Protein AF-A0A7M7P9P8-F1 (afdb_monomer)

pLDDT: mean 84.78, std 19.12, range [21.47, 98.75]

Sequence (869 aa):
MNICSLIFILSVMCHDVTGCGITTHIEIAHRATQYFRDTRGSIDYKQLILDNQDAFQAGNPYPDAYYDTICQGGKFHSVSEDTHWAPFLTTTIQYIRDHYPQPWSQDAKKLVVFLLGFASHQVADVSWHSLGIDQGFLTTMGDINFFGSFPDAHSVGDEGGDVLSEAELDLQYIDTLSNWYVPVKDLYEIYKIYYNNTVILQEDVIVECTAILFLARLGEKLALSKLYMDYSSKSPFMVEEFESYFLGGVDDMASWSQRLWHDTIDMLENGTDVCDVPNNPIYINCSRITASTKPLPPGRRKTPLQGLRSKINLHGLDKQDVKVTPSTRGVYLSPADSVKEQLQTISERVREKERKIKSLSGKDERPTSTFHVGDPYARLGQSMTKSEHYGTKTEDLILGAPGYGKEGQAQTGRVYVIYGTNQVLQNGSHDLDKEADVILQGFNEGDKFGTDVAALDINLDGIMDIAVSAPSVGSRNLTYHGEVYIFYGSKTGGSSPSPDITITCTLKYCNFGWSLSTGDFNYDGHPDLLIGSPYAPASGLPQAGMVSILYAGLNYQNYIGVHLTEKDMNYTYKGDQEYGWFGHKMLMHITPRHKPLFLVSQPTYRLCVNPNCSYTVHDIQSVGALSIFSAGTSPVLLAVLKGQDTFQKLGAGFAVGDPFGNGSLVLAVGSNTKDVDGEILDVPVKLTDAGQVTLYNLDISSPSTLLHDPSGSSTASRLIRLHLDHWEGVSLDPIALYEGDRQYGRYGGELMFQDVTGDGIDDLVVSAPLRTQDISEELFKVEEGSIFVYKGGPSFGTGNVTRSCDFLSLVKPCPTEKAYSVLSSNEGGSRFGSKLTTWRFSEKPHLVVSAPRSNGAERLAGEVYIYTL

Mean predicted aligned error: 8.83 Å

Foldseek 3Di:
DDPVVQVVVVVVVVLQFPAFQLLLLLLLQVLLLQQFFDDDDPDTVSVLLVVQVQLLSLLQSLLRLQCGCQLVNSPCVVVSVLLLWLLLLQLLLVLLVVPADPPGDPLSSSSLSSSLNNLLNSLLCCQCLVPVHPDRNLQLQCVFQVLSDSVVSVSLRGLLLLLCCLFQADSVVLPLFDKHWDLLQSVQVSVCVSVVNDRPDDSVSSVQSSLVSNLVSNVSNQPSPLCNVVSCLRTVCCVVPQQPPLTSRSQLSSLLSSVLSVLSVCCSVPNPVQWDGDGRSSPIGGPDPDDDDDDDDDDDDDDDDDDFDDRDDDDDDDSQQWDWADDPRTIITGGDPVVVVVVVVRRVVRVVVVVVVVVPDDDFFAFQAKEFEQAAQQLKQLEKDWADAFPDPFIKIKIWRQQDAHHVAGRLIKMFIAGLQPPVRRGDYDHRVPDTQDMATGDGHQQSKQNYKDWFQQQPPRGIKIKIKRQSVCSSVQFSFIKIFIWDDDPVDDIDSHGLEIETEPHGQQSKQNDWDWDDQAPPPGIKIKIWRQQGDDPNAGSLIKIFIAHRYNVSVPRGYYYHYSVVTLDMDTGDHHLQRWRNDWDWAPAPPAAIKIKIKRQFDKAAPDPVSNGDPPIATRQIKMWIWRGHSDIGTQWMFTGDHRQQSKQLAWEWFFLALPSWIKIKIKSQQDWDFKAFQNHIDIQGSQIKIWIWTWFFADFDDDDDDDDDDDDDDPDDDGPIPHDGGTDTDTWEMGTGFHRNQSWRNYWYFDPQQLPNHTKIKIKRLQDDPDNVCSSVGFRWIKIFIAHGHNPGDTYYQQQPDDPPDRMPSHSVVRGPHMHTGPHTSQSKQNDWDWTDSDSHIKIKIKRQCDPPNHGSRIMIGIGRD

Organism: Strongylocentrotus purpuratus (NCBI:txid7668)

Solvent-accessible surface area (backbone atoms only — not comparable to full-atom values): 44071 Å² total; per-residue (Å²): 136,66,77,75,66,66,55,59,62,57,57,66,62,58,74,53,55,54,57,60,31,49,63,37,33,36,48,26,46,54,60,17,55,69,26,42,63,52,70,56,97,93,45,47,53,49,57,52,39,69,77,30,48,33,13,21,57,43,14,10,42,42,41,42,32,26,37,21,40,82,32,80,69,30,74,42,30,68,57,18,61,51,49,46,28,31,68,45,53,52,46,46,41,52,50,44,53,77,74,51,61,82,82,63,52,73,68,52,49,33,47,54,26,19,48,53,18,27,52,23,32,34,36,27,50,30,29,28,64,25,61,95,52,82,72,9,37,30,48,44,42,1,56,46,58,41,56,59,30,43,71,65,21,44,76,44,42,36,64,33,45,30,16,47,41,60,46,58,48,88,58,71,90,69,46,83,76,55,47,31,36,45,52,39,60,55,53,40,52,40,50,18,54,71,52,76,69,39,81,84,66,51,58,68,55,53,53,53,18,46,49,50,48,54,49,47,52,53,49,44,80,59,51,31,47,72,46,33,70,65,47,47,72,65,29,60,62,52,73,72,31,48,50,70,32,84,46,31,6,44,59,37,26,10,52,50,24,40,54,48,46,54,42,52,46,50,30,55,76,72,37,63,89,65,34,51,74,47,61,56,49,80,64,46,47,49,76,78,77,84,75,85,89,75,92,81,83,90,83,88,84,88,81,91,78,86,75,70,70,61,95,66,87,78,84,75,88,53,78,81,49,50,40,77,44,82,56,97,51,26,36,36,42,29,60,16,71,72,54,48,54,50,54,52,57,41,35,55,56,20,54,53,49,53,56,53,55,71,70,63,70,71,93,68,82,72,60,47,17,36,42,35,36,89,41,55,45,10,19,26,28,64,14,66,41,57,36,72,39,81,97,56,92,29,28,25,45,37,34,11,14,18,37,23,56,43,73,65,33,38,22,16,10,24,33,38,33,39,54,31,82,48,70,72,77,63,54,50,78,44,50,48,86,78,67,44,76,40,78,51,71,41,90,48,64,47,16,23,18,16,47,14,45,38,58,41,38,45,32,65,82,78,45,55,17,41,39,34,9,15,22,32,29,46,47,95,73,77,30,20,15,8,27,34,36,30,32,61,52,49,97,84,60,73,63,68,94,60,46,25,34,38,36,37,35,90,47,65,42,16,24,23,23,57,21,52,35,57,34,43,43,66,68,80,84,53,44,17,46,35,34,10,10,20,49,12,61,19,98,91,27,58,19,3,2,24,34,37,31,39,72,47,36,68,82,45,66,79,49,69,64,38,78,48,40,69,82,72,37,76,41,74,49,65,29,90,42,60,51,12,22,19,19,58,43,65,47,58,47,83,44,100,89,56,66,27,38,38,36,36,13,14,36,37,26,58,53,57,78,42,97,85,56,61,73,45,94,80,39,35,38,14,8,6,22,29,38,35,26,39,40,34,92,77,57,42,83,47,42,46,52,51,40,89,43,65,45,15,18,19,30,60,7,53,31,64,34,29,39,54,62,76,81,59,41,33,38,40,36,7,19,17,40,24,66,37,83,28,28,51,74,84,40,80,42,77,26,49,28,5,7,25,30,41,30,23,45,58,49,75,52,74,79,73,90,75,80,90,82,94,80,84,90,84,91,88,81,96,66,89,81,66,75,64,66,84,41,91,38,64,54,76,54,76,51,26,38,40,42,36,65,35,59,49,7,21,16,18,43,31,43,43,45,44,45,42,73,59,81,82,29,20,17,44,38,36,12,14,22,41,21,48,91,47,78,78,37,69,79,71,52,48,26,13,8,28,35,35,33,36,63,40,29,91,79,42,76,58,45,65,48,16,66,74,58,62,92,84,55,54,47,37,26,27,41,76,81,63,30,74,45,71,49,67,50,95,45,63,42,10,31,21,27,68,32,77,52,66,47,32,57,56,98,54,38,25,43,34,37,10,12,28,38,18,51,88,78,21,58,32,6,10,29,33,38,30,34,74,101

Nearest PDB structures (foldseek):
  6om1-assembly1_A  TM=7.120E-01  e=3.132E-13  Homo sapiens
  4um8-assembly2_C  TM=7.071E-01  e=6.125E-13  Homo sapiens
  3v4p-assembly2_C  TM=6.532E-01  e=2.029E-12  Homo sapiens
  7cec-assembly1_A  TM=6.703E-01  e=2.838E-12  Homo sapiens
  3v4v-assembly2_C  TM=6.346E-01  e=1.934E-12  Homo sapiens

Secondary structure (DSSP, 8-state):
--THHHHHHHHHHHSS-----HHHHHHHHHHHHHH---EETTEEHHHHHHHTHHHHHHHTTGGGTTTSTTTGGGTTHHHHHHHTSHHHHHHHHHHHHHH-PSSPPHHHHHHHHHHHHHHHHHHHHHHHHTTTSSS-HHHHHHHHHSTT-HHHHHHHHHHHHHHHHHHHS--TTS-TTPPEEE-HHHHHHHHHHHTTT---S-HHHHHHHHHHHHHHHHHHHHHGGGGHHHHHHH-HHHHHHTTT-TTTSHHHHHHHHHHHHHHHHHHHHH-GGGEE--SSGGG-EE----PPP---PPPP-PPP-PPP----------GGGEEEEE-SSSEEEEE-HHHHHHHHHHHHHHHHHHHHHHTT---PPPPSEEEE-SSTT--TTSEEEEEEPTTSSPEEEEEEETT--BTTBTT-BEEEEE-TT-GGGGSEEEEHHHH-SEEEE-SSTT--BTSSEEEE-SS-SSS-EEEEEETTTTGGGT----EEEEE---TTS---SS-SEEEE--STT--TTSEEEEE-SSSSSSPEEEEEETTS-BTTBTT-BEEEEE---GGGGG-SSEEEETTSSSEEEE-SSTT--BTSSEEEE--SSSPPEEEEEETT--B-SSTT----TTSBTT--EEEEEE-SSS-EEEEEEE--STT--EEEEEEEE-TTSSS--EEEEEETT--EEEEETTEEEEETT--EEEEEE-EE------------------S--------TTEE--EEEEEE-SSTT--TTSSEEEE--SSSSSPEEEEEETT--SSGGGGGT-----EEEEE--STT---EEGGG---TT-SEES-HHHH-SEEEE-SSTT--TTSSEEEE-SSSS-EEEEEETT--SSSTT--EEEEE--

InterPro domains:
  IPR001028 Glycoprotein phospholipase D [PR00718] (21-36)
  IPR001028 Glycoprotein phospholipase D [PR00718] (76-97)
  IPR001028 Glycoprotein phospholipase D [PR00718] (147-160)
  IPR001028 Glycoprotein phospholipase D [PR00718] (160-173)
  IPR001028 Glycoprotein phospholipase D [PR00718] (384-407)
  IPR001028 Glycoprotein phospholipase D [PR00718] (802-821)
  IPR001028 Glycoprotein phospholipase D [PR00718] (822-842)
  IPR013517 FG-GAP repeat [PF01839] (449-487)
  IPR013517 FG-GAP repeat [PF01839] (512-550)
  IPR013519 Integrin alpha beta-propellor [PS51470] (366-427)
  IPR013519 Integrin alpha beta-propellor [PS51470] (435-496)
  IPR013519 Integrin alpha beta-propellor [PS51470] (498-559)
  IPR013519 Integrin alpha beta-propellor [SM00191] (376-434)
  IPR013519 Integrin alpha beta-propellor [SM00191] (445-502)
  IPR013519 Integrin alpha beta-propellor [SM00191] (508-566)
  IPR013519 Integrin alpha beta-propellor [SM00191] (743-802)
  IPR028994 Integrin alpha, N-terminal [G3DSA:2.130.10.130] (340-504)
  IPR028994 Integrin alpha, N-terminal [G3DSA:2.130.10.130] (505-588)
  IPR028994 Integrin alpha, N-terminal [G3DSA:2.130.10.130] (710-869)
  IPR028994 Integrin alpha, N-terminal [SSF69318] (395-836)

Structure (mmCIF, N/CA/C/O backbone):
data_AF-A0A7M7P9P8-F1
#
_entry.id   AF-A0A7M7P9P8-F1
#
loop_
_atom_site.group_PDB
_atom_site.id
_atom_site.type_symbol
_atom_site.label_atom_id
_atom_site.label_alt_id
_atom_site.label_comp_id
_atom_site.label_asym_id
_atom_site.label_entity_id
_atom_site.label_seq_id
_atom_site.pdbx_PDB_ins_code
_atom_site.Cartn_x
_atom_site.Cartn_y
_atom_site.Cartn_z
_atom_site.occupancy
_atom_site.B_iso_or_equiv
_atom_site.auth_seq_id
_atom_site.auth_comp_id
_atom_site.auth_asym_id
_atom_site.auth_atom_id
_atom_site.pdbx_PDB_model_num
ATOM 1 N N . MET A 1 1 ? 41.150 -13.073 15.084 1.00 26.97 1 MET A N 1
ATOM 2 C CA . MET A 1 1 ? 40.897 -11.985 14.111 1.00 26.97 1 MET A CA 1
ATOM 3 C C . MET A 1 1 ? 39.435 -11.603 14.247 1.00 26.97 1 MET A C 1
ATOM 5 O O . MET A 1 1 ? 38.603 -12.497 14.207 1.00 26.97 1 MET A O 1
ATOM 9 N N . ASN A 1 2 ? 39.158 -10.341 14.584 1.00 21.47 2 ASN A N 1
ATOM 10 C CA . ASN A 1 2 ? 37.902 -9.896 15.199 1.00 21.47 2 ASN A CA 1
ATOM 11 C C . ASN A 1 2 ? 36.728 -9.760 14.216 1.00 21.47 2 ASN A C 1
ATOM 13 O O . ASN A 1 2 ? 36.890 -9.272 13.102 1.00 21.47 2 ASN A O 1
ATOM 17 N N . ILE A 1 3 ? 35.539 -10.117 14.711 1.00 23.00 3 ILE A N 1
ATOM 18 C CA . ILE A 1 3 ? 34.228 -10.091 14.038 1.00 23.00 3 ILE A CA 1
ATOM 19 C C . ILE A 1 3 ? 33.832 -8.677 13.557 1.00 23.00 3 ILE A C 1
ATOM 21 O O . ILE A 1 3 ? 33.162 -8.551 12.538 1.00 23.00 3 ILE A O 1
ATOM 25 N N . CYS A 1 4 ? 34.341 -7.609 14.186 1.00 22.16 4 CYS A N 1
ATOM 26 C CA . CYS A 1 4 ? 34.110 -6.228 13.732 1.00 22.16 4 CYS A CA 1
ATOM 27 C C . CYS A 1 4 ? 34.821 -5.861 12.415 1.00 22.16 4 CYS A C 1
ATOM 29 O O . CYS A 1 4 ? 34.419 -4.906 11.762 1.00 22.16 4 CYS A O 1
ATOM 31 N N . SER A 1 5 ? 35.854 -6.600 11.995 1.00 21.94 5 SER A N 1
ATOM 32 C CA . SER A 1 5 ? 36.581 -6.305 10.747 1.00 21.94 5 SER A CA 1
ATOM 33 C C . SER A 1 5 ? 35.965 -6.970 9.509 1.00 21.94 5 SER A C 1
ATOM 35 O O . SER A 1 5 ? 36.374 -6.655 8.398 1.00 21.94 5 SER A O 1
ATOM 37 N N . LEU A 1 6 ? 34.987 -7.870 9.684 1.00 26.16 6 LEU A N 1
ATOM 38 C CA . LEU A 1 6 ? 34.331 -8.596 8.586 1.00 26.16 6 LEU A CA 1
ATOM 39 C C . LEU A 1 6 ? 33.102 -7.853 8.025 1.00 26.16 6 LEU A C 1
ATOM 41 O O . LEU A 1 6 ? 32.748 -8.041 6.870 1.00 26.16 6 LEU A O 1
ATOM 45 N N . ILE A 1 7 ? 32.479 -6.985 8.831 1.00 26.84 7 ILE A N 1
ATOM 46 C CA . ILE A 1 7 ? 31.309 -6.174 8.444 1.00 26.84 7 ILE A CA 1
ATOM 47 C C . ILE A 1 7 ? 31.754 -4.886 7.729 1.00 26.84 7 ILE A C 1
ATOM 49 O O . ILE A 1 7 ? 31.121 -4.447 6.777 1.00 26.84 7 ILE A O 1
ATOM 53 N N . PHE A 1 8 ? 32.912 -4.341 8.114 1.00 25.08 8 PHE A N 1
ATOM 54 C CA . PHE A 1 8 ? 33.431 -3.072 7.592 1.00 25.08 8 PHE A CA 1
ATOM 55 C C . PHE A 1 8 ? 33.933 -3.142 6.137 1.00 25.08 8 PHE A C 1
ATOM 57 O O . PHE A 1 8 ? 34.051 -2.120 5.477 1.00 25.08 8 PHE A O 1
ATOM 64 N N . ILE A 1 9 ? 34.246 -4.336 5.619 1.00 28.06 9 ILE A N 1
ATOM 65 C CA . ILE A 1 9 ? 34.708 -4.505 4.226 1.00 28.06 9 ILE A CA 1
ATOM 66 C C . ILE A 1 9 ? 33.521 -4.704 3.265 1.00 28.06 9 ILE A C 1
ATOM 68 O O . ILE A 1 9 ? 33.634 -4.381 2.088 1.00 28.06 9 ILE A O 1
ATOM 72 N N . LEU A 1 10 ? 32.366 -5.156 3.768 1.00 30.41 10 LEU A N 1
ATOM 73 C CA . LEU A 1 10 ? 31.122 -5.248 2.994 1.00 30.41 10 LEU A CA 1
ATOM 74 C C . LEU A 1 10 ? 30.397 -3.898 2.899 1.00 30.41 10 LEU A C 1
ATOM 76 O O . LEU A 1 10 ? 29.806 -3.616 1.866 1.00 30.41 10 LEU A O 1
ATOM 80 N N . SER A 1 11 ? 30.497 -3.033 3.916 1.00 31.75 11 SER A N 1
ATOM 81 C CA . SER A 1 11 ? 29.891 -1.693 3.869 1.00 31.75 11 SER A CA 1
ATOM 82 C C . SER A 1 11 ? 30.633 -0.726 2.941 1.00 31.75 11 SER A C 1
ATOM 84 O O . SER A 1 11 ? 30.013 0.140 2.346 1.00 31.75 11 SER A O 1
ATOM 86 N N . VAL A 1 12 ? 31.952 -0.869 2.777 1.00 28.72 12 VAL A N 1
ATOM 87 C CA . VAL A 1 12 ? 32.750 0.090 1.988 1.00 28.72 12 VAL A CA 1
ATOM 88 C C . VAL A 1 12 ? 32.662 -0.158 0.478 1.00 28.72 12 VAL A C 1
ATOM 90 O O . VAL A 1 12 ? 32.861 0.778 -0.276 1.00 28.72 12 VAL A O 1
ATOM 93 N N . MET A 1 13 ? 32.314 -1.367 0.017 1.00 30.58 13 MET A N 1
ATOM 94 C CA . MET A 1 13 ? 32.118 -1.625 -1.424 1.00 30.58 13 MET A CA 1
ATOM 95 C C . MET A 1 13 ? 30.649 -1.581 -1.864 1.00 30.58 13 MET A C 1
ATOM 97 O O . MET A 1 13 ? 30.383 -1.562 -3.057 1.00 30.58 13 MET A O 1
ATOM 101 N N . CYS A 1 14 ? 29.704 -1.548 -0.917 1.00 34.84 14 CYS A N 1
ATOM 102 C CA . CYS A 1 14 ? 28.276 -1.400 -1.213 1.00 34.84 14 CYS A CA 1
ATOM 103 C C . CYS A 1 14 ? 27.834 0.073 -1.292 1.00 34.84 14 CYS A C 1
ATOM 105 O O . CYS A 1 14 ? 26.746 0.340 -1.773 1.00 34.84 14 CYS A O 1
ATOM 107 N N . HIS A 1 15 ? 28.671 1.021 -0.846 1.00 31.70 15 HIS A N 1
ATOM 108 C CA . HIS A 1 15 ? 28.422 2.461 -1.001 1.00 31.70 15 HIS A CA 1
ATOM 109 C C . HIS A 1 15 ? 28.827 3.020 -2.378 1.00 31.70 15 HIS A C 1
ATOM 111 O O . HIS A 1 15 ? 28.457 4.145 -2.693 1.00 31.70 15 HIS A O 1
ATOM 117 N N . ASP A 1 16 ? 29.576 2.259 -3.187 1.00 31.72 16 ASP A N 1
ATOM 118 C CA . ASP A 1 16 ? 30.099 2.715 -4.488 1.00 31.72 16 ASP A CA 1
ATOM 119 C C . ASP A 1 16 ? 29.315 2.152 -5.698 1.00 31.72 16 ASP A C 1
ATOM 121 O O . ASP A 1 16 ? 29.626 2.489 -6.847 1.00 31.72 16 ASP A O 1
ATOM 125 N N . VAL A 1 17 ? 28.295 1.317 -5.447 1.00 36.25 17 VAL A N 1
ATOM 126 C CA . VAL A 1 17 ? 27.342 0.823 -6.456 1.00 36.25 17 VAL A CA 1
ATOM 127 C C . VAL A 1 17 ? 26.152 1.776 -6.470 1.00 36.25 17 VAL A C 1
ATOM 129 O O . VAL A 1 17 ? 25.172 1.592 -5.762 1.00 36.25 17 VAL A O 1
ATOM 132 N N . THR A 1 18 ? 26.272 2.847 -7.244 1.00 40.78 18 THR A N 1
ATOM 133 C CA . THR A 1 18 ? 25.198 3.813 -7.494 1.00 40.78 18 THR A CA 1
ATOM 134 C C . THR A 1 18 ? 24.316 3.312 -8.637 1.00 40.78 18 THR A C 1
ATOM 136 O O . THR A 1 18 ? 24.388 3.856 -9.731 1.00 40.78 18 THR A O 1
ATOM 139 N N . GLY A 1 19 ? 23.566 2.230 -8.439 1.00 44.16 19 GLY A N 1
ATOM 140 C CA . GLY A 1 19 ? 22.575 1.725 -9.399 1.00 44.16 19 GLY A CA 1
ATOM 141 C C . GLY A 1 19 ? 21.400 1.132 -8.629 1.00 44.16 19 GLY A C 1
ATOM 142 O O . GLY A 1 19 ? 21.622 0.291 -7.761 1.00 44.16 19 GLY A O 1
ATOM 143 N N . CYS A 1 20 ? 20.192 1.625 -8.885 1.00 59.12 20 CYS A N 1
ATOM 144 C CA . CYS A 1 20 ? 19.030 1.500 -8.013 1.00 59.12 20 CYS A CA 1
ATOM 145 C C . CYS A 1 20 ? 18.121 0.333 -8.423 1.00 59.12 20 CYS A C 1
ATOM 147 O O . CYS A 1 20 ? 18.046 -0.051 -9.589 1.00 59.12 20 CYS A O 1
ATOM 149 N N . GLY A 1 21 ? 17.391 -0.213 -7.447 1.00 73.25 21 GLY A N 1
ATOM 150 C CA . GLY A 1 21 ? 16.119 -0.907 -7.648 1.00 73.25 21 GLY A CA 1
ATOM 151 C C . GLY A 1 21 ? 16.083 -2.113 -8.596 1.00 73.25 21 GLY A C 1
ATOM 152 O O . GLY A 1 21 ? 15.018 -2.354 -9.167 1.00 73.25 21 GLY A O 1
ATOM 153 N N . ILE A 1 22 ? 17.162 -2.871 -8.841 1.00 86.56 22 ILE A N 1
ATOM 154 C CA . ILE A 1 22 ? 17.186 -3.862 -9.938 1.00 86.56 22 ILE A CA 1
ATOM 155 C C . ILE A 1 22 ? 16.080 -4.903 -9.765 1.00 86.56 22 ILE A C 1
ATOM 157 O O . ILE A 1 22 ? 15.284 -5.168 -10.676 1.00 86.56 22 ILE A O 1
ATOM 161 N N . THR A 1 23 ? 16.026 -5.511 -8.587 1.00 86.00 23 THR A N 1
ATOM 162 C CA . THR A 1 23 ? 15.008 -6.502 -8.248 1.00 86.00 23 THR A CA 1
ATOM 163 C C . THR A 1 23 ? 13.615 -5.878 -8.203 1.00 86.00 23 THR A C 1
ATOM 165 O O . THR A 1 23 ? 12.650 -6.485 -8.681 1.00 86.00 23 THR A O 1
ATOM 168 N N . THR A 1 24 ? 13.511 -4.660 -7.684 1.00 90.94 24 THR A N 1
ATOM 169 C CA . THR A 1 24 ? 12.263 -3.906 -7.553 1.00 90.94 24 THR A CA 1
ATOM 170 C C . THR A 1 24 ? 11.661 -3.578 -8.920 1.00 90.94 24 THR A C 1
ATOM 172 O O . THR A 1 24 ? 10.483 -3.855 -9.142 1.00 90.94 24 THR A O 1
ATOM 175 N N . HIS A 1 25 ? 12.451 -3.105 -9.887 1.00 93.75 25 HIS A N 1
ATOM 176 C CA . HIS A 1 25 ? 12.003 -2.841 -11.259 1.00 93.75 25 HIS A CA 1
ATOM 177 C C . HIS A 1 25 ? 11.540 -4.110 -11.972 1.00 93.75 25 HIS A C 1
ATOM 179 O O . HIS A 1 25 ? 10.534 -4.088 -12.688 1.00 93.75 25 HIS A O 1
ATOM 185 N N . ILE A 1 26 ? 12.219 -5.237 -11.744 1.00 93.00 26 ILE A N 1
ATOM 186 C CA . ILE A 1 26 ? 11.778 -6.529 -12.280 1.00 93.00 26 ILE A CA 1
ATOM 187 C C . ILE A 1 26 ? 10.445 -6.960 -11.636 1.00 93.00 26 ILE A C 1
ATOM 189 O O . ILE A 1 26 ? 9.578 -7.471 -12.348 1.00 93.00 26 ILE A O 1
ATOM 193 N N . GLU A 1 27 ? 10.225 -6.733 -10.334 1.00 92.44 27 GLU A N 1
ATOM 194 C CA . GLU A 1 27 ? 8.931 -7.015 -9.682 1.00 92.44 27 GLU A CA 1
ATOM 195 C C . GLU A 1 27 ? 7.812 -6.100 -10.159 1.00 92.44 27 GLU A C 1
ATOM 197 O O . GLU A 1 27 ? 6.723 -6.601 -10.442 1.00 92.44 27 GLU A O 1
ATOM 202 N N . ILE A 1 28 ? 8.061 -4.799 -10.308 1.00 95.00 28 ILE A N 1
ATOM 203 C CA . ILE A 1 28 ? 7.087 -3.841 -10.848 1.00 95.00 28 ILE A CA 1
ATOM 204 C C . ILE A 1 28 ? 6.621 -4.304 -12.229 1.00 95.00 28 ILE A C 1
ATOM 206 O O . ILE A 1 28 ? 5.418 -4.440 -12.480 1.00 95.00 28 ILE A O 1
ATOM 210 N N . ALA A 1 29 ? 7.570 -4.620 -13.110 1.00 95.38 29 ALA A N 1
ATOM 211 C CA . ALA A 1 29 ? 7.277 -5.078 -14.457 1.00 95.38 29 ALA A CA 1
ATOM 212 C C . ALA A 1 29 ? 6.594 -6.452 -14.461 1.00 95.38 29 ALA A C 1
ATOM 214 O O . ALA A 1 29 ? 5.634 -6.668 -15.200 1.00 95.38 29 ALA A O 1
ATOM 215 N N . HIS A 1 30 ? 7.022 -7.389 -13.611 1.00 93.06 30 HIS A N 1
ATOM 216 C CA . HIS A 1 30 ? 6.361 -8.685 -13.474 1.00 93.06 30 HIS A CA 1
ATOM 217 C C . HIS A 1 30 ? 4.909 -8.535 -13.013 1.00 93.06 30 HIS A C 1
ATOM 219 O O . HIS A 1 30 ? 4.008 -9.098 -13.640 1.00 93.06 30 HIS A O 1
ATOM 225 N N . ARG A 1 31 ? 4.662 -7.743 -11.967 1.00 92.12 31 ARG A N 1
ATOM 226 C CA . ARG A 1 31 ? 3.318 -7.440 -11.458 1.00 92.12 31 ARG A CA 1
ATOM 227 C C . ARG A 1 31 ? 2.466 -6.781 -12.542 1.00 92.12 31 ARG A C 1
ATOM 229 O O . ARG A 1 31 ? 1.308 -7.156 -12.716 1.00 92.12 31 ARG A O 1
ATOM 236 N N . ALA A 1 32 ? 3.053 -5.900 -13.354 1.00 94.06 32 ALA A N 1
ATOM 237 C CA . ALA A 1 32 ? 2.391 -5.303 -14.510 1.00 94.06 32 ALA A CA 1
ATOM 238 C C . ALA A 1 32 ? 1.921 -6.349 -15.544 1.00 94.06 32 ALA A C 1
ATOM 240 O O . ALA A 1 32 ? 0.809 -6.249 -16.064 1.00 94.06 32 ALA A O 1
ATOM 241 N N . THR A 1 33 ? 2.701 -7.405 -15.811 1.00 93.25 33 THR A N 1
ATOM 242 C CA . THR A 1 33 ? 2.310 -8.441 -16.796 1.00 93.25 33 THR A CA 1
ATOM 243 C C . THR A 1 33 ? 1.045 -9.222 -16.430 1.00 93.25 33 THR A C 1
ATOM 245 O O . THR A 1 33 ? 0.414 -9.811 -17.311 1.00 93.25 33 THR A O 1
ATOM 248 N N . GLN A 1 34 ? 0.653 -9.230 -15.156 1.00 90.50 34 GLN A N 1
ATOM 249 C CA . GLN A 1 34 ? -0.454 -10.048 -14.656 1.00 90.50 34 GLN A CA 1
ATOM 250 C C . GLN A 1 34 ? -1.783 -9.608 -15.259 1.00 90.50 34 GLN A C 1
ATOM 252 O O . GLN A 1 34 ? -2.507 -10.419 -15.846 1.00 90.50 34 GLN A O 1
ATOM 257 N N . TYR A 1 35 ? -2.040 -8.302 -15.214 1.00 89.06 35 TYR A N 1
ATOM 258 C CA . TYR A 1 35 ? -3.250 -7.691 -15.753 1.00 89.06 35 TYR A CA 1
ATOM 259 C C . TYR A 1 35 ? -3.059 -7.105 -17.151 1.00 89.06 35 TYR A C 1
ATOM 261 O O . TYR A 1 35 ? -4.048 -6.775 -17.803 1.00 89.06 35 TYR A O 1
ATOM 269 N N . PHE A 1 36 ? -1.826 -7.023 -17.654 1.00 92.56 36 PHE A N 1
ATOM 270 C CA . PHE A 1 36 ? -1.569 -6.522 -18.997 1.00 92.56 36 PHE A CA 1
ATOM 271 C C . PHE A 1 36 ? -2.221 -7.392 -20.077 1.00 92.56 36 PHE A C 1
ATOM 273 O O . PHE A 1 36 ? -2.166 -8.625 -20.033 1.00 92.56 36 PHE A O 1
ATOM 280 N N . ARG A 1 37 ? -2.815 -6.739 -21.082 1.00 90.94 37 ARG A N 1
ATOM 281 C CA . ARG A 1 37 ? -3.386 -7.398 -22.257 1.00 90.94 37 ARG A CA 1
ATOM 282 C C . ARG A 1 37 ? -3.433 -6.456 -23.455 1.00 90.94 37 ARG A C 1
ATOM 284 O O . ARG A 1 37 ? -4.290 -5.580 -23.511 1.00 90.94 37 ARG A O 1
ATOM 291 N N . ASP A 1 38 ? -2.607 -6.712 -24.463 1.00 92.50 38 ASP A N 1
ATOM 292 C CA . ASP A 1 38 ? -2.671 -6.011 -25.747 1.00 92.50 38 ASP A CA 1
ATOM 293 C C . ASP A 1 38 ? -2.437 -6.990 -26.909 1.00 92.50 38 ASP A C 1
ATOM 295 O O . ASP A 1 38 ? -1.476 -7.763 -26.916 1.00 92.50 38 ASP A O 1
ATOM 299 N N . THR A 1 39 ? -3.346 -6.990 -27.885 1.00 93.00 39 THR A N 1
ATOM 300 C CA . THR A 1 39 ? -3.254 -7.823 -29.089 1.00 93.00 39 THR A CA 1
ATOM 301 C C . THR A 1 39 ? -3.477 -6.948 -30.315 1.00 93.00 39 THR A C 1
ATOM 303 O O . THR A 1 39 ? -4.565 -6.394 -30.495 1.00 93.00 39 THR A O 1
ATOM 306 N N . ARG A 1 40 ? -2.474 -6.862 -31.194 1.00 90.12 40 ARG A N 1
ATOM 307 C CA . ARG A 1 40 ? -2.523 -6.085 -32.443 1.00 90.12 40 ARG A CA 1
ATOM 308 C C . ARG A 1 40 ? -2.166 -6.988 -33.615 1.00 90.12 40 ARG A C 1
ATOM 310 O O . ARG A 1 40 ? -1.142 -7.667 -33.611 1.00 90.12 40 ARG A O 1
ATOM 317 N N . GLY A 1 41 ? -3.047 -7.045 -34.613 1.00 87.75 41 GLY A N 1
ATOM 318 C CA . GLY A 1 41 ? -2.878 -7.956 -35.745 1.00 87.75 41 GLY A CA 1
ATOM 319 C C . GLY A 1 41 ? -2.727 -9.413 -35.287 1.00 87.75 41 GLY A C 1
ATOM 320 O O . GLY A 1 41 ? -3.657 -9.987 -34.724 1.00 87.75 41 GLY A O 1
ATOM 321 N N . SER A 1 42 ? -1.561 -10.009 -35.545 1.00 87.38 42 SER A N 1
ATOM 322 C CA . SER A 1 42 ? -1.218 -11.382 -35.141 1.00 87.38 42 SER A CA 1
ATOM 323 C C . SER A 1 42 ? -0.338 -11.473 -33.889 1.00 87.38 42 SER A C 1
ATOM 325 O O . SER A 1 42 ? 0.105 -12.572 -33.555 1.00 87.38 42 SER A O 1
ATOM 327 N N . ILE A 1 43 ? -0.020 -10.350 -33.243 1.00 93.75 43 ILE A N 1
ATOM 328 C CA . ILE A 1 43 ? 0.886 -10.296 -32.092 1.00 93.75 43 ILE A CA 1
ATOM 329 C C . ILE A 1 43 ? 0.066 -10.171 -30.812 1.00 93.75 43 ILE A C 1
ATOM 331 O O . ILE A 1 43 ? -0.698 -9.224 -30.640 1.00 93.75 43 ILE A O 1
ATOM 335 N N . ASP A 1 44 ? 0.256 -11.131 -29.912 1.00 95.12 44 ASP A N 1
ATOM 336 C CA . ASP A 1 44 ? -0.133 -11.029 -28.509 1.00 95.12 44 ASP A CA 1
ATOM 337 C C . ASP A 1 44 ? 1.090 -10.547 -27.721 1.00 95.12 44 ASP A C 1
ATOM 339 O O . ASP A 1 44 ? 2.068 -11.284 -27.573 1.00 95.12 44 ASP A O 1
ATOM 343 N N . TYR A 1 45 ? 1.063 -9.295 -27.262 1.00 96.00 45 TYR A N 1
ATOM 344 C CA . TYR A 1 45 ? 2.207 -8.688 -26.583 1.00 96.00 45 TYR A CA 1
ATOM 345 C C . TYR A 1 45 ? 2.440 -9.261 -25.187 1.00 96.00 45 TYR A C 1
ATOM 347 O O . TYR A 1 45 ? 3.587 -9.322 -24.748 1.00 96.00 45 TYR A O 1
ATOM 355 N N . LYS A 1 46 ? 1.391 -9.746 -24.509 1.00 95.06 46 LYS A N 1
ATOM 356 C CA . LYS A 1 46 ? 1.554 -10.444 -23.229 1.00 95.06 46 LYS A CA 1
ATOM 357 C C . LYS A 1 46 ? 2.324 -11.739 -23.453 1.00 95.06 46 LYS A C 1
ATOM 359 O O . LYS A 1 46 ? 3.336 -11.974 -22.796 1.00 95.06 46 LYS A O 1
ATOM 364 N N . GLN A 1 47 ? 1.896 -12.550 -24.421 1.00 95.69 47 GLN A N 1
ATOM 365 C CA . GLN A 1 47 ? 2.596 -13.796 -24.738 1.00 95.69 47 GLN A CA 1
ATOM 366 C C . GLN A 1 47 ? 4.017 -13.533 -25.251 1.00 95.69 47 GLN A C 1
ATOM 368 O O . GLN A 1 47 ? 4.939 -14.260 -24.897 1.00 95.69 47 GLN A O 1
ATOM 373 N N . LEU A 1 48 ? 4.218 -12.461 -26.024 1.00 96.88 48 LEU A N 1
ATOM 374 C CA . LEU A 1 48 ? 5.539 -12.051 -26.494 1.00 96.88 48 LEU A CA 1
ATOM 375 C C . LEU A 1 48 ? 6.506 -11.775 -25.329 1.00 96.88 48 LEU A C 1
ATOM 377 O O . LEU A 1 48 ? 7.645 -12.240 -25.378 1.00 96.88 48 LEU A O 1
ATOM 381 N N . ILE A 1 49 ? 6.053 -11.072 -24.285 1.00 96.06 49 ILE A N 1
ATOM 382 C CA . ILE A 1 49 ? 6.830 -10.837 -23.058 1.00 96.06 49 ILE A CA 1
ATOM 383 C C . ILE A 1 49 ? 7.122 -12.163 -22.342 1.00 96.06 49 ILE A C 1
ATOM 385 O O . ILE A 1 49 ? 8.271 -12.435 -21.988 1.00 96.06 49 ILE A O 1
ATOM 389 N N . LEU A 1 50 ? 6.107 -13.012 -22.146 1.00 93.88 50 LEU A N 1
ATOM 390 C CA . LEU A 1 50 ? 6.255 -14.298 -21.447 1.00 93.88 50 LEU A CA 1
ATOM 391 C C . LEU A 1 50 ? 7.220 -15.255 -22.166 1.00 93.88 50 LEU A C 1
ATOM 393 O O . LEU A 1 50 ? 7.980 -15.966 -21.511 1.00 93.88 50 LEU A O 1
ATOM 397 N N . ASP A 1 51 ? 7.247 -15.231 -23.497 1.00 95.31 51 ASP A N 1
ATOM 398 C CA . ASP A 1 51 ? 8.139 -16.063 -24.312 1.00 95.31 51 ASP A CA 1
ATOM 399 C C . ASP A 1 51 ? 9.596 -15.553 -24.335 1.00 95.31 51 ASP A C 1
ATOM 401 O O . ASP A 1 51 ? 10.492 -16.288 -24.753 1.00 95.31 51 ASP A O 1
ATOM 405 N N . ASN A 1 52 ? 9.856 -14.309 -23.907 1.00 96.31 52 ASN A N 1
ATOM 406 C CA . ASN A 1 52 ? 11.165 -13.641 -24.005 1.00 96.31 52 ASN A CA 1
ATOM 407 C C . ASN A 1 52 ? 11.595 -12.992 -22.675 1.00 96.31 52 ASN A C 1
ATOM 409 O O . ASN A 1 52 ? 12.094 -11.866 -22.642 1.00 96.31 52 ASN A O 1
ATOM 413 N N . GLN A 1 53 ? 11.407 -13.710 -21.563 1.00 94.62 53 GLN A N 1
ATOM 414 C CA . GLN A 1 53 ? 11.737 -13.222 -20.215 1.00 94.62 53 GLN A CA 1
ATOM 415 C C . GLN A 1 53 ? 13.213 -12.852 -20.019 1.00 94.62 53 GLN A C 1
ATOM 417 O O . GLN A 1 53 ? 13.519 -11.982 -19.211 1.00 94.62 53 GLN A O 1
ATOM 422 N N . ASP A 1 54 ? 14.125 -13.470 -20.767 1.00 95.25 54 ASP A N 1
ATOM 423 C CA . ASP A 1 54 ? 15.552 -13.154 -20.705 1.00 95.25 54 ASP A CA 1
ATOM 424 C C . ASP A 1 54 ? 15.872 -11.734 -21.188 1.00 95.25 54 ASP A C 1
ATOM 426 O O . ASP A 1 54 ? 16.726 -11.068 -20.610 1.00 95.25 54 ASP A O 1
ATOM 430 N N . ALA A 1 55 ? 15.182 -11.259 -22.224 1.00 97.38 55 ALA A N 1
ATOM 431 C CA . ALA A 1 55 ? 15.281 -9.884 -22.699 1.00 97.38 55 ALA A CA 1
ATOM 432 C C . ALA A 1 55 ? 14.450 -8.926 -21.837 1.00 97.38 55 ALA A C 1
ATOM 434 O O . ALA A 1 55 ? 14.882 -7.808 -21.581 1.00 97.38 55 ALA A O 1
ATOM 435 N N . PHE A 1 56 ? 13.279 -9.366 -21.367 1.00 96.75 56 PHE A N 1
ATOM 436 C CA . PHE A 1 56 ? 12.390 -8.548 -20.540 1.00 96.75 56 PHE A CA 1
ATOM 437 C C . PHE A 1 56 ? 13.057 -8.133 -19.225 1.00 96.75 56 PHE A C 1
ATOM 439 O O . PHE A 1 56 ? 13.194 -6.942 -18.959 1.00 96.75 56 PHE A O 1
ATOM 446 N N . GLN A 1 57 ? 13.554 -9.115 -18.461 1.00 94.56 57 GLN A N 1
ATOM 447 C CA . GLN A 1 57 ? 14.204 -8.877 -17.169 1.00 94.56 57 GLN A CA 1
ATOM 448 C C . GLN A 1 57 ? 15.514 -8.101 -17.309 1.00 94.56 57 GLN A C 1
ATOM 450 O O . GLN A 1 57 ? 15.856 -7.343 -16.414 1.00 94.56 57 GLN A O 1
ATOM 455 N N . ALA A 1 58 ? 16.237 -8.273 -18.421 1.00 95.75 58 ALA A N 1
ATOM 456 C CA . ALA A 1 58 ? 17.439 -7.493 -18.711 1.00 95.75 58 ALA A CA 1
ATOM 457 C C . ALA A 1 58 ? 17.115 -6.039 -19.075 1.00 95.75 58 ALA A C 1
ATOM 459 O O . ALA A 1 58 ? 17.892 -5.142 -18.767 1.00 95.75 58 ALA A O 1
ATOM 460 N N . GLY A 1 59 ? 15.982 -5.823 -19.750 1.00 96.94 59 GLY A N 1
ATOM 461 C CA . GLY A 1 59 ? 15.495 -4.501 -20.116 1.00 96.94 59 GLY A CA 1
ATOM 462 C C . GLY A 1 59 ? 15.012 -3.706 -18.911 1.00 96.94 59 GLY A C 1
ATOM 463 O O . GLY A 1 59 ? 15.196 -2.499 -18.905 1.00 96.94 59 GLY A O 1
ATOM 464 N N . ASN A 1 60 ? 14.440 -4.357 -17.890 1.00 95.69 60 ASN A N 1
ATOM 465 C CA . ASN A 1 60 ? 13.892 -3.671 -16.716 1.00 95.69 60 ASN A CA 1
ATOM 466 C C . ASN A 1 60 ? 14.894 -2.710 -16.058 1.00 95.69 60 ASN A C 1
ATOM 468 O O . ASN A 1 60 ? 14.668 -1.520 -16.178 1.00 95.69 60 ASN A O 1
ATOM 472 N N . PRO A 1 61 ? 16.023 -3.148 -15.484 1.00 94.19 61 PRO A N 1
ATOM 473 C CA . PRO A 1 61 ? 16.975 -2.241 -14.841 1.00 94.19 61 PRO A CA 1
ATOM 474 C C . PRO A 1 61 ? 17.899 -1.513 -15.835 1.00 94.19 61 PRO A C 1
ATOM 476 O O . PRO A 1 61 ? 18.843 -0.842 -15.431 1.00 94.19 61 PRO A O 1
ATOM 479 N N . TYR A 1 62 ? 17.724 -1.701 -17.150 1.00 96.19 62 TYR A N 1
ATOM 480 C CA . TYR A 1 62 ? 18.692 -1.234 -18.145 1.00 96.19 62 TYR A CA 1
ATOM 481 C C . TYR A 1 62 ? 18.986 0.275 -18.119 1.00 96.19 62 TYR A C 1
ATOM 483 O O . TYR A 1 62 ? 20.147 0.624 -18.356 1.00 96.19 62 TYR A O 1
ATOM 491 N N . PRO A 1 63 ? 18.015 1.173 -17.851 1.00 94.88 63 PRO A N 1
ATOM 492 C CA . PRO A 1 63 ? 18.303 2.600 -17.737 1.00 94.88 63 PRO A CA 1
ATOM 493 C C . PRO A 1 63 ? 19.427 2.923 -16.743 1.00 94.88 63 PRO A C 1
ATOM 495 O O . PRO A 1 63 ? 20.194 3.853 -16.992 1.00 94.88 63 PRO A O 1
ATOM 498 N N . ASP A 1 64 ? 19.639 2.086 -15.727 1.00 92.06 64 ASP A N 1
ATOM 499 C CA . ASP A 1 64 ? 20.666 2.261 -14.692 1.00 92.06 64 ASP A CA 1
ATOM 500 C C . ASP A 1 64 ? 22.037 1.683 -15.056 1.00 92.06 64 ASP A C 1
ATOM 502 O O . ASP A 1 64 ? 23.003 1.823 -14.302 1.00 92.06 64 ASP A O 1
ATOM 506 N N . ALA A 1 65 ? 22.172 1.052 -16.227 1.00 91.38 65 ALA A N 1
ATOM 507 C CA . ALA A 1 65 ? 23.360 0.277 -16.582 1.00 91.38 65 ALA A CA 1
ATOM 508 C C . ALA A 1 65 ? 24.681 1.067 -16.520 1.00 91.38 65 ALA A C 1
ATOM 510 O O . ALA A 1 65 ? 25.735 0.449 -16.381 1.00 91.38 65 ALA A O 1
ATOM 511 N N . TYR A 1 66 ? 24.660 2.398 -16.641 1.00 90.62 66 TYR A N 1
ATOM 512 C CA . TYR A 1 66 ? 25.851 3.245 -16.752 1.00 90.62 66 TYR A CA 1
ATOM 513 C C . TYR A 1 66 ? 26.095 4.169 -15.553 1.00 90.62 66 TYR A C 1
ATOM 515 O O . TYR A 1 66 ? 27.024 4.983 -15.611 1.00 90.62 66 TYR A O 1
ATOM 523 N N . TYR A 1 67 ? 25.303 4.061 -14.482 1.00 81.69 67 TYR A N 1
ATOM 524 C CA . TYR A 1 67 ? 25.511 4.862 -13.275 1.00 81.69 67 TYR A CA 1
ATOM 525 C C . TYR A 1 67 ? 26.665 4.358 -12.404 1.00 81.69 67 TYR A C 1
ATOM 527 O O . TYR A 1 67 ? 27.394 5.173 -11.838 1.00 81.69 67 TYR A O 1
ATOM 535 N N . ASP A 1 68 ? 26.851 3.038 -12.318 1.00 75.06 68 ASP A N 1
ATOM 536 C CA . ASP A 1 68 ? 27.827 2.405 -11.428 1.00 75.06 68 ASP A CA 1
ATOM 537 C C . ASP A 1 68 ? 29.266 2.887 -11.709 1.00 75.06 68 ASP A C 1
ATOM 539 O O . ASP A 1 68 ? 29.751 2.888 -12.845 1.00 75.06 68 ASP A O 1
ATOM 543 N N . THR A 1 69 ? 29.994 3.264 -10.658 1.00 73.69 69 THR A N 1
ATOM 544 C CA . THR A 1 69 ? 31.382 3.732 -10.769 1.00 73.69 69 THR A CA 1
ATOM 545 C C . THR A 1 69 ? 32.356 2.645 -11.253 1.00 73.69 69 THR A C 1
ATOM 547 O O . THR A 1 69 ? 33.386 2.957 -11.860 1.00 73.69 69 THR A O 1
ATOM 550 N N . ILE A 1 70 ? 32.023 1.364 -11.080 1.00 76.50 70 ILE A N 1
ATOM 551 C CA . ILE A 1 70 ? 32.730 0.196 -11.625 1.00 76.50 70 ILE A CA 1
ATOM 552 C C . ILE A 1 70 ? 32.587 0.146 -13.155 1.00 76.50 70 ILE A C 1
ATOM 554 O O . ILE A 1 70 ? 33.530 -0.262 -13.845 1.00 76.50 70 ILE A O 1
ATOM 558 N N . CYS A 1 71 ? 31.457 0.600 -13.711 1.00 79.31 71 CYS A N 1
ATOM 559 C CA . CYS A 1 71 ? 31.265 0.749 -15.155 1.00 79.31 71 CYS A CA 1
ATOM 560 C C . CYS A 1 71 ? 32.120 1.920 -15.663 1.00 79.31 71 CYS A C 1
ATOM 562 O O . CYS A 1 71 ? 31.753 3.092 -15.588 1.00 79.31 71 CYS A O 1
ATOM 564 N N . GLN A 1 72 ? 33.304 1.602 -16.201 1.00 84.31 72 GLN A N 1
ATOM 565 C CA . GLN A 1 72 ? 34.187 2.565 -16.877 1.00 84.31 72 GLN A CA 1
ATOM 566 C C . GLN A 1 72 ? 34.527 3.819 -16.036 1.00 84.31 72 GLN A C 1
ATOM 568 O O . GLN A 1 72 ? 34.795 4.889 -16.589 1.00 84.31 72 GLN A O 1
ATOM 573 N N . GLY A 1 73 ? 34.528 3.708 -14.702 1.00 78.38 73 GLY A N 1
ATOM 574 C CA . GLY A 1 73 ? 34.805 4.830 -13.802 1.00 78.38 73 GLY A CA 1
ATOM 575 C C . GLY A 1 73 ? 33.658 5.839 -13.679 1.00 78.38 73 GLY A C 1
ATOM 576 O O . GLY A 1 73 ? 33.938 7.011 -13.437 1.00 78.38 73 GLY A O 1
ATOM 577 N N . GLY A 1 74 ? 32.404 5.443 -13.938 1.00 79.69 74 GLY A N 1
ATOM 578 C CA . GLY A 1 74 ? 31.230 6.331 -13.908 1.00 79.69 74 GLY A CA 1
ATOM 579 C C . GLY A 1 74 ? 31.165 7.327 -15.074 1.00 79.69 74 GLY A C 1
ATOM 580 O O . GLY A 1 74 ? 30.365 8.261 -15.076 1.00 79.69 74 GLY A O 1
ATOM 581 N N . LYS A 1 75 ? 32.013 7.155 -16.098 1.00 89.38 75 LYS A N 1
ATOM 582 C CA . LYS A 1 75 ? 32.142 8.084 -17.236 1.00 89.38 75 LYS A CA 1
ATOM 583 C C . LYS A 1 75 ? 30.837 8.283 -18.018 1.00 89.38 75 LYS A C 1
ATOM 585 O O . LYS A 1 75 ? 30.672 9.316 -18.664 1.00 89.38 75 LYS A O 1
ATOM 590 N N . PHE A 1 76 ? 29.954 7.289 -18.003 1.00 91.81 76 PHE A N 1
ATOM 591 C CA . PHE A 1 76 ? 28.749 7.244 -18.828 1.00 91.81 76 PHE A CA 1
ATOM 592 C C . PHE A 1 76 ? 27.458 7.491 -18.038 1.00 91.81 76 PHE A C 1
ATOM 594 O O . PHE A 1 76 ? 26.383 7.256 -18.576 1.00 91.81 76 PHE A O 1
ATOM 601 N N . HIS A 1 77 ? 27.554 8.049 -16.827 1.00 88.94 77 HIS A N 1
ATOM 602 C CA . HIS A 1 77 ? 26.406 8.414 -15.991 1.00 88.94 77 HIS A CA 1
ATOM 603 C C . HIS A 1 77 ? 25.333 9.209 -16.762 1.00 88.94 77 HIS A C 1
ATOM 605 O O . HIS A 1 77 ? 24.160 8.860 -16.731 1.00 88.94 77 HIS A O 1
ATOM 611 N N . SER A 1 78 ? 25.730 10.210 -17.561 1.00 90.56 78 SER A N 1
ATOM 612 C CA . SER A 1 78 ? 24.781 11.000 -18.364 1.00 90.56 78 SER A CA 1
ATOM 613 C C . SER A 1 78 ? 24.034 10.187 -19.427 1.00 90.56 78 SER A C 1
ATOM 615 O O . SER A 1 78 ? 22.974 10.600 -19.877 1.00 90.56 78 SER A O 1
ATOM 617 N N . VAL A 1 79 ? 24.590 9.054 -19.868 1.00 94.75 79 VAL A N 1
ATOM 618 C CA . VAL A 1 79 ? 23.907 8.170 -20.819 1.00 94.75 79 VAL A CA 1
ATOM 619 C C . VAL A 1 79 ? 22.774 7.418 -20.131 1.00 94.75 79 VAL A C 1
ATOM 621 O O . VAL A 1 79 ? 21.715 7.250 -20.732 1.00 94.75 79 VAL A O 1
ATOM 624 N N . SER A 1 80 ? 22.964 7.014 -18.872 1.00 93.12 80 SER A N 1
ATOM 625 C CA . SER A 1 80 ? 21.873 6.495 -18.045 1.00 93.12 80 SER A CA 1
ATOM 626 C C . SER A 1 80 ? 20.795 7.555 -17.843 1.00 93.12 80 SER A C 1
ATOM 628 O O . SER A 1 80 ? 19.651 7.290 -18.194 1.00 93.12 80 SER A O 1
ATOM 630 N N . GLU A 1 81 ? 21.150 8.782 -17.448 1.00 90.62 81 GLU A N 1
ATOM 631 C CA . GLU A 1 81 ? 20.191 9.899 -17.330 1.00 90.62 81 GLU A CA 1
ATOM 632 C C . GLU A 1 81 ? 19.346 10.085 -18.601 1.00 90.62 81 GLU A C 1
ATOM 634 O O . GLU A 1 81 ? 18.122 10.133 -18.544 1.00 90.62 81 GLU A O 1
ATOM 639 N N . ASP A 1 82 ? 19.981 10.117 -19.776 1.00 94.94 82 ASP A N 1
ATOM 640 C CA . ASP A 1 82 ? 19.279 10.241 -21.059 1.00 94.94 82 ASP A CA 1
ATOM 641 C C . ASP A 1 82 ? 18.349 9.046 -21.350 1.00 94.94 82 ASP A C 1
ATOM 643 O O . ASP A 1 82 ? 17.281 9.209 -21.948 1.00 94.94 82 ASP A O 1
ATOM 647 N N . THR A 1 83 ? 18.734 7.843 -20.913 1.00 95.88 83 THR A N 1
ATOM 648 C CA . THR A 1 83 ? 17.978 6.596 -21.118 1.00 95.88 83 THR A CA 1
ATOM 649 C C . THR A 1 83 ? 16.674 6.570 -20.313 1.00 95.88 83 THR A C 1
ATOM 651 O O . THR A 1 83 ? 15.755 5.845 -20.690 1.00 95.88 83 THR A O 1
ATOM 654 N N . HIS A 1 84 ? 16.523 7.399 -19.274 1.00 94.88 84 HIS A N 1
ATOM 655 C CA . HIS A 1 84 ? 15.301 7.481 -18.461 1.00 94.88 84 HIS A CA 1
ATOM 656 C C . HIS A 1 84 ? 14.145 8.241 -19.135 1.00 94.88 84 HIS A C 1
ATOM 658 O O . HIS A 1 84 ? 13.002 8.159 -18.684 1.00 94.88 84 HIS A O 1
ATOM 664 N N . TRP A 1 85 ? 14.404 8.960 -20.232 1.00 96.44 85 TRP A N 1
ATOM 665 C CA . TRP A 1 85 ? 13.438 9.907 -20.794 1.00 96.44 85 TRP A CA 1
ATOM 666 C C . TRP A 1 85 ? 12.821 9.470 -22.128 1.00 96.44 85 TRP A C 1
ATOM 668 O O . TRP A 1 85 ? 13.372 8.681 -22.905 1.00 96.44 85 TRP A O 1
ATOM 678 N N . ALA A 1 86 ? 11.653 10.044 -22.429 1.00 96.88 86 ALA A N 1
ATOM 679 C CA . ALA A 1 86 ? 10.877 9.745 -23.631 1.00 96.88 86 ALA A CA 1
ATOM 680 C C . ALA A 1 86 ? 11.624 9.945 -24.971 1.00 96.88 86 ALA A C 1
ATOM 682 O O . ALA A 1 86 ? 11.334 9.207 -25.919 1.00 96.88 86 ALA A O 1
ATOM 683 N N . PRO A 1 87 ? 12.595 10.874 -25.117 1.00 97.38 87 PRO A N 1
ATOM 684 C CA . PRO A 1 87 ? 13.380 10.986 -26.347 1.00 97.38 87 PRO A CA 1
ATOM 685 C C . PRO A 1 87 ? 14.151 9.705 -26.708 1.00 97.38 87 PRO A C 1
ATOM 687 O O . PRO A 1 87 ? 14.196 9.322 -27.884 1.00 97.38 87 PRO A O 1
ATOM 690 N N . PHE A 1 88 ? 14.713 9.001 -25.720 1.00 98.00 88 PHE A N 1
ATOM 691 C CA . PHE A 1 88 ? 15.399 7.728 -25.954 1.00 98.00 88 PHE A CA 1
ATOM 692 C C . PHE A 1 88 ? 14.408 6.614 -26.326 1.00 98.00 88 PHE A C 1
ATOM 694 O O . PHE A 1 88 ? 14.640 5.859 -27.277 1.00 98.00 88 PHE A O 1
ATOM 701 N N . LEU A 1 89 ? 13.254 6.572 -25.648 1.00 98.06 89 LEU A N 1
ATOM 702 C CA . LEU A 1 89 ? 12.145 5.665 -25.967 1.00 98.06 89 LEU A CA 1
ATOM 703 C C . LEU A 1 89 ? 11.684 5.839 -27.426 1.00 98.06 89 LEU A C 1
ATOM 705 O O . LEU A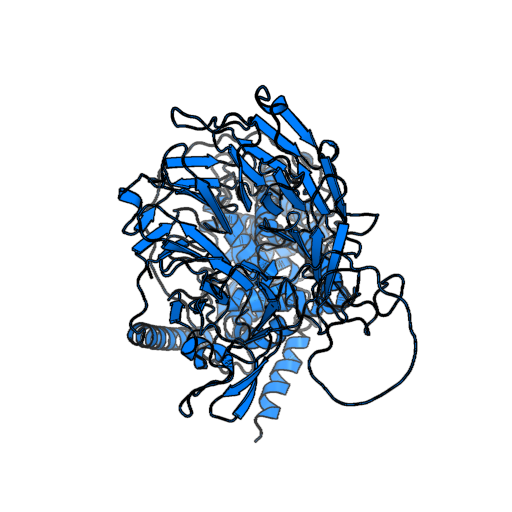 1 89 ? 11.627 4.880 -28.195 1.00 98.06 89 LEU A O 1
ATOM 709 N N . THR A 1 90 ? 11.443 7.087 -27.831 1.00 97.81 90 THR A N 1
ATOM 710 C CA . THR A 1 90 ? 11.025 7.479 -29.187 1.00 97.81 90 THR A CA 1
ATOM 711 C C . THR A 1 90 ? 12.050 7.048 -30.233 1.00 97.81 90 THR A C 1
ATOM 713 O O . THR A 1 90 ? 11.693 6.441 -31.244 1.00 97.81 90 THR A O 1
ATOM 716 N N . THR A 1 91 ? 13.335 7.302 -29.969 1.00 98.31 91 THR A N 1
ATOM 717 C CA . THR A 1 91 ? 14.437 6.919 -30.865 1.00 98.31 91 THR A CA 1
ATOM 718 C C . THR A 1 91 ? 14.511 5.401 -31.038 1.00 98.31 91 THR A C 1
ATOM 720 O O . THR A 1 91 ? 14.667 4.906 -32.155 1.00 98.31 91 THR A O 1
ATOM 723 N N . THR A 1 92 ? 14.336 4.649 -29.950 1.00 98.44 92 THR A N 1
ATOM 724 C CA . THR A 1 92 ? 14.317 3.181 -29.973 1.00 98.44 92 THR A CA 1
ATOM 725 C C . THR A 1 92 ? 13.150 2.643 -30.801 1.00 98.44 92 THR A C 1
ATOM 727 O O . THR A 1 92 ? 13.329 1.750 -31.632 1.00 98.44 92 THR A O 1
ATOM 730 N N . ILE A 1 93 ? 11.954 3.208 -30.627 1.00 98.25 93 ILE A N 1
ATOM 731 C CA . ILE A 1 93 ? 10.754 2.820 -31.381 1.00 98.25 93 ILE A CA 1
ATOM 732 C C . ILE A 1 93 ? 10.938 3.083 -32.877 1.00 98.25 93 ILE A C 1
ATOM 734 O O . ILE A 1 93 ? 10.655 2.206 -33.696 1.00 98.25 93 ILE A O 1
ATOM 738 N N . GLN A 1 94 ? 11.441 4.264 -33.243 1.00 97.56 94 GLN A N 1
ATOM 739 C CA . GLN A 1 94 ? 11.723 4.615 -34.637 1.00 97.56 94 GLN A CA 1
ATOM 740 C C . GLN A 1 94 ? 12.761 3.668 -35.247 1.00 97.56 94 GLN A C 1
ATOM 742 O O . GLN A 1 94 ? 12.530 3.121 -36.325 1.00 97.56 94 GLN A O 1
ATOM 747 N N . TYR A 1 95 ? 13.840 3.370 -34.516 1.00 98.25 95 TYR A N 1
ATOM 748 C CA . TYR A 1 95 ? 14.845 2.399 -34.945 1.00 98.25 95 TYR A CA 1
ATOM 749 C C . TYR A 1 95 ? 14.233 1.029 -35.261 1.00 98.25 95 TYR A C 1
ATOM 751 O O . TYR A 1 95 ? 14.490 0.477 -36.335 1.00 98.25 95 TYR A O 1
ATOM 759 N N . ILE A 1 96 ? 13.399 0.493 -34.361 1.00 98.31 96 ILE A N 1
ATOM 760 C CA . ILE A 1 96 ? 12.730 -0.801 -34.555 1.00 98.31 96 ILE A CA 1
ATOM 761 C C . ILE A 1 96 ? 11.847 -0.768 -35.802 1.00 98.31 96 ILE A C 1
ATOM 763 O O . ILE A 1 96 ? 11.906 -1.691 -36.614 1.00 98.31 96 ILE A O 1
ATOM 767 N N . ARG A 1 97 ? 11.051 0.292 -35.977 1.00 96.75 97 ARG A N 1
ATOM 768 C CA . ARG A 1 97 ? 10.144 0.437 -37.124 1.00 96.75 97 ARG A CA 1
ATOM 769 C C . ARG A 1 97 ? 10.891 0.495 -38.454 1.00 96.75 97 ARG A C 1
ATOM 771 O O . ARG A 1 97 ? 10.458 -0.145 -39.412 1.00 96.75 97 ARG A O 1
ATOM 778 N N . ASP A 1 98 ? 12.013 1.203 -38.500 1.00 96.69 98 ASP A N 1
ATOM 779 C CA . ASP A 1 98 ? 12.793 1.385 -39.725 1.00 96.69 98 ASP A CA 1
ATOM 780 C C . ASP A 1 98 ? 13.581 0.126 -40.122 1.00 96.69 98 ASP A C 1
ATOM 782 O O . ASP A 1 98 ? 13.776 -0.138 -41.310 1.00 96.69 98 ASP A O 1
ATOM 786 N N . HIS A 1 99 ? 14.022 -0.673 -39.144 1.00 97.06 99 HIS A N 1
ATOM 787 C CA . HIS A 1 99 ? 14.932 -1.803 -39.381 1.00 97.06 99 HIS A CA 1
ATOM 788 C C . HIS A 1 99 ? 14.259 -3.179 -39.316 1.00 97.06 99 HIS A C 1
ATOM 790 O O . HIS A 1 99 ? 14.763 -4.133 -39.916 1.00 97.06 99 HIS A O 1
ATOM 796 N N . TYR A 1 100 ? 13.125 -3.302 -38.624 1.00 96.19 100 TYR A N 1
ATOM 797 C CA . TYR A 1 100 ? 12.446 -4.575 -38.378 1.00 96.19 100 TYR A CA 1
ATOM 798 C C . TYR A 1 100 ? 10.948 -4.502 -38.717 1.00 96.19 100 TYR A C 1
ATOM 800 O O . TYR A 1 100 ? 10.101 -4.509 -37.818 1.00 96.19 100 TYR A O 1
ATOM 808 N N . PRO A 1 101 ? 10.579 -4.497 -40.012 1.00 89.69 101 PRO A N 1
ATOM 809 C CA . PRO A 1 101 ? 9.182 -4.633 -40.406 1.00 89.69 101 PRO A CA 1
ATOM 810 C C . PRO A 1 101 ? 8.626 -5.999 -39.978 1.00 89.69 101 PRO A C 1
ATOM 812 O O . PRO A 1 101 ? 9.332 -7.010 -39.982 1.00 89.69 101 PRO A O 1
ATOM 815 N N . GLN A 1 102 ? 7.341 -6.044 -39.624 1.00 89.31 102 GLN A N 1
ATOM 816 C CA . GLN A 1 102 ? 6.678 -7.299 -39.272 1.00 89.31 102 GLN A CA 1
ATOM 817 C C . GLN A 1 102 ? 6.532 -8.236 -40.493 1.00 89.31 102 GLN A C 1
ATOM 819 O O . GLN A 1 102 ? 6.324 -7.755 -41.611 1.00 89.31 102 GLN A O 1
ATOM 824 N N . PRO A 1 103 ? 6.577 -9.574 -40.301 1.00 92.69 103 PRO A N 1
ATOM 825 C CA . PRO A 1 103 ? 6.713 -10.284 -39.025 1.00 92.69 103 PRO A CA 1
ATOM 826 C C . PRO A 1 103 ? 8.148 -10.272 -38.473 1.00 92.69 103 PRO A C 1
ATOM 828 O O . PRO A 1 103 ? 9.113 -10.495 -39.199 1.00 92.69 103 PRO A O 1
ATOM 831 N N . TRP A 1 104 ? 8.279 -10.069 -37.160 1.00 95.00 104 TRP A N 1
ATOM 832 C CA . TRP A 1 104 ? 9.577 -9.959 -36.493 1.00 95.00 104 TRP A CA 1
ATOM 833 C C . TRP A 1 104 ? 10.344 -11.284 -36.403 1.00 95.00 104 TRP A C 1
ATOM 835 O O . TRP A 1 104 ? 9.785 -12.339 -36.075 1.00 95.00 104 TRP A O 1
ATOM 845 N N . SER A 1 105 ? 11.660 -11.199 -36.621 1.00 95.44 105 SER A N 1
ATOM 846 C CA . SER A 1 105 ? 12.620 -12.247 -36.261 1.00 95.44 105 SER A CA 1
ATOM 847 C C . SER A 1 105 ? 12.687 -12.430 -34.737 1.00 95.44 105 SER A C 1
ATOM 849 O O . SER A 1 105 ? 12.188 -11.599 -33.982 1.00 95.44 105 SER A O 1
ATOM 851 N N . GLN A 1 106 ? 13.317 -13.509 -34.259 1.00 95.56 106 GLN A N 1
ATOM 852 C CA . GLN A 1 106 ? 13.484 -13.716 -32.812 1.00 95.56 106 GLN A CA 1
ATOM 853 C C . GLN A 1 106 ? 14.318 -12.606 -32.154 1.00 95.56 106 GLN A C 1
ATOM 855 O O . GLN A 1 106 ? 13.948 -12.128 -31.089 1.00 95.56 106 GLN A O 1
ATOM 860 N N . ASP A 1 107 ? 15.377 -12.126 -32.812 1.00 95.19 107 ASP A N 1
ATOM 861 C CA . ASP A 1 107 ? 16.186 -11.020 -32.285 1.00 95.19 107 ASP A CA 1
ATOM 862 C C . ASP A 1 107 ? 15.373 -9.714 -32.193 1.00 95.19 107 ASP A C 1
ATOM 864 O O . ASP A 1 107 ? 15.442 -9.014 -31.186 1.00 95.19 107 ASP A O 1
ATOM 868 N N . ALA A 1 108 ? 14.534 -9.425 -33.198 1.00 96.88 108 ALA A N 1
ATOM 869 C CA . ALA A 1 108 ? 13.652 -8.257 -33.186 1.00 96.88 108 ALA A CA 1
ATOM 870 C C . ALA A 1 108 ? 12.575 -8.354 -32.091 1.00 96.88 108 ALA A C 1
ATOM 872 O O . ALA A 1 108 ? 12.308 -7.375 -31.401 1.00 96.88 108 ALA A O 1
ATOM 873 N N . LYS A 1 109 ? 12.001 -9.546 -31.873 1.00 98.06 109 LYS A N 1
ATOM 874 C CA . LYS A 1 109 ? 11.075 -9.805 -30.756 1.00 98.06 109 LYS A CA 1
ATOM 875 C C . LYS A 1 109 ? 11.726 -9.520 -29.406 1.00 98.06 109 LYS A C 1
ATOM 877 O O . LYS A 1 109 ? 11.116 -8.863 -28.570 1.00 98.06 109 LYS A O 1
ATOM 882 N N . LYS A 1 110 ? 12.970 -9.965 -29.211 1.00 97.88 110 LYS A N 1
ATOM 883 C CA . LYS A 1 110 ? 13.726 -9.686 -27.985 1.00 97.88 110 LYS A CA 1
ATOM 884 C C . LYS A 1 110 ? 14.022 -8.204 -27.803 1.00 97.88 110 LYS A C 1
ATOM 886 O O . LYS A 1 110 ? 13.878 -7.722 -26.691 1.00 97.88 110 LYS A O 1
ATOM 891 N N . LEU A 1 111 ? 14.367 -7.474 -28.865 1.00 98.56 111 LEU A N 1
ATOM 892 C CA . LEU A 1 111 ? 14.547 -6.020 -28.796 1.00 98.56 111 LEU A CA 1
ATOM 893 C C . LEU A 1 111 ? 13.248 -5.298 -28.396 1.00 98.56 111 LEU A C 1
ATOM 895 O O . LEU A 1 111 ? 13.283 -4.423 -27.538 1.00 98.56 111 LEU A O 1
ATOM 899 N N . VAL A 1 112 ? 12.102 -5.695 -28.959 1.00 98.44 112 VAL A N 1
ATOM 900 C CA . VAL A 1 112 ? 10.787 -5.144 -28.578 1.00 98.44 112 VAL A CA 1
ATOM 901 C C . VAL A 1 112 ? 10.467 -5.431 -27.110 1.00 98.44 112 VAL A C 1
ATOM 903 O O . VAL A 1 112 ? 9.995 -4.553 -26.398 1.00 98.44 112 VAL A O 1
ATOM 906 N N . VAL A 1 113 ? 10.739 -6.643 -26.630 1.00 98.38 113 VAL A N 1
ATOM 907 C CA . VAL A 1 113 ? 10.477 -7.011 -25.230 1.00 98.38 113 VAL A CA 1
ATOM 908 C C . VAL A 1 113 ? 11.451 -6.330 -24.265 1.00 98.38 113 VAL A C 1
ATOM 910 O O . VAL A 1 113 ? 11.033 -5.898 -23.196 1.00 98.38 113 VAL A O 1
ATOM 913 N N . PHE A 1 114 ? 12.716 -6.164 -24.652 1.00 98.62 114 PHE A N 1
ATOM 914 C CA . PHE A 1 114 ? 13.702 -5.372 -23.913 1.00 98.62 114 PHE A CA 1
ATOM 915 C C . PHE A 1 114 ? 13.260 -3.905 -23.789 1.00 98.62 114 PHE A C 1
ATOM 917 O O . PHE A 1 114 ? 13.342 -3.326 -22.709 1.00 98.62 114 PHE A O 1
ATOM 924 N N . LEU A 1 115 ? 12.717 -3.335 -24.874 1.00 98.56 115 LEU A N 1
ATOM 925 C CA . LEU A 1 115 ? 12.110 -2.003 -24.904 1.00 98.56 115 LEU A CA 1
ATOM 926 C C . LEU A 1 115 ? 10.954 -1.861 -23.906 1.00 98.56 115 LEU A C 1
ATOM 928 O O . LEU A 1 115 ? 10.922 -0.906 -23.136 1.00 98.56 115 LEU A O 1
ATOM 932 N N . LEU A 1 116 ? 10.024 -2.819 -23.882 1.00 98.56 116 LEU A N 1
ATOM 933 C CA . LEU A 1 116 ? 8.939 -2.816 -22.895 1.00 98.56 116 LEU A CA 1
ATOM 934 C C . LEU A 1 116 ? 9.487 -2.947 -21.465 1.00 98.56 116 LEU A C 1
ATOM 936 O O . LEU A 1 116 ? 8.969 -2.310 -20.550 1.00 98.56 116 LEU A O 1
ATOM 940 N N . GLY A 1 117 ? 10.563 -3.714 -21.278 1.00 97.56 117 GLY A N 1
ATOM 941 C CA . GLY A 1 117 ? 11.264 -3.817 -20.003 1.00 97.56 117 GLY A CA 1
ATOM 942 C C . GLY A 1 117 ? 11.721 -2.454 -19.478 1.00 97.56 117 GLY A C 1
ATOM 943 O O . GLY A 1 117 ? 11.301 -2.056 -18.391 1.00 97.56 117 GLY A O 1
ATOM 944 N N . PHE A 1 118 ? 12.506 -1.708 -20.262 1.00 96.19 118 PHE A N 1
ATOM 945 C CA . PHE A 1 118 ? 13.015 -0.411 -19.801 1.00 96.19 118 PHE A CA 1
ATOM 946 C C . PHE A 1 118 ? 11.934 0.675 -19.764 1.00 96.19 118 PHE A C 1
ATOM 948 O O . PHE A 1 118 ? 12.000 1.564 -18.924 1.00 96.19 118 PHE A O 1
ATOM 955 N N . ALA A 1 119 ? 10.897 0.606 -20.608 1.00 98.19 119 ALA A N 1
ATOM 956 C CA . ALA A 1 119 ? 9.759 1.526 -20.514 1.00 98.19 119 ALA A CA 1
ATOM 957 C C . ALA A 1 119 ? 9.056 1.422 -19.144 1.00 98.19 119 ALA A C 1
ATOM 959 O O . ALA A 1 119 ? 8.638 2.431 -18.585 1.00 98.19 119 ALA A O 1
ATOM 960 N N . SER A 1 120 ? 8.970 0.217 -18.564 1.00 97.94 120 SER A N 1
ATOM 961 C CA . SER A 1 120 ? 8.435 0.028 -17.205 1.00 97.94 120 SER A CA 1
ATOM 962 C C . SER A 1 120 ? 9.284 0.740 -16.144 1.00 97.94 120 SER A C 1
ATOM 964 O O . SER A 1 120 ? 8.727 1.391 -15.265 1.00 97.94 120 SER A O 1
ATOM 966 N N . HIS A 1 121 ? 10.614 0.682 -16.259 1.00 97.06 121 HIS A N 1
ATOM 967 C CA . HIS A 1 121 ? 11.542 1.406 -15.379 1.00 97.06 121 HIS A CA 1
ATOM 968 C C . HIS A 1 121 ? 11.363 2.914 -15.485 1.00 97.06 121 HIS A C 1
ATOM 970 O O . HIS A 1 121 ? 11.130 3.574 -14.479 1.00 97.06 121 HIS A O 1
ATOM 976 N N . GLN A 1 122 ? 11.367 3.442 -16.712 1.00 96.38 122 GLN A N 1
ATOM 977 C CA . GLN A 1 122 ? 11.220 4.874 -16.979 1.00 96.38 122 GLN A CA 1
ATOM 978 C C . GLN A 1 122 ? 10.017 5.499 -16.253 1.00 96.38 122 GLN A C 1
ATOM 980 O O . GLN A 1 122 ? 10.128 6.581 -15.683 1.00 96.38 122 GLN A O 1
ATOM 985 N N . VAL A 1 123 ? 8.854 4.836 -16.264 1.00 96.31 123 VAL A N 1
ATOM 986 C CA . VAL A 1 123 ? 7.656 5.370 -15.595 1.00 96.31 123 VAL A CA 1
ATOM 987 C C . VAL A 1 123 ? 7.628 5.096 -14.091 1.00 96.31 123 VAL A C 1
ATOM 989 O O . VAL A 1 123 ? 7.103 5.922 -13.344 1.00 96.31 123 VAL A O 1
ATOM 992 N N . ALA A 1 124 ? 8.204 3.980 -13.635 1.00 96.56 124 ALA A N 1
ATOM 993 C CA . ALA A 1 124 ? 8.333 3.679 -12.212 1.00 96.56 124 ALA A CA 1
ATOM 994 C C . ALA A 1 124 ? 9.142 4.774 -11.496 1.00 96.56 124 ALA A C 1
ATOM 996 O O . ALA A 1 124 ? 8.641 5.380 -10.544 1.00 96.56 124 ALA A O 1
ATOM 997 N N . ASP A 1 125 ? 10.311 5.120 -12.039 1.00 94.19 125 ASP A N 1
ATOM 998 C CA . ASP A 1 125 ? 11.216 6.126 -11.474 1.00 94.19 125 ASP A CA 1
ATOM 999 C C . ASP A 1 125 ? 10.586 7.498 -11.323 1.00 94.19 125 ASP A C 1
ATOM 1001 O O . ASP A 1 125 ? 10.824 8.184 -10.328 1.00 94.19 125 ASP A O 1
ATOM 1005 N N . VAL A 1 126 ? 9.747 7.895 -12.279 1.00 95.19 126 VAL A N 1
ATOM 1006 C CA . VAL A 1 126 ? 9.035 9.172 -12.213 1.00 95.19 126 VAL A CA 1
ATOM 1007 C C . VAL A 1 126 ? 8.194 9.259 -10.943 1.00 95.19 126 VAL A C 1
ATOM 1009 O O . VAL A 1 126 ? 8.240 10.274 -10.246 1.00 95.19 126 VAL A O 1
ATOM 1012 N N . SER A 1 127 ? 7.443 8.204 -10.629 1.00 94.94 127 SER A N 1
ATOM 1013 C CA . SER A 1 127 ? 6.588 8.169 -9.439 1.00 94.94 127 SER A CA 1
ATOM 1014 C C . SER A 1 127 ? 7.343 7.876 -8.141 1.00 94.94 127 SER A C 1
ATOM 1016 O O . SER A 1 127 ? 6.969 8.397 -7.091 1.00 94.94 127 SER A O 1
ATOM 1018 N N . TRP A 1 128 ? 8.435 7.116 -8.208 1.00 95.56 128 TRP A N 1
ATOM 1019 C CA . TRP A 1 128 ? 9.309 6.850 -7.068 1.00 95.56 128 TRP A CA 1
ATOM 1020 C C . TRP A 1 128 ? 10.032 8.124 -6.601 1.00 95.56 128 TRP A C 1
ATOM 1022 O O . TRP A 1 128 ? 9.941 8.499 -5.431 1.00 95.56 128 TRP A O 1
ATOM 1032 N N . HIS A 1 129 ? 10.650 8.861 -7.530 1.00 93.31 129 HIS A N 1
ATOM 1033 C CA . HIS A 1 129 ? 11.478 10.043 -7.251 1.00 93.31 129 HIS A CA 1
ATOM 1034 C C . HIS A 1 129 ? 10.729 11.388 -7.327 1.00 93.31 129 HIS A C 1
ATOM 1036 O O . HIS A 1 129 ? 11.325 12.433 -7.067 1.00 93.31 129 HIS A O 1
ATOM 1042 N N . SER A 1 130 ? 9.441 11.398 -7.688 1.00 94.56 130 SER A N 1
ATOM 1043 C CA . SER A 1 130 ? 8.654 12.619 -7.958 1.00 94.56 130 SER A CA 1
ATOM 1044 C C . SER A 1 130 ? 9.193 13.472 -9.120 1.00 94.56 130 SER A C 1
ATOM 1046 O O . SER A 1 130 ? 9.249 14.702 -9.052 1.00 94.56 130 SER A O 1
ATOM 1048 N N . LEU A 1 131 ? 9.610 12.852 -10.225 1.00 91.31 131 LEU A N 1
ATOM 1049 C CA . LEU A 1 131 ? 10.202 13.593 -11.343 1.00 91.31 131 LEU A CA 1
ATOM 1050 C C . LEU A 1 131 ? 9.119 14.315 -12.152 1.00 91.31 131 LEU A C 1
ATOM 105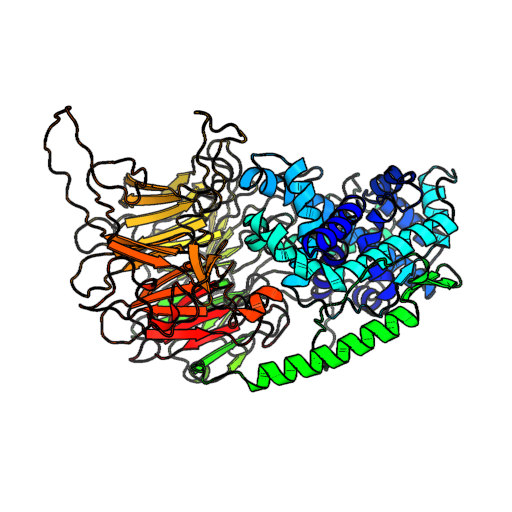2 O O . LEU A 1 131 ? 8.449 13.718 -12.984 1.00 91.31 131 LEU A O 1
ATOM 1056 N N . GLY A 1 132 ? 8.929 15.617 -11.936 1.00 89.19 132 GLY A N 1
ATOM 1057 C CA . GLY A 1 132 ? 7.899 16.395 -12.645 1.00 89.19 132 GLY A CA 1
ATOM 1058 C C . GLY A 1 132 ? 6.460 16.071 -12.217 1.00 89.19 132 GLY A C 1
ATOM 1059 O O . GLY A 1 132 ? 5.513 16.393 -12.942 1.00 89.19 132 GLY A O 1
ATOM 1060 N N . ILE A 1 133 ? 6.311 15.446 -11.049 1.00 93.00 133 ILE A N 1
ATOM 1061 C CA . ILE A 1 133 ? 5.064 15.256 -10.304 1.00 93.00 133 ILE A CA 1
ATOM 1062 C C . ILE A 1 133 ? 5.331 15.590 -8.828 1.00 93.00 133 ILE A C 1
ATOM 1064 O O . ILE A 1 133 ? 6.482 15.640 -8.414 1.00 93.00 133 ILE A O 1
ATOM 1068 N N . ASP A 1 134 ? 4.284 15.779 -8.027 1.00 91.06 134 ASP A N 1
ATOM 1069 C CA . ASP A 1 134 ? 4.423 15.998 -6.581 1.00 91.06 134 ASP A CA 1
ATOM 1070 C C . ASP A 1 134 ? 3.974 14.757 -5.803 1.00 91.06 134 ASP A C 1
ATOM 1072 O O . ASP A 1 134 ? 3.064 14.058 -6.256 1.00 91.06 134 ASP A O 1
ATOM 1076 N N . GLN A 1 135 ? 4.515 14.574 -4.593 1.00 92.50 135 GLN A N 1
ATOM 1077 C CA . GLN A 1 135 ? 4.113 13.548 -3.615 1.00 92.50 135 GLN A CA 1
ATOM 1078 C C . GLN A 1 135 ? 4.377 12.091 -4.026 1.00 92.50 135 GLN A C 1
ATOM 1080 O O . GLN A 1 135 ? 3.706 11.184 -3.531 1.00 92.50 135 GLN A O 1
ATOM 1085 N N . GLY A 1 136 ? 5.368 11.860 -4.887 1.00 95.62 136 GLY A N 1
ATOM 1086 C CA . GLY A 1 136 ? 5.925 10.529 -5.109 1.00 95.62 136 GLY A CA 1
ATOM 1087 C C . GLY A 1 136 ? 6.584 9.953 -3.851 1.00 95.62 136 GLY A C 1
ATOM 1088 O O . GLY A 1 136 ? 6.685 10.615 -2.806 1.00 95.62 136 GLY A O 1
ATOM 1089 N N . PHE A 1 137 ? 7.014 8.698 -3.947 1.00 97.38 137 PHE A N 1
ATOM 1090 C CA . PHE A 1 137 ? 7.390 7.881 -2.793 1.00 97.38 137 PHE A CA 1
ATOM 1091 C C . PHE A 1 137 ? 8.536 8.489 -1.967 1.00 97.38 137 PHE A C 1
ATOM 1093 O O . PHE A 1 137 ? 8.369 8.749 -0.774 1.00 97.38 137 PHE A O 1
ATOM 1100 N N . LEU A 1 138 ? 9.679 8.784 -2.593 1.00 96.00 138 LEU A N 1
ATOM 1101 C CA . LEU A 1 138 ? 10.884 9.257 -1.902 1.00 96.00 138 LEU A CA 1
ATOM 1102 C C . LEU A 1 138 ? 10.746 10.666 -1.334 1.00 96.00 138 LEU A C 1
ATOM 1104 O O . LEU A 1 138 ? 11.254 10.946 -0.250 1.00 96.00 138 LEU A O 1
ATOM 1108 N N . THR A 1 139 ? 10.047 11.561 -2.035 1.00 96.06 139 THR A N 1
ATOM 1109 C CA . THR A 1 139 ? 9.777 12.912 -1.520 1.00 96.06 139 THR A CA 1
ATOM 1110 C C . THR A 1 139 ? 8.935 12.838 -0.255 1.00 96.06 139 THR A C 1
ATOM 1112 O O . THR A 1 139 ? 9.298 13.425 0.761 1.00 96.06 139 THR A O 1
ATOM 1115 N N . THR A 1 140 ? 7.872 12.034 -0.287 1.00 97.75 140 THR A N 1
ATOM 1116 C CA . THR A 1 140 ? 6.993 11.825 0.870 1.00 97.75 140 THR A CA 1
ATOM 1117 C C . THR A 1 140 ? 7.746 11.156 2.020 1.00 97.75 140 THR A C 1
ATOM 1119 O O . THR A 1 140 ? 7.640 11.580 3.170 1.00 97.75 140 THR A O 1
ATOM 1122 N N . MET A 1 141 ? 8.580 10.160 1.718 1.00 97.75 141 MET A N 1
ATOM 1123 C CA . MET A 1 141 ? 9.453 9.533 2.706 1.00 97.75 141 MET A CA 1
ATOM 1124 C C . MET A 1 141 ? 10.417 10.548 3.341 1.00 97.75 141 MET A C 1
ATOM 1126 O O . MET A 1 141 ? 10.611 10.532 4.560 1.00 97.75 141 MET A O 1
ATOM 1130 N N . GLY A 1 142 ? 10.976 11.462 2.543 1.00 97.31 142 GLY A N 1
ATOM 1131 C CA . GLY A 1 142 ? 11.810 12.570 3.007 1.00 97.31 142 GLY A CA 1
ATOM 1132 C C . GLY A 1 142 ? 11.096 13.455 4.018 1.00 97.31 142 GLY A C 1
ATOM 1133 O O . GLY A 1 142 ? 11.614 13.707 5.109 1.00 97.31 142 GLY A O 1
ATOM 1134 N N . ASP A 1 143 ? 9.871 13.848 3.693 1.00 97.00 143 ASP A N 1
ATOM 1135 C CA . ASP A 1 143 ? 9.028 14.694 4.534 1.00 97.00 143 ASP A CA 1
ATOM 1136 C C . ASP A 1 143 ? 8.554 14.007 5.831 1.00 97.00 143 ASP A C 1
ATOM 1138 O O . ASP A 1 143 ? 8.352 14.692 6.839 1.00 97.00 143 ASP A O 1
ATOM 1142 N N . ILE A 1 144 ? 8.405 12.678 5.841 1.00 96.94 144 ILE A N 1
ATOM 1143 C CA . ILE A 1 144 ? 7.861 11.911 6.979 1.00 96.94 144 ILE A CA 1
ATOM 1144 C C . ILE A 1 144 ? 8.950 11.335 7.900 1.00 96.94 144 ILE A C 1
ATOM 1146 O O . ILE A 1 144 ? 8.750 11.232 9.117 1.00 96.94 144 ILE A O 1
ATOM 1150 N N . ASN A 1 145 ? 10.092 10.902 7.356 1.00 96.12 145 ASN A N 1
ATOM 1151 C CA . ASN A 1 145 ? 11.135 10.197 8.116 1.00 96.12 145 ASN A CA 1
ATOM 1152 C C . ASN A 1 145 ? 12.498 10.894 8.120 1.00 96.12 145 ASN A C 1
ATOM 1154 O O . ASN A 1 145 ? 13.261 10.681 9.062 1.00 96.12 145 ASN A O 1
ATOM 1158 N N . PHE A 1 146 ? 12.786 11.760 7.146 1.00 97.06 146 PHE A N 1
ATOM 1159 C CA . PHE A 1 146 ? 14.113 12.362 6.971 1.00 97.06 146 PHE A CA 1
ATOM 1160 C C . PHE A 1 146 ? 14.102 13.887 7.062 1.00 97.06 146 PHE A C 1
ATOM 1162 O O . PHE A 1 146 ? 14.914 14.555 6.433 1.00 97.06 146 PHE A O 1
ATOM 1169 N N . PHE A 1 147 ? 13.222 14.465 7.882 1.00 96.69 147 PHE A N 1
ATOM 1170 C CA . PHE A 1 147 ? 13.240 15.905 8.168 1.00 96.69 147 PHE A CA 1
ATOM 1171 C C . PHE A 1 147 ? 13.118 16.783 6.901 1.00 96.69 147 PHE A C 1
ATOM 1173 O O . PHE A 1 147 ? 13.751 17.836 6.819 1.00 96.69 147 PHE A O 1
ATOM 1180 N N . GLY A 1 148 ? 12.350 16.338 5.902 1.00 95.00 148 GLY A N 1
ATOM 1181 C CA . GLY A 1 148 ? 12.203 17.021 4.609 1.00 95.00 148 GLY A CA 1
ATOM 1182 C C . GLY A 1 148 ? 13.405 16.850 3.670 1.00 95.00 148 GLY A C 1
ATOM 1183 O O . GLY A 1 148 ? 13.491 17.518 2.639 1.00 95.00 148 GLY A O 1
ATOM 1184 N N . SER A 1 149 ? 14.365 15.984 4.011 1.00 96.50 149 SER A N 1
ATOM 1185 C CA . SER A 1 149 ? 15.575 15.742 3.222 1.00 96.50 149 SER A CA 1
ATOM 1186 C C . SER A 1 149 ? 15.337 14.666 2.167 1.00 96.50 149 SER A C 1
ATOM 1188 O O . SER A 1 149 ? 15.428 13.467 2.435 1.00 96.50 149 SER A O 1
ATOM 1190 N N . PHE A 1 150 ? 15.063 15.103 0.937 1.00 94.00 150 PHE A N 1
ATOM 1191 C CA . PHE A 1 150 ? 15.011 14.204 -0.216 1.00 94.00 150 PHE A CA 1
ATOM 1192 C C . PHE A 1 150 ? 16.328 13.437 -0.445 1.00 94.00 150 PHE A C 1
ATOM 1194 O O . PHE A 1 150 ? 16.240 12.236 -0.660 1.00 94.00 150 PHE A O 1
ATOM 1201 N N . PRO A 1 151 ? 17.537 14.040 -0.366 1.00 93.06 151 PRO A N 1
ATOM 1202 C CA . PRO A 1 151 ? 18.778 13.291 -0.589 1.00 93.06 151 PRO A CA 1
ATOM 1203 C C . PRO A 1 151 ? 18.997 12.149 0.410 1.00 93.06 151 PRO A C 1
ATOM 1205 O O . PRO A 1 151 ? 19.422 11.067 0.015 1.00 93.06 151 PRO A O 1
ATOM 1208 N N . ASP A 1 152 ? 18.674 12.367 1.690 1.00 93.88 152 ASP A N 1
ATOM 1209 C CA . ASP A 1 152 ? 18.804 11.316 2.704 1.00 93.88 152 ASP A CA 1
ATOM 1210 C C . ASP A 1 152 ? 17.778 10.205 2.456 1.00 93.88 152 ASP A C 1
ATOM 1212 O O . ASP A 1 152 ? 18.123 9.026 2.501 1.00 93.88 152 ASP A O 1
ATOM 1216 N N . ALA A 1 153 ? 16.538 10.577 2.118 1.00 94.44 153 ALA A N 1
ATOM 1217 C CA . ALA A 1 153 ? 15.504 9.621 1.747 1.00 94.44 153 ALA A CA 1
ATOM 1218 C C . ALA A 1 153 ? 15.888 8.813 0.502 1.00 94.44 153 ALA A C 1
ATOM 1220 O O . ALA A 1 153 ? 15.788 7.596 0.525 1.00 94.44 153 ALA A O 1
ATOM 1221 N N . HIS A 1 154 ? 16.383 9.461 -0.548 1.00 90.81 154 HIS A N 1
ATOM 1222 C CA . HIS A 1 154 ? 16.851 8.823 -1.777 1.00 90.81 154 HIS A CA 1
ATOM 1223 C C . HIS A 1 154 ? 17.945 7.787 -1.494 1.00 90.81 154 HIS A C 1
ATOM 1225 O O . HIS A 1 154 ? 17.820 6.649 -1.923 1.00 90.81 154 HIS A O 1
ATOM 1231 N N . SER A 1 155 ? 18.944 8.133 -0.670 1.00 86.81 155 SER A N 1
ATOM 1232 C CA . SER A 1 155 ? 20.046 7.225 -0.290 1.00 86.81 155 SER A CA 1
ATOM 1233 C C . SER A 1 155 ? 19.646 6.016 0.566 1.00 86.81 155 SER A C 1
ATOM 1235 O O . SER A 1 155 ? 20.466 5.149 0.854 1.00 86.81 155 SER A O 1
ATOM 1237 N N . VAL A 1 156 ? 18.423 6.016 1.097 1.00 89.88 156 VAL A N 1
ATOM 1238 C CA . VAL A 1 156 ? 17.861 4.882 1.839 1.00 89.88 156 VAL A CA 1
ATOM 1239 C C . VAL A 1 156 ? 16.831 4.157 0.985 1.00 89.88 156 VAL A C 1
ATOM 1241 O O . VAL A 1 156 ? 16.688 2.946 1.099 1.00 89.88 156 VAL A O 1
ATOM 1244 N N . GLY A 1 157 ? 16.094 4.906 0.174 1.00 89.25 157 GLY A N 1
ATOM 1245 C CA . GLY A 1 157 ? 14.990 4.476 -0.659 1.00 89.25 157 GLY A CA 1
ATOM 1246 C C . GLY A 1 157 ? 15.385 3.459 -1.694 1.00 89.25 157 GLY A C 1
ATOM 1247 O O . GLY A 1 157 ? 14.807 2.378 -1.733 1.00 89.25 157 GLY A O 1
ATOM 1248 N N . ASP A 1 158 ? 16.370 3.803 -2.506 1.00 85.94 158 ASP A N 1
ATOM 1249 C CA . ASP A 1 158 ? 16.653 3.049 -3.718 1.00 85.94 158 ASP A CA 1
ATOM 1250 C C . ASP A 1 158 ? 17.228 1.671 -3.425 1.00 85.94 158 ASP A C 1
ATOM 1252 O O . ASP A 1 158 ? 16.752 0.665 -3.952 1.00 85.94 158 ASP A O 1
ATOM 1256 N N . GLU A 1 159 ? 18.183 1.594 -2.502 1.00 83.19 159 GLU A N 1
ATOM 1257 C CA . GLU A 1 159 ? 18.691 0.319 -2.008 1.00 83.19 159 GLU A CA 1
ATOM 1258 C C . GLU A 1 159 ? 17.666 -0.366 -1.091 1.00 83.19 159 GLU A C 1
ATOM 1260 O O . GLU A 1 159 ? 17.544 -1.594 -1.073 1.00 83.19 159 GLU A O 1
ATOM 1265 N N . GLY A 1 160 ? 16.904 0.420 -0.326 1.00 86.25 160 GLY A N 1
ATOM 1266 C CA . GLY A 1 160 ? 15.871 -0.068 0.583 1.00 86.25 160 GLY A CA 1
ATOM 1267 C C . GLY A 1 160 ? 14.745 -0.810 -0.132 1.00 86.25 160 GLY A C 1
ATOM 1268 O O . GLY A 1 160 ? 14.273 -1.824 0.383 1.00 86.25 160 GLY A O 1
ATOM 1269 N N . GLY A 1 161 ? 14.363 -0.371 -1.333 1.00 88.88 161 GLY A N 1
ATOM 1270 C CA . GLY A 1 161 ? 13.352 -1.022 -2.167 1.00 88.88 161 GLY A CA 1
ATOM 1271 C C . GLY A 1 161 ? 13.721 -2.464 -2.512 1.00 88.88 161 GLY A C 1
ATOM 1272 O O . GLY A 1 161 ? 12.910 -3.375 -2.321 1.00 88.88 161 GLY A O 1
ATOM 1273 N N . ASP A 1 162 ? 14.967 -2.714 -2.923 1.00 86.69 162 ASP A N 1
ATOM 1274 C CA . ASP A 1 162 ? 15.443 -4.074 -3.216 1.00 86.69 162 ASP A CA 1
ATOM 1275 C C . ASP A 1 162 ? 15.600 -4.911 -1.953 1.00 86.69 162 ASP A C 1
ATOM 1277 O O . ASP A 1 162 ? 15.261 -6.099 -1.933 1.00 86.69 162 ASP A O 1
ATOM 1281 N N . VAL A 1 163 ? 16.055 -4.288 -0.865 1.00 83.06 163 VAL A N 1
ATOM 1282 C CA . VAL A 1 163 ? 16.137 -4.938 0.444 1.00 83.06 163 VAL A CA 1
ATOM 1283 C C . VAL A 1 163 ? 14.759 -5.415 0.911 1.00 83.06 163 VAL A C 1
ATOM 1285 O O . VAL A 1 163 ? 14.638 -6.561 1.358 1.00 83.06 163 VAL A O 1
ATOM 1288 N N . LEU A 1 164 ? 13.721 -4.582 0.797 1.00 84.25 164 LEU A N 1
ATOM 1289 C CA . LEU A 1 164 ? 12.346 -4.952 1.141 1.00 84.25 164 LEU A CA 1
ATOM 1290 C C . LEU A 1 164 ? 11.780 -5.981 0.164 1.00 84.25 164 LEU A C 1
ATOM 1292 O O . LEU A 1 164 ? 11.184 -6.962 0.607 1.00 84.25 164 LEU A O 1
ATOM 1296 N N . SER A 1 165 ? 12.006 -5.816 -1.140 1.00 85.38 165 SER A N 1
ATOM 1297 C CA . SER A 1 165 ? 11.571 -6.781 -2.153 1.00 85.38 165 SER A CA 1
ATOM 1298 C C . SER A 1 165 ? 12.121 -8.180 -1.865 1.00 85.38 165 SER A C 1
ATOM 1300 O O . SER A 1 165 ? 11.360 -9.146 -1.827 1.00 85.38 165 SER A O 1
ATOM 1302 N N . GLU A 1 166 ? 13.422 -8.310 -1.593 1.00 78.38 166 GLU A N 1
ATOM 1303 C CA . GLU A 1 166 ? 14.056 -9.598 -1.272 1.00 78.38 166 GLU A CA 1
ATOM 1304 C C . GLU A 1 166 ? 13.641 -10.172 0.085 1.00 78.38 166 GLU A C 1
ATOM 1306 O O . GLU A 1 166 ? 13.657 -11.393 0.282 1.00 78.38 166 GLU A O 1
ATOM 1311 N N . ALA A 1 167 ? 13.313 -9.314 1.049 1.00 75.62 167 ALA A N 1
ATOM 1312 C CA . ALA A 1 167 ? 12.908 -9.759 2.374 1.00 75.62 167 ALA A CA 1
ATOM 1313 C C . ALA A 1 167 ? 11.445 -10.215 2.415 1.00 75.62 167 ALA A C 1
ATOM 1315 O O . ALA A 1 167 ? 11.148 -11.250 3.021 1.00 75.62 167 ALA A O 1
ATOM 1316 N N . GLU A 1 168 ? 10.549 -9.463 1.774 1.00 76.75 168 GLU A N 1
ATOM 1317 C CA . GLU A 1 168 ? 9.109 -9.596 1.977 1.00 76.75 168 GLU A CA 1
ATOM 1318 C C . GLU A 1 168 ? 8.356 -10.238 0.801 1.00 76.75 168 GLU A C 1
ATOM 1320 O O . GLU A 1 168 ? 7.265 -10.777 1.009 1.00 76.75 168 GLU A O 1
ATOM 1325 N N . LEU A 1 169 ? 8.886 -10.189 -0.428 1.00 76.88 169 LEU A N 1
ATOM 1326 C CA . LEU A 1 169 ? 8.180 -10.669 -1.621 1.00 76.88 169 LEU A CA 1
ATOM 1327 C C . LEU A 1 169 ? 8.662 -12.052 -2.069 1.00 76.88 169 LEU A C 1
ATOM 1329 O O . LEU A 1 169 ? 9.822 -12.439 -1.930 1.00 76.88 169 LEU A O 1
ATOM 1333 N N . ASP A 1 170 ? 7.752 -12.812 -2.678 1.00 74.12 170 ASP A N 1
ATOM 1334 C CA . ASP A 1 170 ? 8.100 -14.082 -3.310 1.00 74.12 170 ASP A CA 1
ATOM 1335 C C . ASP A 1 170 ? 8.690 -13.842 -4.706 1.00 74.12 170 ASP A C 1
ATOM 1337 O O . ASP A 1 170 ? 7.972 -13.714 -5.685 1.00 74.12 170 ASP A O 1
ATOM 1341 N N . LEU A 1 171 ? 10.002 -13.780 -4.865 1.00 74.88 171 LEU A N 1
ATOM 1342 C CA . LEU A 1 171 ? 10.608 -13.390 -6.145 1.00 74.88 171 LEU A CA 1
ATOM 1343 C C . LEU A 1 171 ? 11.076 -14.580 -7.002 1.00 74.88 171 LEU A C 1
ATOM 1345 O O . LEU A 1 171 ? 12.070 -14.488 -7.718 1.00 74.88 171 LEU A O 1
ATOM 1349 N N . GLN A 1 172 ? 10.382 -15.720 -6.937 1.00 70.06 172 GLN A N 1
ATOM 1350 C CA . GLN A 1 172 ? 10.777 -16.966 -7.621 1.00 70.06 172 GLN A CA 1
ATOM 1351 C C . GLN A 1 172 ? 10.931 -16.866 -9.147 1.00 70.06 172 GLN A C 1
ATOM 1353 O O . GLN A 1 172 ? 11.708 -17.618 -9.731 1.00 70.06 172 GLN A O 1
ATOM 1358 N N . TYR A 1 173 ? 10.201 -15.967 -9.808 1.00 73.56 173 TYR A N 1
ATOM 1359 C CA . TYR A 1 173 ? 10.312 -15.751 -11.258 1.00 73.56 173 TYR A CA 1
ATOM 1360 C C . TYR A 1 173 ? 11.598 -14.989 -11.642 1.00 73.56 173 TYR A C 1
ATOM 1362 O O . TYR A 1 173 ? 12.006 -14.994 -12.806 1.00 73.56 173 TYR A O 1
ATOM 1370 N N . ILE A 1 174 ? 12.271 -14.386 -10.659 1.00 74.94 174 ILE A N 1
ATOM 1371 C CA . ILE A 1 174 ? 13.618 -13.824 -10.761 1.00 74.94 174 ILE A CA 1
ATOM 1372 C C . ILE A 1 174 ? 14.606 -14.957 -10.435 1.00 74.94 174 ILE A C 1
ATOM 1374 O O . ILE A 1 174 ? 15.262 -14.964 -9.394 1.00 74.94 174 ILE A O 1
ATOM 1378 N N . ASP A 1 175 ? 14.695 -15.952 -11.324 1.00 69.56 175 ASP A N 1
ATOM 1379 C CA . ASP A 1 175 ? 15.588 -17.108 -11.153 1.00 69.56 175 ASP A CA 1
ATOM 1380 C C . ASP A 1 175 ? 17.057 -16.667 -11.232 1.00 69.56 175 ASP A C 1
ATOM 1382 O O . ASP A 1 175 ? 17.516 -16.185 -12.268 1.00 69.56 175 ASP A O 1
ATOM 1386 N N . THR A 1 176 ? 17.825 -16.838 -10.156 1.00 65.00 176 THR A N 1
ATOM 1387 C CA . THR A 1 176 ? 19.254 -16.476 -10.111 1.00 65.00 176 THR A CA 1
ATOM 1388 C C . THR A 1 176 ? 20.091 -17.195 -11.168 1.00 65.00 176 THR A C 1
ATOM 1390 O O . THR A 1 176 ? 21.180 -16.734 -11.502 1.00 65.00 176 THR A O 1
ATOM 1393 N N . LEU A 1 177 ? 19.593 -18.298 -11.732 1.00 66.56 177 LEU A N 1
ATOM 1394 C CA . LEU A 1 177 ? 20.246 -19.049 -12.801 1.00 66.56 177 LEU A CA 1
ATOM 1395 C C . LEU A 1 177 ? 19.800 -18.636 -14.211 1.00 66.56 177 LEU A C 1
ATOM 1397 O O . LEU A 1 177 ? 20.433 -19.084 -15.174 1.00 66.56 177 LEU A O 1
ATOM 1401 N N . SER A 1 178 ? 18.748 -17.819 -14.351 1.00 77.50 178 SER A N 1
ATOM 1402 C CA . SER A 1 178 ? 18.265 -17.378 -15.660 1.00 77.50 178 SER A CA 1
ATOM 1403 C C . SER A 1 178 ? 19.286 -16.486 -16.358 1.00 77.50 178 SER A C 1
ATOM 1405 O O . SER A 1 178 ? 20.029 -15.721 -15.738 1.00 77.50 178 SER A O 1
ATOM 1407 N N . ASN A 1 179 ? 19.331 -16.616 -17.682 1.00 89.69 179 ASN A N 1
ATOM 1408 C CA . ASN A 1 179 ? 20.179 -15.777 -18.509 1.00 89.69 179 ASN A CA 1
ATOM 1409 C C . ASN A 1 179 ? 19.468 -14.451 -18.792 1.00 89.69 179 ASN A C 1
ATOM 1411 O O . ASN A 1 179 ? 18.253 -14.431 -18.983 1.00 89.69 179 ASN A O 1
ATOM 1415 N N . TRP A 1 180 ? 20.239 -13.380 -18.926 1.00 95.00 180 TRP A N 1
ATOM 1416 C CA . TRP A 1 180 ? 19.785 -12.132 -19.532 1.00 95.00 180 TRP A CA 1
ATOM 1417 C C . TRP A 1 180 ? 20.192 -12.077 -20.995 1.00 95.00 180 TRP A C 1
ATOM 1419 O O . TRP A 1 180 ? 21.290 -12.507 -21.348 1.00 95.00 180 TRP A O 1
ATOM 1429 N N . TYR A 1 181 ? 19.325 -11.539 -21.845 1.00 97.69 181 TYR A N 1
ATOM 1430 C CA . TYR A 1 181 ? 19.658 -11.219 -23.228 1.00 97.69 181 TYR A CA 1
ATOM 1431 C C . TYR A 1 181 ? 19.698 -9.703 -23.414 1.00 97.69 181 TYR A C 1
ATOM 1433 O O . TYR A 1 181 ? 18.695 -9.026 -23.207 1.00 97.69 181 TYR A O 1
ATOM 1441 N N . VAL A 1 182 ? 20.840 -9.184 -23.865 1.00 98.31 182 VAL A N 1
ATOM 1442 C CA . VAL A 1 182 ? 21.039 -7.753 -24.132 1.00 98.31 182 VAL A CA 1
ATOM 1443 C C . VAL A 1 182 ? 21.245 -7.546 -25.639 1.00 98.31 182 VAL A C 1
ATOM 1445 O O . VAL A 1 182 ? 22.197 -8.114 -26.189 1.00 98.31 182 VAL A O 1
ATOM 1448 N N . PRO A 1 183 ? 20.411 -6.748 -26.339 1.00 98.25 183 PRO A N 1
ATOM 1449 C CA . PRO A 1 183 ? 20.507 -6.515 -27.785 1.00 98.25 183 PRO A CA 1
ATOM 1450 C C . PRO A 1 183 ? 21.607 -5.493 -28.142 1.00 98.25 183 PRO A C 1
ATOM 1452 O O . PRO A 1 183 ? 21.350 -4.427 -28.694 1.00 98.25 183 PRO A O 1
ATOM 1455 N N . VAL A 1 184 ? 22.859 -5.820 -27.813 1.00 98.31 184 VAL A N 1
ATOM 1456 C CA . VAL A 1 184 ? 24.030 -4.918 -27.867 1.00 98.31 184 VAL A CA 1
ATOM 1457 C C . VAL A 1 184 ? 24.192 -4.181 -29.200 1.00 98.31 184 VAL A C 1
ATOM 1459 O O . VAL A 1 184 ? 24.430 -2.975 -29.191 1.00 98.31 184 VAL A O 1
ATOM 1462 N N . LYS A 1 185 ? 24.055 -4.866 -30.345 1.00 97.94 185 LYS A N 1
ATOM 1463 C CA . LYS A 1 185 ? 24.257 -4.228 -31.661 1.00 97.94 185 LYS A CA 1
ATOM 1464 C C . LYS A 1 185 ? 23.154 -3.236 -31.996 1.00 97.94 185 LYS A C 1
ATOM 1466 O O . LYS A 1 185 ? 23.404 -2.251 -32.682 1.00 97.94 185 LYS A O 1
ATOM 1471 N N . ASP A 1 186 ? 21.936 -3.523 -31.550 1.00 98.38 186 ASP A N 1
ATOM 1472 C CA . ASP A 1 186 ? 20.798 -2.631 -31.731 1.00 98.38 186 ASP A CA 1
ATOM 1473 C C . ASP A 1 186 ? 20.947 -1.406 -30.820 1.00 98.38 186 ASP A C 1
ATOM 1475 O O . ASP A 1 186 ? 20.869 -0.283 -31.304 1.00 98.38 186 ASP A O 1
ATOM 1479 N N . LEU A 1 187 ? 21.282 -1.611 -29.539 1.00 98.25 187 LEU A N 1
ATOM 1480 C CA . LEU A 1 187 ? 21.529 -0.532 -28.571 1.00 98.25 187 LEU A CA 1
ATOM 1481 C C . LEU A 1 187 ? 22.654 0.408 -29.019 1.00 98.25 187 LEU A C 1
ATOM 1483 O O . LEU A 1 187 ? 22.511 1.625 -28.937 1.00 98.25 187 LEU A O 1
ATOM 1487 N N . TYR A 1 188 ? 23.749 -0.141 -29.549 1.00 98.12 188 TYR A N 1
ATOM 1488 C CA . TYR A 1 188 ? 24.846 0.646 -30.111 1.00 98.12 188 TYR A CA 1
ATOM 1489 C C . TYR A 1 188 ? 24.372 1.604 -31.216 1.00 98.12 188 TYR A C 1
ATOM 1491 O O . TYR A 1 188 ? 24.684 2.797 -31.180 1.00 98.12 188 TYR A O 1
ATOM 1499 N N . GLU A 1 189 ? 23.594 1.109 -32.184 1.00 98.12 189 GLU A N 1
ATOM 1500 C CA . GLU A 1 189 ? 23.072 1.956 -33.261 1.00 98.12 189 GLU A CA 1
ATOM 1501 C C . GLU A 1 189 ? 21.999 2.933 -32.757 1.00 98.12 189 GLU A C 1
ATOM 1503 O O . GLU A 1 189 ? 21.979 4.078 -33.204 1.00 98.12 189 GLU A O 1
ATOM 1508 N N . ILE A 1 190 ? 21.164 2.543 -31.788 1.00 98.31 190 ILE A N 1
ATOM 1509 C CA . ILE A 1 190 ? 20.166 3.429 -31.166 1.00 98.31 190 ILE A CA 1
ATOM 1510 C C . ILE A 1 190 ? 20.846 4.619 -30.484 1.00 98.31 190 ILE A C 1
ATOM 1512 O O . ILE A 1 190 ? 20.492 5.758 -30.782 1.00 98.31 190 ILE A O 1
ATOM 1516 N N . TYR A 1 191 ? 21.854 4.401 -29.629 1.00 98.25 191 TYR A N 1
ATOM 1517 C CA . TYR A 1 191 ? 22.582 5.511 -28.996 1.00 98.25 191 TYR A CA 1
ATOM 1518 C C . TYR A 1 191 ? 23.287 6.388 -30.016 1.00 98.25 191 TYR A C 1
ATOM 1520 O O . TYR A 1 191 ? 23.302 7.611 -29.890 1.00 98.25 191 TYR A O 1
ATOM 1528 N N . LYS A 1 192 ? 23.863 5.781 -31.052 1.00 97.44 192 LYS A N 1
ATOM 1529 C CA . LYS A 1 192 ? 24.481 6.536 -32.134 1.00 97.44 192 LYS A CA 1
ATOM 1530 C C . LYS A 1 192 ? 23.455 7.432 -32.823 1.00 97.44 192 LYS A C 1
ATOM 1532 O O . LYS A 1 192 ? 23.758 8.600 -33.030 1.00 97.44 192 LYS A O 1
ATOM 1537 N N . ILE A 1 193 ? 22.248 6.948 -33.120 1.00 97.25 193 ILE A N 1
ATOM 1538 C CA . ILE A 1 193 ? 21.162 7.772 -33.677 1.00 97.25 193 ILE A CA 1
ATOM 1539 C C . ILE A 1 193 ? 20.757 8.874 -32.690 1.00 97.25 193 ILE A C 1
ATOM 1541 O O . ILE A 1 193 ? 20.722 10.040 -33.083 1.00 97.25 193 ILE A O 1
ATOM 1545 N N . TYR A 1 194 ? 20.534 8.522 -31.421 1.00 97.38 194 TYR A N 1
ATOM 1546 C CA . TYR A 1 194 ? 20.140 9.444 -30.352 1.00 97.38 194 TYR A CA 1
ATOM 1547 C C . TYR A 1 194 ? 21.110 10.628 -30.221 1.00 97.38 194 TYR A C 1
ATOM 1549 O O . TYR A 1 194 ? 20.702 11.787 -30.193 1.00 97.38 194 TYR A O 1
ATOM 1557 N N . TYR A 1 195 ? 22.417 10.358 -30.264 1.00 96.94 195 TYR A N 1
ATOM 1558 C CA . TYR A 1 195 ? 23.471 11.373 -30.212 1.00 96.94 195 TYR A CA 1
ATOM 1559 C C . TYR A 1 195 ? 23.874 11.911 -31.598 1.00 96.94 195 TYR A C 1
ATOM 1561 O O . TYR A 1 195 ? 25.034 12.272 -31.828 1.00 96.94 195 TYR A O 1
ATOM 1569 N N . ASN A 1 196 ? 22.935 11.997 -32.546 1.00 95.44 196 ASN A N 1
ATOM 1570 C CA . ASN A 1 196 ? 23.134 12.586 -33.879 1.00 95.44 196 ASN A CA 1
ATOM 1571 C C . ASN A 1 196 ? 24.281 11.946 -34.687 1.00 95.44 196 ASN A C 1
ATOM 1573 O O . ASN A 1 196 ? 25.110 12.632 -35.285 1.00 95.44 196 ASN A O 1
ATOM 1577 N N . ASN A 1 197 ? 24.330 10.617 -34.713 1.00 92.06 197 ASN A N 1
ATOM 1578 C CA . ASN A 1 197 ? 25.384 9.783 -35.304 1.00 92.06 197 ASN A CA 1
ATOM 1579 C C . ASN A 1 197 ? 26.774 9.935 -34.663 1.00 92.06 197 ASN A C 1
ATOM 1581 O O . ASN A 1 197 ? 27.778 9.516 -35.249 1.00 92.06 197 ASN A O 1
ATOM 1585 N N . THR A 1 198 ? 26.842 10.486 -33.451 1.00 91.50 198 THR A N 1
ATOM 1586 C CA . THR A 1 198 ? 28.068 10.529 -32.647 1.00 91.50 198 THR A CA 1
ATOM 1587 C C . THR A 1 198 ? 28.213 9.231 -31.865 1.00 91.50 198 THR A C 1
ATOM 1589 O O . THR A 1 198 ? 27.301 8.810 -31.158 1.00 91.50 198 THR A O 1
ATOM 1592 N N . VAL A 1 199 ? 29.380 8.594 -31.957 1.00 88.62 199 VAL A N 1
ATOM 1593 C CA . VAL A 1 199 ? 29.659 7.378 -31.187 1.00 88.62 199 VAL A CA 1
ATOM 1594 C C . VAL A 1 199 ? 30.064 7.763 -29.765 1.00 88.62 199 VAL A C 1
ATOM 1596 O O . VAL A 1 199 ? 31.212 8.136 -29.526 1.00 88.62 199 VAL A O 1
ATOM 1599 N N . ILE A 1 200 ? 29.109 7.687 -28.839 1.00 89.62 200 ILE A N 1
ATOM 1600 C CA . ILE A 1 200 ? 29.330 7.923 -27.403 1.00 89.62 200 ILE A CA 1
ATOM 1601 C C . ILE A 1 200 ? 29.643 6.613 -26.669 1.00 89.62 200 ILE A C 1
ATOM 1603 O O . ILE A 1 200 ? 30.574 6.574 -25.866 1.00 89.62 200 ILE A O 1
ATOM 1607 N N . LEU A 1 201 ? 28.929 5.532 -26.998 1.00 91.88 201 LEU A N 1
ATOM 1608 C CA . LEU A 1 201 ? 29.120 4.195 -26.433 1.00 91.88 201 LEU A CA 1
ATOM 1609 C C . LEU A 1 201 ? 29.663 3.219 -27.483 1.00 91.88 201 LEU A C 1
ATOM 1611 O O . LEU A 1 201 ? 29.277 3.271 -28.649 1.00 91.88 201 LEU A O 1
ATOM 1615 N N . GLN A 1 202 ? 30.555 2.324 -27.061 1.00 95.06 202 GLN A N 1
ATOM 1616 C CA . GLN A 1 202 ? 31.044 1.194 -27.859 1.00 95.06 202 GLN A CA 1
ATOM 1617 C C . GLN A 1 202 ? 30.337 -0.098 -27.417 1.00 95.06 202 GLN A C 1
ATOM 1619 O O . GLN A 1 202 ? 29.878 -0.187 -26.279 1.00 95.06 202 GLN A O 1
ATOM 1624 N N . GLU A 1 203 ? 30.250 -1.104 -28.295 1.00 96.50 203 GLU A N 1
ATOM 1625 C CA . GLU A 1 203 ? 29.575 -2.379 -27.985 1.00 96.50 203 GLU A CA 1
ATOM 1626 C C . GLU A 1 203 ? 30.156 -3.078 -26.740 1.00 96.50 203 GLU A C 1
ATOM 1628 O O . GLU A 1 203 ? 29.406 -3.628 -25.936 1.00 96.50 203 GLU A O 1
ATOM 1633 N N . ASP A 1 204 ? 31.477 -3.034 -26.551 1.00 94.44 204 ASP A N 1
ATOM 1634 C CA . ASP A 1 204 ? 32.162 -3.628 -25.397 1.00 94.44 204 ASP A CA 1
ATOM 1635 C C . ASP A 1 204 ? 31.792 -2.942 -24.077 1.00 94.44 204 ASP A C 1
ATOM 1637 O O . ASP A 1 204 ? 31.601 -3.630 -23.076 1.00 94.44 204 ASP A O 1
ATOM 1641 N N . VAL A 1 205 ? 31.596 -1.620 -24.089 1.00 94.75 205 VAL A N 1
ATOM 1642 C CA . VAL A 1 205 ? 31.106 -0.865 -22.924 1.00 94.75 205 VAL A CA 1
ATOM 1643 C C . VAL A 1 205 ? 29.679 -1.279 -22.566 1.00 94.75 205 VAL A C 1
ATOM 1645 O O . VAL A 1 205 ? 29.384 -1.495 -21.394 1.00 94.75 205 VAL A O 1
ATOM 1648 N N . ILE A 1 206 ? 28.794 -1.443 -23.557 1.00 96.56 206 ILE A N 1
ATOM 1649 C CA . ILE A 1 206 ? 27.417 -1.910 -23.317 1.00 96.56 206 ILE A CA 1
ATOM 1650 C C . ILE A 1 206 ? 27.441 -3.299 -22.668 1.00 96.56 206 ILE A C 1
ATOM 1652 O O . ILE A 1 206 ? 26.753 -3.523 -21.673 1.00 96.56 206 ILE A O 1
ATOM 1656 N N . VAL A 1 207 ? 28.254 -4.221 -23.194 1.00 95.94 207 VAL A N 1
ATOM 1657 C CA . VAL A 1 207 ? 28.411 -5.574 -22.633 1.00 95.94 207 VAL A CA 1
ATOM 1658 C C . VAL A 1 207 ? 28.949 -5.527 -21.207 1.00 95.94 207 VAL A C 1
ATOM 1660 O O . VAL A 1 207 ? 28.412 -6.200 -20.334 1.00 95.94 207 VAL A O 1
ATOM 1663 N N . GLU A 1 208 ? 30.004 -4.753 -20.962 1.00 91.38 208 GLU A N 1
ATOM 1664 C CA . GLU A 1 208 ? 30.640 -4.666 -19.649 1.00 91.38 208 GLU A CA 1
ATOM 1665 C C . GLU A 1 208 ? 29.682 -4.125 -18.588 1.00 91.38 208 GLU A C 1
ATOM 1667 O O . GLU A 1 208 ? 29.535 -4.729 -17.528 1.00 91.38 208 GLU A O 1
ATOM 1672 N N . CYS A 1 209 ? 29.014 -3.011 -18.877 1.00 91.31 209 CYS A N 1
ATOM 1673 C CA . CYS A 1 209 ? 28.171 -2.326 -17.906 1.00 91.31 209 CYS A CA 1
ATOM 1674 C C . CYS A 1 209 ? 26.867 -3.095 -17.635 1.00 91.31 209 CYS A C 1
ATOM 1676 O O . CYS A 1 209 ? 26.467 -3.252 -16.484 1.00 91.31 209 CYS A O 1
ATOM 1678 N N . THR A 1 210 ? 26.276 -3.731 -18.653 1.00 93.62 210 THR A N 1
ATOM 1679 C CA . THR A 1 210 ? 25.138 -4.646 -18.431 1.00 93.62 210 THR A CA 1
ATOM 1680 C C . THR A 1 210 ? 25.533 -5.949 -17.730 1.00 93.62 210 THR A C 1
ATOM 1682 O O . THR A 1 210 ? 24.726 -6.511 -16.992 1.00 93.62 210 THR A O 1
ATOM 1685 N N . ALA A 1 211 ? 26.773 -6.427 -17.890 1.00 91.00 211 ALA A N 1
ATOM 1686 C CA . ALA A 1 211 ? 27.292 -7.548 -17.106 1.00 91.00 211 ALA A CA 1
ATOM 1687 C C . ALA A 1 211 ? 27.474 -7.188 -15.623 1.00 91.00 211 ALA A C 1
ATOM 1689 O O . ALA A 1 211 ? 27.208 -8.035 -14.773 1.00 91.00 211 ALA A O 1
ATOM 1690 N N . ILE A 1 212 ? 27.878 -5.951 -15.309 1.00 87.12 212 ILE A N 1
ATOM 1691 C CA . ILE A 1 212 ? 27.931 -5.444 -13.927 1.00 87.12 212 ILE A CA 1
ATOM 1692 C C . ILE A 1 212 ? 26.523 -5.393 -13.331 1.00 87.12 212 ILE A C 1
ATOM 1694 O O . ILE A 1 212 ? 26.315 -5.926 -12.247 1.00 87.12 212 ILE A O 1
ATOM 1698 N N . LEU A 1 213 ? 25.543 -4.871 -14.070 1.00 87.19 213 LEU A N 1
ATOM 1699 C CA . LEU A 1 213 ? 24.144 -4.838 -13.638 1.00 87.19 213 LEU A CA 1
ATOM 1700 C C . LEU A 1 213 ? 23.578 -6.248 -13.373 1.00 87.19 213 LEU A C 1
ATOM 1702 O O . LEU A 1 213 ? 22.938 -6.503 -12.355 1.00 87.19 213 LEU A O 1
ATOM 1706 N N . PHE A 1 214 ? 23.883 -7.210 -14.250 1.00 88.12 214 PHE A N 1
ATOM 1707 C CA . PHE A 1 214 ? 23.531 -8.616 -14.038 1.00 88.12 214 PHE A CA 1
ATOM 1708 C C . PHE A 1 214 ? 24.187 -9.195 -12.774 1.00 88.12 214 PHE A C 1
ATOM 1710 O O . PHE A 1 214 ? 23.560 -9.959 -12.038 1.00 88.12 214 PHE A O 1
ATOM 1717 N N . LEU A 1 215 ? 25.447 -8.838 -12.514 1.00 82.19 215 LEU A N 1
ATOM 1718 C CA . LEU A 1 215 ? 26.180 -9.268 -11.326 1.00 82.19 215 LEU A CA 1
ATOM 1719 C C . LEU A 1 215 ? 25.606 -8.654 -10.045 1.00 82.19 215 LEU A C 1
ATOM 1721 O O . LEU A 1 215 ? 25.479 -9.366 -9.049 1.00 82.19 215 LEU A O 1
ATOM 1725 N N . ALA A 1 216 ? 25.226 -7.375 -10.082 1.00 80.81 216 ALA A N 1
ATOM 1726 C CA . ALA A 1 216 ? 24.568 -6.683 -8.980 1.00 80.81 216 ALA A CA 1
ATOM 1727 C C . ALA A 1 216 ? 23.285 -7.424 -8.587 1.00 80.81 216 ALA A C 1
ATOM 1729 O O . ALA A 1 216 ? 23.191 -7.895 -7.456 1.00 80.81 216 ALA A O 1
ATOM 1730 N N . ARG A 1 217 ? 22.410 -7.732 -9.554 1.00 83.00 217 ARG A N 1
ATOM 1731 C CA . ARG A 1 217 ? 21.210 -8.568 -9.353 1.00 83.00 217 ARG A CA 1
ATOM 1732 C C . ARG A 1 217 ? 21.502 -9.931 -8.712 1.00 83.00 217 ARG A C 1
ATOM 1734 O O . ARG A 1 217 ? 20.711 -10.432 -7.912 1.00 83.00 217 ARG A O 1
ATOM 1741 N N . LEU A 1 218 ? 22.618 -10.580 -9.063 1.00 74.44 218 LEU A N 1
ATOM 1742 C CA . LEU A 1 218 ? 23.034 -11.820 -8.392 1.00 74.44 218 LEU A CA 1
ATOM 1743 C C . LEU A 1 218 ? 23.436 -11.563 -6.937 1.00 74.44 218 LEU A C 1
ATOM 1745 O O . LEU A 1 218 ? 23.098 -12.364 -6.070 1.00 74.44 218 LEU A O 1
ATOM 1749 N N . GLY A 1 219 ? 24.137 -10.465 -6.659 1.00 72.25 219 GLY A N 1
ATOM 1750 C CA . GLY A 1 219 ? 24.464 -10.031 -5.302 1.00 72.25 219 GLY A CA 1
ATOM 1751 C C . GLY A 1 219 ? 23.217 -9.789 -4.448 1.00 72.25 219 GLY A C 1
ATOM 1752 O O . GLY A 1 219 ? 23.156 -10.279 -3.314 1.00 72.25 219 GLY A O 1
ATOM 1753 N N . GLU A 1 220 ? 22.204 -9.126 -5.013 1.00 76.00 220 GLU A N 1
ATOM 1754 C CA . GLU A 1 220 ? 20.946 -8.779 -4.339 1.00 76.00 220 GLU A CA 1
ATOM 1755 C C . GLU A 1 220 ? 20.256 -9.996 -3.730 1.00 76.00 220 GLU A C 1
ATOM 1757 O O . GLU A 1 220 ? 20.137 -10.124 -2.504 1.00 76.00 220 GLU A O 1
ATOM 1762 N N . LYS A 1 221 ? 19.946 -10.969 -4.589 1.00 67.12 221 LYS A N 1
ATOM 1763 C CA . LYS A 1 221 ? 19.297 -12.245 -4.255 1.00 67.12 221 LYS A CA 1
ATOM 1764 C C . LYS A 1 221 ? 19.988 -13.047 -3.154 1.00 67.12 221 LYS A C 1
ATOM 1766 O O . LYS A 1 221 ? 19.378 -13.910 -2.522 1.00 67.12 221 LYS A O 1
ATOM 1771 N N . LEU A 1 222 ? 21.285 -12.834 -2.952 1.00 64.31 222 LEU A N 1
ATOM 1772 C CA . LEU A 1 222 ? 22.111 -13.661 -2.076 1.00 64.31 222 LEU A CA 1
ATOM 1773 C C . LEU A 1 222 ? 22.436 -12.997 -0.735 1.00 64.31 222 LEU A C 1
ATOM 1775 O O . LEU A 1 222 ? 22.796 -13.690 0.233 1.00 64.31 222 LEU A O 1
ATOM 1779 N N . ALA A 1 223 ? 22.352 -11.668 -0.667 1.00 62.72 223 ALA A N 1
ATOM 1780 C CA . ALA A 1 223 ? 22.862 -10.905 0.463 1.00 62.72 223 ALA A CA 1
ATOM 1781 C C . ALA A 1 223 ? 21.915 -9.824 0.997 1.00 62.72 223 ALA A C 1
ATOM 1783 O O . ALA A 1 223 ? 21.968 -9.592 2.208 1.00 62.72 223 ALA A O 1
ATOM 1784 N N . LEU A 1 224 ? 21.055 -9.209 0.176 1.00 66.25 224 LEU A N 1
ATOM 1785 C CA . LEU A 1 224 ? 20.343 -7.987 0.577 1.00 66.25 224 LEU A CA 1
ATOM 1786 C C . LEU A 1 224 ? 19.292 -8.195 1.663 1.00 66.25 224 LEU A C 1
ATOM 1788 O O . LEU A 1 224 ? 19.189 -7.358 2.553 1.00 66.25 224 LEU A O 1
ATOM 1792 N N . SER A 1 225 ? 18.595 -9.334 1.700 1.00 60.06 225 SER A N 1
ATOM 1793 C CA . SER A 1 225 ? 17.623 -9.613 2.774 1.00 60.06 225 SER A CA 1
ATOM 1794 C C . SER A 1 225 ? 18.240 -9.582 4.184 1.00 60.06 225 SER A C 1
ATOM 1796 O O . SER A 1 225 ? 17.536 -9.392 5.174 1.00 60.06 225 SER A O 1
ATOM 1798 N N . LYS A 1 226 ? 19.573 -9.698 4.307 1.00 66.81 226 LYS A N 1
ATOM 1799 C CA . LYS A 1 226 ? 20.299 -9.549 5.583 1.00 66.81 226 LYS A CA 1
ATOM 1800 C C . LYS A 1 226 ? 20.432 -8.091 6.034 1.00 66.81 226 LYS A C 1
ATOM 1802 O O . LYS A 1 226 ? 20.683 -7.862 7.214 1.00 66.81 226 LYS A O 1
ATOM 1807 N N . LEU A 1 227 ? 20.301 -7.133 5.116 1.00 75.56 227 LEU A N 1
ATOM 1808 C CA . LEU A 1 227 ? 20.358 -5.695 5.387 1.00 75.56 227 LEU A CA 1
ATOM 1809 C C . LEU A 1 227 ? 19.002 -5.120 5.794 1.00 75.56 227 LEU A C 1
ATOM 1811 O O . LEU A 1 227 ? 18.958 -3.980 6.244 1.00 75.56 227 LEU A O 1
ATOM 1815 N N . TYR A 1 228 ? 17.923 -5.905 5.711 1.00 77.44 228 TYR A N 1
ATOM 1816 C CA . TYR A 1 228 ? 16.576 -5.454 6.059 1.00 77.44 228 TYR A CA 1
ATOM 1817 C C . TYR A 1 228 ? 16.534 -4.725 7.397 1.00 77.44 228 TYR A C 1
ATOM 1819 O O . TYR A 1 228 ? 15.974 -3.646 7.465 1.00 77.44 228 TYR A O 1
ATOM 1827 N N . MET A 1 229 ? 17.171 -5.268 8.441 1.00 76.62 229 MET A N 1
ATOM 1828 C CA . MET A 1 229 ? 17.203 -4.644 9.773 1.00 76.62 229 MET A CA 1
ATOM 1829 C C . MET A 1 229 ? 17.731 -3.203 9.756 1.00 76.62 229 MET A C 1
ATOM 1831 O O . MET A 1 229 ? 17.207 -2.338 10.458 1.00 76.62 229 MET A O 1
ATOM 1835 N N . ASP A 1 230 ? 18.776 -2.956 8.964 1.00 78.38 230 ASP A N 1
ATOM 1836 C CA . ASP A 1 230 ? 19.416 -1.647 8.864 1.00 78.38 230 ASP A CA 1
ATOM 1837 C C . ASP A 1 230 ? 18.498 -0.655 8.142 1.00 78.38 230 ASP A C 1
ATOM 1839 O O . ASP A 1 230 ? 18.261 0.438 8.647 1.00 78.38 230 ASP A O 1
ATOM 1843 N N . TYR A 1 231 ? 17.905 -1.058 7.017 1.00 84.12 231 TYR A N 1
ATOM 1844 C CA . TYR A 1 231 ? 17.029 -0.193 6.221 1.00 84.12 231 TYR A CA 1
ATOM 1845 C C . TYR A 1 231 ? 15.653 0.025 6.860 1.00 84.12 231 TYR A C 1
ATOM 1847 O O . TYR A 1 231 ? 15.195 1.163 6.956 1.00 84.12 231 TYR A O 1
ATOM 1855 N N . SER A 1 232 ? 15.025 -1.026 7.390 1.00 82.19 232 SER A N 1
ATOM 1856 C CA . SER A 1 232 ? 13.694 -0.952 8.001 1.00 82.19 232 SER A CA 1
ATOM 1857 C C . SER A 1 232 ? 13.667 -0.050 9.235 1.00 82.19 232 SER A C 1
ATOM 1859 O O . SER A 1 232 ? 12.657 0.590 9.506 1.00 82.19 232 SER A O 1
ATOM 1861 N N . SER A 1 233 ? 14.783 0.042 9.969 1.00 84.75 233 SER A N 1
ATOM 1862 C CA . SER A 1 233 ? 14.906 0.941 11.126 1.00 84.75 233 SER A CA 1
ATOM 1863 C C . SER A 1 233 ? 15.056 2.421 10.753 1.00 84.75 233 SER A C 1
ATOM 1865 O O . SER A 1 233 ? 14.752 3.291 11.568 1.00 84.75 233 SER A O 1
ATOM 1867 N N . LYS A 1 234 ? 15.517 2.723 9.531 1.00 91.19 234 LYS A N 1
ATOM 1868 C CA . LYS A 1 234 ? 15.677 4.101 9.039 1.00 91.19 234 LYS A CA 1
ATOM 1869 C C . LYS A 1 234 ? 14.349 4.696 8.582 1.00 91.19 234 LYS A C 1
ATOM 1871 O O . LYS A 1 234 ? 14.166 5.905 8.693 1.00 91.19 234 LYS A O 1
ATOM 1876 N N . SER A 1 235 ? 13.437 3.865 8.072 1.00 93.25 235 SER A N 1
ATOM 1877 C CA . SER A 1 235 ? 12.136 4.316 7.581 1.00 93.25 235 SER A CA 1
ATOM 1878 C C . SER A 1 235 ? 11.022 3.292 7.833 1.00 93.25 235 SER A C 1
ATOM 1880 O O . SER A 1 235 ? 10.844 2.357 7.049 1.00 93.25 235 SER A O 1
ATOM 1882 N N . PRO A 1 236 ? 10.198 3.495 8.877 1.00 91.75 236 PRO A N 1
ATOM 1883 C CA . PRO A 1 236 ? 8.948 2.757 9.035 1.00 91.75 236 PRO A CA 1
ATOM 1884 C C . PRO A 1 236 ? 7.972 2.991 7.877 1.00 91.75 236 PRO A C 1
ATOM 1886 O O . PRO A 1 236 ? 7.282 2.051 7.489 1.00 91.75 236 PRO A O 1
ATOM 1889 N N . PHE A 1 237 ? 7.963 4.205 7.297 1.00 94.75 237 PHE A N 1
ATOM 1890 C CA . PHE A 1 237 ? 7.159 4.527 6.110 1.00 94.75 237 PHE A CA 1
ATOM 1891 C C . PHE A 1 237 ? 7.439 3.531 4.988 1.00 94.75 237 PHE A C 1
ATOM 1893 O O . PHE A 1 237 ? 6.506 2.979 4.418 1.00 94.75 237 PHE A O 1
ATOM 1900 N N . MET A 1 238 ? 8.711 3.231 4.722 1.00 91.75 238 MET A N 1
ATOM 1901 C CA . MET A 1 238 ? 9.077 2.265 3.696 1.00 91.75 238 MET A CA 1
ATOM 1902 C C . MET A 1 238 ? 8.484 0.878 3.979 1.00 91.75 238 MET A C 1
ATOM 1904 O O . MET A 1 238 ? 7.826 0.313 3.117 1.00 91.75 238 MET A O 1
ATOM 1908 N N . VAL A 1 239 ? 8.626 0.351 5.198 1.00 90.06 239 VAL A N 1
ATOM 1909 C CA . VAL A 1 239 ? 8.092 -0.978 5.576 1.00 90.06 239 VAL A CA 1
ATOM 1910 C C . VAL A 1 239 ? 6.570 -1.064 5.411 1.00 90.06 239 VAL A C 1
ATOM 1912 O O . VAL A 1 239 ? 6.021 -2.086 4.988 1.00 90.06 239 VAL A O 1
ATOM 1915 N N . GLU A 1 240 ? 5.860 -0.000 5.769 1.00 90.44 240 GLU A N 1
ATOM 1916 C CA . GLU A 1 240 ? 4.398 0.007 5.782 1.00 90.44 240 GLU A CA 1
ATOM 1917 C C . GLU A 1 240 ? 3.807 0.311 4.400 1.00 90.44 240 GLU A C 1
ATOM 1919 O O . GLU A 1 240 ? 2.829 -0.328 4.010 1.00 90.44 240 GLU A O 1
ATOM 1924 N N . GLU A 1 241 ? 4.432 1.216 3.643 1.00 94.06 241 GLU A N 1
ATOM 1925 C CA . GLU A 1 241 ? 3.850 1.836 2.450 1.00 94.06 241 GLU A CA 1
ATOM 1926 C C . GLU A 1 241 ? 4.478 1.377 1.125 1.00 94.06 241 GLU A C 1
ATOM 1928 O O . GLU A 1 241 ? 3.905 1.662 0.074 1.00 94.06 241 GLU A O 1
ATOM 1933 N N . PHE A 1 242 ? 5.599 0.638 1.135 1.00 93.56 242 PHE A N 1
ATOM 1934 C CA . PHE A 1 242 ? 6.342 0.235 -0.076 1.00 93.56 242 PHE A CA 1
ATOM 1935 C C . PHE A 1 242 ? 5.457 -0.310 -1.202 1.00 93.56 242 PHE A C 1
ATOM 1937 O O . PHE A 1 242 ? 5.593 0.086 -2.359 1.00 93.56 242 PHE A O 1
ATOM 1944 N N . GLU A 1 243 ? 4.504 -1.188 -0.884 1.00 92.19 243 GLU A N 1
ATOM 1945 C CA . GLU A 1 243 ? 3.627 -1.734 -1.918 1.00 92.19 243 GLU A CA 1
ATOM 1946 C C . GLU A 1 243 ? 2.401 -0.865 -2.226 1.00 92.19 243 GLU A C 1
ATOM 1948 O O . GLU A 1 243 ? 1.992 -0.789 -3.386 1.00 92.19 243 GLU A O 1
ATOM 1953 N N . SER A 1 244 ? 1.780 -0.261 -1.207 1.00 92.00 244 SER A N 1
ATOM 1954 C CA . SER A 1 244 ? 0.431 0.318 -1.297 1.00 92.00 244 SER A CA 1
ATOM 1955 C C . SER A 1 244 ? 0.365 1.835 -1.365 1.00 92.00 244 SER A C 1
ATOM 1957 O O . SER A 1 244 ? -0.734 2.341 -1.619 1.00 92.00 244 SER A O 1
ATOM 1959 N N . TYR A 1 245 ? 1.480 2.546 -1.164 1.00 96.81 245 TYR A N 1
ATOM 1960 C CA . TYR A 1 245 ? 1.494 4.002 -1.256 1.00 96.81 245 TYR A CA 1
ATOM 1961 C C . TYR A 1 245 ? 0.874 4.445 -2.581 1.00 96.81 245 TYR A C 1
ATOM 1963 O O . TYR A 1 245 ? 1.151 3.876 -3.641 1.00 96.81 245 TYR A O 1
ATOM 1971 N N . PHE A 1 246 ? -0.022 5.428 -2.513 1.00 95.19 246 PHE A N 1
ATOM 1972 C CA . PHE A 1 246 ? -0.944 5.682 -3.615 1.00 95.19 246 PHE A CA 1
ATOM 1973 C C . PHE A 1 246 ? -0.252 6.182 -4.890 1.00 95.19 246 PHE A C 1
ATOM 1975 O O . PHE A 1 246 ? -0.795 5.951 -5.966 1.00 95.19 246 PHE A O 1
ATOM 1982 N N . LEU A 1 247 ? 0.900 6.853 -4.767 1.00 95.38 247 LEU A N 1
ATOM 1983 C CA . LEU A 1 247 ? 1.678 7.401 -5.877 1.00 95.38 247 LEU A CA 1
ATOM 1984 C C . LEU A 1 247 ? 3.151 7.014 -5.724 1.00 95.38 247 LEU A C 1
ATOM 1986 O O . LEU A 1 247 ? 3.878 7.606 -4.930 1.00 95.38 247 LEU A O 1
ATOM 1990 N N . GLY A 1 248 ? 3.588 6.009 -6.477 1.00 94.81 248 GLY A N 1
ATOM 1991 C CA . GLY A 1 248 ? 4.950 5.471 -6.386 1.00 94.81 248 GLY A CA 1
ATOM 1992 C C . GLY A 1 248 ? 5.126 4.272 -5.450 1.00 94.81 248 GLY A C 1
ATOM 1993 O O . GLY A 1 248 ? 6.250 3.832 -5.262 1.00 94.81 248 GLY A O 1
ATOM 1994 N N . GLY A 1 249 ? 4.057 3.702 -4.880 1.00 95.62 249 GLY A N 1
ATOM 1995 C CA . GLY A 1 249 ? 4.119 2.337 -4.339 1.00 95.62 249 GLY A CA 1
ATOM 1996 C C . GLY A 1 249 ? 4.196 1.295 -5.466 1.00 95.62 249 GLY A C 1
ATOM 1997 O O . GLY A 1 249 ? 3.770 1.567 -6.592 1.00 95.62 249 GLY A O 1
ATOM 1998 N N . VAL A 1 250 ? 4.692 0.083 -5.188 1.00 94.81 250 VAL A N 1
ATOM 1999 C CA . VAL A 1 250 ? 4.870 -0.986 -6.204 1.00 94.81 250 VAL A CA 1
ATOM 2000 C C . VAL A 1 250 ? 3.590 -1.261 -7.007 1.00 94.81 250 VAL A C 1
ATOM 2002 O O . VAL A 1 250 ? 3.649 -1.457 -8.222 1.00 94.81 250 VAL A O 1
ATOM 2005 N N . ASP A 1 251 ? 2.419 -1.230 -6.364 1.00 93.19 251 ASP A N 1
ATOM 2006 C CA . ASP A 1 251 ? 1.129 -1.431 -7.037 1.00 93.19 251 ASP A CA 1
ATOM 2007 C C . ASP A 1 251 ? 0.769 -0.312 -8.024 1.00 93.19 251 ASP A C 1
ATOM 2009 O O . ASP A 1 251 ? 0.159 -0.582 -9.065 1.00 93.19 251 ASP A O 1
ATOM 2013 N N . ASP A 1 252 ? 1.113 0.932 -7.693 1.00 95.06 252 ASP A N 1
ATOM 2014 C CA . ASP A 1 252 ? 0.873 2.105 -8.539 1.00 95.06 252 ASP A CA 1
ATOM 2015 C C . ASP A 1 252 ? 1.860 2.124 -9.715 1.00 95.06 252 ASP A C 1
ATOM 2017 O O . ASP A 1 252 ? 1.442 2.213 -10.871 1.00 95.06 252 ASP A O 1
ATOM 2021 N N . MET A 1 253 ? 3.149 1.885 -9.450 1.00 96.00 253 MET A N 1
ATOM 2022 C CA . MET A 1 253 ? 4.193 1.773 -10.479 1.00 96.00 253 MET A CA 1
ATOM 2023 C C . MET A 1 253 ? 3.904 0.657 -11.491 1.00 96.00 253 MET A C 1
ATOM 2025 O O . MET A 1 253 ? 4.085 0.834 -12.701 1.00 96.00 253 MET A O 1
ATOM 2029 N N . ALA A 1 254 ? 3.402 -0.491 -11.024 1.00 95.06 254 ALA A N 1
ATOM 2030 C CA . ALA A 1 254 ? 3.003 -1.592 -11.897 1.00 95.06 254 ALA A CA 1
ATOM 2031 C C . ALA A 1 254 ? 1.807 -1.207 -12.781 1.00 95.06 254 ALA A C 1
ATOM 2033 O O . ALA A 1 254 ? 1.764 -1.564 -13.959 1.00 95.06 254 ALA A O 1
ATOM 2034 N N . SER A 1 255 ? 0.852 -0.446 -12.244 1.00 93.19 255 SER A N 1
ATOM 2035 C CA . SER A 1 255 ? -0.292 0.059 -13.011 1.00 93.19 255 SER A CA 1
ATOM 2036 C C . SER A 1 255 ? 0.143 1.075 -14.072 1.00 93.19 255 SER A C 1
ATOM 2038 O O . SER A 1 255 ? -0.282 0.984 -15.226 1.00 93.19 255 SER A O 1
ATOM 2040 N N . TRP A 1 256 ? 1.048 1.996 -13.734 1.00 94.50 256 TRP A N 1
ATOM 2041 C CA . TRP A 1 256 ? 1.634 2.945 -14.687 1.00 94.50 256 TRP A CA 1
ATOM 2042 C C . TRP A 1 256 ? 2.436 2.264 -15.796 1.00 94.50 256 TRP A C 1
ATOM 2044 O O . TRP A 1 256 ? 2.299 2.634 -16.963 1.00 94.50 256 TRP A O 1
ATOM 2054 N N . SER A 1 257 ? 3.191 1.217 -15.463 1.00 96.12 257 SER A N 1
ATOM 2055 C CA . SER A 1 257 ? 3.941 0.414 -16.437 1.00 96.12 257 SER A CA 1
ATOM 2056 C C . SER A 1 257 ? 3.031 -0.191 -17.509 1.00 96.12 257 SER A C 1
ATOM 2058 O O . SER A 1 257 ? 3.329 -0.099 -18.699 1.00 96.12 257 SER A O 1
ATOM 2060 N N . GLN A 1 258 ? 1.874 -0.738 -17.118 1.00 93.31 258 GLN A N 1
ATOM 2061 C CA . GLN A 1 258 ? 0.891 -1.268 -18.074 1.00 93.31 258 GLN A CA 1
ATOM 2062 C C . GLN A 1 258 ? 0.342 -0.179 -18.997 1.00 93.31 258 GLN A C 1
ATOM 2064 O O . GLN A 1 258 ? 0.216 -0.397 -20.204 1.00 93.31 258 GLN A O 1
ATOM 2069 N N . ARG A 1 259 ? 0.021 1.000 -18.442 1.00 91.81 259 ARG A N 1
ATOM 2070 C CA . ARG A 1 259 ? -0.479 2.139 -19.227 1.00 91.81 259 ARG A CA 1
ATOM 2071 C C . ARG A 1 259 ? 0.544 2.544 -20.286 1.00 91.81 259 ARG A C 1
ATOM 2073 O O . ARG A 1 259 ? 0.195 2.567 -21.464 1.00 91.81 259 ARG A O 1
ATOM 2080 N N . LEU A 1 260 ? 1.798 2.745 -19.881 1.00 95.38 260 LEU A N 1
ATOM 2081 C CA . LEU A 1 260 ? 2.865 3.141 -20.795 1.00 95.38 260 LEU A CA 1
ATOM 2082 C C . LEU A 1 260 ? 3.171 2.066 -21.847 1.00 95.38 260 LEU A C 1
ATOM 2084 O O . LEU A 1 260 ? 3.505 2.409 -22.980 1.00 95.38 260 LEU A O 1
ATOM 2088 N N . TRP A 1 261 ? 3.027 0.774 -21.538 1.00 96.94 261 TRP A N 1
ATOM 2089 C CA . TRP A 1 261 ? 3.168 -0.273 -22.556 1.00 96.94 261 TRP A CA 1
ATOM 2090 C C . TRP A 1 261 ? 2.143 -0.147 -23.675 1.00 96.94 261 TRP A C 1
ATOM 2092 O O . TRP A 1 261 ? 2.516 -0.309 -24.834 1.00 96.94 261 TRP A O 1
ATOM 2102 N N . HIS A 1 262 ? 0.884 0.176 -23.367 1.00 94.69 262 HIS A N 1
ATOM 2103 C CA . HIS A 1 262 ? -0.123 0.406 -24.406 1.00 94.69 262 HIS A CA 1
ATOM 2104 C C . HIS A 1 262 ? 0.268 1.562 -25.330 1.00 94.69 262 HIS A C 1
ATOM 2106 O O . HIS A 1 262 ? 0.212 1.408 -26.550 1.00 94.69 262 HIS A O 1
ATOM 2112 N N . ASP A 1 263 ? 0.719 2.683 -24.766 1.00 95.38 263 ASP A N 1
ATOM 2113 C CA . ASP A 1 263 ? 1.147 3.847 -25.547 1.00 95.38 263 ASP A CA 1
ATOM 2114 C C . ASP A 1 263 ? 2.433 3.550 -26.348 1.00 95.38 263 ASP A C 1
ATOM 2116 O O . ASP A 1 263 ? 2.542 3.879 -27.531 1.00 95.38 263 ASP A O 1
ATOM 2120 N N . THR A 1 264 ? 3.380 2.818 -25.754 1.00 97.06 264 THR A N 1
ATOM 2121 C CA . THR A 1 264 ? 4.600 2.330 -26.424 1.00 97.06 264 THR A CA 1
ATOM 2122 C C . THR A 1 264 ? 4.265 1.424 -27.609 1.00 97.06 264 THR A C 1
ATOM 2124 O O . THR A 1 264 ? 4.870 1.542 -28.675 1.00 97.06 264 THR A O 1
ATOM 2127 N N . ILE A 1 265 ? 3.278 0.539 -27.457 1.00 96.56 265 ILE A N 1
ATOM 2128 C CA . ILE A 1 265 ? 2.799 -0.348 -28.523 1.00 96.56 265 ILE A CA 1
ATOM 2129 C C . ILE A 1 265 ? 2.073 0.442 -29.614 1.00 96.56 265 ILE A C 1
ATOM 2131 O O . ILE A 1 265 ? 2.310 0.189 -30.795 1.00 96.56 265 ILE A O 1
ATOM 2135 N N . ASP A 1 266 ? 1.246 1.429 -29.260 1.00 95.12 266 ASP A N 1
ATOM 2136 C CA . ASP A 1 266 ? 0.588 2.295 -30.244 1.00 95.12 266 ASP A CA 1
ATOM 2137 C C . ASP A 1 266 ? 1.622 3.058 -31.094 1.00 95.12 266 ASP A C 1
ATOM 2139 O O . ASP A 1 266 ? 1.478 3.112 -32.322 1.00 95.12 266 ASP A O 1
ATOM 2143 N N . MET A 1 267 ? 2.707 3.551 -30.483 1.00 95.44 267 MET A N 1
ATOM 2144 C CA . MET A 1 267 ? 3.838 4.153 -31.200 1.00 95.44 267 MET A CA 1
ATOM 2145 C C . MET A 1 267 ? 4.610 3.133 -32.056 1.00 95.44 267 MET A C 1
ATOM 2147 O O . MET A 1 267 ? 4.979 3.438 -33.194 1.00 95.44 267 MET A O 1
ATOM 2151 N N . LEU A 1 268 ? 4.837 1.912 -31.555 1.00 95.06 268 LEU A N 1
ATOM 2152 C CA . LEU A 1 268 ? 5.493 0.829 -32.304 1.00 95.06 268 LEU A CA 1
ATOM 2153 C C . LEU A 1 268 ? 4.704 0.399 -33.538 1.00 95.06 268 LEU A C 1
ATOM 2155 O O . LEU A 1 268 ? 5.323 0.078 -34.551 1.00 95.06 268 LEU A O 1
ATOM 2159 N N . GLU A 1 269 ? 3.374 0.400 -33.477 1.00 92.81 269 GLU A N 1
ATOM 2160 C CA . GLU A 1 269 ? 2.484 -0.042 -34.558 1.00 92.81 269 GLU A CA 1
ATOM 2161 C C . GLU A 1 269 ? 2.188 1.075 -35.563 1.00 92.81 269 GLU A C 1
ATOM 2163 O O . GLU A 1 269 ? 2.273 0.869 -36.779 1.00 92.81 269 GLU A O 1
ATOM 2168 N N . ASN A 1 270 ? 1.953 2.299 -35.090 1.00 92.31 270 ASN A N 1
ATOM 2169 C CA . ASN A 1 270 ? 1.436 3.381 -35.934 1.00 92.31 270 ASN A CA 1
ATOM 2170 C C . ASN A 1 270 ? 2.419 4.543 -36.145 1.00 92.31 270 ASN A C 1
ATOM 2172 O O . ASN A 1 270 ? 2.181 5.385 -37.009 1.00 92.31 270 ASN A O 1
ATOM 2176 N N . GLY A 1 271 ? 3.554 4.546 -35.445 1.00 92.44 271 GLY A N 1
ATOM 2177 C CA . GLY A 1 271 ? 4.533 5.634 -35.455 1.00 92.44 271 GLY A CA 1
ATOM 2178 C C . GLY A 1 271 ? 4.332 6.590 -34.283 1.00 92.44 271 GLY A C 1
ATOM 2179 O O . GLY A 1 271 ? 3.267 6.640 -33.683 1.00 92.44 271 GLY A O 1
ATOM 2180 N N . THR A 1 272 ? 5.367 7.358 -33.953 1.00 92.00 272 THR A N 1
ATOM 2181 C CA . THR A 1 272 ? 5.398 8.215 -32.755 1.00 92.00 272 THR A CA 1
ATOM 2182 C C . THR A 1 272 ? 4.484 9.438 -32.866 1.00 92.00 272 THR A C 1
ATOM 2184 O O . THR A 1 272 ? 4.005 9.936 -31.857 1.00 92.00 272 THR A O 1
ATOM 2187 N N . ASP A 1 273 ? 4.169 9.874 -34.090 1.00 90.56 273 ASP A N 1
ATOM 2188 C CA . ASP A 1 273 ? 3.353 11.069 -34.364 1.00 90.56 273 ASP A CA 1
ATOM 2189 C C . ASP A 1 273 ? 1.865 10.910 -33.993 1.00 90.56 273 ASP A C 1
ATOM 2191 O O . ASP A 1 273 ? 1.099 11.871 -34.061 1.00 90.56 273 ASP A O 1
ATOM 2195 N N . VAL A 1 274 ? 1.427 9.698 -33.631 1.00 90.25 274 VAL A N 1
ATOM 2196 C CA . VAL A 1 274 ? 0.042 9.426 -33.201 1.00 90.25 274 VAL A CA 1
ATOM 2197 C C . VAL A 1 274 ? -0.201 9.737 -31.719 1.00 90.25 274 VAL A C 1
ATOM 2199 O O . VAL A 1 274 ? -1.339 9.629 -31.250 1.00 90.25 274 VAL A O 1
ATOM 2202 N N . CYS A 1 275 ? 0.852 10.107 -30.990 1.00 93.06 275 CYS A N 1
ATOM 2203 C CA . CYS A 1 275 ? 0.831 10.364 -29.556 1.00 93.06 275 CYS A CA 1
ATOM 2204 C C . CYS A 1 275 ? 1.384 11.756 -29.246 1.00 93.06 275 CYS A C 1
ATOM 2206 O O . CYS A 1 275 ? 2.225 12.282 -29.976 1.00 93.06 275 CYS A O 1
ATOM 2208 N N . ASP A 1 276 ? 0.933 12.335 -28.136 1.00 94.50 276 ASP A N 1
ATOM 2209 C CA . ASP A 1 276 ? 1.679 13.410 -27.486 1.00 94.50 276 ASP A CA 1
ATOM 2210 C C . ASP A 1 276 ? 2.790 12.769 -26.647 1.00 94.50 276 ASP A C 1
ATOM 2212 O O . ASP A 1 276 ? 2.515 11.877 -25.838 1.00 94.50 276 ASP A O 1
ATOM 2216 N N . VAL A 1 277 ? 4.040 13.183 -26.869 1.00 95.38 277 VAL A N 1
ATOM 2217 C CA . VAL A 1 277 ? 5.229 12.578 -26.245 1.00 95.38 277 VAL A CA 1
ATOM 2218 C C . VAL A 1 277 ? 6.057 13.655 -25.531 1.00 95.38 277 VAL A C 1
ATOM 2220 O O . VAL A 1 277 ? 7.087 14.103 -26.046 1.00 95.38 277 VAL A O 1
ATOM 2223 N N . PRO A 1 278 ? 5.616 14.116 -24.344 1.00 95.12 278 PRO A N 1
ATOM 2224 C CA . PRO A 1 278 ? 6.425 14.979 -23.489 1.00 95.12 278 PRO A CA 1
ATOM 2225 C C . PRO A 1 278 ? 7.718 14.280 -23.052 1.00 95.12 278 PRO A C 1
ATOM 2227 O O . PRO A 1 278 ? 7.812 13.058 -23.086 1.00 95.12 278 PRO A O 1
ATOM 2230 N N . ASN A 1 279 ? 8.709 15.045 -22.575 1.00 94.81 279 ASN A N 1
ATOM 2231 C CA . ASN A 1 279 ? 9.982 14.467 -22.117 1.00 94.81 279 ASN A CA 1
ATOM 2232 C C . ASN A 1 279 ? 9.794 13.419 -21.008 1.00 94.81 279 ASN A C 1
ATOM 2234 O O . ASN A 1 279 ? 10.502 12.416 -20.970 1.00 94.81 279 ASN A O 1
ATOM 2238 N N . ASN A 1 280 ? 8.847 13.677 -20.105 1.00 95.31 280 ASN A N 1
ATOM 2239 C CA . ASN A 1 280 ? 8.534 12.780 -19.010 1.00 95.31 280 ASN A CA 1
ATOM 2240 C C . ASN A 1 280 ? 7.553 11.684 -19.484 1.00 95.31 280 ASN A C 1
ATOM 2242 O O . ASN A 1 280 ? 6.439 12.016 -19.906 1.00 95.31 280 ASN A O 1
ATOM 2246 N N . PRO A 1 281 ? 7.944 10.399 -19.384 1.00 95.19 281 PRO A N 1
ATOM 2247 C CA . PRO A 1 281 ? 7.196 9.269 -19.925 1.00 95.19 281 PRO A CA 1
ATOM 2248 C C . PRO A 1 281 ? 5.805 9.080 -19.305 1.00 95.19 281 PRO A C 1
ATOM 2250 O O . PRO A 1 281 ? 4.916 8.568 -19.981 1.00 95.19 281 PRO A O 1
ATOM 2253 N N . ILE A 1 282 ? 5.566 9.532 -18.066 1.00 93.69 282 ILE A N 1
ATOM 2254 C CA . ILE A 1 282 ? 4.256 9.377 -17.406 1.00 93.69 282 ILE A CA 1
ATOM 2255 C C . ILE A 1 282 ? 3.141 10.192 -18.082 1.00 93.69 282 ILE A C 1
ATOM 2257 O O . ILE A 1 282 ? 1.962 9.887 -17.920 1.00 93.69 282 ILE A O 1
ATOM 2261 N N . TYR A 1 283 ? 3.509 11.228 -18.844 1.00 94.69 283 TYR A N 1
ATOM 2262 C CA . TYR A 1 283 ? 2.573 12.100 -19.557 1.00 94.69 283 TYR A CA 1
ATOM 2263 C C . TYR A 1 283 ? 2.393 11.724 -21.032 1.00 94.69 283 TYR A C 1
ATOM 2265 O O . TYR A 1 283 ? 1.669 12.421 -21.744 1.00 94.69 283 TYR A O 1
ATOM 2273 N N . ILE A 1 284 ? 3.040 10.654 -21.508 1.00 94.62 284 ILE A N 1
ATOM 2274 C CA . ILE A 1 284 ? 2.808 10.145 -22.862 1.00 94.62 284 ILE A CA 1
ATOM 2275 C C . ILE A 1 284 ? 1.346 9.720 -22.975 1.00 94.62 284 ILE A C 1
ATOM 2277 O O . ILE A 1 284 ? 0.809 9.049 -22.096 1.00 94.62 284 ILE A O 1
ATOM 2281 N N . ASN A 1 285 ? 0.691 10.127 -24.059 1.00 91.88 285 ASN A N 1
ATOM 2282 C CA . ASN A 1 285 ? -0.716 9.818 -24.269 1.00 91.88 285 ASN A CA 1
ATOM 2283 C C . ASN A 1 285 ? -1.021 9.631 -25.754 1.00 91.88 285 ASN A C 1
ATOM 2285 O O . ASN A 1 285 ? -0.923 10.568 -26.555 1.00 91.88 285 ASN A O 1
ATOM 2289 N N . CYS A 1 286 ? -1.441 8.424 -26.119 1.00 90.00 286 CYS A N 1
ATOM 2290 C CA . CYS A 1 286 ? -1.879 8.093 -27.466 1.00 90.00 286 CYS A CA 1
ATOM 2291 C C . CYS A 1 286 ? -3.412 8.139 -27.563 1.00 90.00 286 CYS A C 1
ATOM 2293 O O . CYS A 1 286 ? -4.142 7.663 -26.688 1.00 90.00 286 CYS A O 1
ATOM 2295 N N . SER A 1 287 ? -3.947 8.693 -28.657 1.00 67.56 287 SER A N 1
ATOM 2296 C CA . SER A 1 287 ? -5.397 8.685 -28.903 1.00 67.56 287 SER A CA 1
ATOM 2297 C C . SER A 1 287 ? -5.872 7.250 -29.167 1.00 67.56 287 SER A C 1
ATOM 2299 O O . SER A 1 287 ? -5.794 6.767 -30.295 1.00 67.56 287 SER A O 1
ATOM 2301 N N . ARG A 1 288 ? -6.343 6.553 -28.123 1.00 60.09 288 ARG A N 1
ATOM 2302 C CA . ARG A 1 288 ? -6.700 5.123 -28.165 1.00 60.09 288 ARG A CA 1
ATOM 2303 C C . ARG A 1 288 ? -7.687 4.799 -29.295 1.00 60.09 288 ARG A C 1
ATOM 2305 O O . ARG A 1 288 ? -8.884 5.067 -29.183 1.00 60.09 288 ARG A O 1
ATOM 2312 N N . ILE A 1 289 ? -7.215 4.124 -30.344 1.00 44.91 289 ILE A N 1
ATOM 2313 C CA . ILE A 1 289 ? -8.079 3.369 -31.261 1.00 44.91 289 ILE A CA 1
ATOM 2314 C C . ILE A 1 289 ? -8.447 2.077 -30.525 1.00 44.91 289 ILE A C 1
ATOM 2316 O O . ILE A 1 289 ? -7.616 1.193 -30.347 1.00 44.91 289 ILE A O 1
ATOM 2320 N N . THR A 1 290 ? -9.685 1.990 -30.039 1.00 37.88 290 THR A N 1
ATOM 2321 C CA . THR A 1 290 ? -10.210 0.881 -29.225 1.00 37.88 290 THR A CA 1
ATOM 2322 C C . THR A 1 290 ? -9.905 -0.497 -29.832 1.00 37.88 290 THR A C 1
ATOM 2324 O O . THR A 1 290 ? -10.536 -0.895 -30.815 1.00 37.88 290 THR A O 1
ATOM 2327 N N . ALA A 1 291 ? -8.976 -1.247 -29.234 1.00 36.53 291 ALA A N 1
ATOM 2328 C CA . ALA A 1 291 ? -8.729 -2.646 -29.569 1.00 36.53 291 ALA A CA 1
ATOM 2329 C C . ALA A 1 291 ? -9.794 -3.549 -28.914 1.00 36.53 291 ALA A C 1
ATOM 2331 O O . ALA A 1 291 ? -10.084 -3.457 -27.723 1.00 36.53 291 ALA A O 1
ATOM 2332 N N . SER A 1 292 ? -10.410 -4.416 -29.720 1.00 32.56 292 SER A N 1
ATOM 2333 C CA . SER A 1 292 ? -11.451 -5.365 -29.313 1.00 32.56 292 SER A CA 1
ATOM 2334 C C . SER A 1 292 ? -10.867 -6.512 -28.478 1.00 32.56 292 SER A C 1
ATOM 2336 O O . SER A 1 292 ? -10.020 -7.268 -28.950 1.00 32.56 292 SER A O 1
ATOM 2338 N N . THR A 1 293 ? -11.375 -6.699 -27.259 1.00 34.03 293 THR A N 1
ATOM 2339 C CA . THR A 1 293 ? -11.074 -7.851 -26.401 1.00 34.03 293 THR A CA 1
ATOM 2340 C C . THR A 1 293 ? -11.956 -9.052 -26.783 1.00 34.03 293 THR A C 1
ATOM 2342 O O . THR A 1 293 ? -13.179 -9.010 -26.671 1.00 34.03 293 THR A O 1
ATOM 2345 N N . LYS A 1 294 ? -11.355 -10.163 -27.238 1.00 30.14 294 LYS A N 1
ATOM 2346 C CA . LYS A 1 294 ? -12.037 -11.471 -27.382 1.00 30.14 294 LYS A CA 1
ATOM 2347 C C . LYS A 1 294 ? -11.487 -12.481 -26.370 1.00 30.14 294 LYS A C 1
ATOM 2349 O O . LYS A 1 294 ? -10.279 -12.687 -26.361 1.00 30.14 294 LYS A O 1
ATOM 2354 N N . PRO A 1 295 ? -12.300 -13.129 -25.526 1.00 28.56 295 PRO A N 1
ATOM 2355 C CA . PRO A 1 295 ? -11.796 -14.061 -24.516 1.00 28.56 295 PRO A CA 1
ATOM 2356 C C . PRO A 1 295 ? -11.270 -15.369 -25.139 1.00 28.56 295 PRO A C 1
ATOM 2358 O O . PRO A 1 295 ? -11.859 -15.887 -26.089 1.00 28.56 295 PRO A O 1
ATOM 2361 N N . LEU A 1 296 ? -10.180 -15.906 -24.580 1.00 31.09 296 LEU A N 1
ATOM 2362 C CA . LEU A 1 296 ? -9.645 -17.248 -24.854 1.00 31.09 296 LEU A CA 1
ATOM 2363 C C . LEU A 1 296 ? -9.726 -18.117 -23.577 1.00 31.09 296 LEU A C 1
ATOM 2365 O O . LEU A 1 296 ? -9.779 -17.569 -22.477 1.00 31.09 296 LEU A O 1
ATOM 2369 N N . PRO A 1 297 ? -9.802 -19.456 -23.704 1.00 31.19 297 PRO A N 1
ATOM 2370 C CA . PRO A 1 297 ? -10.095 -20.361 -22.590 1.00 31.19 297 PRO A CA 1
ATOM 2371 C C . PRO A 1 297 ? -8.883 -20.627 -21.671 1.00 31.19 297 PRO A C 1
ATOM 2373 O O . PRO A 1 297 ? -7.739 -20.502 -22.107 1.00 31.19 297 PRO A O 1
ATOM 2376 N N . PRO A 1 298 ? -9.121 -21.058 -20.415 1.00 30.67 298 PRO A N 1
ATOM 2377 C CA . PRO A 1 298 ? -8.090 -21.144 -19.381 1.00 30.67 298 PRO A CA 1
ATOM 2378 C C . PRO A 1 298 ? -7.124 -22.320 -19.592 1.00 30.67 298 PRO A C 1
ATOM 2380 O O . PRO A 1 298 ? -7.534 -23.480 -19.693 1.00 30.67 298 PRO A O 1
ATOM 2383 N N . GLY A 1 299 ? -5.822 -22.025 -19.589 1.00 30.16 299 GLY A N 1
ATOM 2384 C CA . GLY A 1 299 ? -4.742 -23.012 -19.537 1.00 30.16 299 GLY A CA 1
ATOM 2385 C C . GLY A 1 299 ? -4.359 -23.360 -18.094 1.00 30.16 299 GLY A C 1
ATOM 2386 O O . GLY A 1 299 ? -4.010 -22.489 -17.307 1.00 30.16 299 GLY A O 1
ATOM 2387 N N . ARG A 1 300 ? -4.410 -24.651 -17.735 1.00 29.88 300 ARG A N 1
ATOM 2388 C CA . ARG A 1 300 ? -3.983 -25.190 -16.429 1.00 29.88 300 ARG A CA 1
ATOM 2389 C C . ARG A 1 300 ? -2.521 -25.656 -16.450 1.00 29.88 300 ARG A C 1
ATOM 2391 O O . ARG A 1 300 ? -2.213 -26.568 -17.212 1.00 29.88 300 ARG A O 1
ATOM 2398 N N . ARG A 1 301 ? -1.712 -25.199 -15.486 1.00 30.98 301 ARG A N 1
ATOM 2399 C CA . ARG A 1 301 ? -1.115 -25.978 -14.365 1.00 30.98 301 ARG A CA 1
ATOM 2400 C C . ARG A 1 301 ? 0.067 -25.209 -13.759 1.00 30.98 301 ARG A C 1
ATOM 2402 O O . ARG A 1 301 ? 1.053 -24.963 -14.438 1.00 30.98 301 ARG A O 1
ATOM 2409 N N . LYS A 1 302 ? -0.016 -24.940 -12.454 1.00 32.22 302 LYS A N 1
ATOM 2410 C CA . LYS A 1 302 ? 1.091 -24.474 -11.614 1.00 32.22 302 LYS A CA 1
ATOM 2411 C C . LYS A 1 302 ? 1.941 -25.655 -11.149 1.00 32.22 302 LYS A C 1
ATOM 2413 O O . LYS A 1 302 ? 1.401 -26.665 -10.694 1.00 32.22 302 LYS A O 1
ATOM 2418 N N . THR A 1 303 ? 3.257 -25.521 -11.232 1.00 25.97 303 THR A N 1
ATOM 2419 C CA . THR A 1 303 ? 4.216 -26.351 -10.490 1.00 25.97 303 THR A CA 1
ATOM 2420 C C . THR A 1 303 ? 4.626 -25.612 -9.217 1.00 25.97 303 THR A C 1
ATOM 2422 O O . THR A 1 303 ? 5.040 -24.462 -9.327 1.00 25.97 303 THR A O 1
ATOM 2425 N N . PRO A 1 304 ? 4.542 -26.228 -8.026 1.00 28.36 304 PRO A N 1
ATOM 2426 C CA . PRO A 1 304 ? 4.973 -25.589 -6.789 1.00 28.36 304 PRO A CA 1
ATOM 2427 C C . PRO A 1 304 ? 6.471 -25.826 -6.579 1.00 28.36 304 PRO A C 1
ATOM 2429 O O . PRO A 1 304 ? 6.889 -26.982 -6.477 1.00 28.36 304 PRO A O 1
ATOM 2432 N N . LEU A 1 305 ? 7.284 -24.773 -6.485 1.00 29.44 305 LEU A N 1
ATOM 2433 C CA . LEU A 1 305 ? 8.706 -24.906 -6.152 1.00 29.44 305 LEU A CA 1
ATOM 2434 C C . LEU A 1 305 ? 9.179 -23.758 -5.251 1.00 29.44 305 LEU A C 1
ATOM 2436 O O . LEU A 1 305 ? 9.364 -22.642 -5.699 1.00 29.44 305 LEU A O 1
ATOM 2440 N N . GLN A 1 306 ? 9.396 -24.096 -3.979 1.00 32.41 306 GLN A N 1
ATOM 2441 C CA . GLN A 1 306 ? 9.849 -23.218 -2.895 1.00 32.41 306 GLN A CA 1
ATOM 2442 C C . GLN A 1 306 ? 11.245 -22.615 -3.125 1.00 32.41 306 GLN A C 1
ATOM 2444 O O . GLN A 1 306 ? 12.145 -23.280 -3.660 1.00 32.41 306 GLN A O 1
ATOM 2449 N N . GLY A 1 307 ? 11.377 -21.355 -2.693 1.00 32.62 307 GLY A N 1
ATOM 2450 C CA . GLY A 1 307 ? 12.556 -20.501 -2.803 1.00 32.62 307 GLY A CA 1
ATOM 2451 C C . GLY A 1 307 ? 13.750 -20.932 -1.946 1.00 32.62 307 GLY A C 1
ATOM 2452 O O . GLY A 1 307 ? 13.668 -21.776 -1.062 1.00 32.62 307 GLY A O 1
ATOM 2453 N N . LEU A 1 308 ? 14.913 -20.364 -2.257 1.00 32.12 308 LEU A N 1
ATOM 2454 C CA . LEU A 1 308 ? 16.183 -20.647 -1.596 1.00 32.12 308 LEU A CA 1
ATOM 2455 C C . LEU A 1 308 ? 16.549 -19.550 -0.585 1.00 32.12 308 LEU A C 1
ATOM 2457 O O . LEU A 1 308 ? 16.617 -18.388 -0.958 1.00 32.12 308 LEU A O 1
ATOM 2461 N N . ARG A 1 309 ? 16.927 -19.910 0.647 1.00 42.16 309 ARG A N 1
ATOM 2462 C CA . ARG A 1 309 ? 17.539 -19.035 1.662 1.00 42.16 309 ARG A CA 1
ATOM 2463 C C . ARG A 1 309 ? 18.691 -19.714 2.411 1.00 42.16 309 ARG A C 1
ATOM 2465 O O . ARG A 1 309 ? 18.470 -20.411 3.402 1.00 42.16 309 ARG A O 1
ATOM 2472 N N . SER A 1 310 ? 19.945 -19.503 2.000 1.00 30.97 310 SER A N 1
ATOM 2473 C CA . SER A 1 310 ? 21.102 -19.892 2.828 1.00 30.97 310 SER A CA 1
ATOM 2474 C C . SER A 1 310 ? 22.117 -18.759 2.985 1.00 30.97 310 SER A C 1
ATOM 2476 O O . SER A 1 310 ? 22.266 -17.913 2.108 1.00 30.97 310 SER A O 1
ATOM 2478 N N . LYS A 1 311 ? 22.827 -18.736 4.122 1.00 33.28 311 LYS A N 1
ATOM 2479 C CA . LYS A 1 311 ? 23.923 -17.795 4.391 1.00 33.28 311 LYS A CA 1
ATOM 2480 C C . LYS A 1 311 ? 25.127 -18.140 3.513 1.00 33.28 311 LYS A C 1
ATOM 2482 O O . LYS A 1 311 ? 25.878 -19.061 3.820 1.00 33.28 311 LYS A O 1
ATOM 2487 N N . ILE A 1 312 ? 25.309 -17.361 2.453 1.00 36.19 312 ILE A N 1
ATOM 2488 C CA . ILE A 1 312 ? 26.491 -17.397 1.589 1.00 36.19 312 ILE A CA 1
ATOM 2489 C C . ILE A 1 312 ? 27.523 -16.403 2.110 1.00 36.19 312 ILE A C 1
ATOM 2491 O O . ILE A 1 312 ? 27.172 -15.305 2.553 1.00 36.19 312 ILE A O 1
ATOM 2495 N N . ASN A 1 313 ? 28.785 -16.815 2.069 1.00 35.97 313 ASN A N 1
ATOM 2496 C CA . ASN A 1 313 ? 29.933 -15.947 2.260 1.00 35.97 313 ASN A CA 1
ATOM 2497 C C . ASN A 1 313 ? 30.375 -15.448 0.874 1.00 35.97 313 ASN A C 1
ATOM 2499 O O . ASN A 1 313 ? 31.019 -16.195 0.143 1.00 35.97 313 ASN A O 1
ATOM 2503 N N . LEU A 1 314 ? 29.958 -14.235 0.501 1.00 42.06 314 LEU A N 1
ATOM 2504 C CA . LEU A 1 314 ? 30.234 -13.608 -0.797 1.00 42.06 314 LEU A CA 1
ATOM 2505 C C . LEU A 1 314 ? 31.311 -12.533 -0.662 1.00 42.06 314 LEU A C 1
ATOM 2507 O O . LEU A 1 314 ? 31.064 -11.344 -0.844 1.00 42.06 314 LEU A O 1
ATOM 2511 N N . HIS A 1 315 ? 32.527 -12.948 -0.328 1.00 38.56 315 HIS A N 1
ATOM 2512 C CA . HIS A 1 315 ? 33.667 -12.088 -0.615 1.00 38.56 315 HIS A CA 1
ATOM 2513 C C . HIS A 1 315 ? 33.911 -12.089 -2.132 1.00 38.56 315 HIS A C 1
ATOM 2515 O O . HIS A 1 315 ? 34.396 -13.087 -2.653 1.00 38.56 315 HIS A O 1
ATOM 2521 N N . GLY A 1 316 ? 33.606 -10.968 -2.797 1.00 54.16 316 GLY A N 1
ATOM 2522 C CA . GLY A 1 316 ? 34.148 -10.610 -4.113 1.00 54.16 316 GLY A CA 1
ATOM 2523 C C . GLY A 1 316 ? 33.568 -11.368 -5.304 1.00 54.16 316 GLY A C 1
ATOM 2524 O O . GLY A 1 316 ? 34.284 -12.160 -5.906 1.00 54.16 316 GLY A O 1
ATOM 2525 N N . LEU A 1 317 ? 32.311 -11.083 -5.662 1.00 55.91 317 LEU A N 1
ATOM 2526 C CA . LEU A 1 317 ? 31.861 -11.329 -7.033 1.00 55.91 317 LEU A CA 1
ATOM 2527 C C . LEU A 1 317 ? 32.612 -10.370 -7.970 1.00 55.91 317 LEU A C 1
ATOM 2529 O O . LEU A 1 317 ? 32.686 -9.172 -7.688 1.00 55.91 317 LEU A O 1
ATOM 2533 N N . ASP A 1 318 ? 33.184 -10.882 -9.055 1.00 67.19 318 ASP A N 1
ATOM 2534 C CA . ASP A 1 318 ? 33.902 -10.087 -10.053 1.00 67.19 318 ASP A CA 1
ATOM 2535 C C . ASP A 1 318 ? 33.445 -10.401 -11.488 1.00 67.19 318 ASP A C 1
ATOM 2537 O O . ASP A 1 318 ? 32.584 -11.244 -11.734 1.00 67.19 318 ASP A O 1
ATOM 2541 N N . LYS A 1 319 ? 33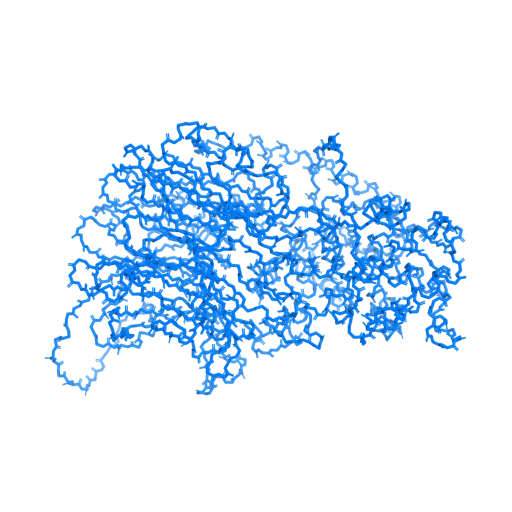.994 -9.695 -12.481 1.00 68.94 319 LYS A N 1
ATOM 2542 C CA . LYS A 1 319 ? 33.596 -9.850 -13.893 1.00 68.94 319 LYS A CA 1
ATOM 2543 C C . LYS A 1 319 ? 33.726 -11.288 -14.428 1.00 68.94 319 LYS A C 1
ATOM 2545 O O . LYS A 1 319 ? 33.052 -11.629 -15.395 1.00 68.94 319 LYS A O 1
ATOM 2550 N N . GLN A 1 320 ? 34.577 -12.127 -13.839 1.00 76.62 320 GLN A N 1
ATOM 2551 C CA . GLN A 1 320 ? 34.765 -13.536 -14.209 1.00 76.62 320 GLN A CA 1
ATOM 2552 C C . GLN A 1 320 ? 33.585 -14.418 -13.784 1.00 76.62 320 GLN A C 1
ATOM 2554 O O . GLN A 1 320 ? 33.425 -15.516 -14.320 1.00 76.62 320 GLN A O 1
ATOM 2559 N N . ASP A 1 321 ? 32.737 -13.931 -12.877 1.00 78.12 321 ASP A N 1
ATOM 2560 C CA . ASP A 1 321 ? 31.527 -14.613 -12.421 1.00 78.12 321 ASP A CA 1
ATOM 2561 C C . ASP A 1 321 ? 30.350 -14.469 -13.398 1.00 78.12 321 ASP A C 1
ATOM 2563 O O . ASP A 1 321 ? 29.314 -15.119 -13.227 1.00 78.12 321 ASP A O 1
ATOM 2567 N N . VAL A 1 322 ? 30.521 -13.684 -14.469 1.00 85.81 322 VAL A N 1
ATOM 2568 C CA . VAL A 1 322 ? 29.559 -13.556 -15.568 1.00 85.81 322 VAL A CA 1
ATOM 2569 C C . VAL A 1 322 ? 30.119 -14.186 -16.838 1.00 85.81 322 VAL A C 1
ATOM 2571 O O . VAL A 1 322 ? 31.127 -13.766 -17.406 1.00 85.81 322 VAL A O 1
ATOM 2574 N N . LYS A 1 323 ? 29.411 -15.189 -17.349 1.00 92.44 323 LYS A N 1
ATOM 2575 C CA . LYS A 1 323 ? 29.679 -15.798 -18.649 1.00 92.44 323 LYS A CA 1
ATOM 2576 C C . LYS A 1 323 ? 28.905 -15.059 -19.734 1.00 92.44 323 LYS A C 1
ATOM 2578 O O . LYS A 1 323 ? 27.686 -15.209 -19.843 1.00 92.44 323 LYS A O 1
ATOM 2583 N N . VAL A 1 324 ? 29.639 -14.331 -20.572 1.00 94.56 324 VAL A N 1
ATOM 2584 C CA . VAL A 1 324 ? 29.114 -13.637 -21.756 1.00 94.56 324 VAL A CA 1
ATOM 2585 C C . VAL A 1 324 ? 29.170 -14.565 -22.969 1.00 94.56 324 VAL A C 1
ATOM 2587 O O . VAL A 1 324 ? 30.242 -15.004 -23.383 1.00 94.56 324 VAL A O 1
ATOM 2590 N N . THR A 1 325 ? 28.015 -14.864 -23.562 1.00 96.25 325 THR A N 1
ATOM 2591 C CA . THR A 1 325 ? 27.906 -15.693 -24.771 1.00 96.25 325 THR A CA 1
ATOM 2592 C C . THR A 1 325 ? 27.372 -14.854 -25.934 1.00 96.25 325 THR A C 1
ATOM 2594 O O . THR A 1 325 ? 26.216 -14.430 -25.885 1.00 96.25 325 THR A O 1
ATOM 2597 N N . PRO A 1 326 ? 28.166 -14.606 -26.991 1.00 95.56 326 PRO A N 1
ATOM 2598 C CA . PRO A 1 326 ? 27.709 -13.840 -28.147 1.00 95.56 326 PRO A CA 1
ATOM 2599 C C . PRO A 1 326 ? 26.531 -14.496 -28.874 1.00 95.56 326 PRO A C 1
ATOM 2601 O O . PRO A 1 326 ? 26.431 -15.720 -28.959 1.00 95.56 326 PRO A O 1
ATOM 2604 N N . SER A 1 327 ? 25.676 -13.668 -29.466 1.00 94.75 327 SER A N 1
ATOM 2605 C CA . SER A 1 327 ? 24.603 -14.071 -30.378 1.00 94.75 327 SER A CA 1
ATOM 2606 C C . SER A 1 327 ? 24.653 -13.237 -31.667 1.00 94.75 327 SER A C 1
ATOM 2608 O O . SER A 1 327 ? 25.574 -12.446 -31.880 1.00 94.75 327 SER A O 1
ATOM 2610 N N . THR A 1 328 ? 23.669 -13.402 -32.554 1.00 93.81 328 THR A N 1
ATOM 2611 C CA . THR A 1 328 ? 23.621 -12.688 -33.838 1.00 93.81 328 THR A CA 1
ATOM 2612 C C . THR A 1 328 ? 23.560 -11.166 -33.660 1.00 93.81 328 THR A C 1
ATOM 2614 O O . THR A 1 328 ? 24.307 -10.443 -34.334 1.00 93.81 328 THR A O 1
ATOM 2617 N N . ARG A 1 329 ? 22.698 -10.679 -32.756 1.00 96.06 329 ARG A N 1
ATOM 2618 C CA . ARG A 1 329 ? 22.425 -9.246 -32.526 1.00 96.06 329 ARG A CA 1
ATOM 2619 C C . ARG A 1 329 ? 22.752 -8.748 -31.114 1.00 96.06 329 ARG A C 1
ATOM 2621 O O . ARG A 1 329 ? 22.840 -7.545 -30.904 1.00 96.06 329 ARG A O 1
ATOM 2628 N N . GLY A 1 330 ? 23.011 -9.647 -30.172 1.00 96.50 330 GLY A N 1
ATOM 2629 C CA . GLY A 1 330 ? 23.272 -9.290 -28.779 1.00 96.50 330 GLY A CA 1
ATOM 2630 C C . GLY A 1 330 ? 24.189 -10.265 -28.054 1.00 96.50 330 GLY A C 1
ATOM 2631 O O . GLY A 1 330 ? 24.917 -11.041 -28.683 1.00 96.50 330 GLY A O 1
ATOM 2632 N N . VAL A 1 331 ? 24.105 -10.284 -26.729 1.00 97.62 331 VAL A N 1
ATOM 2633 C CA . VAL A 1 331 ? 24.815 -11.239 -25.869 1.00 97.62 331 VAL A CA 1
ATOM 2634 C C . VAL A 1 331 ? 23.864 -11.867 -24.858 1.00 97.62 331 VAL A C 1
ATOM 2636 O O . VAL A 1 331 ? 22.908 -11.233 -24.419 1.00 97.62 331 VAL A O 1
ATOM 2639 N N . TYR A 1 332 ? 24.152 -13.109 -24.478 1.00 96.81 332 TYR A N 1
ATOM 2640 C CA . TYR A 1 332 ? 23.580 -13.731 -23.293 1.00 96.81 332 TYR A CA 1
ATOM 2641 C C . TYR A 1 332 ? 24.538 -13.571 -22.120 1.00 96.81 332 TYR A C 1
ATOM 2643 O O . TYR A 1 332 ? 25.701 -13.973 -22.215 1.00 96.81 332 TYR A O 1
ATOM 2651 N N . LEU A 1 333 ? 24.039 -13.026 -21.021 1.00 94.88 333 LEU A N 1
ATOM 2652 C CA . LEU A 1 333 ? 24.721 -12.966 -19.737 1.00 94.88 333 LEU A CA 1
ATOM 2653 C C . LEU A 1 333 ? 24.176 -14.097 -18.872 1.00 94.88 333 LEU A C 1
ATOM 2655 O O . LEU A 1 333 ? 22.967 -14.305 -18.798 1.00 94.88 333 LEU A O 1
ATOM 2659 N N . SER A 1 334 ? 25.061 -14.872 -18.262 1.00 92.06 334 SER A N 1
ATOM 2660 C CA . SER A 1 334 ? 24.673 -15.980 -17.390 1.00 92.06 334 SER A CA 1
ATOM 2661 C C . SER A 1 334 ? 25.682 -16.133 -16.261 1.00 92.06 334 SER A C 1
ATOM 2663 O O . SER A 1 334 ? 26.839 -15.752 -16.456 1.00 92.06 334 SER A O 1
ATOM 2665 N N . PRO A 1 335 ? 25.310 -16.712 -15.107 1.00 85.00 335 PRO A N 1
ATOM 2666 C CA . PRO A 1 335 ? 26.289 -16.944 -14.055 1.00 85.00 335 PRO A CA 1
ATOM 2667 C C . PRO A 1 335 ? 27.365 -17.918 -14.556 1.00 85.00 335 PRO A C 1
ATOM 2669 O O . PRO A 1 335 ? 27.059 -18.862 -15.302 1.00 85.00 335 PRO A O 1
ATOM 2672 N N . ALA A 1 336 ? 28.616 -17.695 -14.159 1.00 85.12 336 ALA A N 1
ATOM 2673 C CA . ALA A 1 336 ? 29.712 -18.616 -14.430 1.00 85.12 336 ALA A CA 1
ATOM 2674 C C . ALA A 1 336 ? 29.422 -20.003 -13.839 1.00 85.12 336 ALA A C 1
ATOM 2676 O O . ALA A 1 336 ? 28.676 -20.146 -12.868 1.00 85.12 336 ALA A O 1
ATOM 2677 N N . ASP A 1 337 ? 30.016 -21.045 -14.423 1.00 82.94 337 ASP A N 1
ATOM 2678 C CA . ASP A 1 337 ? 29.711 -22.432 -14.051 1.00 82.94 337 ASP A CA 1
ATOM 2679 C C . ASP A 1 337 ? 30.028 -22.705 -12.559 1.00 82.94 337 ASP A C 1
ATOM 2681 O O . ASP A 1 337 ? 29.247 -23.363 -11.873 1.00 82.94 337 ASP A O 1
ATOM 2685 N N . SER A 1 338 ? 31.086 -22.085 -12.018 1.00 75.81 338 SER A N 1
ATOM 2686 C CA . SER A 1 338 ? 31.433 -22.107 -10.585 1.00 75.81 338 SER A CA 1
ATOM 2687 C C . SER A 1 338 ? 30.340 -21.517 -9.687 1.00 75.81 338 SER A C 1
ATOM 2689 O O . SER A 1 338 ? 30.023 -22.080 -8.639 1.00 75.81 338 SER A O 1
ATOM 2691 N N . VAL A 1 339 ? 29.744 -20.394 -10.094 1.00 73.88 339 VAL A N 1
ATOM 2692 C CA . VAL A 1 339 ? 28.663 -19.724 -9.359 1.00 73.88 339 VAL A CA 1
ATOM 2693 C C . VAL A 1 339 ? 27.382 -20.552 -9.436 1.00 73.88 339 VAL A C 1
ATOM 2695 O O . VAL A 1 339 ? 26.709 -20.738 -8.423 1.00 73.88 339 VAL A O 1
ATOM 2698 N N . LYS A 1 340 ? 27.071 -21.135 -10.603 1.00 74.31 340 LYS A N 1
ATOM 2699 C CA . LYS A 1 340 ? 25.910 -22.026 -10.773 1.00 74.31 340 LYS A CA 1
ATOM 2700 C C . LYS A 1 340 ? 25.965 -23.227 -9.831 1.00 74.31 340 LYS A C 1
ATOM 2702 O O . LYS A 1 340 ? 24.966 -23.525 -9.179 1.00 74.31 340 LYS A O 1
ATOM 2707 N N . GLU A 1 341 ? 27.117 -23.887 -9.720 1.00 72.56 341 GLU A N 1
ATOM 2708 C CA . GLU A 1 341 ? 27.304 -25.028 -8.811 1.00 72.56 341 GLU A CA 1
ATOM 2709 C C . GLU A 1 341 ? 27.106 -24.636 -7.337 1.00 72.56 341 GLU A C 1
ATOM 2711 O O . GLU A 1 341 ? 26.453 -25.358 -6.570 1.00 72.56 341 GLU A O 1
ATOM 2716 N N . GLN A 1 342 ? 27.615 -23.466 -6.934 1.00 68.12 342 GLN A N 1
ATOM 2717 C CA . GLN A 1 342 ? 27.407 -22.941 -5.583 1.00 68.12 342 GLN A CA 1
ATOM 2718 C C . GLN A 1 342 ? 25.920 -22.686 -5.313 1.00 68.12 342 GLN A C 1
ATOM 2720 O O . GLN A 1 342 ? 25.385 -23.191 -4.322 1.00 68.12 342 GLN A O 1
ATOM 2725 N N . LEU A 1 343 ? 25.240 -21.966 -6.211 1.00 66.00 343 LEU A N 1
ATOM 2726 C CA . LEU A 1 343 ? 23.815 -21.635 -6.100 1.00 66.00 343 LEU A CA 1
ATOM 2727 C C . LEU A 1 343 ? 22.924 -22.883 -6.026 1.00 66.00 343 LEU A C 1
ATOM 2729 O O . LEU A 1 343 ? 22.004 -22.942 -5.208 1.00 66.00 343 LEU A O 1
ATOM 2733 N N . GLN A 1 344 ? 23.226 -23.917 -6.814 1.00 67.69 344 GLN A N 1
ATOM 2734 C CA . GLN A 1 344 ? 22.508 -25.195 -6.767 1.00 67.69 344 GLN A CA 1
ATOM 2735 C C . GLN A 1 344 ? 22.697 -25.915 -5.426 1.00 67.69 344 GLN A C 1
ATOM 2737 O O . GLN A 1 344 ? 21.721 -26.355 -4.820 1.00 67.69 344 GLN A O 1
ATOM 2742 N N . THR A 1 345 ? 23.926 -25.957 -4.906 1.00 65.31 345 THR A N 1
ATOM 2743 C CA . THR A 1 345 ? 24.224 -26.566 -3.595 1.00 65.31 345 THR A CA 1
ATOM 2744 C C . THR A 1 345 ? 23.492 -25.850 -2.461 1.00 65.31 345 THR A C 1
ATOM 2746 O O . THR A 1 345 ? 22.981 -26.469 -1.523 1.00 65.31 345 THR A O 1
ATOM 2749 N N . ILE A 1 346 ? 23.434 -24.521 -2.539 1.00 60.69 346 ILE A N 1
ATOM 2750 C CA . ILE A 1 346 ? 22.662 -23.691 -1.619 1.00 60.69 346 ILE A CA 1
ATOM 2751 C C . ILE A 1 346 ? 21.188 -24.075 -1.711 1.00 60.69 346 ILE A C 1
ATOM 2753 O O . ILE A 1 346 ? 20.564 -24.262 -0.671 1.00 60.69 346 ILE A O 1
ATOM 2757 N N . SER A 1 347 ? 20.660 -24.311 -2.914 1.00 56.81 347 SER A N 1
ATOM 2758 C CA . SER A 1 347 ? 19.259 -24.693 -3.106 1.00 56.81 347 SER A CA 1
ATOM 2759 C C . SER A 1 347 ? 18.824 -25.905 -2.330 1.00 56.81 347 SER A C 1
ATOM 2761 O O . SER A 1 347 ? 17.801 -25.906 -1.638 1.00 56.81 347 SER A O 1
ATOM 2763 N N . GLU A 1 348 ? 19.635 -26.941 -2.431 1.00 59.91 348 GLU A N 1
ATOM 2764 C CA . GLU A 1 348 ? 19.337 -28.234 -1.848 1.00 59.91 348 GLU A CA 1
ATOM 2765 C C . GLU A 1 348 ? 19.334 -28.157 -0.320 1.00 59.91 348 GLU A C 1
ATOM 2767 O O . GLU A 1 348 ? 18.421 -28.680 0.321 1.00 59.91 348 GLU A O 1
ATOM 2772 N N . ARG A 1 349 ? 20.281 -27.410 0.266 1.00 57.62 349 ARG A N 1
ATOM 2773 C CA . ARG A 1 349 ? 20.366 -27.195 1.721 1.00 57.62 349 ARG A CA 1
ATOM 2774 C C . ARG A 1 349 ? 19.165 -26.440 2.280 1.00 57.62 349 ARG A C 1
ATOM 2776 O O . ARG A 1 349 ? 18.728 -26.721 3.396 1.00 57.62 349 ARG A O 1
ATOM 2783 N N . VAL A 1 350 ? 18.633 -25.481 1.527 1.00 53.50 350 VAL A N 1
ATOM 2784 C CA . VAL A 1 350 ? 17.454 -24.706 1.945 1.00 53.50 350 VAL A CA 1
ATOM 2785 C C . VAL A 1 350 ? 16.234 -25.597 1.973 1.00 53.50 350 VAL A C 1
ATOM 2787 O O . VAL A 1 350 ? 15.567 -25.672 3.001 1.00 53.50 350 VAL A O 1
ATOM 2790 N N . ARG A 1 351 ? 15.991 -26.325 0.880 1.00 53.75 351 ARG A N 1
ATOM 2791 C CA . ARG A 1 351 ? 14.861 -27.255 0.771 1.00 53.75 351 ARG A CA 1
ATOM 2792 C C . ARG A 1 351 ? 14.871 -28.289 1.893 1.00 53.75 351 ARG A C 1
ATOM 2794 O O . ARG A 1 351 ? 13.818 -28.694 2.380 1.00 53.75 351 ARG A O 1
ATOM 2801 N N . GLU A 1 352 ? 16.053 -28.720 2.324 1.00 55.78 352 GLU A N 1
ATOM 2802 C CA . GLU A 1 352 ? 16.204 -29.614 3.471 1.00 55.78 352 GLU A CA 1
ATOM 2803 C C . GLU A 1 352 ? 15.831 -28.931 4.801 1.00 55.78 352 GLU A C 1
ATOM 2805 O O . GLU A 1 352 ? 15.114 -29.519 5.616 1.00 55.78 352 GLU A O 1
ATOM 2810 N N . LYS A 1 353 ? 16.246 -27.674 5.009 1.00 51.84 353 LYS A N 1
ATOM 2811 C CA . LYS A 1 353 ? 15.921 -26.889 6.213 1.00 51.84 353 LYS A CA 1
ATOM 2812 C C . LYS A 1 353 ? 14.430 -26.541 6.296 1.00 51.84 353 LYS A C 1
ATOM 2814 O O . LYS A 1 353 ? 13.835 -26.729 7.354 1.00 51.84 353 LYS A O 1
ATOM 2819 N N . GLU A 1 354 ? 13.812 -26.118 5.197 1.00 50.84 354 GLU A N 1
ATOM 2820 C CA . GLU A 1 354 ? 12.373 -25.817 5.118 1.00 50.84 354 GLU A CA 1
ATOM 2821 C C . GLU A 1 354 ? 11.509 -27.040 5.438 1.00 50.84 354 GLU A C 1
ATOM 2823 O O . GLU A 1 354 ? 10.550 -26.947 6.204 1.00 50.84 354 GLU A O 1
ATOM 2828 N N . ARG A 1 355 ? 11.880 -28.223 4.924 1.00 55.91 355 ARG A N 1
ATOM 2829 C CA . ARG A 1 355 ? 11.207 -29.488 5.273 1.00 55.91 355 ARG A CA 1
ATOM 2830 C C . ARG A 1 355 ? 11.279 -29.784 6.767 1.00 55.91 355 ARG A C 1
ATOM 2832 O O . ARG A 1 355 ? 10.327 -30.323 7.327 1.00 55.91 355 ARG A O 1
ATOM 2839 N N . LYS A 1 356 ? 12.393 -29.434 7.410 1.00 53.72 356 LYS A N 1
ATOM 2840 C CA . LYS A 1 356 ? 12.597 -29.638 8.845 1.00 53.72 356 LYS A CA 1
ATOM 2841 C C . LYS A 1 356 ? 11.778 -28.651 9.685 1.00 53.72 356 LYS A C 1
ATOM 2843 O O . LYS A 1 356 ? 11.175 -29.081 10.662 1.00 53.72 356 LYS A O 1
ATOM 2848 N N . ILE A 1 357 ? 11.681 -27.382 9.279 1.00 49.12 357 ILE A N 1
ATOM 2849 C CA . ILE A 1 357 ? 10.846 -26.363 9.948 1.00 49.12 357 ILE A CA 1
ATOM 2850 C C . ILE A 1 357 ? 9.358 -26.723 9.837 1.00 49.12 357 ILE A C 1
ATOM 2852 O O . ILE A 1 357 ? 8.670 -26.790 10.852 1.00 49.12 357 ILE A O 1
ATOM 2856 N N . LYS A 1 358 ? 8.883 -27.118 8.646 1.00 51.25 358 LYS A N 1
ATOM 2857 C CA . LYS A 1 358 ? 7.500 -27.603 8.456 1.00 51.25 358 LYS A CA 1
ATOM 2858 C C . LYS A 1 358 ? 7.145 -28.820 9.314 1.00 51.25 358 LYS A C 1
ATOM 2860 O O . LYS A 1 358 ? 5.973 -29.053 9.577 1.00 51.25 358 LYS A O 1
ATOM 2865 N N . SER A 1 359 ? 8.138 -29.597 9.754 1.00 47.69 359 SER A N 1
ATOM 2866 C CA . SER A 1 359 ? 7.927 -30.748 10.643 1.00 47.69 359 SER A CA 1
ATOM 2867 C C . SER A 1 359 ? 7.862 -30.399 12.138 1.00 47.69 359 SER A C 1
ATOM 2869 O O . SER A 1 359 ? 7.550 -31.279 12.938 1.00 47.69 359 SER A O 1
ATOM 2871 N N . LEU A 1 360 ? 8.156 -29.147 12.516 1.00 46.72 360 LEU A N 1
ATOM 2872 C CA . LEU A 1 360 ? 8.217 -28.663 13.904 1.00 46.72 360 LEU A CA 1
ATOM 2873 C C . LEU A 1 360 ? 7.025 -27.774 14.311 1.00 46.72 360 LEU A C 1
ATOM 2875 O O . LEU A 1 360 ? 6.910 -27.453 15.491 1.00 46.72 360 LEU A O 1
ATOM 2879 N N . SER A 1 361 ? 6.141 -27.410 13.374 1.00 47.41 361 SER A N 1
ATOM 2880 C CA . SER A 1 361 ? 4.905 -26.656 13.643 1.00 47.41 361 SER A CA 1
ATOM 2881 C C . SER A 1 361 ? 4.006 -27.430 14.625 1.00 47.41 361 SER A C 1
ATOM 2883 O O . SER A 1 361 ? 3.643 -28.590 14.398 1.00 47.41 361 SER A O 1
ATOM 2885 N N . GLY A 1 362 ? 3.755 -26.806 15.779 1.00 45.78 362 GLY A N 1
ATOM 2886 C CA . GLY A 1 362 ? 2.991 -27.342 16.903 1.00 45.78 362 GLY A CA 1
ATOM 2887 C C . GLY A 1 362 ? 1.476 -27.216 16.720 1.00 45.78 362 GLY A C 1
ATOM 2888 O O . GLY A 1 362 ? 0.974 -26.948 15.636 1.00 45.78 362 GLY A O 1
ATOM 2889 N N . LYS A 1 363 ? 0.723 -27.482 17.794 1.00 47.34 363 LYS A N 1
ATOM 2890 C CA . LYS A 1 363 ? -0.749 -27.467 17.814 1.00 47.34 363 LYS A CA 1
ATOM 2891 C C . LYS A 1 363 ? -1.301 -26.032 17.742 1.00 47.34 363 LYS A C 1
ATOM 2893 O O . LYS A 1 363 ? -1.732 -25.515 18.767 1.00 47.34 363 LYS A O 1
ATOM 2898 N N . ASP A 1 364 ? -1.313 -25.426 16.564 1.00 59.56 364 ASP A N 1
ATOM 2899 C CA . ASP A 1 364 ? -2.018 -24.156 16.361 1.00 59.56 364 ASP A CA 1
ATOM 2900 C C . ASP A 1 364 ? -3.537 -24.386 16.364 1.00 59.56 364 ASP A C 1
ATOM 2902 O O . ASP A 1 364 ? -4.031 -25.412 15.868 1.00 59.56 364 ASP A O 1
ATOM 2906 N N . GLU A 1 365 ? -4.284 -23.439 16.938 1.00 71.19 365 GLU A N 1
ATOM 2907 C CA . GLU A 1 365 ? -5.738 -23.393 16.792 1.00 71.19 365 GLU A CA 1
ATOM 2908 C C . GLU A 1 365 ? -6.074 -23.288 15.305 1.00 71.19 365 GLU A C 1
ATOM 2910 O O . GLU A 1 365 ? -5.555 -22.441 14.578 1.00 71.19 365 GLU A O 1
ATOM 2915 N N . ARG A 1 366 ? -6.905 -24.213 14.821 1.00 83.62 366 ARG A N 1
ATOM 2916 C CA . ARG A 1 366 ? -7.271 -24.249 13.407 1.00 83.62 366 ARG A CA 1
ATOM 2917 C C . ARG A 1 366 ? -8.471 -23.341 13.175 1.00 83.62 366 ARG A C 1
ATOM 2919 O O . ARG A 1 366 ? -9.415 -23.421 13.961 1.00 83.62 366 ARG A O 1
ATOM 2926 N N . PRO A 1 367 ? -8.471 -22.549 12.092 1.00 90.00 367 PRO A N 1
ATOM 2927 C CA . PRO A 1 367 ? -9.638 -21.766 11.729 1.00 90.00 367 PRO A CA 1
ATOM 2928 C C . PRO A 1 367 ? -10.828 -22.699 11.472 1.00 90.00 367 PRO A C 1
ATOM 2930 O O . PRO A 1 367 ? -10.685 -23.775 10.883 1.00 90.00 367 PRO A O 1
ATOM 2933 N N . THR A 1 368 ? -12.002 -22.270 11.920 1.00 91.12 368 THR A N 1
ATOM 2934 C CA . THR A 1 368 ? -13.293 -22.910 11.652 1.00 91.12 368 THR A CA 1
ATOM 2935 C C . THR A 1 368 ? -13.648 -22.777 10.169 1.00 91.12 368 THR A C 1
ATOM 2937 O O . THR A 1 368 ? -14.097 -23.740 9.544 1.00 91.12 368 THR A O 1
ATOM 2940 N N . SER A 1 369 ? -13.391 -21.600 9.589 1.00 93.44 369 SER A N 1
ATOM 2941 C CA . SER A 1 369 ? -13.593 -21.311 8.166 1.00 93.44 369 SER A CA 1
ATOM 2942 C C . SER A 1 369 ? -12.471 -20.422 7.614 1.00 93.44 369 SER A C 1
ATOM 2944 O O . SER A 1 369 ? -11.902 -19.622 8.363 1.00 93.44 369 SER A O 1
ATOM 2946 N N . THR A 1 370 ? -12.140 -20.560 6.326 1.00 95.06 370 THR A N 1
ATOM 2947 C CA . THR A 1 370 ? -11.247 -19.642 5.598 1.00 95.06 370 THR A CA 1
ATOM 2948 C C . THR A 1 370 ? -11.844 -19.197 4.269 1.00 95.06 370 THR A C 1
ATOM 2950 O O . THR A 1 370 ? -12.494 -19.976 3.568 1.00 95.06 370 THR A O 1
ATOM 2953 N N . PHE A 1 371 ? -11.603 -17.939 3.906 1.00 97.38 371 PHE A N 1
ATOM 2954 C CA . PHE A 1 371 ? -12.072 -17.331 2.665 1.00 97.38 371 PHE A CA 1
ATOM 2955 C C . PHE A 1 371 ? -10.899 -16.853 1.819 1.00 97.38 371 PHE A C 1
ATOM 2957 O O . PHE A 1 371 ? -10.039 -16.126 2.313 1.00 97.38 371 PHE A O 1
ATOM 2964 N N . HIS A 1 372 ? -10.900 -17.227 0.543 1.00 96.44 372 HIS A N 1
ATOM 2965 C CA . HIS A 1 372 ? -9.870 -16.870 -0.431 1.00 96.44 372 HIS A CA 1
ATOM 2966 C C . HIS A 1 372 ? -10.486 -16.515 -1.792 1.00 96.44 372 HIS A C 1
ATOM 2968 O O . HIS A 1 372 ? -11.685 -16.698 -2.015 1.00 96.44 372 HIS A O 1
ATOM 2974 N N . VAL A 1 373 ? -9.657 -15.998 -2.701 1.00 95.81 373 VAL A N 1
ATOM 2975 C CA . VAL A 1 373 ? -10.030 -15.625 -4.078 1.00 95.81 373 VAL A CA 1
ATOM 2976 C C . VAL A 1 373 ? -8.999 -16.131 -5.085 1.00 95.81 373 VAL A C 1
ATOM 2978 O O . VAL A 1 373 ? -7.854 -16.422 -4.730 1.00 95.81 373 VAL A O 1
ATOM 2981 N N . GLY A 1 374 ? -9.412 -16.250 -6.347 1.00 91.94 374 GLY A N 1
ATOM 2982 C CA . GLY A 1 374 ? -8.600 -16.788 -7.442 1.00 91.94 374 GLY A CA 1
ATOM 2983 C C . GLY A 1 374 ? -7.790 -15.752 -8.228 1.00 91.94 374 GLY A C 1
ATOM 2984 O O . GLY A 1 374 ? -7.233 -16.102 -9.269 1.00 91.94 374 GLY A O 1
ATOM 2985 N N . ASP A 1 375 ? -7.730 -14.503 -7.766 1.00 92.88 375 ASP A N 1
ATOM 2986 C CA . ASP A 1 375 ? -7.045 -13.402 -8.447 1.00 92.88 375 ASP A CA 1
ATOM 2987 C C . ASP A 1 375 ? -5.768 -12.989 -7.682 1.00 92.88 375 ASP A C 1
ATOM 2989 O O . ASP A 1 375 ? -5.851 -12.608 -6.509 1.00 92.88 375 ASP A O 1
ATOM 2993 N N . PRO A 1 376 ? -4.570 -13.096 -8.293 1.00 92.25 376 PRO A N 1
ATOM 2994 C CA . PRO A 1 376 ? -3.321 -12.646 -7.680 1.00 92.25 376 PRO A CA 1
ATOM 2995 C C . PRO A 1 376 ? -3.384 -11.166 -7.304 1.00 92.25 376 PRO A C 1
ATOM 2997 O O . PRO A 1 376 ? -3.966 -10.385 -8.030 1.00 92.25 376 PRO A O 1
ATOM 3000 N N . TYR A 1 377 ? -2.734 -10.742 -6.224 1.00 93.25 377 TYR A N 1
ATOM 3001 C CA . TYR A 1 377 ? -2.694 -9.343 -5.773 1.00 93.25 377 TYR A CA 1
ATOM 3002 C C . TYR A 1 377 ? -4.060 -8.739 -5.411 1.00 93.25 377 TYR A C 1
ATOM 3004 O O . TYR A 1 377 ? -4.143 -7.529 -5.215 1.00 93.25 377 TYR A O 1
ATOM 3012 N N . ALA A 1 378 ? -5.123 -9.543 -5.282 1.00 95.62 378 ALA A N 1
ATOM 3013 C CA . ALA A 1 378 ? -6.460 -9.048 -4.958 1.00 95.62 378 ALA A CA 1
ATOM 3014 C C . ALA A 1 378 ? -6.565 -8.389 -3.570 1.00 95.62 378 ALA A C 1
ATOM 3016 O O . ALA A 1 378 ? -7.397 -7.496 -3.375 1.00 95.62 378 ALA A O 1
ATOM 3017 N N . ARG A 1 379 ? -5.704 -8.793 -2.625 1.00 95.94 379 ARG A N 1
ATOM 3018 C CA . ARG A 1 379 ? -5.664 -8.319 -1.231 1.00 95.94 379 ARG A CA 1
ATOM 3019 C C . ARG A 1 379 ? -6.996 -8.466 -0.492 1.00 95.94 379 ARG A C 1
ATOM 3021 O O . ARG A 1 379 ? -7.469 -7.527 0.151 1.00 95.94 379 ARG A O 1
ATOM 3028 N N . LEU A 1 380 ? -7.620 -9.638 -0.586 1.00 98.06 380 LEU A N 1
ATOM 3029 C CA . LEU A 1 380 ? -8.824 -9.959 0.173 1.00 98.06 380 LEU A CA 1
ATOM 3030 C C . LEU A 1 380 ? -8.599 -9.725 1.673 1.00 98.06 380 LEU A C 1
ATOM 3032 O O . LEU A 1 380 ? -7.610 -10.177 2.250 1.00 98.06 380 LEU A O 1
ATOM 3036 N N . GLY A 1 381 ? -9.547 -9.035 2.306 1.00 97.06 381 GLY A N 1
ATOM 3037 C CA . GLY A 1 381 ? -9.487 -8.714 3.729 1.00 97.06 381 GLY A CA 1
ATOM 3038 C C . GLY A 1 381 ? -8.646 -7.476 4.047 1.00 97.06 381 GLY A C 1
ATOM 3039 O O . GLY A 1 381 ? -8.346 -7.239 5.220 1.00 97.06 381 GLY A O 1
ATOM 3040 N N . GLN A 1 382 ? -8.287 -6.670 3.036 1.00 97.25 382 GLN A N 1
ATOM 3041 C CA . GLN A 1 382 ? -7.727 -5.327 3.243 1.00 97.25 382 GLN A CA 1
ATOM 3042 C C . GLN A 1 382 ? -8.668 -4.458 4.093 1.00 97.25 382 GLN A C 1
ATOM 3044 O O . GLN A 1 382 ? -8.208 -3.703 4.949 1.00 97.25 382 GLN A O 1
ATOM 3049 N N . SER A 1 383 ? -9.976 -4.607 3.880 1.00 98.06 383 SER A N 1
ATOM 3050 C CA . SER A 1 383 ? -11.038 -4.028 4.698 1.00 98.06 383 SER A CA 1
ATOM 3051 C C . SER A 1 383 ? -12.086 -5.082 5.033 1.00 98.06 383 SER A C 1
ATOM 3053 O O . SER A 1 383 ? -12.320 -6.023 4.266 1.00 98.06 383 SER A O 1
ATOM 3055 N N . MET A 1 384 ? -12.684 -4.949 6.215 1.00 97.56 384 MET A N 1
ATOM 3056 C CA . MET A 1 384 ? -13.716 -5.851 6.712 1.00 97.56 384 MET A CA 1
ATOM 3057 C C . MET A 1 384 ? -14.711 -5.065 7.555 1.00 97.56 384 MET A C 1
ATOM 3059 O O . MET A 1 384 ? -14.310 -4.282 8.414 1.00 97.56 384 MET A O 1
ATOM 3063 N N . THR A 1 385 ? -15.997 -5.326 7.365 1.00 95.88 385 THR A N 1
ATOM 3064 C CA . THR A 1 385 ? -17.040 -4.831 8.263 1.00 95.88 385 THR A CA 1
ATOM 3065 C C . THR A 1 385 ? -18.158 -5.854 8.395 1.00 95.88 385 THR A C 1
ATOM 3067 O O . THR A 1 385 ? -18.183 -6.870 7.696 1.00 95.88 385 THR A O 1
ATOM 3070 N N . LYS A 1 386 ? -19.075 -5.597 9.319 1.00 93.00 386 LYS A N 1
ATOM 3071 C CA . LYS A 1 386 ? -20.249 -6.426 9.558 1.00 93.00 386 LYS A CA 1
ATOM 3072 C C . LYS A 1 386 ? -21.509 -5.584 9.489 1.00 93.00 386 LYS A C 1
ATOM 3074 O O . LYS A 1 386 ? -21.484 -4.397 9.803 1.00 93.00 386 LYS A O 1
ATOM 3079 N N . SER A 1 387 ? -22.601 -6.209 9.087 1.00 88.69 387 SER A N 1
ATOM 3080 C CA . SER A 1 387 ? -23.909 -5.571 8.998 1.00 88.69 387 SER A CA 1
ATOM 3081 C C . SER A 1 387 ? -24.948 -6.446 9.678 1.00 88.69 387 SER A C 1
ATOM 3083 O O . SER A 1 387 ? -24.953 -7.660 9.490 1.00 88.69 387 SER A O 1
ATOM 3085 N N . GLU A 1 388 ? -25.827 -5.864 10.487 1.00 79.44 388 GLU A N 1
ATOM 3086 C CA . GLU A 1 388 ? -26.936 -6.626 11.055 1.00 79.44 388 GLU A CA 1
ATOM 3087 C C . GLU A 1 388 ? -27.980 -6.907 9.973 1.00 79.44 388 GLU A C 1
ATOM 3089 O O . GLU A 1 388 ? -28.501 -5.995 9.326 1.00 79.44 388 GLU A O 1
ATOM 3094 N N . HIS A 1 389 ? -28.328 -8.181 9.792 1.00 71.19 389 HIS A N 1
ATOM 3095 C CA . HIS A 1 389 ? -29.363 -8.544 8.840 1.00 71.19 389 HIS A CA 1
ATOM 3096 C C . HIS A 1 389 ? -30.748 -8.282 9.443 1.00 71.19 389 HIS A C 1
ATOM 3098 O O . HIS A 1 389 ? -31.105 -8.855 10.483 1.00 71.19 389 HIS A O 1
ATOM 3104 N N . TYR A 1 390 ? -31.545 -7.442 8.774 1.00 62.81 390 TYR A N 1
ATOM 3105 C CA . TYR A 1 390 ? -32.829 -6.946 9.277 1.00 62.81 390 TYR A CA 1
ATOM 3106 C C . TYR A 1 390 ? -33.718 -8.057 9.861 1.00 62.81 390 TYR A C 1
ATOM 3108 O O . TYR A 1 390 ? -34.105 -9.007 9.178 1.00 62.81 390 TYR A O 1
ATOM 3116 N N . GLY A 1 391 ? -34.079 -7.916 11.141 1.00 57.09 391 GLY A N 1
ATOM 3117 C CA . GLY A 1 391 ? -35.005 -8.822 11.826 1.00 57.09 391 GLY A CA 1
ATOM 3118 C C . GLY A 1 391 ? -34.422 -10.182 12.233 1.00 57.09 391 GLY A C 1
ATOM 3119 O O . GLY A 1 391 ? -35.179 -11.049 12.676 1.00 57.09 391 GLY A O 1
ATOM 3120 N N . THR A 1 392 ? -33.106 -10.384 12.124 1.00 66.56 392 THR A N 1
ATOM 3121 C CA . THR A 1 392 ? -32.417 -11.605 12.572 1.00 66.56 392 THR A CA 1
ATOM 3122 C C . THR A 1 392 ? -31.385 -11.298 13.662 1.00 66.56 392 THR A C 1
ATOM 3124 O O . THR A 1 392 ? -31.050 -10.147 13.908 1.00 66.56 392 THR A O 1
ATOM 3127 N N . LYS A 1 393 ? -30.887 -12.334 14.351 1.00 73.44 393 LYS A N 1
ATOM 3128 C CA . LYS A 1 393 ? -29.751 -12.215 15.290 1.00 73.44 393 LYS A CA 1
ATOM 3129 C C . LYS A 1 393 ? -28.394 -12.478 14.620 1.00 73.44 393 LYS A C 1
ATOM 3131 O O . LYS A 1 393 ? -27.400 -12.633 15.327 1.00 73.44 393 LYS A O 1
ATOM 3136 N N . THR A 1 394 ? -28.375 -12.625 13.297 1.00 83.00 394 THR A N 1
ATOM 3137 C CA . THR A 1 394 ? -27.174 -12.948 12.525 1.00 83.00 394 THR A CA 1
ATOM 3138 C C . THR A 1 394 ? -26.630 -11.704 11.840 1.00 83.00 394 THR A C 1
ATOM 3140 O O . THR A 1 394 ? -27.397 -10.882 11.342 1.00 83.00 394 THR A O 1
ATOM 3143 N N . GLU A 1 395 ? -25.309 -11.595 11.801 1.00 90.00 395 GLU A N 1
ATOM 3144 C CA . GLU A 1 395 ? -24.584 -10.543 11.095 1.00 90.00 395 GLU A CA 1
ATOM 3145 C C . GLU A 1 395 ? -24.118 -11.057 9.727 1.00 90.00 395 GLU A C 1
ATOM 3147 O O . GLU A 1 395 ? -23.703 -12.210 9.594 1.00 90.00 395 GLU A O 1
ATOM 3152 N N . ASP A 1 396 ? -24.149 -10.193 8.723 1.00 91.31 396 ASP A N 1
ATOM 3153 C CA . ASP A 1 396 ? -23.529 -10.403 7.421 1.00 91.31 396 ASP A CA 1
ATOM 3154 C C . ASP A 1 396 ? -22.089 -9.873 7.469 1.00 91.31 396 ASP A C 1
ATOM 3156 O O . ASP A 1 396 ? -21.816 -8.855 8.109 1.00 91.31 396 ASP A O 1
ATOM 3160 N N . LEU A 1 397 ? -21.160 -10.563 6.809 1.00 95.00 397 LEU A N 1
ATOM 3161 C CA . LEU A 1 397 ? -19.750 -10.182 6.733 1.00 95.00 397 LEU A CA 1
ATOM 3162 C C . LEU A 1 397 ? -19.453 -9.575 5.360 1.00 95.00 397 LEU A C 1
ATOM 3164 O O . LEU A 1 397 ? -19.795 -10.156 4.331 1.00 95.00 397 LEU A O 1
ATOM 3168 N N . ILE A 1 398 ? -18.799 -8.415 5.341 1.00 96.75 398 ILE A N 1
ATOM 3169 C CA . ILE A 1 398 ? -18.460 -7.671 4.125 1.00 96.75 398 ILE A CA 1
ATOM 3170 C C . ILE A 1 398 ? -16.939 -7.544 4.045 1.00 96.75 398 ILE A C 1
ATOM 3172 O O . ILE A 1 398 ? -16.309 -7.078 4.994 1.00 96.75 398 ILE A O 1
ATOM 3176 N N . LEU A 1 399 ? -16.352 -7.953 2.920 1.00 98.38 399 LEU A N 1
ATOM 3177 C CA . LEU A 1 399 ? -14.904 -8.050 2.724 1.00 98.38 399 LEU A CA 1
ATOM 3178 C C . LEU A 1 399 ? -14.469 -7.294 1.467 1.00 98.38 399 LEU A C 1
ATOM 3180 O O . LEU A 1 399 ? -14.989 -7.551 0.380 1.00 98.38 399 LEU A O 1
ATOM 3184 N N . GLY A 1 400 ? -13.490 -6.402 1.600 1.00 98.38 400 GLY A N 1
ATOM 3185 C CA . GLY A 1 400 ? -12.872 -5.698 0.477 1.00 98.38 400 GLY A CA 1
ATOM 3186 C C . GLY A 1 400 ? -11.653 -6.426 -0.091 1.00 98.38 400 GLY A C 1
ATOM 3187 O O . GLY A 1 400 ? -10.872 -7.038 0.641 1.00 98.38 400 GLY A O 1
ATOM 3188 N N . ALA A 1 401 ? -11.492 -6.338 -1.410 1.00 98.12 401 ALA A N 1
ATOM 3189 C CA . ALA A 1 401 ? -10.348 -6.819 -2.181 1.00 98.12 401 ALA A CA 1
ATOM 3190 C C . ALA A 1 401 ? -9.961 -5.751 -3.229 1.00 98.12 401 ALA A C 1
ATOM 3192 O O . ALA A 1 401 ? -10.260 -5.897 -4.419 1.00 98.12 401 ALA A O 1
ATOM 3193 N N . PRO A 1 402 ? -9.357 -4.625 -2.806 1.00 97.75 402 PRO A N 1
ATOM 3194 C CA . PRO A 1 402 ? -9.125 -3.468 -3.674 1.00 97.75 402 PRO A CA 1
ATOM 3195 C C . PRO A 1 402 ? -8.111 -3.717 -4.787 1.00 97.75 402 PRO A C 1
ATOM 3197 O O . PRO A 1 402 ? -8.127 -3.018 -5.798 1.00 97.75 402 PRO A O 1
ATOM 3200 N N . GLY A 1 403 ? -7.235 -4.707 -4.623 1.00 95.81 403 GLY A N 1
ATOM 3201 C CA . GLY A 1 403 ? -6.274 -5.081 -5.651 1.00 95.81 403 GLY A CA 1
ATOM 3202 C C . GLY A 1 403 ? -6.871 -5.946 -6.760 1.00 95.81 403 GLY A C 1
ATOM 3203 O O . GLY A 1 403 ? -6.195 -6.154 -7.766 1.00 95.81 403 GLY A O 1
ATOM 3204 N N . TYR A 1 404 ? -8.120 -6.417 -6.601 1.00 96.25 404 TYR A N 1
ATOM 3205 C CA . TYR A 1 404 ? -8.777 -7.299 -7.563 1.00 96.25 404 TYR A CA 1
ATOM 3206 C C . TYR A 1 404 ? -8.771 -6.684 -8.964 1.00 96.25 404 TYR A C 1
ATOM 3208 O O . TYR A 1 404 ? -9.163 -5.524 -9.151 1.00 96.25 404 TYR A O 1
ATOM 3216 N N . GLY A 1 405 ? -8.383 -7.472 -9.958 1.00 92.06 405 GLY A N 1
ATOM 3217 C CA . GLY A 1 405 ? -8.367 -7.072 -11.353 1.00 92.06 405 GLY A CA 1
ATOM 3218 C C . GLY A 1 405 ? -8.837 -8.170 -12.296 1.00 92.06 405 GLY A C 1
ATOM 3219 O O . GLY A 1 405 ? -9.288 -9.249 -11.925 1.00 92.06 405 GLY A O 1
ATOM 3220 N N . LYS A 1 406 ? -8.766 -7.860 -13.584 1.00 87.56 406 LYS A N 1
ATOM 3221 C CA . LYS A 1 406 ? -8.865 -8.837 -14.670 1.00 87.56 406 LYS A CA 1
ATOM 3222 C C . LYS A 1 406 ? -7.959 -8.390 -15.802 1.00 87.56 406 LYS A C 1
ATOM 3224 O O . LYS A 1 406 ? -7.572 -7.228 -15.879 1.00 87.56 406 LYS A O 1
ATOM 3229 N N . GLU A 1 407 ? -7.638 -9.294 -16.716 1.00 84.69 407 GLU A N 1
ATOM 3230 C CA . GLU A 1 407 ? -6.811 -8.942 -17.871 1.00 84.69 407 GLU A CA 1
ATOM 3231 C C . GLU A 1 407 ? -7.404 -7.761 -18.666 1.00 84.69 407 GLU A C 1
ATOM 3233 O O . GLU A 1 407 ? -8.544 -7.815 -19.141 1.00 84.69 407 GLU A O 1
ATOM 3238 N N . GLY A 1 408 ? -6.612 -6.701 -18.822 1.00 80.62 408 GLY A N 1
ATOM 3239 C CA . GLY A 1 408 ? -6.973 -5.427 -19.444 1.00 80.62 408 GLY A CA 1
ATOM 3240 C C . GLY A 1 408 ? -7.687 -4.431 -18.521 1.00 80.62 408 GLY A C 1
ATOM 3241 O O . GLY A 1 408 ? -8.063 -3.359 -18.991 1.00 80.62 408 GLY A O 1
ATOM 3242 N N . GLN A 1 409 ? -7.928 -4.777 -17.252 1.00 84.25 409 GLN A N 1
ATOM 3243 C CA . GLN A 1 409 ? -8.506 -3.906 -16.220 1.00 84.25 409 GLN A CA 1
ATOM 3244 C C . GLN A 1 409 ? -7.876 -4.242 -14.856 1.00 84.25 409 GLN A C 1
ATOM 3246 O O . GLN A 1 409 ? -8.459 -4.966 -14.045 1.00 84.25 409 GLN A O 1
ATOM 3251 N N . ALA A 1 410 ? -6.660 -3.749 -14.628 1.00 87.69 410 ALA A N 1
ATOM 3252 C CA . ALA A 1 410 ? -5.938 -3.924 -13.371 1.00 87.69 410 ALA A CA 1
ATOM 3253 C C . ALA A 1 410 ? -6.606 -3.172 -12.210 1.00 87.69 410 ALA A C 1
ATOM 3255 O O . ALA A 1 410 ? -7.106 -2.061 -12.400 1.00 87.69 410 ALA A O 1
ATOM 3256 N N . GLN A 1 411 ? -6.560 -3.753 -11.004 1.00 91.75 411 GLN A N 1
ATOM 3257 C CA . GLN A 1 411 ? -6.877 -3.069 -9.740 1.00 91.75 411 GLN A CA 1
ATOM 3258 C C . GLN A 1 411 ? -8.195 -2.269 -9.771 1.00 91.75 411 GLN A C 1
ATOM 3260 O O . GLN A 1 411 ? -8.279 -1.147 -9.264 1.00 91.75 411 GLN A O 1
ATOM 3265 N N . THR A 1 412 ? -9.234 -2.819 -10.408 1.00 95.00 412 THR A N 1
ATOM 3266 C CA . THR A 1 412 ? -10.574 -2.216 -10.367 1.00 95.00 412 THR A CA 1
ATOM 3267 C C . THR A 1 412 ? -11.140 -2.280 -8.955 1.00 95.00 412 THR A C 1
ATOM 3269 O O . THR A 1 412 ? -11.861 -1.377 -8.540 1.00 95.00 412 THR A O 1
ATOM 3272 N N . GLY A 1 413 ? -10.789 -3.336 -8.218 1.00 97.00 413 GLY A N 1
ATOM 3273 C CA . GLY A 1 413 ? -11.268 -3.615 -6.877 1.00 97.00 413 GLY A CA 1
ATOM 3274 C C . GLY A 1 413 ? -12.625 -4.321 -6.848 1.00 97.00 413 GLY A C 1
ATOM 3275 O O . GLY A 1 413 ? -13.364 -4.365 -7.843 1.00 97.00 413 GLY A O 1
ATOM 3276 N N . ARG A 1 414 ? -12.931 -4.935 -5.704 1.00 96.94 414 ARG A N 1
ATOM 3277 C CA . ARG A 1 414 ? -14.131 -5.749 -5.482 1.00 96.94 414 ARG A CA 1
ATOM 3278 C C . ARG A 1 414 ? -14.509 -5.796 -4.001 1.00 96.94 414 ARG A C 1
ATOM 3280 O O . ARG A 1 414 ? -13.642 -5.708 -3.136 1.00 96.94 414 ARG A O 1
ATOM 3287 N N . VAL A 1 415 ? -15.797 -5.988 -3.725 1.00 97.81 415 VAL A N 1
ATOM 3288 C CA . VAL A 1 415 ? -16.337 -6.273 -2.387 1.00 97.81 415 VAL A CA 1
ATOM 3289 C C . VAL A 1 415 ? -17.194 -7.535 -2.430 1.00 97.81 415 VAL A C 1
ATOM 3291 O O . VAL A 1 415 ? -17.978 -7.725 -3.361 1.00 97.81 415 VAL A O 1
ATOM 3294 N N . TYR A 1 416 ? -17.050 -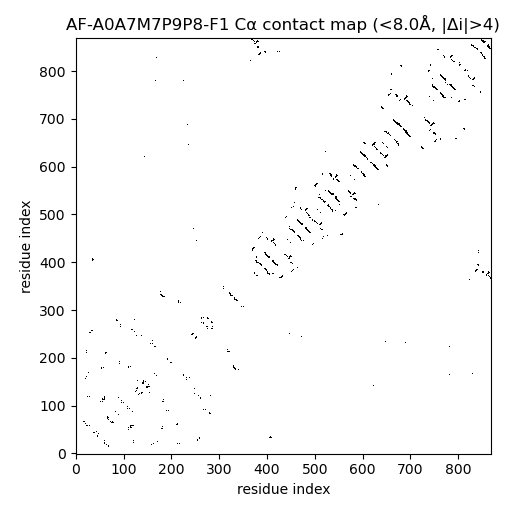8.380 -1.413 1.00 96.69 416 TYR A N 1
ATOM 3295 C CA . TYR A 1 416 ? -17.819 -9.605 -1.210 1.00 96.69 416 TYR A CA 1
ATOM 3296 C C . TYR A 1 416 ? -18.722 -9.453 0.012 1.00 96.69 416 TYR A C 1
ATOM 3298 O O . TYR A 1 416 ? -18.264 -8.980 1.051 1.00 96.69 416 TYR A O 1
ATOM 3306 N N . VAL A 1 417 ? -19.979 -9.880 -0.094 1.00 94.25 417 VAL A N 1
ATOM 3307 C CA . VAL A 1 417 ? -20.916 -9.966 1.036 1.00 94.25 417 VAL A CA 1
ATOM 3308 C C . VAL A 1 417 ? -21.269 -11.425 1.269 1.00 94.25 417 VAL A C 1
ATOM 3310 O O . VAL A 1 417 ? -21.619 -12.147 0.332 1.00 94.25 417 VAL A O 1
ATOM 3313 N N . ILE A 1 418 ? -21.175 -11.836 2.527 1.00 93.38 418 ILE A N 1
ATOM 3314 C CA . ILE A 1 418 ? -21.441 -13.186 3.006 1.00 93.38 418 ILE A CA 1
ATOM 3315 C C . ILE A 1 418 ? -22.561 -13.090 4.030 1.00 93.38 418 ILE A C 1
ATOM 3317 O O . ILE A 1 418 ? -22.397 -12.472 5.085 1.00 93.38 418 ILE A O 1
ATOM 3321 N N . TYR A 1 419 ? -23.701 -13.696 3.733 1.00 89.62 419 TYR A N 1
ATOM 3322 C CA . TYR A 1 419 ? -24.842 -13.655 4.628 1.00 89.62 419 TYR A CA 1
ATOM 3323 C C . TYR A 1 419 ? -24.616 -14.558 5.839 1.00 89.62 419 TYR A C 1
ATOM 3325 O O . TYR A 1 419 ? -24.265 -15.732 5.705 1.00 89.62 419 TYR A O 1
ATOM 3333 N N . GLY A 1 420 ? -24.902 -14.055 7.042 1.00 86.00 420 GLY A N 1
ATOM 3334 C CA . GLY A 1 420 ? -24.769 -14.828 8.286 1.00 86.00 420 GLY A CA 1
ATOM 3335 C C . GLY A 1 420 ? -25.646 -16.083 8.319 1.00 86.00 420 GLY A C 1
ATOM 3336 O O . GLY A 1 420 ? -25.360 -17.045 9.029 1.00 86.00 420 GLY A O 1
ATOM 3337 N N . THR A 1 421 ? -26.706 -16.111 7.511 1.00 83.12 421 THR A N 1
ATOM 3338 C CA . THR A 1 421 ? -27.610 -17.260 7.365 1.00 83.12 421 THR A CA 1
ATOM 3339 C C . THR A 1 421 ? -27.054 -18.376 6.471 1.00 83.12 421 THR A C 1
ATOM 3341 O O . THR A 1 421 ? -27.592 -19.488 6.478 1.00 83.12 421 THR A O 1
ATOM 3344 N N . ASN A 1 422 ? -25.975 -18.123 5.726 1.00 81.06 422 ASN A N 1
ATOM 3345 C CA . ASN A 1 422 ? -25.388 -19.079 4.797 1.00 81.06 422 ASN A CA 1
ATOM 3346 C C . ASN A 1 422 ? -24.528 -20.118 5.535 1.00 81.06 422 ASN A C 1
ATOM 3348 O O . ASN A 1 422 ? -23.330 -19.946 5.742 1.00 81.06 422 ASN A O 1
ATOM 3352 N N . GLN A 1 423 ? -25.149 -21.238 5.911 1.00 81.56 423 GLN A N 1
ATOM 3353 C CA . GLN A 1 423 ? -24.491 -22.317 6.660 1.00 81.56 423 GLN A CA 1
ATOM 3354 C C . GLN A 1 423 ? -23.328 -22.988 5.917 1.00 81.56 423 GLN A C 1
ATOM 3356 O O . GLN A 1 423 ? -22.487 -23.612 6.564 1.00 81.56 423 GLN A O 1
ATOM 3361 N N . VAL A 1 424 ? -23.267 -22.884 4.583 1.00 82.12 424 VAL A N 1
ATOM 3362 C CA . VAL A 1 424 ? -22.189 -23.497 3.792 1.00 82.12 424 VAL A CA 1
ATOM 3363 C C . VAL A 1 424 ? -20.857 -22.827 4.105 1.00 82.12 424 VAL A C 1
ATOM 3365 O O . VAL A 1 424 ? -19.876 -23.527 4.313 1.00 82.12 424 VAL A O 1
ATOM 3368 N N . LEU A 1 425 ? -20.849 -21.497 4.221 1.00 83.81 425 LEU A N 1
ATOM 3369 C CA . LEU A 1 425 ? -19.646 -20.678 4.409 1.00 83.81 425 LEU A CA 1
ATOM 3370 C C . LEU A 1 425 ? -19.137 -20.644 5.861 1.00 83.81 425 LEU A C 1
ATOM 3372 O O . LEU A 1 425 ? -18.122 -20.018 6.169 1.00 83.81 425 LEU A O 1
ATOM 3376 N N . GLN A 1 426 ? -19.840 -21.319 6.771 1.00 84.94 426 GLN A N 1
ATOM 3377 C CA . GLN A 1 426 ? -19.526 -21.317 8.199 1.00 84.94 426 GLN A CA 1
ATOM 3378 C C . GLN A 1 426 ? -18.438 -22.330 8.581 1.00 84.94 426 GLN A C 1
ATOM 3380 O O . GLN A 1 426 ? -17.924 -22.251 9.693 1.00 84.94 426 GLN A O 1
ATOM 3385 N N . ASN A 1 427 ? -18.096 -23.288 7.707 1.00 88.44 427 ASN A N 1
ATOM 3386 C CA . ASN A 1 427 ? -17.056 -24.285 7.969 1.00 88.44 427 ASN A CA 1
ATOM 3387 C C . ASN A 1 427 ? -16.337 -24.721 6.688 1.00 88.44 427 ASN A C 1
ATOM 3389 O O . ASN A 1 427 ? -16.980 -25.185 5.747 1.00 88.44 427 ASN A O 1
ATOM 3393 N N . GLY A 1 428 ? -15.005 -24.752 6.729 1.00 91.56 428 GLY A N 1
ATOM 3394 C CA . GLY A 1 428 ? -14.176 -25.230 5.620 1.00 91.56 428 GLY A CA 1
ATOM 3395 C C . GLY A 1 428 ? -13.360 -24.120 4.969 1.00 91.56 428 GLY A C 1
ATOM 3396 O O . GLY A 1 428 ? -12.959 -23.174 5.629 1.00 91.56 428 GLY A O 1
ATOM 3397 N N . SER A 1 429 ? -13.040 -24.276 3.689 1.00 93.94 429 SER A N 1
ATOM 3398 C CA . SER A 1 429 ? -12.294 -23.278 2.921 1.00 93.94 429 SER A CA 1
ATOM 3399 C C . SER A 1 429 ? -13.083 -22.957 1.663 1.00 93.94 429 SER A C 1
ATOM 3401 O O . SER A 1 429 ? -13.484 -23.888 0.959 1.00 93.94 429 SER A O 1
ATOM 3403 N N . HIS A 1 430 ? -13.316 -21.672 1.405 1.00 95.88 430 HIS A N 1
ATOM 3404 C CA . HIS A 1 430 ? -14.272 -21.213 0.399 1.00 95.88 430 HIS A CA 1
ATOM 3405 C C . HIS A 1 430 ? -13.659 -20.207 -0.562 1.00 95.88 430 HIS A C 1
ATOM 3407 O O . HIS A 1 430 ? -12.963 -19.274 -0.153 1.00 95.88 430 HIS A O 1
ATOM 3413 N N . ASP A 1 431 ? -13.984 -20.391 -1.838 1.00 95.94 431 ASP A N 1
ATOM 3414 C CA . ASP A 1 431 ? -13.611 -19.475 -2.908 1.00 95.94 431 ASP A CA 1
ATOM 3415 C C . ASP A 1 431 ? -14.734 -18.453 -3.111 1.00 95.94 431 ASP A C 1
ATOM 3417 O O . ASP A 1 431 ? -15.800 -18.766 -3.660 1.00 95.94 431 ASP A O 1
ATOM 3421 N N . LEU A 1 432 ? -14.502 -17.217 -2.669 1.00 96.44 432 LEU A N 1
ATOM 3422 C CA . LEU A 1 432 ? -15.521 -16.168 -2.698 1.00 96.44 432 LEU A CA 1
ATOM 3423 C C . LEU A 1 432 ? -15.897 -15.732 -4.116 1.00 96.44 432 LEU A C 1
ATOM 3425 O O . LEU A 1 432 ? -17.009 -15.244 -4.310 1.00 96.44 432 LEU A O 1
ATOM 3429 N N . ASP A 1 433 ? -15.051 -15.975 -5.124 1.00 94.38 433 ASP A N 1
ATOM 3430 C CA . ASP A 1 433 ? -15.414 -15.729 -6.527 1.00 94.38 433 ASP A CA 1
ATOM 3431 C C . ASP A 1 433 ? -16.576 -16.620 -6.995 1.00 94.38 433 ASP A C 1
ATOM 3433 O O . ASP A 1 433 ? -17.221 -16.333 -8.009 1.00 94.38 433 ASP A O 1
ATOM 3437 N N . LYS A 1 434 ? -16.835 -17.721 -6.280 1.00 94.00 434 LYS A N 1
ATOM 3438 C CA . LYS A 1 434 ? -17.872 -18.705 -6.609 1.00 94.00 434 LYS A CA 1
ATOM 3439 C C . LYS A 1 434 ? -18.997 -18.767 -5.588 1.00 94.00 434 LYS A C 1
ATOM 3441 O O . LYS A 1 434 ? -20.116 -19.109 -5.966 1.00 94.00 434 LYS A O 1
ATOM 3446 N N . GLU A 1 435 ? -18.681 -18.533 -4.319 1.00 94.88 435 GLU A N 1
ATOM 3447 C CA . GLU A 1 435 ? -19.567 -18.877 -3.205 1.00 94.88 435 GLU A CA 1
ATOM 3448 C C . GLU A 1 435 ? -20.141 -17.663 -2.461 1.00 94.88 435 GLU A C 1
ATOM 3450 O O . GLU A 1 435 ? -21.090 -17.847 -1.703 1.00 94.88 435 GLU A O 1
ATOM 3455 N N . ALA A 1 436 ? -19.620 -16.445 -2.669 1.00 93.88 436 ALA A N 1
ATOM 3456 C CA . ALA A 1 436 ? -20.155 -15.248 -2.013 1.00 93.88 436 ALA A CA 1
ATOM 3457 C C . ALA A 1 436 ? -21.606 -14.957 -2.433 1.00 93.88 436 ALA A C 1
ATOM 3459 O O . ALA A 1 436 ? -21.980 -15.140 -3.595 1.00 93.88 436 ALA A O 1
ATOM 3460 N N . ASP A 1 437 ? -22.413 -14.453 -1.497 1.00 91.44 437 ASP A N 1
ATOM 3461 C CA . ASP A 1 437 ? -23.831 -14.172 -1.733 1.00 91.44 437 ASP A CA 1
ATOM 3462 C C . ASP A 1 437 ? -24.032 -12.924 -2.610 1.00 91.44 437 ASP A C 1
ATOM 3464 O O . ASP A 1 437 ? -24.913 -12.897 -3.473 1.00 91.44 437 ASP A O 1
ATOM 3468 N N . VAL A 1 438 ? -23.190 -11.897 -2.427 1.00 91.69 438 VAL A N 1
ATOM 3469 C CA . VAL A 1 438 ? -23.148 -10.700 -3.285 1.00 91.69 438 VAL A CA 1
ATOM 3470 C C . VAL A 1 438 ? -21.706 -10.349 -3.630 1.00 91.69 438 VAL A C 1
ATOM 3472 O O . VAL A 1 438 ? -20.819 -10.402 -2.781 1.00 91.69 438 VAL A O 1
ATOM 3475 N N . ILE A 1 439 ? -21.488 -9.938 -4.881 1.00 94.00 439 ILE A N 1
ATOM 3476 C CA . ILE A 1 439 ? -20.209 -9.418 -5.367 1.00 94.00 439 ILE A CA 1
ATOM 3477 C C . ILE A 1 439 ? -20.447 -8.044 -5.997 1.00 94.00 439 ILE A C 1
ATOM 3479 O O . ILE A 1 439 ? -21.128 -7.941 -7.020 1.00 94.00 439 ILE A O 1
ATOM 3483 N N . LEU A 1 440 ? -19.853 -7.001 -5.418 1.00 94.81 440 LEU A N 1
ATOM 3484 C CA . LEU A 1 440 ? -19.819 -5.651 -5.985 1.00 94.81 440 LEU A CA 1
ATOM 3485 C C . LEU A 1 440 ? -18.478 -5.434 -6.688 1.00 94.81 440 LEU A C 1
ATOM 3487 O O . LEU A 1 440 ? -17.423 -5.708 -6.118 1.00 94.81 440 LEU A O 1
ATOM 3491 N N . GLN A 1 441 ? -18.508 -4.954 -7.930 1.00 93.56 441 GLN A N 1
ATOM 3492 C CA . GLN A 1 441 ? -17.309 -4.750 -8.750 1.00 93.56 441 GLN A CA 1
ATOM 3493 C C . GLN A 1 441 ? -17.026 -3.260 -8.929 1.00 93.56 441 GLN A C 1
ATOM 3495 O O . GLN A 1 441 ? -17.956 -2.485 -9.143 1.00 93.56 441 GLN A O 1
ATOM 3500 N N . GLY A 1 442 ? -15.747 -2.883 -8.890 1.00 94.06 442 GLY A N 1
ATOM 3501 C CA . GLY A 1 442 ? -15.312 -1.527 -9.214 1.00 94.06 442 GLY A CA 1
ATOM 3502 C C . GLY A 1 442 ? -15.494 -1.161 -10.689 1.00 94.06 442 GLY A C 1
ATOM 3503 O O . GLY A 1 442 ? -15.709 -2.021 -11.550 1.00 94.06 442 GLY A O 1
ATOM 3504 N N . PHE A 1 443 ? -15.400 0.139 -10.976 1.00 90.50 443 PHE A N 1
ATOM 3505 C CA . PHE A 1 443 ? -15.805 0.712 -12.261 1.00 90.50 443 PHE A CA 1
ATOM 3506 C C . PHE A 1 443 ? -14.645 0.892 -13.245 1.00 90.50 443 PHE A C 1
ATOM 3508 O O . PHE A 1 443 ? -14.771 0.466 -14.396 1.00 90.50 443 PHE A O 1
ATOM 3515 N N . ASN A 1 444 ? -13.522 1.487 -12.818 1.00 91.12 444 ASN A N 1
ATOM 3516 C CA . ASN A 1 444 ? -12.373 1.738 -13.692 1.00 91.12 444 ASN A CA 1
ATOM 3517 C C . ASN A 1 444 ? -11.072 1.122 -13.168 1.00 91.12 444 ASN A C 1
ATOM 3519 O O . ASN A 1 444 ? -10.915 0.778 -12.000 1.00 91.12 444 ASN A O 1
ATOM 3523 N N . GLU A 1 445 ? -10.129 0.967 -14.094 1.00 89.62 445 GLU A N 1
ATOM 3524 C CA . GLU A 1 445 ? -8.786 0.451 -13.839 1.00 89.62 445 GLU A CA 1
ATOM 3525 C C . GLU A 1 445 ? -7.996 1.373 -12.901 1.00 89.62 445 GLU A C 1
ATOM 3527 O O . GLU A 1 445 ? -7.779 2.550 -13.217 1.00 89.62 445 GLU A O 1
ATOM 3532 N N . GLY A 1 446 ? -7.479 0.798 -11.816 1.00 91.25 446 GLY A N 1
ATOM 3533 C CA . GLY A 1 446 ? -6.655 1.495 -10.832 1.00 91.25 446 GLY A CA 1
ATOM 3534 C C . GLY A 1 446 ? -7.439 2.340 -9.828 1.00 91.25 446 GLY A C 1
ATOM 3535 O O . GLY A 1 446 ? -6.817 3.129 -9.122 1.00 91.25 446 GLY A O 1
ATOM 3536 N N . ASP A 1 447 ? -8.768 2.208 -9.757 1.00 94.94 447 ASP A N 1
ATOM 3537 C CA . ASP A 1 447 ? -9.604 2.943 -8.793 1.00 94.94 447 ASP A CA 1
ATOM 3538 C C . ASP A 1 447 ? -9.517 2.353 -7.372 1.00 94.94 447 ASP A C 1
ATOM 3540 O O . ASP A 1 447 ? -9.719 3.074 -6.390 1.00 94.94 447 ASP A O 1
ATOM 3544 N N . LYS A 1 448 ? -9.174 1.058 -7.254 1.00 96.88 448 LYS A N 1
ATOM 3545 C CA . LYS A 1 448 ? -9.055 0.312 -5.987 1.00 96.88 448 LYS A CA 1
ATOM 3546 C C . LYS A 1 448 ? -10.352 0.287 -5.158 1.00 96.88 448 LYS A C 1
ATOM 3548 O O . LYS A 1 448 ? -10.345 0.534 -3.951 1.00 96.88 448 LYS A O 1
ATOM 3553 N N . PHE A 1 449 ? -11.480 -0.023 -5.800 1.00 98.44 449 PHE A N 1
ATOM 3554 C CA . PHE A 1 449 ? -12.786 -0.169 -5.142 1.00 98.44 449 PHE A CA 1
ATOM 3555 C C . PHE A 1 449 ? -12.773 -1.236 -4.034 1.00 98.44 449 PHE A C 1
ATOM 3557 O O . PHE A 1 449 ? -12.290 -2.348 -4.235 1.00 98.44 449 PHE A O 1
ATOM 3564 N N . GLY A 1 450 ? -13.340 -0.928 -2.869 1.00 98.19 450 GLY A N 1
ATOM 3565 C CA . GLY A 1 450 ? -13.277 -1.804 -1.696 1.00 98.19 450 GLY A CA 1
ATOM 3566 C C . GLY A 1 450 ? -12.026 -1.595 -0.847 1.00 98.19 450 GLY A C 1
ATOM 3567 O O . GLY A 1 450 ? -11.686 -2.475 -0.056 1.00 98.19 450 GLY A O 1
ATOM 3568 N N . THR A 1 451 ? -11.331 -0.458 -0.997 1.00 98.50 451 THR A N 1
ATOM 3569 C CA . THR A 1 451 ? -10.193 -0.127 -0.119 1.00 98.50 451 THR A CA 1
ATOM 3570 C C . THR A 1 451 ? -10.649 -0.035 1.328 1.00 98.50 451 THR A C 1
ATOM 3572 O O . THR A 1 451 ? -9.996 -0.617 2.190 1.00 98.50 451 THR A O 1
ATOM 3575 N N . ASP A 1 452 ? -11.806 0.581 1.569 1.00 98.56 452 ASP A N 1
ATOM 3576 C CA . ASP A 1 452 ? -12.532 0.454 2.824 1.00 98.56 452 ASP A CA 1
ATOM 3577 C C . ASP A 1 452 ? -14.042 0.281 2.604 1.00 98.56 452 ASP A C 1
ATOM 3579 O O . ASP A 1 452 ? -14.583 0.626 1.544 1.00 98.56 452 ASP A O 1
ATOM 3583 N N . VAL A 1 453 ? -14.711 -0.300 3.599 1.00 98.31 453 VAL A N 1
ATOM 3584 C CA . VAL A 1 453 ? -16.142 -0.625 3.569 1.00 98.31 453 VAL A CA 1
ATOM 3585 C C . VAL A 1 453 ? -16.817 -0.281 4.893 1.00 98.31 453 VAL A C 1
ATOM 3587 O O . VAL A 1 453 ? -16.292 -0.543 5.972 1.00 98.31 453 VAL A O 1
ATOM 3590 N N . ALA A 1 454 ? -18.027 0.262 4.813 1.00 97.44 454 ALA A N 1
ATOM 3591 C CA . ALA A 1 454 ? -18.865 0.578 5.964 1.00 97.44 454 ALA A CA 1
ATOM 3592 C C . ALA A 1 454 ? -20.317 0.159 5.706 1.00 97.44 454 ALA A C 1
ATOM 3594 O O . ALA A 1 454 ? -20.771 0.146 4.562 1.00 97.44 454 ALA A O 1
ATOM 3595 N N . ALA A 1 455 ? -21.042 -0.171 6.774 1.00 95.38 455 ALA A N 1
ATOM 3596 C CA . ALA A 1 455 ? -22.457 -0.514 6.717 1.00 95.38 455 ALA A CA 1
ATOM 3597 C C . ALA A 1 455 ? -23.254 0.411 7.641 1.00 95.38 455 ALA A C 1
ATOM 3599 O O . ALA A 1 455 ? -22.935 0.529 8.824 1.00 95.38 455 ALA A O 1
ATOM 3600 N N . LEU A 1 456 ? -24.283 1.060 7.103 1.00 95.31 456 LEU A N 1
ATOM 3601 C CA . LEU A 1 456 ? -25.205 1.939 7.829 1.00 95.31 456 LEU A CA 1
ATOM 3602 C C . LEU A 1 456 ? -26.502 2.104 7.036 1.00 95.31 456 LEU A C 1
ATOM 3604 O O . LEU A 1 456 ? -26.474 2.021 5.818 1.00 95.31 456 LEU A O 1
ATOM 3608 N N . ASP A 1 457 ? -27.616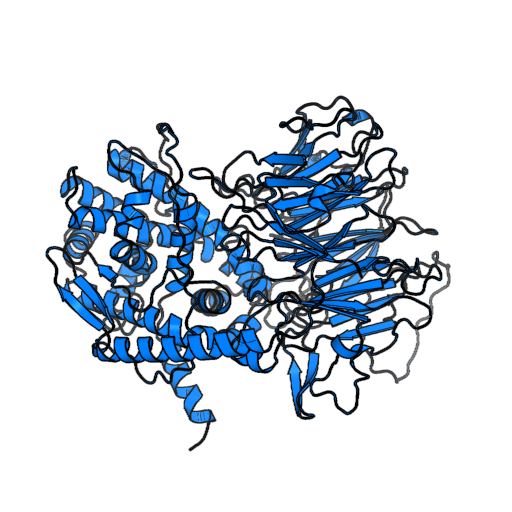 2.376 7.702 1.00 95.25 457 ASP A N 1
ATOM 3609 C CA . ASP A 1 457 ? -28.861 2.804 7.050 1.00 95.25 457 ASP A CA 1
ATOM 3610 C C . ASP A 1 457 ? -28.789 4.324 6.816 1.00 95.25 457 ASP A C 1
ATOM 3612 O O . ASP A 1 457 ? -29.171 5.107 7.686 1.00 95.25 457 ASP A O 1
ATOM 3616 N N . ILE A 1 458 ? -28.205 4.770 5.693 1.00 96.62 458 ILE A N 1
ATOM 3617 C CA . ILE A 1 458 ? -28.004 6.213 5.455 1.00 96.62 458 ILE A CA 1
ATOM 3618 C C . ILE A 1 458 ? -29.332 6.889 5.094 1.00 96.62 458 ILE A C 1
ATOM 3620 O O . ILE A 1 458 ? -29.514 8.078 5.357 1.00 96.62 458 ILE A O 1
ATOM 3624 N N . ASN A 1 459 ? -30.262 6.155 4.477 1.00 95.62 459 ASN A N 1
ATOM 3625 C CA . ASN A 1 459 ? -31.526 6.692 3.971 1.00 95.62 459 ASN A CA 1
ATOM 3626 C C . ASN A 1 459 ? -32.703 6.542 4.962 1.00 95.62 459 ASN A C 1
ATOM 3628 O O . ASN A 1 459 ? -33.789 7.082 4.722 1.00 95.62 459 ASN A O 1
ATOM 3632 N N . LEU A 1 460 ? -32.475 5.883 6.098 1.00 95.50 460 LEU A N 1
ATOM 3633 C CA . LEU A 1 460 ? -33.432 5.646 7.178 1.00 95.50 460 LEU A CA 1
ATOM 3634 C C . LEU A 1 460 ? -34.673 4.860 6.725 1.00 95.50 460 LEU A C 1
ATOM 3636 O O . LEU A 1 460 ? -35.797 5.157 7.151 1.00 95.50 460 LEU A O 1
ATOM 3640 N N . ASP A 1 461 ? -34.510 3.884 5.831 1.00 92.56 461 ASP A N 1
ATOM 3641 C CA . ASP A 1 461 ? -35.591 2.996 5.371 1.00 92.56 461 ASP A CA 1
ATOM 3642 C C . ASP A 1 461 ? -35.730 1.698 6.202 1.00 92.56 461 ASP A C 1
ATOM 3644 O O . ASP A 1 461 ? -36.657 0.883 6.004 1.00 92.56 461 ASP A O 1
ATOM 3648 N N . GLY A 1 462 ? -34.845 1.544 7.188 1.00 90.25 462 GLY A N 1
ATOM 3649 C CA . GLY A 1 462 ? -34.740 0.408 8.086 1.00 90.25 462 GLY A CA 1
ATOM 3650 C C . GLY A 1 462 ? -33.935 -0.758 7.518 1.00 90.25 462 GLY A C 1
ATOM 3651 O O . GLY A 1 462 ? -34.005 -1.841 8.095 1.00 90.25 462 GLY A O 1
ATOM 3652 N N . ILE A 1 463 ? -33.238 -0.600 6.395 1.00 89.56 463 ILE A N 1
ATOM 3653 C CA . ILE A 1 463 ? -32.349 -1.598 5.795 1.00 89.56 463 ILE A CA 1
ATOM 3654 C C . ILE A 1 463 ? -30.930 -1.030 5.803 1.00 89.56 463 ILE A C 1
ATOM 3656 O O . ILE A 1 463 ? -30.708 0.135 5.515 1.00 89.56 463 ILE A O 1
ATOM 3660 N N . MET A 1 464 ? -29.952 -1.867 6.141 1.00 91.75 464 MET A N 1
ATOM 3661 C CA . MET A 1 464 ? -28.553 -1.454 6.099 1.00 91.75 464 MET A CA 1
ATOM 3662 C C . MET A 1 464 ? -28.075 -1.300 4.652 1.00 91.75 464 MET A C 1
ATOM 3664 O O . MET A 1 464 ? -28.205 -2.229 3.847 1.00 91.75 464 MET A O 1
ATOM 3668 N N . ASP A 1 465 ? -27.460 -0.160 4.365 1.00 94.06 465 ASP A N 1
ATOM 3669 C CA . ASP A 1 465 ? -26.786 0.156 3.112 1.00 94.06 465 ASP A CA 1
ATOM 3670 C C . ASP A 1 465 ? -25.287 -0.139 3.225 1.00 94.06 465 ASP A C 1
ATOM 3672 O O . ASP A 1 465 ? -24.738 -0.304 4.321 1.00 94.06 465 ASP A O 1
ATOM 3676 N N . ILE A 1 466 ? -24.605 -0.198 2.082 1.00 95.81 466 ILE A N 1
ATOM 3677 C CA . ILE A 1 466 ? -23.160 -0.433 2.019 1.00 95.81 466 ILE A CA 1
ATOM 3678 C C . ILE A 1 466 ? -22.484 0.783 1.392 1.00 95.81 466 ILE A C 1
ATOM 3680 O O . ILE A 1 466 ? -22.745 1.120 0.237 1.00 95.81 466 ILE A O 1
ATOM 3684 N N . ALA A 1 467 ? -21.573 1.404 2.137 1.00 98.12 467 ALA A N 1
ATOM 3685 C CA . ALA A 1 467 ? -20.637 2.392 1.622 1.00 98.12 467 ALA A CA 1
ATOM 3686 C C . ALA A 1 467 ? -19.312 1.705 1.263 1.00 98.12 467 ALA A C 1
ATOM 3688 O O . ALA A 1 467 ? -18.735 0.980 2.076 1.00 98.12 467 ALA A O 1
ATOM 3689 N N . VAL A 1 468 ? -18.821 1.939 0.049 1.00 98.69 468 VAL A N 1
ATOM 3690 C CA . VAL A 1 468 ? -17.580 1.363 -0.474 1.00 98.69 468 VAL A CA 1
ATOM 3691 C C . VAL A 1 468 ? -16.702 2.464 -1.041 1.00 98.69 468 VAL A C 1
ATOM 3693 O O . VAL A 1 468 ? -17.154 3.242 -1.881 1.00 98.69 468 VAL A O 1
ATOM 3696 N N . SER A 1 469 ? -15.439 2.523 -0.627 1.00 98.56 469 SER A N 1
ATOM 3697 C CA . SER A 1 469 ? -14.504 3.530 -1.128 1.00 98.56 469 SER A CA 1
ATOM 3698 C C . SER A 1 469 ? -13.610 3.040 -2.266 1.00 98.56 469 SER A C 1
ATOM 3700 O O . SER A 1 469 ? -13.290 1.854 -2.388 1.00 98.56 469 SER A O 1
ATOM 3702 N N . ALA A 1 470 ? -13.181 3.991 -3.090 1.00 98.50 470 ALA A N 1
ATOM 3703 C CA . ALA A 1 470 ? -12.198 3.844 -4.155 1.00 98.50 470 ALA A CA 1
ATOM 3704 C C . ALA A 1 470 ? -11.263 5.073 -4.141 1.00 98.50 470 ALA A C 1
ATOM 3706 O O . ALA A 1 470 ? -11.432 6.005 -4.932 1.00 98.50 470 ALA A O 1
ATOM 3707 N N . PRO A 1 471 ? -10.297 5.142 -3.209 1.00 98.31 471 PRO A N 1
ATOM 3708 C CA . PRO A 1 471 ? -9.481 6.338 -2.994 1.00 98.31 471 PRO A CA 1
ATOM 3709 C C . PRO A 1 471 ? -8.522 6.644 -4.153 1.00 98.31 471 PRO A C 1
ATOM 3711 O O . PRO A 1 471 ? -8.020 7.761 -4.245 1.00 98.31 471 PRO A O 1
ATOM 3714 N N . SER A 1 472 ? -8.271 5.693 -5.057 1.00 97.38 472 SER A N 1
ATOM 3715 C CA . SER A 1 472 ? -7.379 5.887 -6.206 1.00 97.38 472 SER A CA 1
ATOM 3716 C C . SER A 1 472 ? -8.094 6.391 -7.466 1.00 97.38 472 SER A C 1
ATOM 3718 O O . SER A 1 472 ? -7.441 6.564 -8.498 1.00 97.38 472 SER A O 1
ATOM 3720 N N . VAL A 1 473 ? -9.400 6.697 -7.403 1.00 97.62 473 VAL A N 1
ATOM 3721 C CA . VAL A 1 473 ? -10.117 7.335 -8.522 1.00 97.62 473 VAL A CA 1
ATOM 3722 C C . VAL A 1 473 ? -9.393 8.610 -8.957 1.00 97.62 473 VAL A C 1
ATOM 3724 O O . VAL A 1 473 ? -9.099 9.497 -8.152 1.00 97.62 473 VAL A O 1
ATOM 3727 N N . GLY A 1 474 ? -9.107 8.705 -10.257 1.00 95.12 474 GLY A N 1
ATOM 3728 C CA . GLY A 1 474 ? -8.308 9.785 -10.845 1.00 95.12 474 GLY A CA 1
ATOM 3729 C C . GLY A 1 474 ? -6.814 9.469 -10.987 1.00 95.12 474 GLY A C 1
ATOM 3730 O O . GLY A 1 474 ? -6.070 10.321 -11.476 1.00 95.12 474 GLY A O 1
ATOM 3731 N N . SER A 1 475 ? -6.370 8.258 -10.626 1.00 93.38 475 SER A N 1
ATOM 3732 C CA . SER A 1 475 ? -4.980 7.796 -10.789 1.00 93.38 475 SER A CA 1
ATOM 3733 C C . SER A 1 475 ? -4.458 7.998 -12.211 1.00 93.38 475 SER A C 1
ATOM 3735 O O . SER A 1 475 ? -3.405 8.592 -12.394 1.00 93.38 475 SER A O 1
ATOM 3737 N N . ARG A 1 476 ? -5.242 7.642 -13.240 1.00 88.50 476 ARG A N 1
ATOM 3738 C CA . ARG A 1 476 ? -4.885 7.829 -14.665 1.00 88.50 476 ARG A CA 1
ATOM 3739 C C . ARG A 1 476 ? -4.487 9.266 -15.032 1.00 88.50 476 ARG A C 1
ATOM 3741 O O . ARG A 1 476 ? -3.721 9.459 -15.967 1.00 88.50 476 ARG A O 1
ATOM 3748 N N . ASN A 1 477 ? -5.026 10.257 -14.325 1.00 91.56 477 ASN A 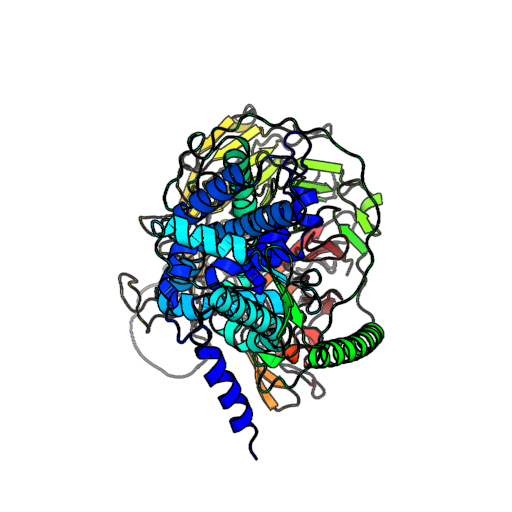N 1
ATOM 3749 C CA . ASN A 1 477 ? -4.764 11.675 -14.572 1.00 91.56 477 ASN A CA 1
ATOM 3750 C C . ASN A 1 477 ? -3.824 12.284 -13.518 1.00 91.56 477 ASN A C 1
ATOM 3752 O O . ASN A 1 477 ? -3.727 13.508 -13.435 1.00 91.56 477 ASN A O 1
ATOM 3756 N N . LEU A 1 478 ? -3.180 11.455 -12.685 1.00 93.25 478 LEU A N 1
ATOM 3757 C CA . LEU A 1 478 ? -2.344 11.870 -11.554 1.00 93.25 478 LEU A CA 1
ATOM 3758 C C . LEU A 1 478 ? -3.080 12.785 -10.561 1.00 93.25 478 LEU A C 1
ATOM 3760 O O . LEU A 1 478 ? -2.465 13.645 -9.925 1.00 93.25 478 LEU A O 1
ATOM 3764 N N . THR A 1 479 ? -4.407 12.641 -10.436 1.00 95.31 479 THR A N 1
ATOM 3765 C CA . THR A 1 479 ? -5.200 13.496 -9.545 1.00 95.31 479 THR A CA 1
ATOM 3766 C C . THR A 1 479 ? -5.592 12.846 -8.232 1.00 95.31 479 THR A C 1
ATOM 3768 O O . THR A 1 479 ? -5.656 13.574 -7.250 1.00 95.31 479 THR A O 1
ATOM 3771 N N . TYR A 1 480 ? -5.833 11.530 -8.191 1.00 96.69 480 TYR A N 1
ATOM 3772 C CA . TYR A 1 480 ? -6.184 10.769 -6.975 1.00 96.69 480 TYR A CA 1
ATOM 3773 C C . TYR A 1 480 ? -7.230 11.483 -6.095 1.00 96.69 480 TYR A C 1
ATOM 3775 O O . TYR A 1 480 ? -7.027 11.763 -4.913 1.00 96.69 480 TYR A O 1
ATOM 3783 N N . HIS A 1 481 ? -8.349 11.851 -6.711 1.00 97.25 481 HIS A N 1
ATOM 3784 C CA . HIS A 1 481 ? -9.479 12.481 -6.036 1.00 97.25 481 HIS A CA 1
ATOM 3785 C C . HIS A 1 481 ? -10.127 11.524 -5.026 1.00 97.25 481 HIS A C 1
ATOM 3787 O O . HIS A 1 481 ? -10.392 11.900 -3.886 1.00 97.25 481 HIS A O 1
ATOM 3793 N N . GLY A 1 482 ? -10.317 10.268 -5.425 1.00 98.12 482 GLY A N 1
ATOM 3794 C CA . GLY A 1 482 ? -11.040 9.275 -4.641 1.00 98.12 482 GLY A CA 1
ATOM 3795 C C . GLY A 1 482 ? -12.556 9.490 -4.627 1.00 98.12 482 GLY A C 1
ATOM 3796 O O . GLY A 1 482 ? -13.056 10.613 -4.770 1.00 98.12 482 GLY A O 1
ATOM 3797 N N . GLU A 1 483 ? -13.286 8.391 -4.453 1.00 98.56 483 GLU A N 1
ATOM 3798 C CA . GLU A 1 483 ? -14.748 8.375 -4.371 1.00 98.56 483 GLU A CA 1
ATOM 3799 C C . GLU A 1 483 ? -15.251 7.418 -3.286 1.00 98.56 483 GLU A C 1
ATOM 3801 O O . GLU A 1 483 ? -14.601 6.424 -2.955 1.00 98.56 483 GLU A O 1
ATOM 3806 N N . VAL A 1 484 ? -16.444 7.705 -2.764 1.00 98.75 484 VAL A N 1
ATOM 3807 C CA . VAL A 1 484 ? -17.234 6.783 -1.937 1.00 98.75 484 VAL A CA 1
ATOM 3808 C C . VAL A 1 484 ? -18.567 6.523 -2.628 1.00 98.75 484 VAL A C 1
ATOM 3810 O O . VAL A 1 484 ? -19.291 7.455 -2.975 1.00 98.75 484 VAL A O 1
ATOM 3813 N N . TYR A 1 485 ? -18.888 5.251 -2.820 1.00 98.44 485 TYR A N 1
ATOM 3814 C CA . TYR A 1 485 ? -20.118 4.771 -3.435 1.00 98.44 485 TYR A CA 1
ATOM 3815 C C . TYR A 1 485 ? -21.035 4.194 -2.366 1.00 98.44 485 TYR A C 1
ATOM 3817 O O . TYR A 1 485 ? -20.595 3.368 -1.571 1.00 98.44 485 TYR A O 1
ATOM 3825 N N . ILE A 1 486 ? -22.302 4.589 -2.362 1.00 97.69 486 ILE A N 1
ATOM 3826 C CA . ILE A 1 486 ? -23.317 4.047 -1.459 1.00 97.69 486 ILE A CA 1
ATOM 3827 C C . ILE A 1 486 ? -24.303 3.226 -2.280 1.00 97.69 486 ILE A C 1
ATOM 3829 O O . ILE A 1 486 ? -24.857 3.715 -3.266 1.00 97.69 486 ILE A O 1
ATOM 3833 N N . PHE A 1 487 ? -24.514 1.987 -1.852 1.00 95.56 487 PHE A N 1
ATOM 3834 C CA . PHE A 1 487 ? -25.465 1.048 -2.431 1.00 95.56 487 PHE A CA 1
ATOM 3835 C C . PHE A 1 487 ? -26.556 0.768 -1.411 1.00 95.56 487 PHE A C 1
ATOM 3837 O O . PHE A 1 487 ? -26.259 0.257 -0.326 1.00 95.56 487 PHE A O 1
ATOM 3844 N N . TYR A 1 488 ? -27.802 1.067 -1.764 1.00 93.25 488 TYR A N 1
ATOM 3845 C CA . TYR A 1 488 ? -28.920 0.807 -0.877 1.00 93.25 488 TYR A CA 1
ATOM 3846 C C . TYR A 1 488 ? -29.195 -0.682 -0.716 1.00 93.25 488 TYR A C 1
ATOM 3848 O O . TYR A 1 488 ? -29.084 -1.489 -1.653 1.00 93.25 488 TYR A O 1
ATOM 3856 N N . GLY A 1 489 ? -29.545 -1.046 0.513 1.00 88.94 489 GLY A N 1
ATOM 3857 C CA . GLY A 1 489 ? -29.969 -2.390 0.857 1.00 88.94 489 GLY A CA 1
ATOM 3858 C C . GLY A 1 489 ? -31.305 -2.759 0.205 1.00 88.94 489 GLY A C 1
ATOM 3859 O O . GLY A 1 489 ? -32.097 -1.919 -0.215 1.00 88.94 489 GLY A O 1
ATOM 3860 N N . SER A 1 490 ? -31.592 -4.061 0.120 1.00 80.44 490 SER A N 1
ATOM 3861 C CA . SER A 1 490 ? -32.852 -4.566 -0.439 1.00 80.44 490 SER A CA 1
ATOM 3862 C C . SER A 1 490 ? -33.451 -5.674 0.420 1.00 80.44 490 SER A C 1
ATOM 3864 O O . SER A 1 490 ? -32.822 -6.702 0.670 1.00 80.44 490 SER A O 1
ATOM 3866 N N . LYS A 1 491 ? -34.725 -5.508 0.802 1.00 71.25 491 LYS A N 1
ATOM 3867 C CA . LYS A 1 491 ? -35.514 -6.504 1.558 1.00 71.25 491 LYS A CA 1
ATOM 3868 C C . LYS A 1 491 ? -35.737 -7.814 0.800 1.00 71.25 491 LYS A C 1
ATOM 3870 O O . LYS A 1 491 ? -36.006 -8.833 1.427 1.00 71.25 491 LYS A O 1
ATOM 3875 N N . THR A 1 492 ? -35.687 -7.800 -0.532 1.00 65.31 492 THR A N 1
ATOM 3876 C CA . THR A 1 492 ? -35.926 -8.994 -1.364 1.00 65.31 492 THR A CA 1
ATOM 3877 C C . THR A 1 492 ? -34.641 -9.723 -1.759 1.00 65.31 492 THR A C 1
ATOM 3879 O O . THR A 1 492 ? -34.716 -10.704 -2.497 1.00 65.31 492 THR A O 1
ATOM 3882 N N . GLY A 1 493 ? -33.484 -9.263 -1.271 1.00 58.28 493 GLY A N 1
ATOM 3883 C CA . GLY A 1 493 ? -32.170 -9.731 -1.699 1.00 58.28 493 GLY A CA 1
ATOM 3884 C C . GLY A 1 493 ? -31.744 -9.124 -3.040 1.00 58.28 493 GLY A C 1
ATOM 3885 O O . GLY A 1 493 ? -32.579 -8.801 -3.889 1.00 58.28 493 GLY A O 1
ATOM 3886 N N . GLY A 1 494 ? -30.429 -8.971 -3.212 1.00 58.72 494 GLY A N 1
ATOM 3887 C CA . GLY A 1 494 ? -29.802 -8.367 -4.390 1.00 58.72 494 GLY A CA 1
ATOM 3888 C C . GLY A 1 494 ? -29.719 -6.840 -4.315 1.00 58.72 494 GLY A C 1
ATOM 3889 O O . GLY A 1 494 ? -30.738 -6.155 -4.254 1.00 58.72 494 GLY A O 1
ATOM 3890 N N . SER A 1 495 ? -28.495 -6.315 -4.351 1.00 62.38 495 SER A N 1
ATOM 3891 C CA . SER A 1 495 ? -28.222 -4.883 -4.511 1.00 62.38 495 SER A CA 1
ATOM 3892 C C . SER A 1 495 ? -28.173 -4.523 -5.998 1.00 62.38 495 SER A C 1
ATOM 3894 O O . SER A 1 495 ? -27.752 -5.333 -6.830 1.00 62.38 495 SER A O 1
ATOM 3896 N N . SER A 1 496 ? -28.597 -3.305 -6.345 1.00 73.31 496 SER A N 1
ATOM 3897 C CA . SER A 1 496 ? -28.323 -2.737 -7.670 1.00 73.31 496 SER A CA 1
ATOM 3898 C C . SER A 1 496 ? -26.808 -2.762 -7.927 1.00 73.31 496 SER A C 1
ATOM 3900 O O . SER A 1 496 ? -26.040 -2.423 -7.028 1.00 73.31 496 SER A O 1
ATOM 3902 N N . PRO A 1 497 ? -26.340 -3.129 -9.136 1.00 77.62 497 PRO A N 1
ATOM 3903 C CA . PRO A 1 497 ? -24.919 -3.041 -9.469 1.00 77.62 497 PRO A CA 1
ATOM 3904 C C . PRO A 1 497 ? -24.442 -1.587 -9.631 1.00 77.62 497 PRO A C 1
ATOM 3906 O O . PRO A 1 497 ? -23.248 -1.347 -9.787 1.00 77.62 497 PRO A O 1
ATOM 3909 N N . SER A 1 498 ? -25.362 -0.620 -9.652 1.00 89.38 498 SER A N 1
ATOM 3910 C CA . SER A 1 498 ? -25.067 0.811 -9.726 1.00 89.38 498 SER A CA 1
ATOM 3911 C C . SER A 1 498 ? -25.321 1.478 -8.375 1.00 89.38 498 SER A C 1
ATOM 3913 O O . SER A 1 498 ? -26.328 1.143 -7.748 1.00 89.38 498 SER A O 1
ATOM 3915 N N . PRO A 1 499 ? -24.455 2.418 -7.958 1.00 94.94 499 PRO A N 1
ATOM 3916 C CA . PRO A 1 499 ? -24.594 3.104 -6.684 1.00 94.94 499 PRO A CA 1
ATOM 3917 C C . PRO A 1 499 ? -25.753 4.102 -6.718 1.00 94.94 499 PRO A C 1
ATOM 3919 O O . PRO A 1 499 ? -26.022 4.743 -7.738 1.00 94.94 499 PRO A O 1
ATOM 3922 N N . ASP A 1 500 ? -26.414 4.253 -5.579 1.00 96.31 500 ASP A N 1
ATOM 3923 C CA . ASP A 1 500 ? -27.497 5.211 -5.377 1.00 96.31 500 ASP A CA 1
ATOM 3924 C C . ASP A 1 500 ? -26.944 6.615 -5.108 1.00 96.31 500 ASP A C 1
ATOM 3926 O O . ASP A 1 500 ? -27.504 7.610 -5.581 1.00 96.31 500 ASP A O 1
ATOM 3930 N N . ILE A 1 501 ? -25.796 6.688 -4.423 1.00 97.94 501 ILE A N 1
ATOM 3931 C CA . ILE A 1 501 ? -25.034 7.920 -4.196 1.00 97.94 501 ILE A CA 1
ATOM 3932 C C . ILE A 1 501 ? -23.560 7.691 -4.540 1.00 97.94 501 ILE A C 1
ATOM 3934 O O . ILE A 1 501 ? -22.952 6.721 -4.090 1.00 97.94 501 ILE A O 1
ATOM 3938 N N . THR A 1 502 ? -22.964 8.629 -5.270 1.00 98.31 502 THR A N 1
ATOM 3939 C CA . THR A 1 502 ? -21.509 8.738 -5.441 1.00 98.31 502 THR A CA 1
ATOM 3940 C C . THR A 1 502 ? -21.033 10.050 -4.835 1.00 98.31 502 THR A C 1
ATOM 3942 O O . THR A 1 502 ? -21.546 11.110 -5.189 1.00 98.31 502 THR A O 1
ATOM 3945 N N . ILE A 1 503 ? -20.042 9.994 -3.948 1.00 98.50 503 ILE A N 1
ATOM 3946 C CA . ILE A 1 503 ? -19.420 11.165 -3.325 1.00 98.50 503 ILE A CA 1
ATOM 3947 C C . ILE A 1 503 ? -17.990 11.285 -3.847 1.00 98.50 503 ILE A C 1
ATOM 3949 O O . ILE A 1 503 ? -17.154 10.431 -3.554 1.00 98.50 503 ILE A O 1
ATOM 3953 N N . THR A 1 504 ? -17.700 12.351 -4.591 1.00 98.00 504 THR A N 1
ATOM 3954 C CA . THR A 1 504 ? -16.378 12.591 -5.194 1.00 98.00 504 THR A CA 1
ATOM 3955 C C . THR A 1 504 ? -15.692 13.770 -4.521 1.00 98.00 504 THR A C 1
ATOM 3957 O O . THR A 1 504 ? -16.304 14.818 -4.326 1.00 98.00 504 THR A O 1
ATOM 3960 N N . CYS A 1 505 ? -14.401 13.663 -4.215 1.00 97.56 505 CYS A N 1
ATOM 3961 C CA . CYS A 1 505 ? -13.656 14.819 -3.725 1.00 97.56 505 CYS A CA 1
ATOM 3962 C C . CYS A 1 505 ? -13.076 15.648 -4.872 1.00 97.56 505 CYS A C 1
ATOM 3964 O O . CYS A 1 505 ? -12.389 15.131 -5.745 1.00 97.56 505 CYS A O 1
ATOM 3966 N N . THR A 1 506 ? -13.288 16.965 -4.863 1.00 96.12 506 THR A N 1
ATOM 3967 C CA . THR A 1 506 ? -12.774 17.833 -5.941 1.00 96.12 506 THR A CA 1
ATOM 3968 C C . THR A 1 506 ? -11.299 18.232 -5.791 1.00 96.12 506 THR A C 1
ATOM 3970 O O . THR A 1 506 ? -10.725 18.837 -6.698 1.00 96.12 506 THR A O 1
ATOM 3973 N N . LEU A 1 507 ? -10.658 17.898 -4.666 1.00 96.12 507 LEU A N 1
ATOM 3974 C CA . LEU A 1 507 ? -9.259 18.238 -4.384 1.00 96.12 507 LEU A CA 1
ATOM 3975 C C . LEU A 1 507 ? -8.298 17.205 -4.991 1.00 96.12 507 LEU A C 1
ATOM 3977 O O . LEU A 1 507 ? -8.548 16.004 -4.917 1.00 96.12 507 LEU A O 1
ATOM 3981 N N . LYS A 1 508 ? -7.183 17.662 -5.573 1.00 96.00 508 LYS A N 1
ATOM 3982 C CA . LYS A 1 508 ? -6.080 16.784 -6.001 1.00 96.00 508 LYS A CA 1
ATOM 3983 C C . LYS A 1 508 ? -5.440 16.124 -4.770 1.00 96.00 508 LYS A C 1
ATOM 3985 O O . LYS A 1 508 ? -5.267 16.801 -3.758 1.00 96.00 508 LYS A O 1
ATOM 3990 N N . TYR A 1 509 ? -5.083 14.846 -4.881 1.00 96.38 509 TYR A N 1
ATOM 3991 C CA . TYR A 1 509 ? -4.515 13.999 -3.824 1.00 96.38 509 TYR A CA 1
ATOM 3992 C C . TYR A 1 509 ? -5.406 13.897 -2.588 1.00 96.38 509 TYR A C 1
ATOM 3994 O O . TYR A 1 509 ? -4.941 13.817 -1.459 1.00 96.38 509 TYR A O 1
ATOM 4002 N N . CYS A 1 510 ? -6.718 13.970 -2.795 1.00 96.12 510 CYS A N 1
ATOM 4003 C CA . CYS A 1 510 ? -7.665 13.866 -1.701 1.00 96.12 510 CYS A CA 1
ATOM 4004 C C . CYS A 1 510 ? -7.748 12.437 -1.166 1.00 96.12 510 CYS A C 1
ATOM 4006 O O . CYS A 1 510 ? -7.878 12.252 0.044 1.00 96.12 510 CYS A O 1
ATOM 4008 N N . ASN A 1 511 ? -7.640 11.443 -2.056 1.00 97.44 511 ASN A N 1
ATOM 4009 C CA . ASN A 1 511 ? -7.749 10.023 -1.732 1.00 97.44 511 ASN A CA 1
ATOM 4010 C C . ASN A 1 511 ? -8.978 9.745 -0.855 1.00 97.44 511 ASN A C 1
ATOM 4012 O O . ASN A 1 511 ? -8.903 9.084 0.185 1.00 97.44 511 ASN A O 1
ATOM 4016 N N . PHE A 1 512 ? -10.103 10.337 -1.254 1.00 98.38 512 PHE A N 1
ATOM 4017 C CA . PHE A 1 512 ? -11.321 10.362 -0.464 1.00 98.38 512 PHE A CA 1
ATOM 4018 C C . PHE A 1 512 ? -11.828 8.949 -0.180 1.00 98.38 512 PHE A C 1
ATOM 4020 O O . PHE A 1 512 ? -11.911 8.118 -1.085 1.00 98.38 512 PHE A O 1
ATOM 4027 N N . GLY A 1 513 ? -12.146 8.677 1.086 1.00 98.12 513 GLY A N 1
ATOM 4028 C CA . GLY A 1 513 ? -12.563 7.349 1.529 1.00 98.12 513 GLY A CA 1
ATOM 4029 C C . GLY A 1 513 ? -11.421 6.373 1.793 1.00 98.12 513 GLY A C 1
ATOM 4030 O O . GLY A 1 513 ? -11.666 5.173 1.823 1.00 98.12 513 GLY A O 1
ATOM 4031 N N . TRP A 1 514 ? -10.189 6.840 2.018 1.00 98.31 514 TRP A N 1
ATOM 4032 C CA . TRP A 1 514 ? -9.101 5.964 2.476 1.00 98.31 514 TRP A CA 1
ATOM 4033 C C . TRP A 1 514 ? -9.482 5.141 3.711 1.00 98.31 514 TRP A C 1
ATOM 4035 O O . TRP A 1 514 ? -9.132 3.969 3.799 1.00 98.31 514 TRP A O 1
ATOM 4045 N N . SER A 1 515 ? -10.211 5.761 4.643 1.00 98.19 515 SER A N 1
ATOM 4046 C CA . SER A 1 515 ? -10.833 5.072 5.767 1.00 98.19 515 SER A CA 1
ATOM 4047 C C . SER A 1 515 ? -12.298 5.478 5.901 1.00 98.19 515 SER A C 1
ATOM 4049 O O . SER A 1 515 ? -12.665 6.632 5.655 1.00 98.19 515 SER A O 1
ATOM 4051 N N . LEU A 1 516 ? -13.142 4.532 6.290 1.00 98.50 516 LEU A N 1
ATOM 4052 C CA . LEU A 1 516 ? -14.559 4.711 6.562 1.00 98.50 516 LEU A CA 1
ATOM 4053 C C . LEU A 1 516 ? -14.855 4.284 8.000 1.00 98.50 516 LEU A C 1
ATOM 4055 O O . LEU A 1 516 ? -14.270 3.353 8.549 1.00 98.50 516 LEU A O 1
ATOM 4059 N N . SER A 1 517 ? -15.780 4.988 8.636 1.00 96.62 517 SER A N 1
ATOM 4060 C CA . SER A 1 517 ? -16.319 4.608 9.938 1.00 96.62 517 SER A CA 1
ATOM 4061 C C . SER A 1 517 ? -17.771 5.049 10.027 1.00 96.62 517 SER A C 1
ATOM 4063 O O . SER A 1 517 ? -18.231 5.874 9.236 1.00 96.62 517 SER A O 1
ATOM 4065 N N . THR A 1 518 ? -18.500 4.498 10.987 1.00 95.62 518 THR A N 1
ATOM 4066 C CA . THR A 1 518 ? -19.914 4.803 11.187 1.00 95.62 518 THR A CA 1
ATOM 4067 C C . THR A 1 518 ? -20.200 5.055 12.650 1.00 95.62 518 THR A C 1
ATOM 4069 O O . THR A 1 518 ? -19.613 4.419 13.527 1.00 95.62 518 THR A O 1
ATOM 4072 N N . GLY A 1 519 ? -21.158 5.926 12.919 1.00 92.31 519 GLY A N 1
ATOM 4073 C CA . GLY A 1 519 ? -21.721 6.094 14.250 1.00 92.31 519 GLY A CA 1
ATOM 4074 C C . GLY A 1 519 ? -22.507 7.385 14.359 1.00 92.31 519 GLY A C 1
ATOM 4075 O O . GLY A 1 519 ? -22.370 8.264 13.520 1.00 92.31 519 GLY A O 1
ATOM 4076 N N . ASP A 1 520 ? -23.351 7.475 15.379 1.00 91.62 520 ASP A N 1
ATOM 4077 C CA . ASP A 1 520 ? -24.266 8.600 15.574 1.00 91.62 520 ASP A CA 1
ATOM 4078 C C . ASP A 1 520 ? -23.485 9.858 15.988 1.00 91.62 520 ASP A C 1
ATOM 4080 O O . ASP A 1 520 ? -23.172 10.068 17.164 1.00 91.62 520 ASP A O 1
ATOM 4084 N N . PHE A 1 521 ? -23.068 10.655 15.003 1.00 91.88 521 PHE A N 1
ATOM 4085 C CA . PHE A 1 521 ? -22.226 11.826 15.216 1.00 91.88 521 PHE A CA 1
ATOM 4086 C C . PHE A 1 521 ? -23.071 13.003 15.686 1.00 91.88 521 PHE A C 1
ATOM 4088 O O . PHE A 1 521 ? -22.643 13.769 16.554 1.00 91.88 521 PHE A O 1
ATOM 4095 N N . ASN A 1 522 ? -24.256 13.184 15.109 1.00 90.31 522 ASN A N 1
ATOM 4096 C CA . ASN A 1 522 ? -25.129 14.314 15.414 1.00 90.31 522 ASN A CA 1
ATOM 4097 C C . ASN A 1 522 ? -26.027 14.083 16.654 1.00 90.31 522 ASN A C 1
ATOM 4099 O O . ASN A 1 522 ? -26.608 15.051 17.159 1.00 90.31 522 ASN A O 1
ATOM 4103 N N . TYR A 1 523 ? -26.031 12.863 17.202 1.00 87.75 523 TYR A N 1
ATOM 4104 C CA . TYR A 1 523 ? -26.820 12.404 18.346 1.00 87.75 523 TYR A CA 1
ATOM 4105 C C . TYR A 1 523 ? -28.334 12.380 18.086 1.00 87.75 523 TYR A C 1
ATOM 4107 O O . TYR A 1 523 ? -29.129 12.700 18.978 1.00 87.75 523 TYR A O 1
ATOM 4115 N N . ASP A 1 524 ? -28.738 12.048 16.859 1.00 90.31 524 ASP A N 1
ATOM 4116 C CA . ASP A 1 524 ? -30.140 11.912 16.448 1.00 90.31 524 ASP A CA 1
ATOM 4117 C C . ASP A 1 524 ? -30.689 10.480 16.575 1.00 90.31 524 ASP A C 1
ATOM 4119 O O . ASP A 1 524 ? -31.893 10.265 16.408 1.00 90.31 524 ASP A O 1
ATOM 4123 N N . GLY A 1 525 ? -29.842 9.525 16.968 1.00 89.75 525 GLY A N 1
ATOM 4124 C CA . GLY A 1 525 ? -30.181 8.115 17.129 1.00 89.75 525 GLY A CA 1
ATOM 4125 C C . GLY A 1 525 ? -29.891 7.254 15.900 1.00 89.75 525 GLY A C 1
ATOM 4126 O O . GLY A 1 525 ? -30.152 6.048 15.955 1.00 89.75 525 GLY A O 1
ATOM 4127 N N . HIS A 1 526 ? -29.348 7.825 14.824 1.00 92.25 526 HIS A N 1
ATOM 4128 C CA . HIS A 1 526 ? -28.999 7.115 13.599 1.00 92.25 526 HIS A CA 1
ATOM 4129 C C . HIS A 1 526 ? -27.488 7.184 13.322 1.00 92.25 526 HIS A C 1
ATOM 4131 O O . HIS A 1 526 ? -26.872 8.230 13.497 1.00 92.25 526 HIS A O 1
ATOM 4137 N N . PRO A 1 527 ? -26.840 6.077 12.911 1.00 93.38 527 PRO A N 1
ATOM 4138 C CA . PRO A 1 527 ? -25.432 6.119 12.535 1.00 93.38 527 PRO A CA 1
ATOM 4139 C C . PRO A 1 527 ? -25.190 6.995 11.302 1.00 93.38 527 PRO A C 1
ATOM 4141 O O . PRO A 1 527 ? -25.819 6.800 10.267 1.00 93.38 527 PRO A O 1
ATOM 4144 N N . ASP A 1 528 ? -24.211 7.888 11.396 1.00 95.94 528 ASP A N 1
ATOM 4145 C CA . ASP A 1 528 ? -23.732 8.731 10.304 1.00 95.94 528 ASP A CA 1
ATOM 4146 C C . ASP A 1 528 ? -22.501 8.109 9.629 1.00 95.94 528 ASP A C 1
ATOM 4148 O O . ASP A 1 528 ? -21.813 7.266 10.218 1.00 95.94 528 ASP A O 1
ATOM 4152 N N . LEU A 1 529 ? -22.183 8.549 8.407 1.00 98.00 529 LEU A N 1
ATOM 4153 C CA . LEU A 1 529 ? -20.984 8.124 7.681 1.00 98.00 529 LEU A CA 1
ATOM 4154 C C . LEU A 1 529 ? -19.825 9.091 7.934 1.00 98.00 529 LEU A C 1
ATOM 4156 O O . LEU A 1 529 ? -19.933 10.293 7.680 1.00 98.00 529 LEU A O 1
ATOM 4160 N N . LEU A 1 530 ? -18.688 8.554 8.367 1.00 97.75 530 LEU A N 1
ATOM 4161 C CA . LEU A 1 530 ? -17.435 9.281 8.531 1.00 97.75 530 LEU A CA 1
ATOM 4162 C C . LEU A 1 530 ? -16.437 8.825 7.468 1.00 97.75 530 LEU A C 1
ATOM 4164 O O . LEU A 1 530 ? -16.214 7.629 7.283 1.00 97.75 530 LEU A O 1
ATOM 4168 N N . ILE A 1 531 ? -15.814 9.789 6.794 1.00 98.69 531 ILE A N 1
ATOM 4169 C CA . ILE A 1 531 ? -14.939 9.570 5.643 1.00 98.69 531 ILE A CA 1
ATOM 4170 C C . ILE A 1 531 ? -13.582 10.222 5.908 1.00 98.69 531 ILE A C 1
ATOM 4172 O O . ILE A 1 531 ? -13.467 11.449 5.946 1.00 98.69 531 ILE A O 1
ATOM 4176 N N . GLY A 1 532 ? -12.551 9.401 6.081 1.00 98.44 532 GLY A N 1
ATOM 4177 C CA . GLY A 1 532 ? -11.168 9.817 6.267 1.00 98.44 532 GLY A CA 1
ATOM 4178 C C . GLY A 1 532 ? -10.453 10.018 4.934 1.00 98.44 532 GLY A C 1
ATOM 4179 O O . GLY A 1 532 ? -10.706 9.333 3.941 1.00 98.44 532 GLY A O 1
ATOM 4180 N N . SER A 1 533 ? -9.575 11.013 4.881 1.00 98.38 533 SER A N 1
ATOM 4181 C CA . SER A 1 533 ? -8.817 11.400 3.686 1.00 98.38 533 SER A CA 1
ATOM 4182 C C . SER A 1 533 ? -7.430 11.895 4.112 1.00 98.38 533 SER A C 1
ATOM 4184 O O . SER A 1 533 ? -7.181 13.099 4.075 1.00 98.38 533 SER A O 1
ATOM 4186 N N . PRO A 1 534 ? -6.540 11.004 4.592 1.00 97.81 534 PRO A N 1
ATOM 4187 C CA . PRO A 1 534 ? -5.273 11.378 5.225 1.00 97.81 534 PRO A CA 1
ATOM 4188 C C . PRO A 1 534 ? -4.300 12.092 4.281 1.00 97.81 534 PRO A C 1
ATOM 4190 O O . PRO A 1 534 ? -3.525 12.930 4.731 1.00 97.81 534 PRO A O 1
ATOM 4193 N N . TYR A 1 535 ? -4.368 11.816 2.979 1.00 97.56 535 TYR A N 1
ATOM 4194 C CA . TYR A 1 535 ? -3.495 12.442 1.982 1.00 97.56 535 TYR A CA 1
ATOM 4195 C C . TYR A 1 535 ? -4.020 13.794 1.482 1.00 97.56 535 TYR A C 1
ATOM 4197 O O . TYR A 1 535 ? -3.284 14.547 0.840 1.00 97.56 535 TYR A O 1
ATOM 4205 N N . ALA A 1 536 ? -5.261 14.154 1.832 1.00 97.75 536 ALA A N 1
ATOM 4206 C CA . ALA A 1 536 ? -5.867 15.384 1.359 1.00 97.75 536 ALA A CA 1
ATOM 4207 C C . ALA A 1 536 ? -5.064 16.619 1.793 1.00 97.75 536 ALA A C 1
ATOM 4209 O O . ALA A 1 536 ? -4.663 16.735 2.961 1.00 97.75 536 ALA A O 1
ATOM 4210 N N . PRO A 1 537 ? -4.871 17.592 0.884 1.00 97.06 537 PRO A N 1
ATOM 4211 C CA . PRO A 1 537 ? -4.344 18.880 1.277 1.00 97.06 537 PRO A CA 1
ATOM 4212 C C . PRO A 1 537 ? -5.362 19.591 2.171 1.00 97.06 537 PRO A C 1
ATOM 4214 O O . PRO A 1 537 ? -6.551 19.681 1.851 1.00 97.06 537 PRO A O 1
ATOM 4217 N N . ALA A 1 538 ? -4.894 20.154 3.280 1.00 95.44 538 ALA A N 1
ATOM 4218 C CA . ALA A 1 538 ? -5.748 20.867 4.217 1.00 95.44 538 ALA A CA 1
ATOM 4219 C C . ALA A 1 538 ? -5.079 22.158 4.682 1.00 95.44 538 ALA A C 1
ATOM 4221 O O . ALA A 1 538 ? -3.903 22.189 5.016 1.00 95.44 538 ALA A O 1
ATOM 4222 N N . SER A 1 539 ? -5.835 23.260 4.659 1.00 90.19 539 SER A N 1
ATOM 4223 C CA . SER A 1 539 ? -5.362 24.582 5.104 1.00 90.19 539 SER A CA 1
ATOM 4224 C C . SER A 1 539 ? -4.060 25.058 4.429 1.00 90.19 539 SER A C 1
ATOM 4226 O O . SER A 1 539 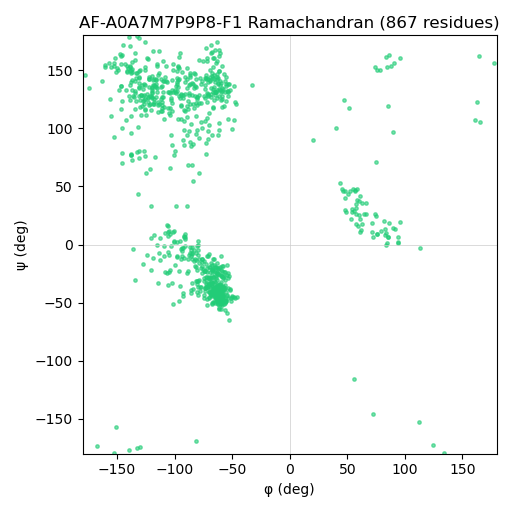? -3.296 25.813 5.019 1.00 90.19 539 SER A O 1
ATOM 4228 N N . GLY A 1 540 ? -3.822 24.641 3.178 1.00 91.00 540 GLY A N 1
ATOM 4229 C CA . GLY A 1 540 ? -2.606 24.960 2.419 1.00 91.00 540 GLY A CA 1
ATOM 4230 C C . GLY A 1 540 ? -1.417 24.027 2.680 1.00 91.00 540 GLY A C 1
ATOM 4231 O O . GLY A 1 540 ? -0.366 24.237 2.085 1.00 91.00 540 GLY A O 1
ATOM 4232 N N . LEU A 1 541 ? -1.580 23.006 3.525 1.00 95.38 541 LEU A N 1
ATOM 4233 C CA . LEU A 1 541 ? -0.559 22.014 3.861 1.00 95.38 541 LEU A CA 1
ATOM 4234 C C . LEU A 1 541 ? -0.777 20.720 3.052 1.00 95.38 541 LEU A C 1
ATOM 4236 O O . LEU A 1 541 ? -1.917 20.240 2.992 1.00 95.38 541 LEU A O 1
ATOM 4240 N N . PRO A 1 542 ? 0.269 20.139 2.436 1.00 96.31 542 PRO A N 1
ATOM 4241 C CA . PRO A 1 542 ? 0.169 18.855 1.745 1.00 96.31 542 PRO A CA 1
ATOM 4242 C C . PRO A 1 542 ? -0.040 17.715 2.749 1.00 96.31 542 PRO A C 1
ATOM 4244 O O . PRO A 1 542 ? 0.548 17.724 3.828 1.00 96.31 542 PRO A O 1
ATOM 4247 N N . GLN A 1 543 ? -0.892 16.742 2.406 1.00 97.38 543 GLN A N 1
ATOM 4248 C CA . GLN A 1 543 ? -1.144 15.533 3.208 1.00 97.38 543 GLN A CA 1
ATOM 4249 C C . GLN A 1 543 ? -1.408 15.775 4.706 1.00 97.38 543 GLN A C 1
ATOM 4251 O O . GLN A 1 543 ? -1.095 14.943 5.560 1.00 97.38 543 GLN A O 1
ATOM 4256 N N . ALA A 1 544 ? -1.985 16.928 5.048 1.00 97.81 544 ALA A N 1
ATOM 4257 C CA . ALA A 1 544 ? -2.390 17.199 6.421 1.00 97.81 544 ALA A CA 1
ATOM 4258 C C . ALA A 1 544 ? -3.593 16.341 6.833 1.00 97.81 544 ALA A C 1
ATOM 4260 O O . ALA A 1 544 ? -3.734 15.971 8.001 1.00 97.81 544 ALA A O 1
ATOM 4261 N N . GLY A 1 545 ? -4.410 15.966 5.852 1.00 98.00 545 GLY A N 1
ATOM 4262 C CA . GLY A 1 545 ? -5.530 15.065 6.010 1.00 98.00 545 GLY A CA 1
ATOM 4263 C C . GLY A 1 545 ? -6.809 15.765 6.447 1.00 98.00 545 GLY A C 1
ATOM 4264 O O . GLY A 1 545 ? -6.812 16.908 6.916 1.00 98.00 545 GLY A O 1
ATOM 4265 N N . MET A 1 546 ? -7.932 15.081 6.272 1.00 97.12 546 MET A N 1
ATOM 4266 C CA . MET A 1 546 ? -9.235 15.552 6.726 1.00 97.12 546 MET A CA 1
ATOM 4267 C C . MET A 1 546 ? -10.178 14.393 7.049 1.00 97.12 546 MET A C 1
ATOM 4269 O O . MET A 1 546 ? -9.994 13.274 6.574 1.00 97.12 546 MET A O 1
ATOM 4273 N N . VAL A 1 547 ? -11.215 14.692 7.830 1.00 97.38 547 VAL A N 1
ATOM 4274 C CA . VAL A 1 547 ? -12.373 13.815 8.028 1.00 97.38 547 VAL A CA 1
ATOM 4275 C C . VAL A 1 547 ? -13.634 14.569 7.654 1.00 97.38 547 VAL A C 1
ATOM 4277 O O . VAL A 1 547 ? -13.873 15.652 8.182 1.00 97.38 547 VAL A O 1
ATOM 4280 N N . SER A 1 548 ? -14.450 13.990 6.782 1.00 97.19 548 SER A N 1
ATOM 4281 C CA . SER A 1 548 ? -15.768 14.513 6.424 1.00 97.19 548 SER A CA 1
ATOM 4282 C C . SER A 1 548 ? -16.878 13.643 7.000 1.00 97.19 548 SER A C 1
ATOM 4284 O O . SER A 1 548 ? -16.730 12.427 7.066 1.00 97.19 548 SER A O 1
ATOM 4286 N N . ILE A 1 549 ? -17.980 14.263 7.418 1.00 96.38 549 ILE A N 1
ATOM 4287 C CA . ILE A 1 549 ? -19.139 13.578 7.993 1.00 96.38 549 ILE A CA 1
ATOM 4288 C C . ILE A 1 549 ? -20.375 13.863 7.142 1.00 96.38 549 ILE A C 1
ATOM 4290 O O . ILE A 1 549 ? -20.697 15.027 6.884 1.00 96.38 549 ILE A O 1
ATOM 4294 N N . LEU A 1 550 ? -21.071 12.800 6.742 1.00 97.19 550 LEU A N 1
ATOM 4295 C CA . LEU A 1 550 ? -22.385 12.845 6.109 1.00 97.19 550 LEU A CA 1
ATOM 4296 C C . LEU A 1 550 ? -23.410 12.265 7.082 1.00 97.19 550 LEU A C 1
ATOM 4298 O O . LEU A 1 550 ? -23.323 11.091 7.442 1.00 97.19 550 LEU A O 1
ATOM 4302 N N . TYR A 1 551 ? -24.373 13.085 7.490 1.00 96.44 551 TYR A N 1
ATOM 4303 C CA . TYR A 1 551 ? -25.446 12.630 8.363 1.00 96.44 551 TYR A CA 1
ATOM 4304 C C . TYR A 1 551 ? -26.421 11.745 7.610 1.00 96.44 551 TYR A C 1
ATOM 4306 O O . TYR A 1 551 ? -26.712 12.044 6.450 1.00 96.44 551 TYR A O 1
ATOM 4314 N N . ALA A 1 552 ? -26.944 10.714 8.271 1.00 96.81 552 ALA A N 1
ATOM 4315 C CA . ALA A 1 552 ? -28.062 9.931 7.757 1.00 96.81 552 ALA A CA 1
ATOM 4316 C C . ALA A 1 552 ? -29.343 10.780 7.701 1.00 96.81 552 ALA A C 1
ATOM 4318 O O . ALA A 1 552 ? -29.507 11.763 8.429 1.00 96.81 552 ALA A O 1
ATOM 4319 N N . GLY A 1 553 ? -30.264 10.448 6.796 1.00 96.44 553 GLY A N 1
ATOM 4320 C CA . GLY A 1 553 ? -31.465 11.259 6.624 1.00 96.44 553 GLY A CA 1
ATOM 4321 C C . GLY A 1 553 ? -32.477 10.753 5.602 1.00 96.44 553 GLY A C 1
ATOM 4322 O O . GLY A 1 553 ? -32.148 10.259 4.526 1.00 96.44 553 GLY A O 1
ATOM 4323 N N . LEU A 1 554 ? -33.758 10.996 5.901 1.00 95.69 554 LEU A N 1
ATOM 4324 C CA . LEU A 1 554 ? -34.892 10.636 5.035 1.00 95.69 554 LEU A CA 1
ATOM 4325 C C . LEU A 1 554 ? -34.855 11.316 3.655 1.00 95.69 554 LEU A C 1
ATOM 4327 O O . LEU A 1 554 ? -35.523 10.878 2.720 1.00 95.69 554 LEU A O 1
ATOM 4331 N N . ASN A 1 555 ? -34.098 12.405 3.505 1.00 93.25 555 ASN A N 1
ATOM 4332 C CA . ASN A 1 555 ? -33.909 13.076 2.220 1.00 93.25 555 ASN A CA 1
ATOM 4333 C C . ASN A 1 555 ? -33.215 12.179 1.186 1.00 93.25 555 ASN A C 1
ATOM 4335 O O . ASN A 1 555 ? -33.445 12.379 -0.007 1.00 93.25 555 ASN A O 1
ATOM 4339 N N . TYR A 1 556 ? -32.434 11.184 1.616 1.00 95.44 556 TYR A N 1
ATOM 4340 C CA . TYR A 1 556 ? -31.738 10.277 0.706 1.00 95.44 556 TYR A CA 1
ATOM 4341 C C . TYR A 1 556 ? -32.621 9.142 0.171 1.00 95.44 556 TYR A C 1
ATOM 4343 O O . TYR A 1 556 ? -32.275 8.552 -0.839 1.00 95.44 556 TYR A O 1
ATOM 4351 N N . GLN A 1 557 ? -33.813 8.887 0.728 1.00 91.69 557 GLN A N 1
ATOM 4352 C CA . GLN A 1 557 ? -34.687 7.776 0.289 1.00 91.69 557 GLN A CA 1
ATOM 4353 C C . GLN A 1 557 ? -35.014 7.759 -1.212 1.00 91.69 557 GLN A C 1
ATOM 4355 O O . GLN A 1 557 ? -35.326 6.712 -1.768 1.00 91.69 557 GLN A O 1
ATOM 4360 N N . ASN A 1 558 ? -34.989 8.923 -1.867 1.00 89.12 558 ASN A N 1
ATOM 4361 C CA . ASN A 1 558 ? -35.290 9.049 -3.295 1.00 89.12 558 ASN A CA 1
ATOM 4362 C C . ASN A 1 558 ? -34.039 9.281 -4.158 1.00 89.12 558 ASN A C 1
ATOM 4364 O O . ASN A 1 558 ? -34.173 9.602 -5.341 1.00 89.12 558 ASN A O 1
ATOM 4368 N N . TYR A 1 559 ? -32.839 9.200 -3.580 1.00 93.38 559 TYR A N 1
ATOM 4369 C CA . TYR A 1 559 ? -31.598 9.382 -4.323 1.00 93.38 559 TYR A CA 1
ATOM 4370 C C . TYR A 1 559 ? -31.330 8.109 -5.117 1.00 93.38 559 TYR A C 1
ATOM 4372 O O . TYR A 1 559 ? -31.269 7.022 -4.562 1.00 93.38 559 TYR A O 1
ATOM 4380 N N . ILE A 1 560 ? -31.221 8.252 -6.435 1.00 91.62 560 ILE A N 1
ATOM 4381 C CA . ILE A 1 560 ? -30.892 7.161 -7.349 1.00 91.62 560 ILE A CA 1
ATOM 4382 C C . ILE A 1 560 ? -29.894 7.729 -8.353 1.00 91.62 560 ILE A C 1
ATOM 4384 O O . ILE A 1 560 ? -30.253 8.586 -9.165 1.00 91.62 560 ILE A O 1
ATOM 4388 N N . GLY A 1 561 ? -28.641 7.283 -8.275 1.00 93.31 561 GLY A N 1
ATOM 4389 C CA . GLY A 1 561 ? -27.542 7.799 -9.093 1.00 93.31 561 GLY A CA 1
ATOM 4390 C C . GLY A 1 561 ? -27.240 9.279 -8.839 1.00 93.31 561 GLY A C 1
ATOM 4391 O O . GLY A 1 561 ? -26.947 10.021 -9.778 1.00 93.31 561 GLY A O 1
ATOM 4392 N N . VAL A 1 562 ? -27.376 9.742 -7.592 1.00 97.25 562 VAL A N 1
ATOM 4393 C CA . VAL A 1 562 ? -27.071 11.131 -7.224 1.00 97.25 562 VAL A CA 1
ATOM 4394 C C . VAL A 1 562 ? -25.573 11.293 -6.989 1.00 97.25 562 VAL A C 1
ATOM 4396 O O . VAL A 1 562 ? -24.945 10.488 -6.309 1.00 97.25 562 VAL A O 1
ATOM 4399 N N . HIS A 1 563 ? -25.010 12.378 -7.516 1.00 97.62 563 HIS A N 1
ATOM 4400 C CA . HIS A 1 563 ? -23.617 12.745 -7.292 1.00 97.62 563 HIS A CA 1
ATOM 4401 C C . HIS A 1 563 ? -23.523 13.883 -6.275 1.00 97.62 563 HIS A C 1
ATOM 4403 O O . HIS A 1 563 ? -24.126 14.940 -6.469 1.00 97.62 563 HIS A O 1
ATOM 4409 N N . LEU A 1 564 ? -22.754 13.653 -5.217 1.00 98.06 564 LEU A N 1
ATOM 4410 C CA . LEU A 1 564 ? -22.374 14.624 -4.196 1.00 98.06 564 LEU A CA 1
ATOM 4411 C C . LEU A 1 564 ? -20.869 14.886 -4.273 1.00 98.06 564 LEU A C 1
ATOM 4413 O O . LEU A 1 564 ? -20.113 14.124 -4.884 1.00 98.06 564 LEU A O 1
ATOM 4417 N N . THR A 1 565 ? -20.415 15.941 -3.608 1.00 98.12 565 THR A N 1
ATOM 4418 C CA . THR A 1 565 ? -18.989 16.186 -3.388 1.00 98.12 565 THR A CA 1
ATOM 4419 C C . THR A 1 565 ? -18.669 16.386 -1.913 1.00 98.12 565 THR A C 1
ATOM 4421 O O . THR A 1 565 ? -19.554 16.485 -1.064 1.00 98.12 565 THR A O 1
ATOM 4424 N N . GLU A 1 566 ? -17.383 16.502 -1.586 1.00 94.69 566 GLU A N 1
ATOM 4425 C CA . GLU A 1 566 ? -16.903 16.831 -0.240 1.00 94.69 566 GLU A CA 1
ATOM 4426 C C . GLU A 1 566 ? -17.506 18.128 0.338 1.00 94.69 566 GLU A C 1
ATOM 4428 O O . GLU A 1 566 ? -17.456 18.356 1.542 1.00 94.69 566 GLU A O 1
ATOM 4433 N N . LYS A 1 567 ? -18.086 18.990 -0.508 1.00 95.56 567 LYS A N 1
ATOM 4434 C CA . LYS A 1 567 ? -18.740 20.248 -0.111 1.00 95.56 567 LYS A CA 1
ATOM 4435 C C . LYS A 1 567 ? -20.176 20.059 0.367 1.00 95.56 567 LYS A C 1
ATOM 4437 O O . LYS A 1 567 ? -20.695 20.956 1.025 1.00 95.56 567 LYS A O 1
ATOM 4442 N N . ASP A 1 568 ? -20.792 18.927 0.042 1.00 97.00 568 ASP A N 1
ATOM 4443 C CA . ASP A 1 568 ? -22.143 18.573 0.485 1.00 97.00 568 ASP A CA 1
ATOM 4444 C C . ASP A 1 568 ? -22.139 17.905 1.871 1.00 97.00 568 ASP A C 1
ATOM 4446 O O . ASP A 1 568 ? -23.195 17.633 2.438 1.00 97.00 568 ASP A O 1
ATOM 4450 N N . MET A 1 569 ? -20.951 17.645 2.427 1.00 95.62 569 MET A N 1
ATOM 4451 C CA . MET A 1 569 ? -20.770 17.042 3.746 1.00 95.62 569 MET A CA 1
ATOM 4452 C C . MET A 1 569 ? -21.271 17.984 4.842 1.00 95.62 569 MET A C 1
ATOM 4454 O O . MET A 1 569 ? -21.078 19.201 4.786 1.00 95.62 569 MET A O 1
ATOM 4458 N N . ASN A 1 570 ? -21.888 17.423 5.880 1.00 94.88 570 ASN A N 1
ATOM 4459 C CA . ASN A 1 570 ? -22.431 18.201 6.992 1.00 94.88 570 ASN A CA 1
ATOM 4460 C C . ASN A 1 570 ? -21.328 18.856 7.827 1.00 94.88 570 ASN A C 1
ATOM 4462 O O . ASN A 1 570 ? -21.528 19.943 8.374 1.00 94.88 570 ASN A O 1
ATOM 4466 N N . TYR A 1 571 ? -20.174 18.197 7.937 1.00 91.62 571 TYR A N 1
ATOM 4467 C CA . TYR A 1 571 ? -19.024 18.713 8.667 1.00 91.62 571 TYR A CA 1
ATOM 4468 C C . TYR A 1 571 ? -17.711 18.195 8.074 1.00 91.62 571 TYR A C 1
ATOM 4470 O O . TYR A 1 571 ? -17.649 17.066 7.593 1.00 91.62 571 TYR A O 1
ATOM 4478 N N . THR A 1 572 ? -16.644 18.995 8.160 1.00 93.56 572 THR A N 1
ATOM 4479 C CA . THR A 1 572 ? -15.290 18.576 7.774 1.00 93.56 572 THR A CA 1
ATOM 4480 C C . THR A 1 572 ? -14.262 19.084 8.777 1.00 93.56 572 THR A C 1
ATOM 4482 O O . THR A 1 572 ? -14.130 20.290 8.997 1.00 93.56 572 THR A O 1
ATOM 4485 N N . TYR A 1 573 ? -13.483 18.163 9.330 1.00 93.25 573 TYR A N 1
ATOM 4486 C CA . TYR A 1 573 ? -12.291 18.441 10.119 1.00 93.25 573 TYR A CA 1
ATOM 4487 C C . TYR A 1 573 ? -11.047 18.366 9.270 1.00 93.25 573 TYR A C 1
ATOM 4489 O O . TYR A 1 573 ? -10.924 17.489 8.426 1.00 93.25 573 TYR A O 1
ATOM 4497 N N .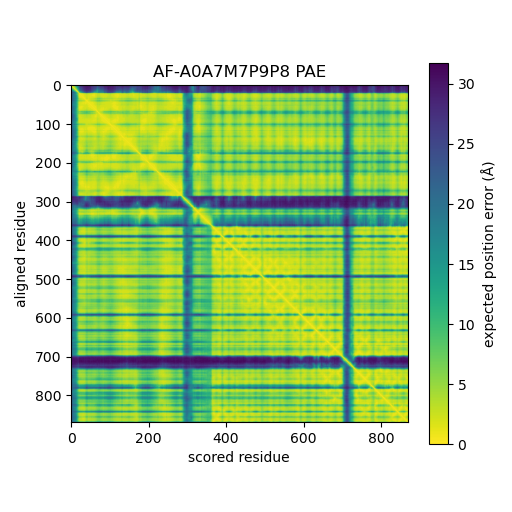 LYS A 1 574 ? -10.103 19.255 9.541 1.00 95.12 574 LYS A N 1
ATOM 4498 C CA . LYS A 1 574 ? -8.848 19.358 8.810 1.00 95.12 574 LYS A CA 1
ATOM 4499 C C . LYS A 1 574 ? -7.696 19.131 9.770 1.00 95.12 574 LYS A C 1
ATOM 4501 O O . LYS A 1 574 ? -7.701 19.707 10.857 1.00 95.12 574 LYS A O 1
ATOM 4506 N N . GLY A 1 575 ? -6.732 18.325 9.347 1.00 94.81 575 GLY A N 1
ATOM 4507 C CA . GLY A 1 575 ? -5.441 18.250 10.003 1.00 94.81 575 GLY A CA 1
ATOM 4508 C C . GLY A 1 575 ? -4.711 19.587 9.923 1.00 94.81 575 GLY A C 1
ATOM 4509 O O . GLY A 1 575 ? -4.988 20.437 9.071 1.00 94.81 575 GLY A O 1
ATOM 4510 N N . ASP A 1 576 ? -3.785 19.769 10.849 1.00 92.75 576 ASP A N 1
ATOM 4511 C CA . ASP A 1 576 ? -3.080 21.018 11.122 1.00 92.75 576 ASP A CA 1
ATOM 4512 C C . ASP A 1 576 ? -1.572 20.941 10.845 1.00 92.75 576 ASP A C 1
ATOM 4514 O O . ASP A 1 576 ? -0.873 21.944 10.991 1.00 92.75 576 ASP A O 1
ATOM 4518 N N . GLN A 1 577 ? -1.072 19.783 10.409 1.00 94.81 577 GLN A N 1
ATOM 4519 C CA . GLN A 1 577 ? 0.340 19.554 10.127 1.00 94.81 577 GLN A CA 1
ATOM 4520 C C . GLN A 1 577 ? 0.524 18.826 8.796 1.00 94.81 577 GLN A C 1
ATOM 4522 O O . GLN A 1 577 ? -0.137 17.820 8.552 1.00 94.81 577 GLN A O 1
ATOM 4527 N N . GLU A 1 578 ? 1.432 19.327 7.956 1.00 95.38 578 GLU A N 1
ATOM 4528 C CA . GLU A 1 578 ? 1.824 18.676 6.703 1.00 95.38 578 GLU A CA 1
ATOM 4529 C C . GLU A 1 578 ? 2.269 17.230 6.938 1.00 95.38 578 GLU A C 1
ATOM 4531 O O . GLU A 1 578 ? 2.952 16.936 7.920 1.00 95.38 578 GLU A O 1
ATOM 4536 N N . TYR A 1 579 ? 1.840 16.331 6.054 1.00 97.00 579 TYR A N 1
ATOM 4537 C CA . TYR A 1 579 ? 2.109 14.895 6.145 1.00 97.00 579 TYR A CA 1
ATOM 4538 C C . TYR A 1 579 ? 1.729 14.251 7.486 1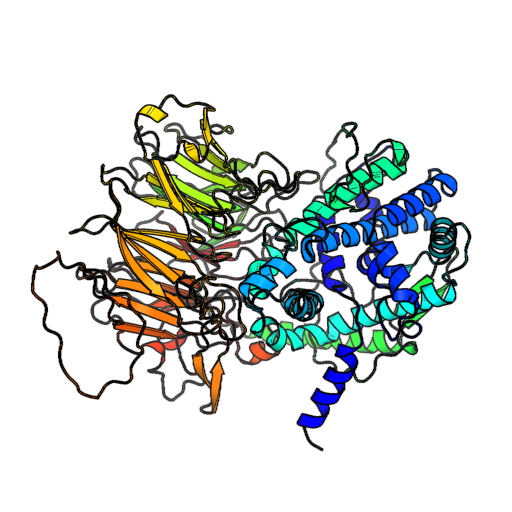.00 97.00 579 TYR A C 1
ATOM 4540 O O . TYR A 1 579 ? 2.244 13.189 7.812 1.00 97.00 579 TYR A O 1
ATOM 4548 N N . GLY A 1 580 ? 0.826 14.857 8.268 1.00 96.69 580 GLY A N 1
ATOM 4549 C CA . GLY A 1 580 ? 0.351 14.310 9.543 1.00 96.69 580 GLY A CA 1
ATOM 4550 C C . GLY A 1 580 ? -0.706 13.208 9.397 1.00 96.69 580 GLY A C 1
ATOM 4551 O O . GLY A 1 580 ? -0.961 12.478 10.355 1.00 96.69 580 GLY A O 1
ATOM 4552 N N . TRP A 1 581 ? -1.322 13.084 8.214 1.00 97.62 581 TRP A N 1
ATOM 4553 C CA . TRP A 1 581 ? -2.298 12.040 7.872 1.00 97.62 581 TRP A CA 1
ATOM 4554 C C . TRP A 1 581 ? -3.513 11.977 8.809 1.00 97.62 581 TRP A C 1
ATOM 4556 O O . TRP A 1 581 ? -3.928 10.907 9.265 1.00 97.62 581 TRP A O 1
ATOM 4566 N N . PHE A 1 582 ? -4.115 13.134 9.102 1.00 98.25 582 PHE A N 1
ATOM 4567 C CA . PHE A 1 582 ? -5.341 13.195 9.901 1.00 98.25 582 PHE A CA 1
ATOM 4568 C C . PHE A 1 582 ? -6.486 12.453 9.207 1.00 98.25 582 PHE A C 1
ATOM 4570 O O . PHE A 1 582 ? -6.792 12.715 8.045 1.00 98.25 582 PHE A O 1
ATOM 4577 N N . GLY A 1 583 ? -7.136 11.540 9.927 1.00 97.62 583 GLY A N 1
ATOM 4578 C CA . GLY A 1 583 ? -8.181 10.686 9.357 1.00 97.62 583 GLY A CA 1
ATOM 4579 C C . GLY A 1 583 ? -7.657 9.361 8.808 1.00 97.62 583 GLY A C 1
ATOM 4580 O O . GLY A 1 583 ? -8.387 8.675 8.100 1.00 97.62 583 GLY A O 1
ATOM 4581 N N . HIS A 1 584 ? -6.417 8.970 9.122 1.00 97.25 584 HIS A N 1
ATOM 4582 C CA . HIS A 1 584 ? -5.884 7.670 8.704 1.00 97.25 584 HIS A CA 1
ATOM 4583 C C . HIS A 1 584 ? -6.706 6.489 9.257 1.00 97.25 584 HIS A C 1
ATOM 4585 O O . HIS A 1 584 ? -7.018 5.556 8.525 1.00 97.25 584 HIS A O 1
ATOM 4591 N N . LYS A 1 585 ? -7.107 6.551 10.532 1.00 97.12 585 LYS A N 1
ATOM 4592 C CA . LYS A 1 585 ? -8.048 5.638 11.189 1.00 97.12 585 LYS A CA 1
ATOM 4593 C C . LYS A 1 585 ? -9.000 6.442 12.072 1.00 97.12 585 LYS A C 1
ATOM 4595 O O . LYS A 1 585 ? -8.624 7.476 12.634 1.00 97.12 585 LYS A O 1
ATOM 4600 N N . MET A 1 586 ? -10.235 5.961 12.186 1.00 96.88 586 MET A N 1
ATOM 4601 C CA . MET A 1 586 ? -11.317 6.618 12.914 1.00 96.88 586 MET A CA 1
ATOM 4602 C C . MET A 1 586 ? -12.113 5.608 13.739 1.00 96.88 586 MET A C 1
ATOM 4604 O O . MET A 1 586 ? -12.268 4.458 13.334 1.00 96.88 586 MET A O 1
ATOM 4608 N N . LEU A 1 587 ? -12.644 6.054 14.876 1.00 95.38 587 LEU A N 1
ATOM 4609 C CA . LEU A 1 587 ? -13.597 5.287 15.678 1.00 95.38 587 LEU A CA 1
ATOM 4610 C C . LEU A 1 587 ? -14.650 6.225 16.256 1.00 95.38 587 LEU A C 1
ATOM 4612 O O . LEU A 1 587 ? -14.306 7.249 16.848 1.00 95.38 587 LEU A O 1
ATOM 4616 N N . MET A 1 588 ? -15.917 5.837 16.146 1.00 92.19 588 MET A N 1
ATOM 4617 C CA . MET A 1 588 ? -16.994 6.402 16.949 1.00 92.19 588 MET A CA 1
ATOM 4618 C C . MET A 1 588 ? -17.354 5.417 18.064 1.00 92.19 588 MET A C 1
ATOM 4620 O O . MET A 1 588 ? -17.532 4.227 17.809 1.00 92.19 588 MET A O 1
ATOM 4624 N N . HIS A 1 589 ? -17.479 5.902 19.296 1.00 89.06 589 HIS A N 1
ATOM 4625 C CA . HIS A 1 589 ? -17.927 5.100 20.430 1.00 89.06 589 HIS A CA 1
ATOM 4626 C C . HIS A 1 589 ? -19.044 5.820 21.187 1.00 89.06 589 HIS A C 1
ATOM 4628 O O . HIS A 1 589 ? -18.882 6.955 21.641 1.00 89.06 589 HIS A O 1
ATOM 4634 N N . ILE A 1 590 ? -20.189 5.156 21.343 1.00 79.19 590 ILE A N 1
ATOM 4635 C CA . ILE A 1 590 ? -21.323 5.695 22.098 1.00 79.19 590 ILE A CA 1
ATOM 4636 C C . ILE A 1 590 ? -21.054 5.475 23.582 1.00 79.19 590 ILE A C 1
ATOM 4638 O O . ILE A 1 590 ? -20.811 4.355 24.019 1.00 79.19 590 ILE A O 1
ATOM 4642 N N . THR A 1 591 ? -21.134 6.539 24.376 1.00 70.50 591 THR A N 1
ATOM 4643 C CA . THR A 1 591 ? -20.976 6.423 25.826 1.00 70.50 591 THR A CA 1
ATOM 4644 C C . THR A 1 591 ? -22.357 6.357 26.494 1.00 70.50 591 THR A C 1
ATOM 4646 O O . THR A 1 591 ? -23.240 7.146 26.159 1.00 70.50 591 THR A O 1
ATOM 4649 N N . PRO A 1 592 ? -22.592 5.460 27.472 1.00 62.84 592 PRO A N 1
ATOM 4650 C CA . PRO A 1 592 ? -23.908 5.340 28.113 1.00 62.84 592 PRO A CA 1
ATOM 4651 C C . PRO A 1 592 ? -24.354 6.579 28.908 1.00 62.84 592 PRO A C 1
ATOM 4653 O O . PRO A 1 592 ? -25.529 6.707 29.245 1.00 62.84 592 PRO A O 1
ATOM 4656 N N . ARG A 1 593 ? -23.414 7.461 29.280 1.00 62.56 593 ARG A N 1
ATOM 4657 C CA . ARG A 1 593 ? -23.651 8.616 30.168 1.00 62.56 593 ARG A CA 1
ATOM 4658 C C . ARG A 1 593 ? -23.254 9.966 29.568 1.00 62.56 593 ARG A C 1
ATOM 4660 O O . ARG A 1 593 ? -23.567 10.992 30.172 1.00 62.56 593 ARG A O 1
ATOM 4667 N N . HIS A 1 594 ? -22.576 9.988 28.422 1.00 66.00 594 HIS A N 1
ATOM 4668 C CA . HIS A 1 594 ? -22.064 11.212 27.807 1.00 66.00 594 HIS A CA 1
ATOM 4669 C C . HIS A 1 594 ? -22.417 11.260 26.318 1.00 66.00 594 HIS A C 1
ATOM 4671 O O . HIS A 1 594 ? -23.076 10.372 25.779 1.00 66.00 594 HIS A O 1
ATOM 4677 N N . LYS A 1 595 ? -22.007 12.337 25.646 1.00 74.19 595 LYS A N 1
ATOM 4678 C CA . LYS A 1 595 ? -22.092 12.394 24.186 1.00 74.19 595 LYS A CA 1
ATOM 4679 C C . LYS A 1 595 ? -21.182 11.320 23.566 1.00 74.19 595 LYS A C 1
ATOM 4681 O O . LYS A 1 595 ? -20.209 10.916 24.215 1.00 74.19 595 LYS A O 1
ATOM 4686 N N . PRO A 1 596 ? -21.461 10.870 22.333 1.00 85.56 596 PRO A N 1
ATOM 4687 C CA . PRO A 1 596 ? -20.568 9.971 21.616 1.00 85.56 596 PRO A CA 1
ATOM 4688 C C . PRO A 1 596 ? -19.160 10.566 21.510 1.00 85.56 596 PRO A C 1
ATOM 4690 O O . PRO A 1 596 ? -18.986 11.786 21.410 1.00 85.56 596 PRO A O 1
ATOM 4693 N N . LEU A 1 597 ? -18.158 9.699 21.588 1.00 89.12 597 LEU A N 1
ATOM 4694 C CA . LEU A 1 597 ? -16.763 10.053 21.382 1.00 89.12 597 LEU A CA 1
ATOM 4695 C C . LEU A 1 597 ? -16.360 9.713 19.963 1.00 89.12 597 LEU A C 1
ATOM 4697 O O . LEU A 1 597 ? -16.564 8.589 19.509 1.00 89.12 597 LEU A O 1
ATOM 4701 N N . PHE A 1 598 ? -15.711 10.665 19.315 1.00 92.06 598 PHE A N 1
ATOM 4702 C CA . PHE A 1 598 ? -15.136 10.493 17.996 1.00 92.06 598 PHE A CA 1
ATOM 4703 C C . PHE A 1 598 ? -13.613 10.605 18.091 1.00 92.06 598 PHE A C 1
ATOM 4705 O O . PHE A 1 598 ? -13.093 11.601 18.590 1.00 92.06 598 PHE A O 1
ATOM 4712 N N . LEU A 1 599 ? -12.894 9.572 17.659 1.00 95.69 599 LEU A N 1
ATOM 4713 C CA . LEU A 1 599 ? -11.441 9.474 17.755 1.00 95.69 599 LEU A CA 1
ATOM 4714 C C . LEU A 1 599 ? -10.817 9.442 16.360 1.00 95.69 599 LEU A C 1
ATOM 4716 O O . LEU A 1 599 ? -11.290 8.708 15.491 1.00 95.69 599 LEU A O 1
ATOM 4720 N N . VAL A 1 600 ? -9.737 10.203 16.165 1.00 97.69 600 VAL A N 1
ATOM 4721 C CA . VAL A 1 600 ? -9.048 10.342 14.872 1.00 97.69 600 VAL A CA 1
ATOM 4722 C C . VAL A 1 600 ? -7.539 10.271 15.036 1.00 97.69 600 VAL A C 1
ATOM 4724 O O . VAL A 1 600 ? -6.963 11.034 15.814 1.00 97.69 600 VAL A O 1
ATOM 4727 N N . SER A 1 601 ? -6.888 9.396 14.271 1.00 97.69 601 SER A N 1
ATOM 4728 C CA . SER A 1 601 ? -5.428 9.274 14.274 1.00 97.69 601 SER A CA 1
ATOM 4729 C C . SER A 1 601 ? -4.734 10.194 13.268 1.00 97.69 601 SER A C 1
ATOM 4731 O O . SER A 1 601 ? -5.254 10.446 12.178 1.00 97.69 601 SER A O 1
ATOM 4733 N N . GLN A 1 602 ? -3.498 10.553 13.607 1.00 97.25 602 GLN A N 1
ATOM 4734 C CA . GLN A 1 602 ? -2.469 11.181 12.775 1.00 97.25 602 GLN A CA 1
ATOM 4735 C C . GLN A 1 602 ? -1.147 10.417 12.981 1.00 97.25 602 GLN A C 1
ATOM 4737 O O . GLN A 1 602 ? -0.322 10.830 13.798 1.00 97.25 602 GLN A O 1
ATOM 4742 N N . PRO A 1 603 ? -0.944 9.251 12.346 1.00 96.62 603 PRO A N 1
ATOM 4743 C CA . PRO A 1 603 ? 0.158 8.342 12.686 1.00 96.62 603 PRO A CA 1
ATOM 4744 C C . PRO A 1 603 ? 1.555 8.918 12.411 1.00 96.62 603 PRO A C 1
ATOM 4746 O O . PRO A 1 603 ? 2.525 8.496 13.035 1.00 96.62 603 PRO A O 1
ATOM 4749 N N . THR A 1 604 ? 1.663 9.887 11.508 1.00 96.88 604 THR A N 1
ATOM 4750 C CA . THR A 1 604 ? 2.920 10.505 11.056 1.00 96.88 604 THR A CA 1
ATOM 4751 C C . THR A 1 604 ? 3.150 11.892 11.659 1.00 96.88 604 THR A C 1
ATOM 4753 O O . THR A 1 604 ? 4.106 12.572 11.293 1.00 96.88 604 THR A O 1
ATOM 4756 N N . TYR A 1 605 ? 2.326 12.295 12.638 1.00 97.12 605 TYR A N 1
ATOM 4757 C CA . TYR A 1 605 ? 2.487 13.560 13.356 1.00 97.12 605 TYR A CA 1
ATOM 4758 C C . TYR A 1 605 ? 3.910 13.710 13.920 1.00 97.12 605 TYR A C 1
ATOM 4760 O O . TYR A 1 605 ? 4.471 12.772 14.488 1.00 97.12 605 TYR A O 1
ATOM 4768 N N . ARG A 1 606 ? 4.476 14.907 13.801 1.00 96.50 606 ARG A N 1
ATOM 4769 C CA . ARG A 1 606 ? 5.822 15.316 14.206 1.00 96.50 606 ARG A CA 1
ATOM 4770 C C . ARG A 1 606 ? 5.760 16.261 15.399 1.00 96.50 606 ARG A C 1
ATOM 4772 O O . ARG A 1 606 ? 4.932 17.173 15.448 1.00 96.50 606 ARG A O 1
ATOM 4779 N N . LEU A 1 607 ? 6.687 16.107 16.342 1.00 96.69 607 LEU A N 1
ATOM 4780 C CA . LEU A 1 607 ? 6.933 17.151 17.339 1.00 96.69 607 LEU A CA 1
ATOM 4781 C C . LEU A 1 607 ? 7.924 18.153 16.757 1.00 96.69 607 LEU A C 1
ATOM 4783 O O . LEU A 1 607 ? 9.118 17.873 16.661 1.00 96.69 607 LEU A O 1
ATOM 4787 N N . CYS A 1 608 ? 7.400 19.305 16.346 1.00 95.62 608 CYS A N 1
ATOM 4788 C CA . CYS A 1 608 ? 8.193 20.379 15.772 1.00 95.62 608 CYS A CA 1
ATOM 4789 C C . CYS A 1 608 ? 8.870 21.211 16.863 1.00 95.62 608 CYS A C 1
ATOM 4791 O O . CYS A 1 608 ? 8.223 21.630 17.826 1.00 95.62 608 CYS A O 1
ATOM 4793 N N . VAL A 1 609 ? 10.146 21.537 16.674 1.00 95.38 609 VAL A N 1
ATOM 4794 C CA . VAL A 1 609 ? 10.851 22.504 17.533 1.00 95.38 609 VAL A CA 1
ATOM 4795 C C . VAL A 1 609 ? 10.473 23.939 17.166 1.00 95.38 609 VAL A C 1
ATOM 4797 O O . VAL A 1 609 ? 10.355 24.805 18.036 1.00 95.38 609 VAL A O 1
ATOM 4800 N N . ASN A 1 610 ? 10.272 24.202 15.874 1.00 93.88 610 ASN A N 1
ATOM 4801 C CA . ASN A 1 610 ? 9.924 25.528 15.378 1.00 93.88 610 ASN A CA 1
ATOM 4802 C C . ASN A 1 610 ? 8.406 25.785 15.474 1.00 93.88 610 ASN A C 1
ATOM 4804 O O . ASN A 1 610 ? 7.626 24.915 15.086 1.00 93.88 610 ASN A O 1
ATOM 4808 N N . PRO A 1 611 ? 7.951 26.988 15.890 1.00 89.81 611 PRO A N 1
ATOM 4809 C CA . PRO A 1 611 ? 6.518 27.298 16.015 1.00 89.81 611 PRO A CA 1
ATOM 4810 C C . PRO A 1 611 ? 5.711 27.221 14.712 1.00 89.81 611 PRO A C 1
ATOM 4812 O O . PRO A 1 611 ? 4.503 27.029 14.749 1.00 89.81 611 PRO A O 1
ATOM 4815 N N . ASN A 1 612 ? 6.362 27.407 13.563 1.00 89.12 612 ASN A N 1
ATOM 4816 C CA . ASN A 1 612 ? 5.760 27.281 12.232 1.00 89.12 612 ASN A CA 1
ATOM 4817 C C . ASN A 1 612 ? 5.892 25.861 11.649 1.00 89.12 612 ASN A C 1
ATOM 4819 O O . ASN A 1 612 ? 5.597 25.673 10.475 1.00 89.12 612 ASN A O 1
ATOM 4823 N N . CYS A 1 613 ? 6.395 24.900 12.431 1.00 92.19 613 CYS A N 1
ATOM 4824 C CA . CYS A 1 613 ? 6.682 23.528 12.017 1.00 92.19 613 CYS A CA 1
ATOM 4825 C C . CYS A 1 613 ? 7.649 23.348 10.835 1.00 92.19 613 CYS A C 1
ATOM 4827 O O . CYS A 1 613 ? 7.732 22.246 10.294 1.00 92.19 613 CYS A O 1
ATOM 4829 N N . SER A 1 614 ? 8.439 24.370 10.473 1.00 94.12 614 SER A N 1
ATOM 4830 C CA . SER A 1 614 ? 9.470 24.200 9.447 1.00 94.12 614 SER A CA 1
ATOM 4831 C C . SER A 1 614 ? 10.521 23.188 9.898 1.00 94.12 614 SER A C 1
ATOM 4833 O O . SER A 1 614 ? 11.041 23.313 11.014 1.00 94.12 614 SER A O 1
ATOM 4835 N N . TYR A 1 615 ? 10.857 22.262 9.002 1.00 95.00 615 TYR A N 1
ATOM 4836 C CA . TYR A 1 615 ? 11.774 21.155 9.244 1.00 95.00 615 TYR A CA 1
ATOM 4837 C C . TYR A 1 615 ? 13.095 21.558 9.904 1.00 95.00 615 TYR A C 1
ATOM 4839 O O . TYR A 1 615 ? 13.756 22.528 9.520 1.00 95.00 615 TYR A O 1
ATOM 4847 N N . THR A 1 616 ? 13.505 20.764 10.888 1.00 95.00 616 THR A N 1
ATOM 4848 C CA . THR A 1 616 ? 14.841 20.804 11.482 1.00 95.00 616 THR A CA 1
ATOM 4849 C C . THR A 1 616 ? 15.244 19.420 11.973 1.00 95.00 616 THR A C 1
ATOM 4851 O O . THR A 1 616 ? 14.410 18.648 12.435 1.00 95.00 616 THR A O 1
ATOM 4854 N N . VAL A 1 617 ? 16.545 19.126 11.963 1.00 93.69 617 VAL A N 1
ATOM 4855 C CA . VAL A 1 617 ? 17.125 17.870 12.483 1.00 93.69 617 VAL A CA 1
ATOM 4856 C C . VAL A 1 617 ? 16.846 17.623 13.974 1.00 93.69 617 VAL A C 1
ATOM 4858 O O . VAL A 1 617 ? 17.156 16.558 14.498 1.00 93.69 617 VAL A O 1
ATOM 4861 N N . HIS A 1 618 ? 16.311 18.622 14.683 1.00 95.12 618 HIS A N 1
ATOM 4862 C CA . HIS A 1 618 ? 15.911 18.524 16.087 1.00 95.12 618 HIS A CA 1
ATOM 4863 C C . HIS A 1 618 ? 14.438 18.153 16.293 1.00 95.12 618 HIS A C 1
ATOM 4865 O O . HIS A 1 618 ? 14.029 17.966 17.438 1.00 95.12 618 HIS A O 1
ATOM 4871 N N . ASP A 1 619 ? 13.646 18.074 15.224 1.00 96.19 619 ASP A N 1
ATOM 4872 C CA . ASP A 1 619 ? 12.273 17.588 15.311 1.00 96.19 619 ASP A CA 1
ATOM 4873 C C . ASP A 1 619 ? 12.243 16.102 15.703 1.00 96.19 619 ASP A C 1
ATOM 4875 O O . ASP A 1 619 ? 13.216 15.370 15.527 1.00 96.19 619 ASP A O 1
ATOM 4879 N N . ILE A 1 620 ? 11.103 15.623 16.196 1.00 97.19 620 ILE A N 1
ATOM 4880 C CA . ILE A 1 620 ? 10.892 14.194 16.462 1.00 97.19 620 ILE A CA 1
ATOM 4881 C C . ILE A 1 620 ? 9.892 13.671 15.430 1.00 97.19 620 ILE A C 1
ATOM 4883 O O . ILE A 1 620 ? 8.717 14.042 15.462 1.00 97.19 620 ILE A O 1
ATOM 4887 N N . GLN A 1 621 ? 10.377 12.867 14.477 1.00 96.62 621 GLN A N 1
ATOM 4888 C CA . GLN A 1 621 ? 9.606 12.424 13.308 1.00 96.62 621 GLN A CA 1
ATOM 4889 C C . GLN A 1 621 ? 8.597 11.327 13.660 1.00 96.62 621 GLN A C 1
ATOM 4891 O O . GLN A 1 621 ? 8.925 10.409 14.409 1.00 96.62 621 GLN A O 1
ATOM 4896 N N . SER A 1 622 ? 7.401 11.385 13.063 1.00 96.38 622 SER A N 1
ATOM 4897 C CA . SER A 1 622 ? 6.362 10.341 13.140 1.00 96.38 622 SER A CA 1
ATOM 4898 C C . SER A 1 622 ? 6.118 9.791 14.554 1.00 96.38 622 SER A C 1
ATOM 4900 O O . SER A 1 622 ? 6.068 8.579 14.784 1.00 96.38 622 SER A O 1
ATOM 4902 N N . VAL A 1 623 ? 5.971 10.691 15.528 1.00 97.38 623 VAL A N 1
ATOM 4903 C CA . VAL A 1 623 ? 5.589 10.321 16.897 1.00 97.38 623 VAL A CA 1
ATOM 4904 C C . VAL A 1 623 ? 4.173 9.753 16.960 1.00 97.38 623 VAL A C 1
ATOM 4906 O O . VAL A 1 623 ? 3.874 8.948 17.840 1.00 97.38 623 VAL A O 1
ATOM 4909 N N . GLY A 1 624 ? 3.313 10.161 16.025 1.00 97.56 624 GLY A N 1
ATOM 4910 C CA . GLY A 1 624 ? 1.892 9.848 16.006 1.00 97.56 624 GLY A CA 1
ATOM 4911 C C . GLY A 1 624 ? 1.070 10.664 17.009 1.00 97.56 624 GLY A C 1
ATOM 4912 O O . GLY A 1 624 ? 1.556 11.077 18.068 1.00 97.56 624 GLY A O 1
ATOM 4913 N N . ALA A 1 625 ? -0.193 10.905 16.669 1.00 97.12 625 ALA A N 1
ATOM 4914 C CA . ALA A 1 625 ? -1.165 11.530 17.551 1.00 97.12 625 ALA A CA 1
ATOM 4915 C C . ALA A 1 625 ? -2.564 10.907 17.414 1.00 97.12 625 ALA A C 1
ATOM 4917 O O . ALA A 1 625 ? -2.941 10.390 16.362 1.00 97.12 625 ALA A O 1
ATOM 4918 N N . LEU A 1 626 ? -3.348 10.988 18.490 1.00 97.25 626 LEU A N 1
ATOM 4919 C CA . LEU A 1 626 ? -4.745 10.567 18.560 1.00 97.25 626 LEU A CA 1
ATOM 4920 C C . LEU A 1 626 ? -5.580 11.703 19.154 1.00 97.25 626 LEU A C 1
ATOM 4922 O O . LEU A 1 626 ? -5.446 12.033 20.334 1.00 97.25 626 LEU A O 1
ATOM 4926 N N . SER A 1 627 ? -6.436 12.296 18.330 1.00 95.25 627 SER A N 1
ATOM 4927 C CA . SER A 1 627 ? -7.376 13.341 18.738 1.00 95.25 627 SER A CA 1
ATOM 4928 C C . SER A 1 627 ? -8.693 12.720 19.194 1.00 95.25 627 SER A C 1
ATOM 4930 O O . SER A 1 627 ? -9.219 11.832 18.525 1.00 95.25 627 SER A O 1
ATOM 4932 N N . ILE A 1 628 ? -9.231 13.197 20.316 1.00 92.56 628 ILE A N 1
ATOM 4933 C CA . ILE A 1 628 ? -10.485 12.729 20.915 1.00 92.56 628 ILE A CA 1
ATOM 4934 C C . ILE A 1 628 ? -11.463 13.897 20.950 1.00 92.56 628 ILE A C 1
ATOM 4936 O O . ILE A 1 628 ? -11.202 14.920 21.585 1.00 92.56 628 ILE A O 1
ATOM 4940 N N . PHE A 1 629 ? -12.606 13.734 20.299 1.00 89.75 629 PHE A N 1
ATOM 4941 C CA . PHE A 1 629 ? -13.662 14.730 20.194 1.00 89.75 629 PHE A CA 1
ATOM 4942 C C . PHE A 1 629 ? -14.924 14.259 20.916 1.00 89.75 629 PHE A C 1
ATOM 4944 O O . PHE A 1 629 ? -15.276 13.080 20.886 1.00 89.75 629 PHE A O 1
ATOM 4951 N N . SER A 1 630 ? -15.650 15.199 21.514 1.00 87.50 630 SER A N 1
ATOM 4952 C CA . SER A 1 630 ? -17.063 15.018 21.830 1.00 87.50 630 SER A CA 1
ATOM 4953 C C . SER A 1 630 ? -17.872 15.293 20.570 1.00 87.50 630 SER A C 1
ATOM 4955 O O . SER A 1 630 ? -17.778 16.390 20.013 1.00 87.50 630 SER A O 1
ATOM 4957 N N . ALA A 1 631 ? -18.658 14.313 20.132 1.00 84.19 631 ALA A N 1
ATOM 4958 C CA . ALA A 1 631 ? -19.542 14.438 18.983 1.00 84.19 631 ALA A CA 1
ATOM 4959 C C . ALA A 1 631 ? -20.767 15.325 19.289 1.00 84.19 631 ALA A C 1
ATOM 4961 O O . ALA A 1 631 ? -21.043 15.703 20.435 1.00 84.19 631 ALA A O 1
ATOM 4962 N N . GLY A 1 632 ? -21.504 15.681 18.244 1.00 81.12 632 GLY A N 1
ATOM 4963 C CA . GLY A 1 632 ? -22.721 16.488 18.277 1.00 81.12 632 GLY A CA 1
ATOM 4964 C C . GLY A 1 632 ? -22.708 17.579 17.208 1.00 81.12 632 GLY A C 1
ATOM 4965 O O . GLY A 1 632 ? -21.735 17.757 16.485 1.00 81.12 632 GLY A O 1
ATOM 4966 N N . THR A 1 633 ? -23.765 18.390 17.148 1.00 76.00 633 THR A N 1
ATOM 4967 C CA . THR A 1 633 ? -23.905 19.484 16.160 1.00 76.00 633 THR A CA 1
ATOM 4968 C C . THR A 1 633 ? -22.854 20.596 16.283 1.00 76.00 633 THR A C 1
ATOM 4970 O O . THR A 1 633 ? -22.712 21.439 15.400 1.00 76.00 633 THR A O 1
ATOM 4973 N N . SER A 1 634 ? -22.151 20.659 17.411 1.00 75.56 634 SER A N 1
ATOM 4974 C CA . SER A 1 634 ? -21.011 21.548 17.653 1.00 75.56 634 SER A CA 1
ATOM 4975 C C . SER A 1 634 ? -19.952 20.738 18.388 1.00 75.56 634 SER A C 1
ATOM 4977 O O . SER A 1 634 ? -19.881 20.781 19.618 1.00 75.56 634 SER A O 1
ATOM 4979 N N . PRO A 1 635 ? -19.227 19.903 17.642 1.00 78.31 635 PRO A N 1
ATOM 4980 C CA . PRO A 1 635 ? -18.322 18.925 18.212 1.00 78.31 635 PRO A CA 1
ATOM 4981 C C . PRO A 1 635 ? -17.055 19.610 18.749 1.00 78.31 635 PRO A C 1
ATOM 4983 O O . PRO A 1 635 ? -16.583 20.606 18.196 1.00 78.31 635 PRO A O 1
ATOM 4986 N N . VAL A 1 636 ? -16.525 19.111 19.866 1.00 84.81 636 VAL A N 1
ATOM 4987 C CA . VAL A 1 636 ? -15.472 19.782 20.651 1.00 84.81 636 VAL A CA 1
ATOM 4988 C C . VAL A 1 636 ? -14.276 18.856 20.803 1.00 84.81 636 VAL A C 1
ATOM 4990 O O . VAL A 1 636 ? -14.442 17.718 21.230 1.00 84.81 636 VAL A O 1
ATOM 4993 N N . LEU A 1 637 ? -13.073 19.341 20.487 1.00 88.31 637 LEU A N 1
ATOM 4994 C CA . LEU A 1 637 ? -11.834 18.625 20.791 1.00 88.31 637 LEU A CA 1
ATOM 4995 C C . LEU A 1 637 ? -11.646 18.572 22.313 1.00 88.31 637 LEU A C 1
ATOM 4997 O O . LEU A 1 637 ? -11.549 19.614 22.956 1.00 88.31 637 LEU A O 1
ATOM 5001 N N . LEU A 1 638 ? -11.613 17.366 22.875 1.00 86.56 638 LEU A N 1
ATOM 5002 C CA . LEU A 1 638 ? -11.463 17.130 24.312 1.00 86.56 638 LEU A CA 1
ATOM 5003 C C . LEU A 1 638 ? -10.000 16.941 24.708 1.00 86.56 638 LEU A C 1
ATOM 5005 O O . LEU A 1 638 ? -9.560 17.478 25.717 1.00 86.56 638 LEU A O 1
ATOM 5009 N N . ALA A 1 639 ? -9.255 16.152 23.933 1.00 87.81 639 ALA A N 1
ATOM 5010 C CA . ALA A 1 639 ? -7.867 15.821 24.227 1.00 87.81 639 ALA A CA 1
ATOM 5011 C C . ALA A 1 639 ? -7.113 15.406 22.960 1.00 87.81 639 ALA A C 1
ATOM 5013 O O . ALA A 1 639 ? -7.709 14.910 22.003 1.00 87.81 639 ALA A O 1
ATOM 5014 N N . VAL A 1 640 ? -5.788 15.556 22.989 1.00 91.88 640 VAL A N 1
ATOM 5015 C CA . VAL A 1 640 ? -4.881 14.991 21.984 1.00 91.88 640 VAL A CA 1
ATOM 5016 C C . VAL A 1 640 ? -3.786 14.219 22.704 1.00 91.88 640 VAL A C 1
ATOM 5018 O O . VAL A 1 640 ? -3.023 14.789 23.485 1.00 91.88 640 VAL A O 1
ATOM 5021 N N . LEU A 1 641 ? -3.695 12.919 22.436 1.00 94.25 641 LEU A N 1
ATOM 5022 C CA . LEU A 1 641 ? -2.570 12.093 22.858 1.00 94.25 641 LEU A CA 1
ATOM 5023 C C . LEU A 1 641 ? -1.486 12.167 21.789 1.00 94.25 641 LEU A C 1
ATOM 5025 O O . LEU A 1 641 ? -1.770 11.938 20.620 1.00 94.25 641 LEU A O 1
ATOM 5029 N N . LYS A 1 642 ? -0.250 12.474 22.182 1.00 95.12 642 LYS A N 1
ATOM 5030 C CA . LYS A 1 642 ? 0.898 12.586 21.271 1.00 95.12 642 LYS A CA 1
ATOM 5031 C C . LYS A 1 642 ? 1.995 11.627 21.711 1.00 95.12 642 LYS A C 1
ATOM 5033 O O . LYS A 1 642 ? 2.325 11.575 22.903 1.00 95.12 642 LYS A O 1
ATOM 5038 N N . GLY A 1 643 ? 2.584 10.907 20.761 1.00 94.62 643 GLY A N 1
ATOM 5039 C CA . GLY A 1 643 ? 3.829 10.186 21.000 1.00 94.62 643 GLY A CA 1
ATOM 5040 C C . GLY A 1 643 ? 4.962 11.144 21.368 1.00 94.62 643 GLY A C 1
ATOM 5041 O O . GLY A 1 643 ? 4.835 12.363 21.248 1.00 94.62 643 GLY A O 1
ATOM 5042 N N . GLN A 1 644 ? 6.062 10.591 21.858 1.00 93.31 644 GLN A N 1
ATOM 5043 C CA . GLN A 1 644 ? 7.212 11.339 22.366 1.00 93.31 644 GLN A CA 1
ATOM 5044 C C . GLN A 1 644 ? 8.530 10.904 21.726 1.00 93.31 644 GLN A C 1
ATOM 5046 O O . GLN A 1 644 ? 9.509 11.640 21.808 1.00 93.31 644 GLN A O 1
ATOM 5051 N N . ASP A 1 645 ? 8.561 9.734 21.090 1.00 94.88 645 ASP A N 1
ATOM 5052 C CA . ASP A 1 645 ? 9.771 9.174 20.501 1.00 94.88 645 ASP A CA 1
ATOM 5053 C C . ASP A 1 645 ? 9.672 9.118 18.980 1.00 94.88 645 ASP A C 1
ATOM 5055 O O . ASP A 1 645 ? 8.590 8.916 18.420 1.00 94.88 645 ASP A O 1
ATOM 5059 N N . THR A 1 646 ? 10.818 9.279 18.317 1.00 95.31 646 THR A N 1
ATOM 5060 C CA . THR A 1 646 ? 10.920 9.141 16.864 1.00 95.31 646 THR A CA 1
ATOM 5061 C C . THR A 1 646 ? 10.354 7.794 16.453 1.00 95.31 646 THR A C 1
ATOM 5063 O O . THR A 1 646 ? 10.687 6.775 17.056 1.00 95.31 646 THR A O 1
ATOM 5066 N N . PHE A 1 647 ? 9.484 7.814 15.448 1.00 95.19 647 PHE A N 1
ATOM 5067 C CA . PHE A 1 647 ? 8.835 6.627 14.909 1.00 95.19 647 PHE A CA 1
ATOM 5068 C C . PHE A 1 647 ? 7.986 5.876 15.933 1.00 95.19 647 PHE A C 1
ATOM 5070 O O . PHE A 1 647 ? 7.752 4.694 15.769 1.00 95.19 647 PHE A O 1
ATOM 5077 N N . GLN A 1 648 ? 7.475 6.516 16.986 1.00 95.44 648 GLN A N 1
ATOM 5078 C CA . GLN A 1 648 ? 6.583 5.832 17.926 1.00 95.44 648 GLN A CA 1
ATOM 5079 C C . GLN A 1 648 ? 5.219 5.469 17.308 1.00 95.44 648 GLN A C 1
ATOM 5081 O O . GLN A 1 648 ? 4.612 4.477 17.724 1.00 95.44 648 GLN A O 1
ATOM 5086 N N . LYS A 1 649 ? 4.727 6.289 16.367 1.00 95.56 649 LYS A N 1
ATOM 5087 C CA . LYS A 1 649 ? 3.412 6.164 15.710 1.00 95.56 649 LYS A CA 1
ATOM 5088 C C . LYS A 1 649 ? 2.257 5.892 16.687 1.00 95.56 649 LYS A C 1
ATOM 5090 O O . LYS A 1 649 ? 1.406 5.026 16.472 1.00 95.56 649 LYS A O 1
ATOM 5095 N N . LEU A 1 650 ? 2.217 6.640 17.791 1.00 97.12 650 LEU A N 1
ATOM 5096 C CA . LEU A 1 650 ? 1.128 6.571 18.764 1.00 97.12 650 LEU A CA 1
ATOM 5097 C C . LEU A 1 650 ? -0.217 6.835 18.078 1.00 97.12 650 LEU A C 1
ATOM 5099 O O . LEU A 1 650 ? -0.376 7.813 17.351 1.00 97.12 650 LEU A O 1
ATOM 5103 N N . GLY A 1 651 ? -1.196 5.973 18.344 1.00 95.75 651 GLY A N 1
ATOM 5104 C CA . GLY A 1 651 ? -2.528 6.076 17.751 1.00 95.75 651 GLY A CA 1
ATOM 5105 C C . GLY A 1 651 ? -2.656 5.411 16.381 1.00 95.75 651 GLY A C 1
ATOM 5106 O O . GLY A 1 651 ? -3.719 5.523 15.778 1.00 95.75 651 GLY A O 1
ATOM 5107 N N . ALA A 1 652 ? -1.632 4.694 15.898 1.00 93.25 652 ALA A N 1
ATOM 5108 C CA . ALA A 1 652 ? -1.750 3.861 14.696 1.00 93.25 652 ALA A CA 1
ATOM 5109 C C . ALA A 1 652 ? -2.833 2.771 14.850 1.00 93.25 652 ALA A C 1
ATOM 5111 O O . ALA A 1 652 ? -3.604 2.526 13.925 1.00 93.25 652 ALA A O 1
ATOM 5112 N N . GLY A 1 653 ? -2.944 2.185 16.047 1.00 96.31 653 GLY A N 1
ATOM 5113 C CA . GLY A 1 653 ? -4.042 1.310 16.458 1.00 96.31 653 GLY A CA 1
ATOM 5114 C C . GLY A 1 653 ? -4.732 1.861 17.705 1.00 96.31 653 GLY A C 1
ATOM 5115 O O . GLY A 1 653 ? -4.072 2.412 18.584 1.00 96.31 653 GLY A O 1
ATOM 5116 N N . PHE A 1 654 ? -6.055 1.736 17.808 1.00 97.81 654 PHE A N 1
ATOM 5117 C CA . PHE A 1 654 ? -6.805 2.079 19.019 1.00 97.81 654 PHE A CA 1
ATOM 5118 C C . PHE A 1 654 ? -8.177 1.402 19.037 1.00 97.81 654 PHE A C 1
ATOM 5120 O O . PHE A 1 654 ? -8.719 1.074 17.981 1.00 97.81 654 PHE A O 1
ATOM 5127 N N . ALA A 1 655 ? -8.713 1.201 20.242 1.00 97.00 655 ALA A N 1
ATOM 5128 C CA . ALA A 1 655 ? -10.037 0.635 20.495 1.00 97.00 655 ALA A CA 1
ATOM 5129 C C . ALA A 1 655 ? -10.599 1.138 21.834 1.00 97.00 655 ALA A C 1
ATOM 5131 O O . ALA A 1 655 ? -9.835 1.499 22.730 1.00 97.00 655 ALA A O 1
ATOM 5132 N N . VAL A 1 656 ? -11.925 1.127 21.983 1.00 95.06 656 VAL A N 1
ATOM 5133 C CA . VAL A 1 656 ? -12.625 1.486 23.229 1.00 95.06 656 VAL A CA 1
ATOM 5134 C C . VAL A 1 656 ? -13.586 0.362 23.612 1.00 95.06 656 VAL A C 1
ATOM 5136 O O . VAL A 1 656 ? -14.320 -0.107 22.746 1.00 95.06 656 VAL A O 1
ATOM 5139 N N . GLY A 1 657 ? -13.595 -0.049 24.883 1.00 93.81 657 GLY A N 1
ATOM 5140 C CA . GLY A 1 657 ? -14.510 -1.074 25.410 1.00 93.81 657 GLY A CA 1
ATOM 5141 C C . GLY A 1 657 ? -14.527 -1.152 26.939 1.00 93.81 657 GLY A C 1
ATOM 5142 O O . GLY A 1 657 ? -13.912 -0.314 27.602 1.00 93.81 657 GLY A O 1
ATOM 5143 N N . ASP A 1 658 ? -15.224 -2.143 27.502 1.00 93.50 658 ASP A N 1
ATOM 5144 C CA . ASP A 1 658 ? -15.364 -2.373 28.955 1.00 93.50 658 ASP A CA 1
ATOM 5145 C C . ASP A 1 658 ? -14.752 -3.724 29.379 1.00 93.50 658 ASP A C 1
ATOM 5147 O O . ASP A 1 658 ? -15.469 -4.688 29.669 1.00 93.50 658 ASP A O 1
ATOM 5151 N N . PRO A 1 659 ? -13.411 -3.824 29.456 1.00 95.38 659 PRO A N 1
ATOM 5152 C CA . PRO A 1 659 ? -12.744 -5.087 29.761 1.00 95.38 659 PRO A CA 1
ATOM 5153 C C . PRO A 1 659 ? -12.899 -5.543 31.215 1.00 95.38 659 PRO A C 1
ATOM 5155 O O . PRO A 1 659 ? -12.522 -6.663 31.554 1.00 95.38 659 PRO A O 1
ATOM 5158 N N . PHE A 1 660 ? -13.428 -4.696 32.101 1.00 93.94 660 PHE A N 1
ATOM 5159 C CA . PHE A 1 660 ? -13.683 -5.054 33.499 1.00 93.94 660 PHE A CA 1
ATOM 5160 C C . PHE A 1 660 ? -15.119 -5.545 33.728 1.00 93.94 660 PHE A C 1
ATOM 5162 O O . PHE A 1 660 ? -15.406 -6.080 34.805 1.00 93.94 660 PHE A O 1
ATOM 5169 N N . GLY A 1 661 ? -16.016 -5.365 32.750 1.00 90.44 661 GLY A N 1
ATOM 5170 C CA . GLY A 1 661 ? -17.429 -5.744 32.828 1.00 90.44 661 GLY A CA 1
ATOM 5171 C C . GLY A 1 661 ? -18.208 -4.957 33.885 1.00 90.44 661 GLY A C 1
ATOM 5172 O O . GLY A 1 661 ? -19.159 -5.475 34.475 1.00 90.44 661 GLY A O 1
ATOM 5173 N N . ASN A 1 662 ? -17.766 -3.738 34.206 1.00 88.69 662 ASN A N 1
ATOM 5174 C CA . ASN A 1 662 ? -18.340 -2.910 35.275 1.00 88.69 662 ASN A CA 1
ATOM 5175 C C . ASN A 1 662 ? -18.888 -1.561 34.773 1.00 88.69 662 ASN A C 1
ATOM 5177 O O . ASN A 1 662 ? -19.318 -0.730 35.579 1.00 88.69 662 ASN A O 1
ATOM 5181 N N . GLY A 1 663 ? -18.896 -1.356 33.457 1.00 84.12 663 GLY A N 1
ATOM 5182 C CA . GLY A 1 663 ? -19.315 -0.142 32.770 1.00 84.12 663 GLY A CA 1
ATOM 5183 C C . GLY A 1 663 ? -18.246 0.951 32.694 1.00 84.12 663 GLY A C 1
ATOM 5184 O O . GLY A 1 663 ? -18.588 2.071 32.309 1.00 84.12 663 GLY A O 1
ATOM 5185 N N . SER A 1 664 ? -16.995 0.681 33.087 1.00 83.06 664 SER A N 1
ATOM 5186 C CA . SER A 1 664 ? -15.896 1.657 32.999 1.00 83.06 664 SER A CA 1
ATOM 5187 C C . SER A 1 664 ? -15.193 1.513 31.659 1.00 83.06 664 SER A C 1
ATOM 5189 O O . SER A 1 664 ? -14.576 0.487 31.382 1.00 83.06 664 SER A O 1
ATOM 5191 N N . LEU A 1 665 ? -15.278 2.551 30.830 1.00 88.19 665 LEU A N 1
ATOM 5192 C CA . LEU A 1 665 ? -14.682 2.522 29.502 1.00 88.19 665 LEU A CA 1
ATOM 5193 C C . LEU A 1 665 ? -13.158 2.636 29.572 1.00 88.19 665 LEU A C 1
ATOM 5195 O O . LEU A 1 665 ? -12.604 3.469 30.290 1.00 88.19 665 LEU A O 1
ATOM 5199 N N . VAL A 1 666 ? -12.483 1.823 28.769 1.00 92.75 666 VAL A N 1
ATOM 5200 C CA . VAL A 1 666 ? -11.030 1.801 28.625 1.00 92.75 666 VAL A CA 1
ATOM 5201 C C . VAL A 1 666 ? -10.670 2.105 27.180 1.00 92.75 666 VAL A C 1
ATOM 5203 O O . VAL A 1 666 ? -11.201 1.492 26.256 1.00 92.75 666 VAL A O 1
ATOM 5206 N N . LEU A 1 667 ? -9.734 3.032 26.989 1.00 95.69 667 LEU A N 1
ATOM 5207 C CA . LEU A 1 667 ? -9.100 3.299 25.702 1.00 95.69 667 LEU A CA 1
ATOM 5208 C C . LEU A 1 667 ? -7.805 2.497 25.605 1.00 95.69 667 LEU A C 1
ATOM 5210 O O . LEU A 1 667 ? -6.879 2.735 26.378 1.00 95.69 667 LEU A O 1
ATOM 5214 N N . ALA A 1 668 ? -7.710 1.601 24.630 1.00 97.75 668 ALA A N 1
ATOM 5215 C CA . ALA A 1 668 ? -6.445 1.007 24.221 1.00 97.75 668 ALA A CA 1
ATOM 5216 C C . ALA A 1 668 ? -5.821 1.850 23.108 1.00 97.75 668 ALA A C 1
ATOM 5218 O O . ALA A 1 668 ? -6.489 2.138 22.116 1.00 97.75 668 ALA A O 1
ATOM 5219 N N . VAL A 1 669 ? -4.546 2.217 23.249 1.00 98.25 669 VAL A N 1
ATOM 5220 C CA . VAL A 1 669 ? -3.784 2.952 22.228 1.00 98.25 669 VAL A CA 1
ATOM 5221 C C . VAL A 1 669 ? -2.497 2.204 21.912 1.00 98.25 669 VAL A C 1
ATOM 5223 O O . VAL A 1 669 ? -1.653 1.994 22.784 1.00 98.25 669 VAL A O 1
ATOM 5226 N N . GLY A 1 670 ? -2.343 1.827 20.651 1.00 97.88 670 GLY A N 1
ATOM 5227 C CA . GLY A 1 670 ? -1.146 1.222 20.092 1.00 97.88 670 GLY A CA 1
ATOM 5228 C C . GLY A 1 670 ? -0.086 2.267 19.746 1.00 97.88 670 GLY A C 1
ATOM 5229 O O . GLY A 1 670 ? -0.385 3.369 19.284 1.00 97.88 670 GLY A O 1
ATOM 5230 N N . SER A 1 671 ? 1.172 1.911 19.970 1.00 96.94 671 SER A N 1
ATOM 5231 C CA . SER A 1 671 ? 2.367 2.561 19.423 1.00 96.94 671 SER A CA 1
ATOM 5232 C C . SER A 1 671 ? 3.174 1.459 18.746 1.00 96.94 671 SER A C 1
ATOM 5234 O O . SER A 1 671 ? 4.039 0.844 19.367 1.00 96.94 671 SER A O 1
ATOM 5236 N N . ASN A 1 672 ? 2.781 1.101 17.526 1.00 91.06 672 ASN A N 1
ATOM 5237 C CA . ASN A 1 672 ? 3.157 -0.156 16.872 1.00 91.06 672 ASN A CA 1
ATOM 5238 C C . ASN A 1 672 ? 4.644 -0.227 16.479 1.00 91.06 672 ASN A C 1
ATOM 5240 O O . ASN A 1 672 ? 5.196 -1.315 16.401 1.00 91.06 672 ASN A O 1
ATOM 5244 N N . THR A 1 673 ? 5.319 0.901 16.296 1.00 93.94 673 THR A N 1
ATOM 5245 C CA . THR A 1 673 ? 6.760 0.990 15.981 1.00 93.94 673 THR A CA 1
ATOM 5246 C C . THR A 1 673 ? 7.589 1.445 17.185 1.00 93.94 673 THR A C 1
ATOM 5248 O O . THR A 1 673 ? 8.740 1.844 17.078 1.00 93.94 673 THR A O 1
ATOM 5251 N N . LYS A 1 674 ? 7.022 1.377 18.393 1.00 95.12 674 LYS A N 1
ATOM 5252 C CA . LYS A 1 674 ? 7.757 1.711 19.611 1.00 95.12 674 LYS A CA 1
ATOM 5253 C C . LYS A 1 674 ? 8.815 0.650 19.925 1.00 95.12 674 LYS A C 1
ATOM 5255 O O . LYS A 1 674 ? 8.495 -0.530 20.071 1.00 95.12 674 LYS A O 1
ATOM 5260 N N . ASP A 1 675 ? 10.051 1.093 20.136 1.00 95.00 675 ASP A N 1
ATOM 5261 C CA . ASP A 1 675 ? 11.103 0.240 20.684 1.00 95.00 675 ASP A CA 1
ATOM 5262 C C . ASP A 1 675 ? 10.821 -0.184 22.129 1.00 95.00 675 ASP A C 1
ATOM 5264 O O . ASP A 1 675 ? 10.559 0.654 23.002 1.00 95.00 675 ASP A O 1
ATOM 5268 N N . VAL A 1 676 ? 11.044 -1.465 22.416 1.00 95.12 676 VAL A N 1
ATOM 5269 C CA . VAL A 1 676 ? 10.839 -2.073 23.737 1.00 95.12 676 VAL A CA 1
ATOM 5270 C C . VAL A 1 676 ? 12.170 -2.554 24.315 1.00 95.12 676 VAL A C 1
ATOM 5272 O O . VAL A 1 676 ? 12.971 -3.182 23.629 1.00 95.12 676 VAL A O 1
ATOM 5275 N N . ASP A 1 677 ? 12.427 -2.266 25.592 1.00 95.75 677 ASP A N 1
ATOM 5276 C CA . ASP A 1 677 ? 13.559 -2.869 26.310 1.00 95.75 677 ASP A CA 1
ATOM 5277 C C . ASP A 1 677 ? 13.171 -4.275 26.780 1.00 95.75 677 ASP A C 1
ATOM 5279 O O . ASP A 1 677 ? 12.222 -4.420 27.565 1.00 95.75 677 ASP A O 1
ATOM 5283 N N . GLY A 1 678 ? 13.910 -5.283 26.316 1.00 91.81 678 GLY A N 1
ATOM 5284 C CA . GLY A 1 678 ? 13.642 -6.696 26.562 1.00 91.81 678 GLY A CA 1
ATOM 5285 C C . GLY A 1 678 ? 14.869 -7.492 27.006 1.00 91.81 678 GLY A C 1
ATOM 5286 O O . GLY A 1 678 ? 15.954 -6.952 27.219 1.00 91.81 678 GLY A O 1
ATOM 5287 N N . GLU A 1 679 ? 14.688 -8.801 27.147 1.00 90.12 679 GLU A N 1
ATOM 5288 C CA . GLU A 1 679 ? 15.732 -9.764 27.500 1.00 90.12 679 GLU A CA 1
ATOM 5289 C C . GLU A 1 679 ? 15.577 -11.035 26.659 1.00 90.12 679 GLU A C 1
ATOM 5291 O O . GLU A 1 679 ? 14.466 -11.540 26.506 1.00 90.12 679 GLU A O 1
ATOM 5296 N N . ILE A 1 680 ? 16.683 -11.582 26.151 1.00 84.44 680 ILE A N 1
ATOM 5297 C CA . ILE A 1 680 ? 16.737 -12.897 25.493 1.00 84.44 680 ILE A CA 1
ATOM 5298 C C . ILE A 1 680 ? 17.755 -13.747 26.244 1.00 84.44 680 ILE A C 1
ATOM 5300 O O . ILE A 1 680 ? 18.923 -13.372 26.315 1.00 84.44 680 ILE A O 1
ATOM 5304 N N . LEU A 1 681 ? 17.341 -14.888 26.799 1.00 82.94 681 LEU A N 1
ATOM 5305 C CA . LEU A 1 681 ? 18.190 -15.735 27.654 1.00 82.94 681 LEU A CA 1
ATOM 5306 C C . LEU A 1 681 ? 18.861 -14.925 28.783 1.00 82.94 681 LEU A C 1
ATOM 5308 O O . LEU A 1 681 ? 20.062 -15.055 29.019 1.00 82.94 681 LEU A O 1
ATOM 5312 N N . ASP A 1 682 ? 18.085 -14.042 29.422 1.00 83.06 682 ASP A N 1
ATOM 5313 C CA . ASP A 1 682 ? 18.525 -13.079 30.446 1.00 83.06 682 ASP A CA 1
ATOM 5314 C C . ASP A 1 682 ? 19.612 -12.081 29.982 1.00 83.06 682 ASP A C 1
ATOM 5316 O O . ASP A 1 682 ? 20.253 -11.413 30.797 1.00 83.06 682 ASP A O 1
ATOM 5320 N N . VAL A 1 683 ? 19.826 -11.939 28.669 1.00 84.56 683 VAL A N 1
ATOM 5321 C CA . VAL A 1 683 ? 20.682 -10.903 28.080 1.00 84.56 683 VAL A CA 1
ATOM 5322 C C . VAL A 1 683 ? 19.814 -9.706 27.688 1.00 84.56 683 VAL A C 1
ATOM 5324 O O . VAL A 1 683 ? 18.930 -9.873 26.846 1.00 84.56 683 VAL A O 1
ATOM 5327 N N . PRO A 1 684 ? 20.057 -8.501 28.241 1.00 91.94 684 PRO A N 1
ATOM 5328 C CA . PRO A 1 684 ? 19.318 -7.303 27.863 1.00 91.94 684 PRO A CA 1
ATOM 5329 C C . PRO A 1 684 ? 19.483 -6.977 26.378 1.00 91.94 684 PRO A C 1
ATOM 5331 O O . PRO A 1 684 ? 20.604 -6.947 25.862 1.00 91.94 684 PRO A O 1
ATOM 5334 N N . VAL A 1 685 ? 18.372 -6.688 25.708 1.00 89.56 685 VAL A N 1
ATOM 5335 C CA . VAL A 1 685 ? 18.321 -6.325 24.289 1.00 89.56 685 VAL A CA 1
ATOM 5336 C C . VAL A 1 685 ? 17.336 -5.185 24.050 1.00 89.56 685 VAL A C 1
ATOM 5338 O O . VAL A 1 685 ? 16.358 -5.019 24.779 1.00 89.56 685 VAL A O 1
ATOM 5341 N N . LYS A 1 686 ? 17.581 -4.408 22.993 1.00 91.00 686 LYS A N 1
ATOM 5342 C CA . LYS A 1 686 ? 16.597 -3.466 22.459 1.00 91.00 686 LYS A CA 1
ATOM 5343 C C . LYS A 1 686 ? 15.791 -4.182 21.382 1.00 91.00 686 LYS A C 1
ATOM 5345 O O . LYS A 1 686 ? 16.349 -4.617 20.374 1.00 91.00 686 LYS A O 1
ATOM 5350 N N . LEU A 1 687 ? 14.497 -4.348 21.615 1.00 90.62 687 LEU A N 1
ATOM 5351 C CA . LEU A 1 687 ? 13.573 -4.878 20.628 1.00 90.62 687 LEU A CA 1
ATOM 5352 C C . LEU A 1 687 ? 13.077 -3.705 19.782 1.00 90.62 687 LEU A C 1
ATOM 5354 O O . LEU A 1 687 ? 12.102 -3.040 20.139 1.00 90.62 687 LEU A O 1
ATOM 5358 N N . THR A 1 688 ? 13.816 -3.405 18.714 1.00 89.81 688 THR A N 1
ATOM 5359 C CA . THR A 1 688 ? 13.481 -2.315 17.796 1.00 89.81 688 THR A CA 1
ATOM 5360 C C . THR A 1 688 ? 12.106 -2.551 17.204 1.00 89.81 688 THR A C 1
ATOM 5362 O O . THR A 1 688 ? 11.813 -3.670 16.772 1.00 89.81 688 THR A O 1
ATOM 5365 N N . ASP A 1 689 ? 11.272 -1.509 17.166 1.00 91.69 689 ASP A N 1
ATOM 5366 C CA . ASP A 1 689 ? 10.035 -1.530 16.383 1.00 91.69 689 ASP A CA 1
ATOM 5367 C C . ASP A 1 689 ? 9.034 -2.638 16.810 1.00 91.69 689 ASP A C 1
ATOM 5369 O O . ASP A 1 689 ? 8.182 -3.088 16.032 1.00 91.69 689 ASP A O 1
ATOM 5373 N N . ALA A 1 690 ? 9.167 -3.116 18.053 1.00 93.62 690 ALA A N 1
ATOM 5374 C CA . ALA A 1 690 ? 8.422 -4.250 18.594 1.00 93.62 690 ALA A CA 1
ATOM 5375 C C . ALA A 1 690 ? 6.946 -3.929 18.835 1.00 93.62 690 ALA A C 1
ATOM 5377 O O . ALA A 1 690 ? 6.081 -4.782 18.623 1.00 93.62 690 ALA A O 1
ATOM 5378 N N . GLY A 1 691 ? 6.674 -2.691 19.245 1.00 96.38 691 GLY A N 1
ATOM 5379 C CA . GLY A 1 691 ? 5.343 -2.174 19.503 1.00 96.38 691 GLY A CA 1
ATOM 5380 C C . GLY A 1 691 ? 4.867 -2.357 20.945 1.00 96.38 691 GLY A C 1
ATOM 5381 O O . GLY A 1 691 ? 5.315 -3.235 21.690 1.00 96.38 691 GLY A O 1
ATOM 5382 N N . GLN A 1 692 ? 3.930 -1.501 21.344 1.00 97.00 692 GLN A N 1
ATOM 5383 C CA . GLN A 1 692 ? 3.264 -1.559 22.644 1.00 97.00 692 GLN A CA 1
ATOM 5384 C C . GLN A 1 692 ? 1.807 -1.092 22.559 1.00 97.00 692 GLN A C 1
ATOM 5386 O O . GLN A 1 692 ? 1.421 -0.362 21.647 1.00 97.00 692 GLN A O 1
ATOM 5391 N N . VAL A 1 693 ? 1.025 -1.440 23.577 1.00 98.38 693 VAL A N 1
ATOM 5392 C CA . VAL A 1 693 ? -0.342 -0.978 23.813 1.00 98.38 693 VAL A CA 1
ATOM 5393 C C . VAL A 1 693 ? -0.426 -0.402 25.221 1.00 98.38 693 VAL A C 1
ATOM 5395 O O . VAL A 1 693 ? -0.129 -1.086 26.203 1.00 98.38 693 VAL A O 1
ATOM 5398 N N . THR A 1 694 ? -0.864 0.848 25.320 1.00 97.69 694 THR A N 1
ATOM 5399 C CA . THR A 1 694 ? -1.154 1.511 26.593 1.00 97.69 694 THR A CA 1
ATOM 5400 C C . THR A 1 694 ? -2.663 1.593 26.776 1.00 97.69 694 THR A C 1
ATOM 5402 O O . THR A 1 694 ? -3.373 2.022 25.867 1.00 97.69 694 THR A O 1
ATOM 5405 N N . LEU A 1 695 ? -3.153 1.197 27.949 1.00 96.88 695 LEU A N 1
ATOM 5406 C CA . LEU A 1 695 ? -4.559 1.339 28.317 1.00 96.88 695 LEU A CA 1
ATOM 5407 C C . LEU A 1 695 ? -4.754 2.573 29.190 1.00 96.88 695 LEU A C 1
ATOM 5409 O O . LEU A 1 695 ? -3.994 2.769 30.138 1.00 96.88 695 LEU A O 1
ATOM 5413 N N . TYR A 1 696 ? -5.796 3.349 28.916 1.00 93.00 696 TYR A N 1
ATOM 5414 C CA . TYR A 1 696 ? -6.198 4.529 29.680 1.00 93.00 696 TYR A CA 1
ATOM 5415 C C . TYR A 1 696 ? -7.627 4.363 30.175 1.00 93.00 696 TYR A C 1
ATOM 5417 O O . TYR A 1 696 ? -8.479 3.849 29.449 1.00 93.00 696 TYR A O 1
ATOM 5425 N N . ASN A 1 697 ? -7.905 4.837 31.385 1.00 88.06 697 ASN A N 1
ATOM 5426 C CA . ASN A 1 697 ? -9.288 4.977 31.826 1.00 88.06 697 ASN A CA 1
ATOM 5427 C C . ASN A 1 697 ? -9.942 6.151 31.079 1.00 88.06 697 ASN A C 1
ATOM 5429 O O . ASN A 1 697 ? -9.363 7.234 31.031 1.00 88.06 697 ASN A O 1
ATOM 5433 N N . LEU A 1 698 ? -11.126 5.949 30.506 1.00 82.25 698 LEU A N 1
ATOM 5434 C CA . LEU A 1 698 ? -11.927 7.002 29.879 1.00 82.25 698 LEU A CA 1
ATOM 5435 C C . LEU A 1 698 ? -13.019 7.441 30.864 1.00 82.25 698 LEU A C 1
ATOM 5437 O O . LEU A 1 698 ? -14.168 7.012 30.765 1.00 82.25 698 LEU A O 1
ATOM 5441 N N . ASP A 1 699 ? -12.661 8.301 31.822 1.00 68.12 699 ASP A N 1
ATOM 5442 C CA . ASP A 1 699 ? -13.634 8.949 32.711 1.00 68.12 699 ASP A CA 1
ATOM 5443 C C . ASP A 1 699 ? -13.871 10.397 32.259 1.00 68.12 699 ASP A C 1
ATOM 5445 O O . ASP A 1 699 ? -12.961 11.233 32.275 1.00 68.12 699 ASP A O 1
ATOM 5449 N N . ILE A 1 700 ? -15.097 10.686 31.815 1.00 62.59 700 ILE A N 1
ATOM 5450 C CA . ILE A 1 700 ? -15.513 12.017 31.360 1.00 62.59 700 ILE A CA 1
ATOM 5451 C C . ILE A 1 700 ? -16.335 12.649 32.477 1.00 62.59 700 ILE A C 1
ATOM 5453 O O . ILE A 1 700 ? -17.565 12.587 32.508 1.00 62.59 700 ILE A O 1
ATOM 5457 N N . SER A 1 701 ? -15.663 13.285 33.429 1.00 50.91 701 SER A N 1
ATOM 5458 C CA . SER A 1 701 ? -16.371 14.085 34.426 1.00 50.91 701 SER A CA 1
ATOM 5459 C C . SER A 1 701 ? -16.984 15.325 33.761 1.00 50.91 701 SER A C 1
ATOM 5461 O O . SER A 1 701 ? -16.335 16.010 32.972 1.00 50.91 701 SER A O 1
ATOM 5463 N N . SER A 1 702 ? -18.244 15.646 34.074 1.00 38.28 702 SER A N 1
ATOM 5464 C CA . SER A 1 702 ? -18.826 16.945 33.699 1.00 38.28 702 SER A CA 1
ATOM 5465 C C . SER A 1 702 ? -17.953 18.069 34.277 1.00 38.28 702 SER A C 1
ATOM 5467 O O . SER A 1 702 ? -17.506 17.915 35.415 1.00 38.28 702 SER A O 1
ATOM 5469 N N . PRO A 1 703 ? -17.715 19.190 33.568 1.00 34.75 703 PRO A N 1
ATOM 5470 C CA . PRO A 1 703 ? -16.799 20.223 34.040 1.00 34.75 703 PRO A CA 1
ATOM 5471 C C . PRO A 1 703 ? -17.302 20.793 35.370 1.00 34.75 703 PRO A C 1
ATOM 5473 O O . PRO A 1 703 ? -18.276 21.546 35.424 1.00 34.75 703 PRO A O 1
ATOM 5476 N N . SER A 1 704 ? -16.662 20.406 36.473 1.00 28.69 704 SER A N 1
ATOM 5477 C CA . SER A 1 704 ? -16.899 21.027 37.767 1.00 28.69 704 SER A CA 1
ATOM 5478 C C . SER A 1 704 ? -16.091 22.316 37.825 1.00 28.69 704 SER A C 1
ATOM 5480 O O . SER A 1 704 ? -14.865 22.293 37.894 1.00 28.69 704 SER A O 1
ATOM 5482 N N . THR A 1 705 ? -16.794 23.443 37.812 1.00 33.78 705 THR A N 1
ATOM 5483 C CA . THR A 1 705 ? -16.275 24.777 38.119 1.00 33.78 705 THR A CA 1
ATOM 5484 C C . THR A 1 705 ? -15.508 24.780 39.443 1.00 33.78 705 THR A C 1
ATOM 5486 O O . THR A 1 705 ? -16.153 24.888 40.479 1.00 33.78 705 THR A O 1
ATOM 5489 N N . LEU A 1 706 ? -14.173 24.714 39.451 1.00 30.34 706 LEU A N 1
ATOM 5490 C CA . LEU A 1 706 ? -13.366 25.025 40.641 1.00 30.34 706 LEU A CA 1
ATOM 5491 C C . LEU A 1 706 ? -11.953 25.529 40.266 1.00 30.34 706 LEU A C 1
ATOM 5493 O O . LEU A 1 706 ? -11.019 24.764 40.084 1.00 30.34 706 LEU A O 1
ATOM 5497 N N . LEU A 1 707 ? -11.876 26.861 40.163 1.00 29.50 707 LEU A N 1
ATOM 5498 C CA . LEU A 1 707 ? -10.875 27.797 40.708 1.00 29.50 707 LEU A CA 1
ATOM 5499 C C . LEU A 1 707 ? -9.359 27.516 40.573 1.00 29.50 707 LEU A C 1
ATOM 5501 O O . LEU A 1 707 ? -8.810 26.569 41.121 1.00 29.50 707 LEU A O 1
ATOM 5505 N N . HIS A 1 708 ? -8.687 28.510 39.977 1.00 29.70 708 HIS A N 1
ATOM 5506 C CA . HIS A 1 708 ? -7.274 28.875 40.140 1.00 29.70 708 HIS A CA 1
ATOM 5507 C C . HIS A 1 708 ? -6.682 28.632 41.543 1.00 29.70 708 HIS A C 1
ATOM 5509 O O . HIS A 1 708 ? -7.233 29.135 42.521 1.00 29.70 708 HIS A O 1
ATOM 5515 N N . ASP A 1 709 ? -5.456 28.094 41.591 1.00 28.14 709 ASP A N 1
ATOM 5516 C CA . ASP A 1 709 ? -4.364 28.647 42.415 1.00 28.14 709 ASP A CA 1
ATOM 5517 C C . ASP A 1 709 ? -2.974 28.235 41.860 1.00 28.14 709 ASP A C 1
ATOM 5519 O O . ASP A 1 709 ? -2.726 27.042 41.664 1.00 28.14 709 ASP A O 1
ATOM 5523 N N . PRO A 1 710 ? -2.052 29.179 41.570 1.00 41.41 710 PRO A N 1
ATOM 5524 C CA . PRO A 1 710 ? -0.685 28.883 41.162 1.00 41.41 710 PRO A CA 1
ATOM 5525 C C . PRO A 1 710 ? 0.292 28.964 42.350 1.00 41.41 710 PRO A C 1
ATOM 5527 O O . PRO A 1 710 ? 0.660 30.059 42.761 1.00 41.41 710 PRO A O 1
ATOM 5530 N N . SER A 1 711 ? 0.816 27.837 42.853 1.00 30.61 711 SER A N 1
ATOM 5531 C CA . SER A 1 711 ? 2.158 27.796 43.478 1.00 30.61 711 SER A CA 1
ATOM 5532 C C . SER A 1 711 ? 2.650 26.390 43.876 1.00 30.61 711 SER A C 1
ATOM 5534 O O . SER A 1 711 ? 1.970 25.640 44.559 1.00 30.61 711 SER A O 1
ATOM 5536 N N . GLY A 1 712 ? 3.916 26.099 43.537 1.00 27.88 712 GLY A N 1
ATOM 5537 C CA . GLY A 1 712 ? 4.883 25.528 44.490 1.00 27.88 712 GLY A CA 1
ATOM 5538 C C . GLY A 1 712 ? 5.026 24.003 44.648 1.00 27.88 712 GLY A C 1
ATOM 5539 O O . GLY A 1 712 ? 4.417 23.411 45.522 1.00 27.88 712 GLY A O 1
ATOM 5540 N N . SER A 1 713 ? 6.019 23.438 43.944 1.00 28.17 713 SER A N 1
ATOM 5541 C CA . SER A 1 713 ? 7.025 22.466 44.443 1.00 28.17 713 SER A CA 1
ATOM 5542 C C . SER A 1 713 ? 6.583 21.195 45.207 1.00 28.17 713 SER A C 1
ATOM 5544 O O . SER A 1 713 ? 6.279 21.248 46.393 1.00 28.17 713 SER A O 1
ATOM 5546 N N . SER A 1 714 ? 6.869 20.010 44.649 1.00 27.64 714 SER A N 1
ATOM 5547 C CA . SER A 1 714 ? 7.989 19.152 45.109 1.00 27.64 714 SER A CA 1
ATOM 5548 C C . SER A 1 714 ? 8.065 17.811 44.357 1.00 27.64 714 SER A C 1
ATOM 5550 O O . SER A 1 714 ? 7.122 17.338 43.734 1.00 27.64 714 SER A O 1
ATOM 5552 N N . THR A 1 715 ? 9.270 17.255 44.370 1.00 31.94 715 THR A N 1
ATOM 5553 C CA . THR A 1 715 ? 9.784 16.052 43.707 1.00 31.94 715 THR A CA 1
ATOM 5554 C C . THR A 1 715 ? 9.207 14.732 44.231 1.00 31.94 715 THR A C 1
ATOM 5556 O O . THR A 1 715 ? 9.334 14.474 45.423 1.00 31.94 715 THR A O 1
ATOM 5559 N N . ALA A 1 716 ? 8.718 13.870 43.326 1.00 27.22 716 ALA A N 1
ATOM 5560 C CA . ALA A 1 716 ? 8.951 12.412 43.249 1.00 27.22 716 ALA A CA 1
ATOM 5561 C C . ALA A 1 716 ? 7.860 11.744 42.389 1.00 27.22 716 ALA A C 1
ATOM 5563 O O . ALA A 1 716 ? 6.725 11.645 42.836 1.00 27.22 716 ALA A O 1
ATOM 5564 N N . SER A 1 717 ? 8.212 11.314 41.168 1.00 25.17 717 SER A N 1
ATOM 5565 C CA . SER A 1 717 ? 7.628 10.205 40.375 1.00 25.17 717 SER A CA 1
ATOM 5566 C C . SER A 1 717 ? 8.118 10.347 38.933 1.00 25.17 717 SER A C 1
ATOM 5568 O O . SER A 1 717 ? 7.703 11.250 38.209 1.00 25.17 717 SER A O 1
ATOM 5570 N N . ARG A 1 718 ? 9.062 9.494 38.529 1.00 27.88 718 ARG A N 1
ATOM 5571 C CA . ARG A 1 718 ? 9.576 9.412 37.157 1.00 27.88 718 ARG A CA 1
ATOM 5572 C C . ARG A 1 718 ? 8.878 8.227 36.487 1.00 27.88 718 ARG A C 1
ATOM 5574 O O . ARG A 1 718 ? 9.439 7.144 36.413 1.00 27.88 718 ARG A O 1
ATOM 5581 N N . LEU A 1 719 ? 7.627 8.438 36.091 1.00 29.25 719 LEU A N 1
ATOM 5582 C CA . LEU A 1 719 ? 6.825 7.545 35.254 1.00 29.25 719 LEU A CA 1
ATOM 5583 C C . LEU A 1 719 ? 6.177 8.426 34.178 1.00 29.25 719 LEU A C 1
ATOM 5585 O O . LEU A 1 719 ? 5.592 9.454 34.506 1.00 29.25 719 LEU A O 1
ATOM 5589 N N . ILE A 1 720 ? 6.434 8.063 32.918 1.00 33.28 720 ILE A N 1
ATOM 5590 C CA . ILE A 1 720 ? 5.767 8.455 31.663 1.00 33.28 720 ILE A CA 1
ATOM 5591 C C . ILE A 1 720 ? 4.954 9.763 31.760 1.00 33.28 720 ILE A C 1
ATOM 5593 O O . ILE A 1 720 ? 3.761 9.746 32.047 1.00 33.28 720 ILE A O 1
ATOM 5597 N N . ARG A 1 721 ? 5.584 10.916 31.492 1.00 29.39 721 ARG A N 1
ATOM 5598 C CA . ARG A 1 721 ? 4.841 12.159 31.231 1.00 29.39 721 ARG A CA 1
ATOM 5599 C C . ARG A 1 721 ? 4.546 12.246 29.739 1.00 29.39 721 ARG A C 1
ATOM 5601 O O . ARG A 1 721 ? 5.374 12.740 28.982 1.00 29.39 721 ARG A O 1
ATOM 5608 N N . LEU A 1 722 ? 3.371 11.773 29.338 1.00 39.47 722 LEU A N 1
ATOM 5609 C CA . LEU A 1 722 ? 2.730 12.249 28.114 1.00 39.47 722 LEU A CA 1
ATOM 5610 C C . LEU A 1 722 ? 2.406 13.732 28.327 1.00 39.47 722 LEU A C 1
ATOM 5612 O O . LEU A 1 722 ? 1.883 14.102 29.382 1.00 39.47 722 LEU A O 1
ATOM 5616 N N . HIS A 1 723 ? 2.754 14.591 27.369 1.00 37.12 723 HIS A N 1
ATOM 5617 C CA . HIS A 1 723 ? 2.291 15.976 27.392 1.00 37.12 723 HIS A CA 1
ATOM 5618 C C . HIS A 1 723 ? 0.804 15.966 27.022 1.00 37.12 723 HIS A C 1
ATOM 5620 O O . HIS A 1 723 ? 0.438 16.021 25.853 1.00 37.12 723 HIS A O 1
ATOM 5626 N N . LEU A 1 724 ? -0.049 15.786 28.030 1.00 42.44 724 LEU A N 1
ATOM 5627 C CA . LEU A 1 724 ? -1.477 16.036 27.919 1.00 42.44 724 LEU A CA 1
ATOM 5628 C C . LEU A 1 724 ? -1.653 17.551 27.901 1.00 42.44 724 LEU A C 1
ATOM 5630 O O . LEU A 1 724 ? -1.520 18.193 28.948 1.00 42.44 724 LEU A O 1
ATOM 5634 N N . ASP A 1 725 ? -1.956 18.114 26.735 1.00 38.41 725 ASP A N 1
ATOM 5635 C CA . ASP A 1 725 ? -2.575 19.434 26.678 1.00 38.41 725 ASP A CA 1
ATOM 5636 C C . ASP A 1 725 ? -3.919 19.288 27.420 1.00 38.41 725 ASP A C 1
ATOM 5638 O O . ASP A 1 725 ? -4.862 18.695 26.903 1.00 38.41 725 ASP A O 1
ATOM 5642 N N . HIS A 1 726 ? -3.964 19.688 28.697 1.00 37.84 726 HIS A N 1
ATOM 5643 C CA . HIS A 1 726 ? -5.153 19.570 29.541 1.00 37.84 726 HIS A CA 1
ATOM 5644 C C . HIS A 1 726 ? -6.212 20.556 29.047 1.00 37.84 726 HIS A C 1
ATOM 5646 O O . HIS A 1 726 ? -6.047 21.767 29.196 1.00 37.84 726 HIS A O 1
ATOM 5652 N N . TRP A 1 727 ? -7.311 20.029 28.517 1.00 42.59 727 TRP A N 1
ATOM 5653 C CA . TRP A 1 727 ? -8.551 20.767 28.303 1.00 42.59 727 TRP A CA 1
ATOM 5654 C C . TRP A 1 727 ? -9.633 20.132 29.187 1.00 42.59 727 TRP A C 1
ATOM 5656 O O . TRP A 1 727 ? -9.614 18.931 29.447 1.00 42.59 727 TRP A O 1
ATOM 5666 N N . GLU A 1 728 ? -10.494 20.969 29.762 1.00 42.97 728 GLU A N 1
ATOM 5667 C CA . GLU A 1 728 ? -11.407 20.629 30.862 1.00 42.97 728 GLU A CA 1
ATOM 5668 C C . GLU A 1 728 ? -12.186 19.306 30.646 1.00 42.97 728 GLU A C 1
ATOM 5670 O O . GLU A 1 728 ? -12.948 19.184 29.691 1.00 42.97 728 GLU A O 1
ATOM 5675 N N . GLY A 1 729 ? -12.068 18.341 31.577 1.00 49.50 729 GLY A N 1
ATOM 5676 C CA . GLY A 1 729 ? -13.072 17.277 31.777 1.00 49.50 729 GLY A CA 1
ATOM 5677 C C . GLY A 1 729 ? -12.707 15.819 31.447 1.00 49.50 729 GLY A C 1
ATOM 5678 O O . GLY A 1 729 ? -13.537 14.954 31.726 1.00 49.50 729 GLY A O 1
ATOM 5679 N N . VAL A 1 730 ? -11.511 15.503 30.925 1.00 56.72 730 VAL A N 1
ATOM 5680 C CA . VAL A 1 730 ? -11.077 14.108 30.653 1.00 56.72 730 VAL A CA 1
ATOM 5681 C C . VAL A 1 730 ? -9.764 13.788 31.380 1.00 56.72 730 VAL A C 1
ATOM 5683 O O . VAL A 1 730 ? -8.764 14.467 31.152 1.00 56.72 730 VAL A O 1
ATOM 5686 N N . SER A 1 731 ? -9.745 12.751 32.231 1.00 60.25 731 SER A N 1
ATOM 5687 C CA . SER A 1 731 ? -8.492 12.186 32.774 1.00 60.25 731 SER A CA 1
ATOM 5688 C C . SER A 1 731 ? -8.037 11.010 31.913 1.00 60.25 731 SER A C 1
ATOM 5690 O O . SER A 1 731 ? -8.831 10.112 31.654 1.00 60.25 731 SER A O 1
ATOM 5692 N N . LEU A 1 732 ? -6.771 11.001 31.484 1.00 71.69 732 LEU A N 1
ATOM 5693 C CA . LEU A 1 732 ? -6.158 9.921 30.696 1.00 71.69 732 LEU A CA 1
ATOM 5694 C C . LEU A 1 732 ? -4.949 9.357 31.444 1.00 71.69 732 LEU A C 1
ATOM 5696 O O . LEU A 1 732 ? -3.803 9.465 31.002 1.00 71.69 732 LEU A O 1
ATOM 5700 N N . ASP A 1 733 ? -5.214 8.755 32.600 1.00 76.12 733 ASP A N 1
ATOM 5701 C CA . ASP A 1 733 ? -4.191 8.064 33.379 1.00 76.12 733 ASP A CA 1
ATOM 5702 C C . ASP A 1 733 ? -3.952 6.656 32.806 1.00 76.12 733 ASP A C 1
ATOM 5704 O O . ASP A 1 733 ? -4.914 5.895 32.635 1.00 76.12 733 ASP A O 1
ATOM 5708 N N . PRO A 1 734 ? -2.697 6.275 32.498 1.00 88.31 734 PRO A N 1
ATOM 5709 C CA . PRO A 1 734 ? -2.397 4.936 32.018 1.00 88.31 734 PRO A CA 1
ATOM 5710 C C . PRO A 1 734 ? -2.613 3.911 33.140 1.00 88.31 734 PRO A C 1
ATOM 5712 O O . PRO A 1 734 ? -2.042 4.029 34.225 1.00 88.31 734 PRO A O 1
ATOM 5715 N N . ILE A 1 735 ? -3.411 2.881 32.866 1.00 93.44 735 ILE A N 1
ATOM 5716 C CA . ILE A 1 735 ? -3.770 1.828 33.829 1.00 93.44 735 ILE A CA 1
ATOM 5717 C C . ILE A 1 735 ? -3.069 0.497 33.550 1.00 93.44 735 ILE A C 1
ATOM 5719 O O . ILE A 1 735 ? -2.896 -0.313 34.464 1.00 93.44 735 ILE A O 1
ATOM 5723 N N . ALA A 1 736 ? -2.652 0.256 32.305 1.00 95.69 736 ALA A N 1
ATOM 5724 C CA . ALA A 1 736 ? -1.940 -0.955 31.921 1.00 95.69 736 ALA A CA 1
ATOM 5725 C C . ALA A 1 736 ? -1.028 -0.722 30.713 1.00 95.69 736 ALA A C 1
ATOM 5727 O O . ALA A 1 736 ? -1.294 0.138 29.871 1.00 95.69 736 ALA A O 1
ATOM 5728 N N . LEU A 1 737 ? 0.026 -1.527 30.630 1.00 96.62 737 LEU A N 1
ATOM 5729 C CA . LEU A 1 737 ? 0.991 -1.551 29.541 1.00 96.62 737 LEU A CA 1
ATOM 5730 C C . LEU A 1 737 ? 1.201 -2.995 29.074 1.00 96.62 737 LEU A C 1
ATOM 5732 O O . LEU A 1 737 ? 1.505 -3.882 29.879 1.00 96.62 737 LEU A O 1
ATOM 5736 N N . TYR A 1 738 ? 1.063 -3.200 27.766 1.00 98.00 738 TYR A N 1
ATOM 5737 C CA . TYR A 1 738 ? 1.322 -4.455 27.071 1.00 98.00 738 TYR A CA 1
ATOM 5738 C C . TYR A 1 738 ? 2.386 -4.208 26.004 1.00 98.00 738 TYR A C 1
ATOM 5740 O O . TYR A 1 738 ? 2.198 -3.385 25.118 1.00 98.00 738 TYR A O 1
ATOM 5748 N N . GLU A 1 739 ? 3.500 -4.915 26.080 1.00 97.88 739 GLU A N 1
ATOM 5749 C CA . GLU A 1 739 ? 4.635 -4.768 25.163 1.00 97.88 739 GLU A CA 1
ATOM 5750 C C . GLU A 1 739 ? 4.860 -6.049 24.359 1.00 97.88 739 GLU A C 1
ATOM 5752 O O . GLU A 1 739 ? 4.719 -7.153 24.904 1.00 97.88 739 GLU A O 1
ATOM 5757 N N . GLY A 1 740 ? 5.235 -5.881 23.088 1.00 96.06 740 GLY A N 1
ATOM 5758 C CA . GLY A 1 740 ? 5.627 -6.964 22.192 1.00 96.06 740 GLY A CA 1
ATOM 5759 C C . GLY A 1 740 ? 6.993 -7.564 22.534 1.00 96.06 740 GLY A C 1
ATOM 5760 O O . GLY A 1 740 ? 7.817 -6.955 23.215 1.00 96.06 740 GLY A O 1
ATOM 5761 N N . ASP A 1 741 ? 7.235 -8.778 22.042 1.00 92.75 741 ASP A N 1
ATOM 5762 C CA . ASP A 1 741 ? 8.406 -9.608 22.364 1.00 92.75 741 ASP A CA 1
ATOM 5763 C C . ASP A 1 741 ? 9.309 -9.928 21.171 1.00 92.75 741 ASP A C 1
ATOM 5765 O O . ASP A 1 741 ? 10.198 -10.777 21.276 1.00 92.75 741 ASP A O 1
ATOM 5769 N N . ARG A 1 742 ? 9.064 -9.302 20.020 1.00 89.50 742 ARG A N 1
ATOM 5770 C CA . ARG A 1 742 ? 9.828 -9.522 18.789 1.00 89.50 742 ARG A CA 1
ATOM 5771 C C . ARG A 1 742 ? 10.192 -8.208 18.145 1.00 89.50 742 ARG A C 1
ATOM 5773 O O . ARG A 1 742 ? 9.382 -7.281 18.134 1.00 89.50 742 ARG A O 1
ATOM 5780 N N . GLN A 1 743 ? 11.386 -8.155 17.573 1.00 87.19 743 GLN A N 1
ATOM 5781 C CA . GLN A 1 743 ? 11.786 -7.016 16.760 1.00 87.19 743 GLN A CA 1
ATOM 5782 C C . GLN A 1 743 ? 10.866 -6.898 15.544 1.00 87.19 743 GLN A C 1
ATOM 5784 O O . GLN A 1 743 ? 10.528 -7.901 14.918 1.00 87.19 743 GLN A O 1
ATOM 5789 N N . TYR A 1 744 ? 10.475 -5.673 15.201 1.00 87.94 744 TYR A N 1
ATOM 5790 C CA . TYR A 1 744 ? 9.606 -5.365 14.061 1.00 87.94 744 TYR A CA 1
ATOM 5791 C C . TYR A 1 744 ? 8.217 -5.995 14.109 1.00 87.94 744 TYR A C 1
ATOM 5793 O O . TYR A 1 744 ? 7.497 -5.887 13.131 1.00 87.94 744 TYR A O 1
ATOM 5801 N N . GLY A 1 745 ? 7.790 -6.588 15.229 1.00 90.56 745 GLY A N 1
ATOM 5802 C CA . GLY A 1 745 ? 6.528 -7.329 15.296 1.00 90.56 745 GLY A CA 1
ATOM 5803 C C . GLY A 1 745 ? 5.264 -6.485 15.100 1.00 90.56 745 GLY A C 1
ATOM 5804 O O . GLY A 1 745 ? 4.208 -7.043 14.796 1.00 90.56 745 GLY A O 1
ATOM 5805 N N . ARG A 1 746 ? 5.356 -5.155 15.248 1.00 93.94 746 ARG A N 1
ATOM 5806 C CA . ARG A 1 746 ? 4.224 -4.214 15.162 1.00 93.94 746 ARG A CA 1
ATOM 5807 C C . ARG A 1 746 ? 3.107 -4.510 16.166 1.00 93.94 746 ARG A C 1
ATOM 5809 O O . ARG A 1 746 ? 1.926 -4.383 15.845 1.00 93.94 746 ARG A O 1
ATOM 5816 N N . TYR A 1 747 ? 3.469 -4.922 17.379 1.00 97.00 747 TYR A N 1
ATOM 5817 C CA . TYR A 1 747 ? 2.510 -5.250 18.429 1.00 97.00 747 TYR A CA 1
ATOM 5818 C C . TYR A 1 747 ? 1.631 -4.036 18.770 1.00 97.00 747 TYR A C 1
ATOM 5820 O O . TYR A 1 747 ? 2.135 -2.960 19.098 1.00 97.00 747 TYR A O 1
ATOM 5828 N N . GLY A 1 748 ? 0.310 -4.202 18.684 1.00 96.62 748 GLY A N 1
ATOM 5829 C CA . GLY A 1 748 ? -0.655 -3.107 18.812 1.00 96.62 748 GLY A CA 1
ATOM 5830 C C . GLY A 1 748 ? -1.008 -2.408 17.498 1.00 96.62 748 GLY A C 1
ATOM 5831 O O . GLY A 1 748 ? -1.572 -1.315 17.548 1.00 96.62 748 GLY A O 1
ATOM 5832 N N . GLY A 1 749 ? -0.675 -3.001 16.344 1.00 92.75 749 GLY A N 1
ATOM 5833 C CA . GLY A 1 749 ? -1.022 -2.468 15.021 1.00 92.75 749 GLY A CA 1
ATOM 5834 C C . GLY A 1 749 ? -2.533 -2.358 14.805 1.00 92.75 749 GLY A C 1
ATOM 5835 O O . GLY A 1 749 ? -3.032 -1.293 14.455 1.00 92.75 749 GLY A O 1
ATOM 5836 N N . GLU A 1 750 ? -3.272 -3.426 15.102 1.00 96.44 750 GLU A N 1
ATOM 5837 C CA . GLU A 1 750 ? -4.731 -3.419 15.214 1.00 96.44 750 GLU A CA 1
ATOM 5838 C C . GLU A 1 750 ? -5.160 -3.833 16.623 1.00 96.44 750 GLU A C 1
ATOM 5840 O O . GLU A 1 750 ? -4.525 -4.661 17.285 1.00 96.44 750 GLU A O 1
ATOM 5845 N N . LEU A 1 751 ? -6.246 -3.216 17.083 1.00 97.75 751 LEU A N 1
ATOM 5846 C CA . LEU A 1 751 ? -6.796 -3.380 18.422 1.00 97.75 751 LEU A CA 1
ATOM 5847 C C . LEU A 1 751 ? -8.309 -3.492 18.334 1.00 97.75 751 LEU A C 1
ATOM 5849 O O . LEU A 1 751 ? -8.941 -2.778 17.555 1.00 97.75 751 LEU A O 1
ATOM 5853 N N . MET A 1 752 ? -8.878 -4.354 19.167 1.00 96.81 752 MET A N 1
ATOM 5854 C CA . MET A 1 752 ? -10.318 -4.520 19.304 1.00 96.81 752 MET A CA 1
ATOM 5855 C C . MET A 1 752 ? -10.646 -4.862 20.755 1.00 96.81 752 MET A C 1
ATOM 5857 O O . MET A 1 752 ? -9.977 -5.699 21.358 1.00 96.81 752 MET A O 1
ATOM 5861 N N . PHE A 1 753 ? -11.685 -4.225 21.291 1.00 96.88 753 PHE A N 1
ATOM 5862 C CA . PHE A 1 753 ? -12.378 -4.703 22.480 1.00 96.88 753 PHE A CA 1
ATOM 5863 C C . PHE A 1 753 ? -13.694 -5.323 22.041 1.00 96.88 753 PHE A C 1
ATOM 5865 O O . PHE A 1 753 ? -14.514 -4.643 21.427 1.00 96.88 753 PHE A O 1
ATOM 5872 N N . GLN A 1 754 ? -13.858 -6.614 22.294 1.00 95.25 754 GLN A N 1
ATOM 5873 C CA . GLN A 1 754 ? -15.081 -7.337 21.973 1.00 95.25 754 GLN A CA 1
ATOM 5874 C C . GLN A 1 754 ? -15.101 -8.645 22.757 1.00 95.25 754 GLN A C 1
ATOM 5876 O O . GLN A 1 754 ? -14.072 -9.304 22.867 1.00 95.25 754 GLN A O 1
ATOM 5881 N N . ASP A 1 755 ? -16.267 -9.044 23.256 1.00 94.31 755 ASP A N 1
ATOM 5882 C CA . ASP A 1 755 ? -16.482 -10.392 23.797 1.00 94.31 755 ASP A CA 1
ATOM 5883 C C . ASP A 1 755 ? -16.280 -11.459 22.702 1.00 94.31 755 ASP A C 1
ATOM 5885 O O . ASP A 1 755 ? -17.188 -11.740 21.913 1.00 94.31 755 ASP A O 1
ATOM 5889 N N . VAL A 1 756 ? -15.068 -12.014 22.611 1.00 94.19 756 VAL A N 1
ATOM 5890 C CA . VAL A 1 756 ? -14.717 -13.093 21.667 1.00 94.19 756 VAL A CA 1
ATOM 5891 C C . VAL A 1 756 ? -14.727 -14.457 22.347 1.00 94.19 756 VAL A C 1
ATOM 5893 O O . VAL A 1 756 ? -14.806 -15.472 21.658 1.00 94.19 756 VAL A O 1
ATOM 5896 N N . THR A 1 757 ? -14.683 -14.493 23.681 1.00 92.00 757 THR A N 1
ATOM 5897 C CA . THR A 1 757 ? -14.809 -15.727 24.472 1.00 92.00 757 THR A CA 1
ATOM 5898 C C . THR A 1 757 ? -16.265 -16.126 24.748 1.00 92.00 757 THR A C 1
ATOM 5900 O O . THR A 1 757 ? -16.537 -17.263 25.145 1.00 92.00 757 THR A O 1
ATOM 5903 N N . GLY A 1 758 ? -17.217 -15.228 24.490 1.00 91.31 758 GLY A N 1
ATOM 5904 C CA . GLY A 1 758 ? -18.653 -15.439 24.661 1.00 91.31 758 GLY A CA 1
ATOM 5905 C C . GLY A 1 758 ? -19.107 -15.433 26.121 1.00 91.31 758 GLY A C 1
ATOM 5906 O O . GLY A 1 758 ? -20.097 -16.098 26.441 1.00 91.31 758 GLY A O 1
ATOM 5907 N N . ASP A 1 759 ? -18.382 -14.758 27.016 1.00 92.31 759 ASP A N 1
ATOM 5908 C CA . ASP A 1 759 ? -18.709 -14.691 28.447 1.00 92.31 759 ASP A CA 1
ATOM 5909 C C . ASP A 1 759 ? -19.416 -13.396 28.878 1.00 92.31 759 ASP A C 1
ATOM 5911 O O . ASP A 1 759 ? -19.793 -13.250 30.046 1.00 92.31 759 ASP A O 1
ATOM 5915 N N . GLY A 1 760 ? -19.700 -12.514 27.918 1.00 92.12 760 GLY A N 1
ATOM 5916 C CA . GLY A 1 760 ? -20.426 -11.264 28.101 1.00 92.12 760 GLY A CA 1
ATOM 5917 C C . GLY A 1 760 ? -19.557 -10.085 28.534 1.00 92.12 760 GLY A C 1
ATOM 5918 O O . GLY A 1 760 ? -20.120 -9.035 28.848 1.00 92.12 760 GLY A O 1
ATOM 5919 N N . ILE A 1 761 ? -18.231 -10.240 28.580 1.00 95.06 761 ILE A N 1
ATOM 5920 C CA . ILE A 1 761 ? -17.277 -9.178 28.919 1.00 95.06 761 ILE A CA 1
ATOM 5921 C C . ILE A 1 761 ? -16.352 -8.943 27.724 1.00 95.06 761 ILE A C 1
ATOM 5923 O O . ILE A 1 761 ? -15.952 -9.886 27.050 1.00 95.06 761 ILE A O 1
ATOM 5927 N N . ASP A 1 762 ? -16.004 -7.684 27.453 1.00 95.94 762 ASP A N 1
ATOM 5928 C CA . ASP A 1 762 ? -15.088 -7.385 26.357 1.00 95.94 762 ASP A CA 1
ATOM 5929 C C . ASP A 1 762 ? -13.690 -7.958 26.628 1.00 95.94 762 ASP A C 1
ATOM 5931 O O . ASP A 1 762 ? -13.066 -7.687 27.656 1.00 95.94 762 ASP A O 1
ATOM 5935 N N . ASP A 1 763 ? -13.160 -8.698 25.660 1.00 97.25 763 ASP A N 1
ATOM 5936 C CA . ASP A 1 763 ? -11.774 -9.145 25.647 1.00 97.25 763 ASP A CA 1
ATOM 5937 C C . ASP A 1 763 ? -10.920 -8.152 24.851 1.00 97.25 763 ASP A C 1
ATOM 5939 O O . ASP A 1 763 ? -11.383 -7.555 23.875 1.00 97.25 763 ASP A O 1
ATOM 5943 N N . LEU A 1 764 ? -9.650 -7.992 25.228 1.00 98.19 764 LEU A N 1
ATOM 5944 C CA . LEU A 1 764 ? -8.694 -7.216 24.437 1.00 98.19 764 LEU A CA 1
ATOM 5945 C C . LEU A 1 764 ? -8.024 -8.128 23.408 1.00 98.19 764 LEU A C 1
ATOM 5947 O O . LEU A 1 764 ? -7.266 -9.027 23.772 1.00 98.19 764 LEU A O 1
ATOM 5951 N N . VAL A 1 765 ? -8.235 -7.848 22.126 1.00 98.31 765 VAL A N 1
ATOM 5952 C CA . VAL A 1 765 ? -7.531 -8.506 21.022 1.00 98.31 765 VAL A CA 1
ATOM 5953 C C . VAL A 1 765 ? -6.456 -7.567 20.484 1.00 98.31 765 VAL A C 1
ATOM 5955 O O . VAL A 1 765 ? -6.741 -6.424 20.122 1.00 98.31 765 VAL A O 1
ATOM 5958 N N . VAL A 1 766 ? -5.216 -8.053 20.434 1.00 98.31 766 VAL A N 1
ATOM 5959 C CA . VAL A 1 766 ? -4.045 -7.301 19.971 1.00 98.31 766 VAL A CA 1
ATOM 5960 C C . VAL A 1 766 ? -3.394 -8.016 18.799 1.00 98.31 766 VAL A C 1
ATOM 5962 O O . VAL A 1 766 ? -3.056 -9.194 18.915 1.00 98.31 766 VAL A O 1
ATOM 5965 N N . SER A 1 767 ? -3.175 -7.313 17.688 1.00 97.12 767 SER A N 1
ATOM 5966 C CA . SER A 1 767 ? -2.412 -7.854 16.561 1.00 97.12 767 SER A CA 1
ATOM 5967 C C . SER A 1 767 ? -0.940 -7.445 16.582 1.00 97.12 767 SER A C 1
ATOM 5969 O O . SER A 1 767 ? -0.562 -6.389 17.096 1.00 97.12 767 SER A O 1
ATOM 5971 N N . ALA A 1 768 ? -0.108 -8.301 15.999 1.00 96.00 768 ALA A N 1
ATOM 5972 C CA . ALA A 1 768 ? 1.298 -8.068 15.708 1.00 96.00 768 ALA A CA 1
ATOM 5973 C C . ALA A 1 768 ? 1.592 -8.632 14.302 1.00 96.00 768 ALA A C 1
ATOM 5975 O O . ALA A 1 768 ? 2.089 -9.756 14.179 1.00 96.00 768 ALA A O 1
ATOM 5976 N N . PRO A 1 769 ? 1.200 -7.918 13.229 1.00 93.25 769 PRO A N 1
ATOM 5977 C CA . PRO A 1 769 ? 1.116 -8.477 11.878 1.00 93.25 769 PRO A CA 1
ATOM 5978 C C . PRO A 1 769 ? 2.463 -8.840 11.252 1.00 93.25 769 PRO A C 1
ATOM 5980 O O . PRO A 1 769 ? 2.492 -9.617 10.306 1.00 93.25 769 PRO A O 1
ATOM 5983 N N . LEU A 1 770 ? 3.571 -8.316 11.779 1.00 90.00 770 LEU A N 1
ATOM 5984 C CA . LEU A 1 770 ? 4.922 -8.593 11.278 1.00 90.00 770 LEU A CA 1
ATOM 5985 C C . LEU A 1 770 ? 5.726 -9.482 12.243 1.00 90.00 770 LEU A C 1
ATOM 5987 O O . LEU A 1 770 ? 6.937 -9.648 12.113 1.00 90.00 770 LEU A O 1
ATOM 5991 N N . ARG A 1 771 ? 5.068 -10.038 13.267 1.00 89.31 771 ARG A N 1
ATOM 5992 C CA . ARG A 1 771 ? 5.728 -10.838 14.300 1.00 89.31 771 ARG A CA 1
ATOM 5993 C C . ARG A 1 771 ? 6.184 -12.190 13.741 1.00 89.31 771 ARG A C 1
ATOM 5995 O O . ARG A 1 771 ? 5.362 -12.925 13.200 1.00 89.31 771 ARG A O 1
ATOM 6002 N N . THR A 1 772 ? 7.456 -12.535 13.958 1.00 81.50 772 THR A N 1
ATOM 6003 C CA . THR A 1 772 ? 8.023 -13.851 13.613 1.00 81.50 772 THR A CA 1
ATOM 6004 C C . THR A 1 772 ? 7.716 -14.903 14.684 1.00 81.50 772 THR A C 1
ATOM 6006 O O . THR A 1 772 ? 7.673 -14.586 15.880 1.00 81.50 772 THR A O 1
ATOM 6009 N N . GLN A 1 773 ? 7.534 -16.169 14.308 1.00 72.75 773 GLN A N 1
ATOM 6010 C CA . GLN A 1 773 ? 7.258 -17.241 15.277 1.00 72.75 773 GLN A CA 1
ATOM 6011 C C . GLN A 1 773 ? 8.488 -17.607 16.119 1.00 72.75 773 GLN A C 1
ATOM 6013 O O . GLN A 1 773 ? 8.429 -17.579 17.358 1.00 72.75 773 GLN A O 1
ATOM 6018 N N . ASP A 1 774 ? 9.622 -17.883 15.476 1.00 68.06 774 ASP A N 1
ATOM 6019 C CA . ASP A 1 774 ? 10.884 -18.199 16.148 1.00 68.06 774 ASP A CA 1
ATOM 6020 C C . ASP A 1 774 ? 11.788 -16.959 16.227 1.00 68.06 774 ASP A C 1
ATOM 6022 O O . ASP A 1 774 ? 11.937 -16.180 15.288 1.00 68.06 774 ASP A O 1
ATOM 6026 N N . ILE A 1 775 ? 12.456 -16.781 17.363 1.00 65.56 775 ILE A N 1
ATOM 6027 C CA . ILE A 1 775 ? 13.471 -15.737 17.513 1.00 65.56 775 ILE A CA 1
ATOM 6028 C C . ILE A 1 775 ? 14.700 -16.010 16.637 1.00 65.56 775 ILE A C 1
ATOM 6030 O O . ILE A 1 775 ? 15.396 -15.092 16.210 1.00 65.56 775 ILE A O 1
ATOM 6034 N N . SER A 1 776 ? 14.963 -17.280 16.307 1.00 59.59 776 SER A N 1
ATOM 6035 C CA . SER A 1 776 ? 16.004 -17.639 15.346 1.00 59.59 776 SER A CA 1
ATOM 6036 C C . SER A 1 776 ? 15.662 -17.186 13.922 1.00 59.59 776 SER A C 1
ATOM 6038 O O . SER A 1 776 ? 16.578 -16.976 13.120 1.00 59.59 776 SER A O 1
ATOM 6040 N N . GLU A 1 777 ? 14.375 -16.975 13.622 1.00 59.91 777 GLU A N 1
ATOM 6041 C CA . GLU A 1 777 ? 13.897 -16.428 12.351 1.00 59.91 777 GLU A CA 1
ATOM 6042 C C . GLU A 1 777 ? 14.100 -14.921 12.255 1.00 59.91 777 GLU A C 1
ATOM 6044 O O . GLU A 1 777 ? 14.223 -14.439 11.138 1.00 59.91 777 GLU A O 1
ATOM 6049 N N . GLU A 1 778 ? 14.281 -14.173 13.351 1.00 58.31 778 GLU A N 1
ATOM 6050 C CA . GLU A 1 778 ? 14.639 -12.744 13.267 1.00 58.31 778 GLU A CA 1
ATOM 6051 C C . GLU A 1 778 ? 15.940 -12.534 12.463 1.00 58.31 778 GLU A C 1
ATOM 6053 O O . GLU A 1 778 ? 16.115 -11.524 11.788 1.00 58.31 778 GLU A O 1
ATOM 6058 N N . LEU A 1 779 ? 16.830 -13.535 12.430 1.00 48.19 779 LEU A N 1
ATOM 6059 C CA . LEU A 1 779 ? 18.059 -13.520 11.624 1.00 48.19 779 LEU A CA 1
ATOM 6060 C C . LEU A 1 779 ? 17.839 -13.766 10.120 1.00 48.19 779 LEU A C 1
ATOM 6062 O O . LEU A 1 779 ? 18.791 -13.634 9.344 1.00 48.19 779 LEU A O 1
ATOM 6066 N N . PHE A 1 780 ? 16.648 -14.216 9.723 1.00 47.81 780 PHE A N 1
ATOM 6067 C CA . PHE A 1 780 ? 16.325 -14.694 8.370 1.00 47.81 780 PHE A CA 1
ATOM 6068 C C . PHE A 1 780 ? 14.978 -14.184 7.821 1.00 47.81 780 PHE A C 1
ATOM 6070 O O . PHE A 1 780 ? 14.662 -14.498 6.674 1.00 47.81 780 PHE A O 1
ATOM 6077 N N . LYS A 1 781 ? 14.231 -13.442 8.647 1.00 55.62 781 LYS A N 1
ATOM 6078 C CA . LYS A 1 781 ? 12.957 -12.739 8.462 1.00 55.62 781 LYS A CA 1
ATOM 6079 C C . LYS A 1 781 ? 11.898 -13.459 7.644 1.00 55.62 781 LYS A C 1
ATOM 6081 O O . LYS A 1 781 ? 11.899 -13.433 6.414 1.00 55.62 781 LYS A O 1
ATOM 6086 N N . VAL A 1 782 ? 10.958 -14.056 8.358 1.00 58.75 782 VAL A N 1
ATOM 6087 C CA . VAL A 1 782 ? 9.678 -14.510 7.828 1.00 58.75 782 VAL A CA 1
ATOM 6088 C C . VAL A 1 782 ? 8.614 -13.863 8.712 1.00 58.75 782 VAL A C 1
ATOM 6090 O O . VAL A 1 782 ? 8.615 -14.068 9.916 1.00 58.75 782 VAL A O 1
ATOM 6093 N N . GLU A 1 783 ? 7.795 -12.984 8.142 1.00 72.31 783 GLU A N 1
ATOM 6094 C CA . GLU A 1 783 ? 6.762 -12.248 8.879 1.00 72.31 783 GLU A CA 1
ATOM 6095 C C . GLU A 1 783 ? 5.449 -13.027 8.806 1.00 72.31 783 GLU A C 1
ATOM 6097 O O . GLU A 1 783 ? 4.691 -12.875 7.847 1.00 72.31 783 GLU A O 1
ATOM 6102 N N . GLU A 1 784 ? 5.184 -13.924 9.753 1.00 79.75 784 GLU A N 1
ATOM 6103 C CA . GLU A 1 784 ? 3.919 -14.667 9.733 1.00 79.75 784 GLU A CA 1
ATOM 6104 C C . GLU A 1 784 ? 2.747 -13.833 10.256 1.00 79.75 784 GLU A C 1
ATOM 6106 O O . GLU A 1 784 ? 1.649 -13.898 9.706 1.00 79.75 784 GLU A O 1
ATOM 6111 N N . GLY A 1 785 ? 2.985 -13.046 11.307 1.00 90.25 785 GLY A N 1
ATOM 6112 C CA . GLY A 1 785 ? 1.950 -12.324 12.038 1.00 90.25 785 GLY A CA 1
ATOM 6113 C C . GLY A 1 785 ? 1.337 -13.148 13.171 1.00 90.25 785 GLY A C 1
ATOM 6114 O O . GLY A 1 785 ? 1.374 -14.383 13.190 1.00 90.25 785 GLY A O 1
ATOM 6115 N N . SER A 1 786 ? 0.819 -12.470 14.194 1.00 93.19 786 SER A N 1
ATOM 6116 C CA . SER A 1 786 ? 0.180 -13.118 15.347 1.00 93.19 786 SER A CA 1
ATOM 6117 C C . SER A 1 786 ? -0.911 -12.255 15.969 1.00 93.19 786 SER A C 1
ATOM 6119 O O . SER A 1 786 ? -0.835 -11.026 15.937 1.00 93.19 786 SER A O 1
ATOM 6121 N N . ILE A 1 787 ? -1.895 -12.908 16.584 1.00 96.31 787 ILE A N 1
ATOM 6122 C CA . ILE A 1 787 ? -2.963 -12.292 17.374 1.00 96.31 787 ILE A CA 1
ATOM 6123 C C . ILE A 1 787 ? -2.883 -12.793 18.810 1.00 96.31 787 ILE A C 1
ATOM 6125 O O . ILE A 1 787 ? -2.716 -13.987 19.042 1.00 96.31 787 ILE A O 1
ATOM 6129 N N . PHE A 1 788 ? -3.057 -11.886 19.763 1.00 96.50 788 PHE A N 1
ATOM 6130 C CA . PHE A 1 788 ? -3.086 -12.159 21.193 1.00 96.50 788 PHE A CA 1
ATOM 6131 C C . PHE A 1 788 ? -4.455 -11.786 21.742 1.00 96.50 788 PHE A C 1
ATOM 6133 O O . PHE A 1 788 ? -4.902 -10.651 21.578 1.00 96.50 788 PHE A O 1
ATOM 6140 N N . VAL A 1 789 ? -5.111 -12.727 22.411 1.00 97.19 789 VAL A N 1
ATOM 6141 C CA . VAL A 1 789 ? -6.395 -12.496 23.077 1.00 97.19 789 VAL A CA 1
ATOM 6142 C C . VAL A 1 789 ? -6.150 -12.427 24.576 1.00 97.19 789 VAL A C 1
ATOM 6144 O O . VAL A 1 789 ? -5.704 -13.404 25.173 1.00 97.19 789 VAL A O 1
ATOM 6147 N N . TYR A 1 790 ? -6.436 -11.289 25.200 1.00 97.19 790 TYR A N 1
ATOM 6148 C CA . TYR A 1 790 ? -6.387 -11.100 26.648 1.00 97.19 790 TYR A CA 1
ATOM 6149 C C . TYR A 1 790 ? -7.801 -11.082 27.196 1.00 97.19 790 TYR A C 1
ATOM 6151 O O . TYR A 1 790 ? -8.565 -10.148 26.949 1.00 97.19 790 TYR A O 1
ATOM 6159 N N . LYS A 1 791 ? -8.121 -12.128 27.952 1.00 95.75 791 LYS A N 1
ATOM 6160 C CA . LYS A 1 791 ? -9.463 -12.345 28.462 1.00 95.75 791 LYS A CA 1
ATOM 6161 C C . LYS A 1 791 ? -9.896 -11.247 29.445 1.00 95.75 791 LYS A C 1
ATOM 6163 O O . LYS A 1 791 ? -9.153 -10.955 30.386 1.00 95.75 791 LYS A O 1
ATOM 6168 N N . GLY A 1 792 ? -11.090 -10.693 29.244 1.00 95.88 792 GLY A N 1
ATOM 6169 C CA . GLY A 1 792 ? -11.723 -9.703 30.115 1.00 95.88 792 GLY A CA 1
ATOM 6170 C C . GLY A 1 792 ? -12.140 -10.246 31.490 1.00 95.88 792 GLY A C 1
ATOM 6171 O O . GLY A 1 792 ? -12.073 -11.442 31.784 1.00 95.88 792 GLY A O 1
ATOM 6172 N N . GLY A 1 793 ? -12.566 -9.341 32.370 1.00 95.25 793 GLY A N 1
ATOM 6173 C CA . GLY A 1 793 ? -13.173 -9.641 33.667 1.00 95.25 793 GLY A CA 1
ATOM 6174 C C . GLY A 1 793 ? -12.474 -8.998 34.871 1.00 95.25 793 GLY A C 1
ATOM 6175 O O . GLY A 1 793 ? -11.549 -8.198 34.728 1.00 95.25 793 GLY A O 1
ATOM 6176 N N . PRO A 1 794 ? -12.874 -9.356 36.108 1.00 90.12 794 PRO A N 1
ATOM 6177 C CA . PRO A 1 794 ? -12.354 -8.725 37.329 1.00 90.12 794 PRO A CA 1
ATOM 6178 C C . PRO A 1 794 ? -10.841 -8.876 37.542 1.00 90.12 794 PRO A C 1
ATOM 6180 O O . PRO A 1 794 ? -10.250 -8.131 38.319 1.00 90.12 794 PRO A O 1
ATOM 6183 N N . SER A 1 795 ? -10.223 -9.863 36.889 1.00 87.81 795 SER A N 1
ATOM 6184 C CA . SER A 1 795 ? -8.782 -10.127 36.920 1.00 87.81 795 SER A CA 1
ATOM 6185 C C . SER A 1 795 ? -8.039 -9.600 35.691 1.00 87.81 795 SER A C 1
ATOM 6187 O O . SER A 1 795 ? -6.888 -9.987 35.484 1.00 87.81 795 SER A O 1
ATOM 6189 N N . PHE A 1 796 ? -8.680 -8.773 34.859 1.00 94.12 796 PHE A N 1
ATOM 6190 C CA . PHE A 1 796 ? -8.040 -8.176 33.692 1.00 94.12 796 PHE A CA 1
ATOM 6191 C C . PHE A 1 796 ? -6.769 -7.413 34.100 1.00 94.12 796 PHE A C 1
ATOM 6193 O O . PHE A 1 796 ? -6.726 -6.730 35.129 1.00 94.12 796 PHE A O 1
ATOM 6200 N N . GLY A 1 797 ? -5.700 -7.590 33.321 1.00 89.19 797 GLY A N 1
ATOM 6201 C CA . GLY A 1 797 ? -4.354 -7.163 33.696 1.00 89.19 797 GLY A CA 1
ATOM 6202 C C . GLY A 1 797 ? -4.218 -5.644 33.832 1.00 89.19 797 GLY A C 1
ATOM 6203 O O . GLY A 1 797 ? -4.585 -4.898 32.927 1.00 89.19 797 GLY A O 1
ATOM 6204 N N . THR A 1 798 ? -3.624 -5.191 34.941 1.00 91.88 798 THR A N 1
ATOM 6205 C CA . THR A 1 798 ? -3.249 -3.786 35.191 1.00 91.88 798 THR A CA 1
ATOM 6206 C C . THR A 1 798 ? -1.751 -3.663 35.487 1.00 91.88 798 THR A C 1
ATOM 6208 O O . THR A 1 798 ? -1.092 -4.643 35.844 1.00 91.88 798 THR A O 1
ATOM 6211 N N . GLY A 1 799 ? -1.183 -2.466 35.320 1.00 93.50 799 GLY A N 1
ATOM 6212 C CA . GLY A 1 799 ? 0.262 -2.236 35.420 1.00 93.50 799 GLY A CA 1
ATOM 6213 C C . GLY A 1 799 ? 1.040 -2.798 34.221 1.00 93.50 799 GLY A C 1
ATOM 6214 O O . GLY A 1 799 ? 0.549 -2.781 33.097 1.00 93.50 799 GLY A O 1
ATOM 6215 N N . ASN A 1 800 ? 2.263 -3.289 34.440 1.00 94.62 800 ASN A N 1
ATOM 6216 C CA . ASN A 1 800 ? 3.112 -3.843 33.373 1.00 94.62 800 ASN A CA 1
ATOM 6217 C C . ASN A 1 800 ? 2.784 -5.324 33.131 1.00 94.62 800 ASN A C 1
ATOM 6219 O O . ASN A 1 800 ? 3.428 -6.218 33.693 1.00 94.62 800 ASN A O 1
ATOM 6223 N N . VAL A 1 801 ? 1.770 -5.586 32.307 1.00 95.75 801 VAL A N 1
ATOM 6224 C CA . VAL A 1 801 ? 1.138 -6.908 32.191 1.00 95.75 801 VAL A CA 1
ATOM 6225 C C . VAL A 1 801 ? 2.087 -7.935 31.579 1.00 95.75 801 VAL A C 1
ATOM 6227 O O . VAL A 1 801 ? 2.327 -8.992 32.170 1.00 95.75 801 VAL A O 1
ATOM 6230 N N . THR A 1 802 ? 2.702 -7.611 30.440 1.00 96.25 802 THR A N 1
ATOM 6231 C CA . THR A 1 802 ? 3.563 -8.549 29.698 1.00 96.25 802 THR A CA 1
ATOM 6232 C C . THR A 1 802 ? 4.978 -8.675 30.267 1.00 96.25 802 THR A C 1
ATOM 6234 O O . THR A 1 802 ? 5.758 -9.475 29.766 1.00 96.25 802 THR A O 1
ATOM 6237 N N . ARG A 1 803 ? 5.326 -7.951 31.342 1.00 94.19 803 ARG A N 1
ATOM 6238 C CA . ARG A 1 803 ? 6.646 -8.059 32.000 1.00 94.19 803 ARG A CA 1
ATOM 6239 C C . ARG A 1 803 ? 6.700 -9.068 33.147 1.00 94.19 803 ARG A C 1
ATOM 6241 O O . ARG A 1 803 ? 7.783 -9.398 33.620 1.00 94.19 803 ARG A O 1
ATOM 6248 N N . SER A 1 804 ? 5.556 -9.565 33.612 1.00 89.44 804 SER A N 1
ATOM 6249 C CA . SER A 1 804 ? 5.491 -10.487 34.756 1.00 89.44 804 SER A CA 1
ATOM 6250 C C . SER A 1 804 ? 5.738 -11.948 34.345 1.00 89.44 804 SER A C 1
ATOM 6252 O O . SER A 1 804 ? 4.881 -12.795 34.578 1.00 89.44 804 SER A O 1
ATOM 6254 N N . CYS A 1 805 ? 6.855 -12.243 33.683 1.00 89.81 805 CYS A N 1
ATOM 6255 C CA . CYS A 1 805 ? 7.118 -13.532 33.022 1.00 89.81 805 CYS A CA 1
ATOM 6256 C C . CYS A 1 805 ? 7.456 -14.681 33.976 1.00 89.81 805 CYS A C 1
ATOM 6258 O O . CYS A 1 805 ? 7.902 -14.445 35.103 1.00 89.81 805 CYS A O 1
ATOM 6260 N N . ASP A 1 806 ? 7.255 -15.925 33.526 1.00 86.38 806 ASP A N 1
ATOM 6261 C CA . ASP A 1 806 ? 7.774 -17.098 34.240 1.00 86.38 806 ASP A CA 1
ATOM 6262 C C . ASP A 1 806 ? 9.313 -17.028 34.312 1.00 86.38 806 ASP A C 1
ATOM 6264 O O . ASP A 1 806 ? 9.984 -16.506 33.421 1.00 86.38 806 ASP A O 1
ATOM 6268 N N . PHE A 1 807 ? 9.892 -17.581 35.375 1.00 81.94 807 PHE A N 1
ATOM 6269 C CA . PHE A 1 807 ? 11.337 -17.723 35.538 1.00 81.94 807 PHE A CA 1
ATOM 6270 C C . PHE A 1 807 ? 11.985 -18.523 34.396 1.00 81.94 807 PHE A C 1
ATOM 6272 O O . PHE A 1 807 ? 13.156 -18.315 34.097 1.00 81.94 807 PHE A O 1
ATOM 6279 N N . LEU A 1 808 ? 11.243 -19.435 33.760 1.00 82.88 808 LEU A N 1
ATOM 6280 C CA . LEU A 1 808 ? 11.730 -20.214 32.614 1.00 82.88 808 LEU A CA 1
ATOM 6281 C C . LEU A 1 808 ? 11.586 -19.493 31.265 1.00 82.88 808 LEU A C 1
ATOM 6283 O O . LEU A 1 808 ? 11.983 -20.053 30.240 1.00 82.88 808 LEU A O 1
ATOM 6287 N N . SER A 1 809 ? 11.015 -18.287 31.247 1.00 82.06 809 SER A N 1
ATOM 6288 C CA . SER A 1 809 ? 10.781 -17.553 30.011 1.00 82.06 809 SER A CA 1
ATOM 6289 C C . SER A 1 809 ? 12.099 -17.152 29.354 1.00 82.06 809 SER A C 1
ATOM 6291 O O . SER A 1 809 ? 12.945 -16.493 29.961 1.00 82.06 809 SER A O 1
ATOM 6293 N N . LEU A 1 810 ? 12.279 -17.556 28.096 1.00 83.88 810 LEU A N 1
ATOM 6294 C CA . LEU A 1 810 ? 13.502 -17.279 27.340 1.00 83.88 810 LEU A CA 1
ATOM 6295 C C . LEU A 1 810 ? 13.516 -15.870 26.742 1.00 83.88 810 LEU A C 1
ATOM 6297 O O . LEU A 1 810 ? 14.588 -15.391 26.376 1.00 83.88 810 LEU A O 1
ATOM 6301 N N . VAL A 1 811 ? 12.349 -15.234 26.614 1.00 86.19 811 VAL A N 1
ATOM 6302 C CA . VAL A 1 811 ? 12.183 -13.909 26.013 1.00 86.19 811 VAL A CA 1
ATOM 6303 C C . VAL A 1 811 ? 11.279 -13.069 26.902 1.00 86.19 811 VAL A C 1
ATOM 6305 O O . VAL A 1 811 ? 10.206 -13.515 27.301 1.00 86.19 811 VAL A O 1
ATOM 6308 N N . LYS A 1 812 ? 11.714 -11.848 27.208 1.00 91.69 812 LYS A N 1
ATOM 6309 C CA . LYS A 1 812 ? 10.938 -10.858 27.960 1.00 91.69 812 LYS A CA 1
ATOM 6310 C C . LYS A 1 812 ? 10.881 -9.563 27.141 1.00 91.69 812 LYS A C 1
ATOM 6312 O O . LYS A 1 812 ? 11.930 -9.161 26.636 1.00 91.69 812 LYS A O 1
ATOM 6317 N N . PRO A 1 813 ? 9.735 -8.866 27.039 1.00 95.44 813 PRO A N 1
ATOM 6318 C CA . PRO A 1 813 ? 8.411 -9.214 27.578 1.00 95.44 813 PRO A CA 1
ATOM 6319 C C . PRO A 1 813 ? 7.842 -10.537 27.031 1.00 95.44 813 PRO A C 1
ATOM 6321 O O . PRO A 1 813 ? 8.347 -11.070 26.053 1.00 95.44 813 PRO A O 1
ATOM 6324 N N . CYS A 1 814 ? 6.809 -11.080 27.678 1.00 93.69 814 CYS A N 1
ATOM 6325 C CA . CYS A 1 814 ? 6.226 -12.401 27.399 1.00 93.69 814 CYS A CA 1
ATOM 6326 C C . CYS A 1 814 ? 4.706 -12.316 27.117 1.00 93.69 814 CYS A C 1
ATOM 6328 O O . CYS A 1 814 ? 3.895 -12.889 27.852 1.00 93.69 814 CYS A O 1
ATOM 6330 N N . PRO A 1 815 ? 4.271 -11.604 26.060 1.00 94.81 815 PRO A N 1
ATOM 6331 C CA . PRO A 1 815 ? 2.860 -11.446 25.713 1.00 94.81 815 PRO A CA 1
ATOM 6332 C C . PRO A 1 815 ? 2.168 -12.792 25.472 1.00 94.81 815 PRO A C 1
ATOM 6334 O O . PRO A 1 815 ? 1.027 -12.953 25.900 1.00 94.81 815 PRO A O 1
ATOM 6337 N N . THR A 1 816 ? 2.871 -13.774 24.896 1.00 91.50 816 THR A N 1
ATOM 6338 C CA . THR A 1 816 ? 2.372 -15.139 24.659 1.00 91.50 816 THR A CA 1
ATOM 6339 C C . THR A 1 816 ? 2.006 -15.871 25.949 1.00 91.50 816 THR A C 1
ATOM 6341 O O . THR A 1 816 ? 1.002 -16.568 25.988 1.00 91.50 816 THR A O 1
ATOM 6344 N N . GLU A 1 817 ? 2.778 -15.696 27.027 1.00 91.25 817 GLU A N 1
ATOM 6345 C CA . GLU A 1 817 ? 2.487 -16.329 28.327 1.00 91.25 817 GLU A CA 1
ATOM 6346 C C . GLU A 1 817 ? 1.297 -15.683 29.042 1.00 91.25 817 GLU A C 1
ATOM 6348 O O . GLU A 1 817 ? 0.712 -16.277 29.949 1.00 91.25 817 GLU A O 1
ATOM 6353 N N . LYS A 1 818 ? 0.988 -14.430 28.694 1.00 93.44 818 LYS A N 1
ATOM 6354 C CA . LYS A 1 818 ? -0.077 -13.638 29.320 1.00 93.44 818 LYS A CA 1
ATOM 6355 C C . LYS A 1 818 ? -1.389 -13.683 28.563 1.00 93.44 818 LYS A C 1
ATOM 6357 O O . LYS A 1 818 ? -2.425 -13.407 29.163 1.00 93.44 818 LYS A O 1
ATOM 6362 N N . ALA A 1 819 ? -1.342 -13.991 27.276 1.00 93.69 819 ALA A N 1
ATOM 6363 C CA . ALA A 1 819 ? -2.530 -14.142 26.467 1.00 93.69 819 ALA A CA 1
ATOM 6364 C C . ALA A 1 819 ? -3.310 -15.397 26.888 1.00 93.69 819 ALA A C 1
ATOM 6366 O O . ALA A 1 819 ? -2.741 -16.422 27.260 1.00 93.69 819 ALA A O 1
ATOM 6367 N N . TYR A 1 820 ? -4.632 -15.296 26.826 1.00 93.12 820 TYR A N 1
ATOM 6368 C CA . TYR A 1 820 ? -5.552 -16.417 26.967 1.00 93.12 820 TYR A CA 1
ATOM 6369 C C . TYR A 1 820 ? -5.450 -17.373 25.771 1.00 93.12 820 TYR A C 1
ATOM 6371 O O . TYR A 1 820 ? -5.384 -18.585 25.964 1.00 93.12 820 TYR A O 1
ATOM 6379 N N . SER A 1 821 ? -5.390 -16.817 24.557 1.00 92.75 821 SER A N 1
ATOM 6380 C CA . SER A 1 821 ? -5.116 -17.546 23.316 1.00 92.75 821 SER A CA 1
ATOM 6381 C C . SER A 1 821 ? -4.180 -16.729 22.424 1.00 92.75 821 SER A C 1
ATOM 6383 O O . SER A 1 821 ? -4.179 -15.492 22.470 1.00 92.75 821 SER A O 1
ATOM 6385 N N . VAL A 1 822 ? -3.370 -17.430 21.631 1.00 92.88 822 VAL A N 1
ATOM 6386 C CA . VAL A 1 822 ? -2.492 -16.848 20.615 1.00 92.88 822 VAL A CA 1
ATOM 6387 C C . VAL A 1 822 ? -2.757 -17.552 19.295 1.00 92.88 822 VAL A C 1
ATOM 6389 O O . VAL A 1 822 ? -2.633 -18.772 19.207 1.00 92.88 822 VAL A O 1
ATOM 6392 N N . LEU A 1 823 ? -3.096 -16.770 18.274 1.00 92.44 823 LEU A N 1
ATOM 6393 C CA . LEU A 1 823 ? -3.322 -17.254 16.916 1.00 92.44 823 LEU A CA 1
ATOM 6394 C C . LEU A 1 823 ? -2.160 -16.829 16.027 1.00 92.44 823 LEU A C 1
ATOM 6396 O O . LEU A 1 823 ? -1.685 -15.695 16.115 1.00 92.44 823 LEU A O 1
ATOM 6400 N N . SER A 1 824 ? -1.741 -17.715 15.136 1.00 85.25 824 SER A N 1
ATOM 6401 C CA . SER A 1 824 ? -0.644 -17.489 14.200 1.00 85.25 824 SER A CA 1
ATOM 6402 C C . SER A 1 824 ? -0.995 -18.023 12.817 1.00 85.25 824 SER A C 1
ATOM 6404 O O . SER A 1 824 ? -1.733 -19.000 12.669 1.00 85.25 824 SER A O 1
ATOM 6406 N N . SER A 1 825 ? -0.432 -17.384 11.793 1.00 80.69 825 SER A N 1
ATOM 6407 C CA . SER A 1 825 ? -0.354 -17.976 10.461 1.00 80.69 825 SER A CA 1
ATOM 6408 C C . SER A 1 825 ? 0.902 -18.839 10.363 1.00 80.69 825 SER A C 1
ATOM 6410 O O . SER A 1 825 ? 1.935 -18.524 10.946 1.00 80.69 825 SER A O 1
ATOM 6412 N N . ASN A 1 826 ? 0.826 -19.931 9.604 1.00 71.56 826 ASN A N 1
ATOM 6413 C CA . ASN A 1 826 ? 2.007 -20.705 9.203 1.00 71.56 826 ASN A CA 1
ATOM 6414 C C . ASN A 1 826 ? 2.562 -20.227 7.847 1.00 71.56 826 ASN A C 1
ATOM 6416 O O . ASN A 1 826 ? 3.449 -20.862 7.269 1.00 71.56 826 ASN A O 1
ATOM 6420 N N . GLU A 1 827 ? 2.005 -19.141 7.308 1.00 78.75 827 GLU A N 1
ATOM 6421 C CA . GLU A 1 827 ? 2.413 -18.545 6.050 1.00 78.75 827 GLU A CA 1
ATOM 6422 C C . GLU A 1 827 ? 3.211 -17.259 6.280 1.00 78.75 827 GLU A C 1
ATOM 6424 O O . GLU A 1 827 ? 2.691 -16.233 6.725 1.00 78.75 827 GLU A O 1
ATOM 6429 N N . GLY A 1 828 ? 4.487 -17.319 5.915 1.00 76.19 828 GLY A N 1
ATOM 6430 C CA . GLY A 1 828 ? 5.379 -16.175 5.933 1.00 76.19 828 GLY A CA 1
ATOM 6431 C C . GLY A 1 828 ? 5.021 -15.087 4.929 1.00 76.19 828 GLY A C 1
ATOM 6432 O O . GLY A 1 828 ? 4.631 -15.381 3.804 1.00 76.19 828 GLY A O 1
ATOM 6433 N N . GLY A 1 829 ? 5.205 -13.829 5.324 1.00 79.62 829 GLY A N 1
ATOM 6434 C CA . GLY A 1 829 ? 4.910 -12.650 4.506 1.00 79.62 829 GLY A CA 1
ATOM 6435 C C . GLY A 1 829 ? 3.414 -12.368 4.336 1.00 79.62 829 GLY A C 1
ATOM 6436 O O . GLY A 1 829 ? 3.055 -11.468 3.579 1.00 79.62 829 GLY A O 1
ATOM 6437 N N . SER A 1 830 ? 2.540 -13.114 5.025 1.00 86.88 830 SER A N 1
ATOM 6438 C CA . SER A 1 830 ? 1.081 -13.009 4.875 1.00 86.88 830 SER A CA 1
ATOM 6439 C C . SER A 1 830 ? 0.481 -11.780 5.572 1.00 86.88 830 SER A C 1
ATOM 6441 O O . SER A 1 830 ? -0.632 -11.360 5.238 1.00 86.88 830 SER A O 1
ATOM 6443 N N . ARG A 1 831 ? 1.232 -11.180 6.511 1.00 90.50 831 ARG A N 1
ATOM 6444 C CA . ARG A 1 831 ? 0.800 -10.086 7.397 1.00 90.50 831 ARG A CA 1
ATOM 6445 C C . ARG A 1 831 ? -0.503 -10.419 8.139 1.00 90.50 831 ARG A C 1
ATOM 6447 O O . ARG A 1 831 ? -1.437 -9.612 8.184 1.00 90.50 831 ARG A O 1
ATOM 6454 N N . PHE A 1 832 ? -0.591 -11.628 8.693 1.00 94.69 832 PHE A N 1
ATOM 6455 C CA . PHE A 1 832 ? -1.764 -12.094 9.433 1.00 94.69 832 PHE A CA 1
ATOM 6456 C C . PHE A 1 832 ? -2.070 -11.196 10.638 1.00 94.69 832 PHE A C 1
ATOM 6458 O O . PHE A 1 832 ? -1.205 -10.932 11.472 1.00 94.69 832 PHE A O 1
ATOM 6465 N N . GLY A 1 833 ? -3.315 -10.731 10.738 1.00 95.50 833 GLY A N 1
ATOM 6466 C CA . GLY A 1 833 ? -3.739 -9.765 11.751 1.00 95.50 833 GLY A CA 1
ATOM 6467 C C . GLY A 1 833 ? -3.731 -8.310 11.296 1.00 95.50 833 GLY A C 1
ATOM 6468 O O . GLY A 1 833 ? -3.718 -7.411 12.139 1.00 95.50 833 GLY A O 1
ATOM 6469 N N . SER A 1 834 ? -3.746 -8.073 9.982 1.00 95.31 834 SER A N 1
ATOM 6470 C CA . SER A 1 834 ? -3.794 -6.722 9.406 1.00 95.31 834 SER A CA 1
ATOM 6471 C C . SER A 1 834 ? -5.136 -6.015 9.619 1.00 95.31 834 SER A C 1
ATOM 6473 O O . SER A 1 834 ? -5.160 -4.791 9.690 1.00 95.31 834 SER A O 1
ATOM 6475 N N . LYS A 1 835 ? -6.245 -6.761 9.728 1.00 97.12 835 LYS A N 1
ATOM 6476 C CA . LYS A 1 835 ? -7.561 -6.276 10.175 1.00 97.12 835 LYS A CA 1
ATOM 6477 C C . LYS A 1 835 ? -8.243 -7.314 11.061 1.00 97.12 835 LYS A C 1
ATOM 6479 O O . LYS A 1 835 ? -8.018 -8.518 10.914 1.00 97.12 835 LYS A O 1
ATOM 6484 N N . LEU A 1 836 ? -9.086 -6.822 11.967 1.00 96.81 836 LEU A N 1
ATOM 6485 C CA . LEU A 1 836 ? -9.831 -7.608 12.946 1.00 96.81 836 LEU A CA 1
ATOM 6486 C C . LEU A 1 836 ? -11.302 -7.202 12.932 1.00 96.81 836 LEU A C 1
ATOM 6488 O O . LEU A 1 836 ? -11.618 -6.017 12.864 1.00 96.81 836 LEU A O 1
ATOM 6492 N N . THR A 1 837 ? -12.192 -8.181 13.034 1.00 95.81 837 THR A N 1
ATOM 6493 C CA . THR A 1 837 ? -13.604 -7.956 13.356 1.00 95.81 837 THR A CA 1
ATOM 6494 C C . THR A 1 837 ? -14.178 -9.197 14.038 1.00 95.81 837 THR A C 1
ATOM 6496 O O . THR A 1 837 ? -13.482 -10.192 14.251 1.00 95.81 837 THR A O 1
ATOM 6499 N N . THR A 1 838 ? -15.457 -9.152 14.385 1.00 94.56 838 THR A N 1
ATOM 6500 C CA . THR A 1 838 ? -16.212 -10.333 14.799 1.00 94.56 838 THR A CA 1
ATOM 6501 C C . THR A 1 838 ? -17.315 -10.641 13.812 1.00 94.56 838 THR A C 1
ATOM 6503 O O . THR A 1 838 ? -17.794 -9.760 13.102 1.00 94.56 838 THR A O 1
ATOM 6506 N N . TRP A 1 839 ? -17.726 -11.902 13.781 1.00 92.94 839 TRP A N 1
ATOM 6507 C CA . TRP A 1 839 ? -18.850 -12.337 12.973 1.00 92.94 839 TRP A CA 1
ATOM 6508 C C . TRP A 1 839 ? -19.764 -13.244 13.787 1.00 92.94 839 TRP A C 1
ATOM 6510 O O . TRP A 1 839 ? -19.366 -14.319 14.243 1.00 92.94 839 TRP A O 1
ATOM 6520 N N . ARG A 1 840 ? -21.004 -12.803 14.003 1.00 89.69 840 ARG A N 1
ATOM 6521 C CA . ARG A 1 840 ? -22.017 -13.560 14.739 1.00 89.69 840 ARG A CA 1
ATOM 6522 C C . ARG A 1 840 ? -23.026 -14.191 13.784 1.00 89.69 840 ARG A C 1
ATOM 6524 O O . ARG A 1 840 ? -24.045 -13.600 13.447 1.00 89.69 840 ARG A O 1
ATOM 6531 N N . PHE A 1 841 ? -22.782 -15.446 13.417 1.00 84.19 841 PHE A N 1
ATOM 6532 C CA . PHE A 1 841 ? -23.746 -16.300 12.704 1.00 84.19 841 PHE A CA 1
ATOM 6533 C C . PHE A 1 841 ? -24.314 -17.439 13.573 1.00 84.19 841 PHE A C 1
ATOM 6535 O O . PHE A 1 841 ? -25.151 -18.223 13.129 1.00 84.19 841 PHE A O 1
ATOM 6542 N N . SER A 1 842 ? -23.862 -17.542 14.826 1.00 81.31 842 SER A N 1
ATOM 6543 C CA . SER A 1 842 ? -24.292 -18.538 15.812 1.00 81.31 842 SER A CA 1
ATOM 6544 C C . SER A 1 842 ? -24.436 -17.897 17.197 1.00 81.31 842 SER A C 1
ATOM 6546 O O . SER A 1 842 ? -24.154 -16.711 17.350 1.00 81.31 842 SER A O 1
ATOM 6548 N N . GLU A 1 843 ? -24.846 -18.659 18.220 1.00 77.94 843 GLU A N 1
ATOM 6549 C CA . GLU A 1 843 ? -24.877 -18.142 19.603 1.00 77.94 843 GLU A CA 1
ATOM 6550 C C . GLU A 1 843 ? -23.494 -17.692 20.091 1.00 77.94 843 GLU A C 1
ATOM 6552 O O . GLU A 1 843 ? -23.401 -16.735 20.857 1.00 77.94 843 GLU A O 1
ATOM 6557 N N . LYS A 1 844 ? -22.426 -18.352 19.625 1.00 83.56 844 LYS A N 1
ATOM 6558 C CA . LYS A 1 844 ? -21.052 -17.949 19.918 1.00 83.56 844 LYS A CA 1
ATOM 6559 C C . LYS A 1 844 ? -20.551 -16.906 18.910 1.00 83.56 844 LYS A C 1
ATOM 6561 O O . LYS A 1 844 ? -20.808 -17.078 17.710 1.00 83.56 844 LYS A O 1
ATOM 6566 N N . PRO A 1 845 ? -19.840 -15.860 19.370 1.00 88.56 845 PRO A N 1
ATOM 6567 C CA . PRO A 1 845 ? -19.110 -14.955 18.492 1.00 88.56 845 PRO A CA 1
ATOM 6568 C C . PRO A 1 845 ? -17.912 -15.676 17.862 1.00 88.56 845 PRO A C 1
ATOM 6570 O O . PRO A 1 845 ? -17.339 -16.587 18.458 1.00 88.56 845 PRO A O 1
ATOM 6573 N N . HIS A 1 846 ? -17.536 -15.256 16.656 1.00 93.31 846 HIS A N 1
ATOM 6574 C CA . HIS A 1 846 ? -16.342 -15.744 15.967 1.00 93.31 846 HIS A CA 1
ATOM 6575 C C . HIS A 1 846 ? -15.396 -14.581 15.698 1.00 93.31 846 HIS A C 1
ATOM 6577 O O . HIS A 1 846 ? -15.837 -13.516 15.261 1.00 93.31 846 HIS A O 1
ATOM 6583 N N . LEU A 1 847 ? -14.105 -14.784 15.950 1.00 96.12 847 LEU A N 1
ATOM 6584 C CA . LEU A 1 847 ? -13.058 -13.816 15.638 1.00 96.12 847 LEU A CA 1
ATOM 6585 C C . LEU A 1 847 ? -12.675 -13.950 14.162 1.00 96.12 847 LEU A C 1
ATOM 6587 O O . LEU A 1 847 ? -12.356 -15.046 13.703 1.00 96.12 847 LEU A O 1
ATOM 6591 N N . VAL A 1 848 ? -12.682 -12.839 13.431 1.00 97.12 848 VAL A N 1
ATOM 6592 C CA . VAL A 1 848 ? -12.302 -12.784 12.017 1.00 97.12 848 VAL A CA 1
ATOM 6593 C C . VAL A 1 848 ? -10.985 -12.030 11.883 1.00 97.12 848 VAL A C 1
ATOM 6595 O O . VAL A 1 848 ? -10.853 -10.903 12.366 1.00 97.12 848 VAL A O 1
ATOM 6598 N N . VAL A 1 849 ? -10.015 -12.651 11.218 1.00 97.62 849 VAL A N 1
ATOM 6599 C CA . VAL A 1 849 ? -8.645 -12.147 11.077 1.00 97.62 849 VAL A CA 1
ATOM 6600 C C . VAL A 1 849 ? -8.250 -12.159 9.607 1.00 97.62 849 VAL A C 1
ATOM 6602 O O . VAL A 1 849 ? -8.372 -13.193 8.953 1.00 97.62 849 VAL A O 1
ATOM 6605 N N . SER A 1 850 ? -7.755 -11.038 9.077 1.00 97.38 850 SER A N 1
ATOM 6606 C CA . SER A 1 850 ? -7.267 -10.984 7.694 1.00 97.38 850 SER A CA 1
ATOM 6607 C C . SER A 1 850 ? -5.750 -11.123 7.577 1.00 97.38 850 SER A C 1
ATOM 6609 O O . SER A 1 850 ? -4.987 -10.689 8.446 1.00 97.38 850 SER A O 1
ATOM 6611 N N . ALA A 1 851 ? -5.321 -11.697 6.457 1.00 96.06 851 ALA A N 1
ATOM 6612 C CA . ALA A 1 851 ? -3.946 -11.738 5.980 1.00 96.06 851 ALA A CA 1
ATOM 6613 C C . ALA A 1 851 ? -3.930 -11.292 4.505 1.00 96.06 851 ALA A C 1
ATOM 6615 O O . ALA A 1 851 ? -3.928 -12.133 3.603 1.00 96.06 851 ALA A O 1
ATOM 6616 N N . PRO A 1 852 ? -3.962 -9.977 4.221 1.00 94.62 852 PRO A N 1
ATOM 6617 C CA . PRO A 1 852 ? -4.150 -9.448 2.866 1.00 94.62 852 PRO A CA 1
ATOM 6618 C C . PRO A 1 852 ? -2.988 -9.764 1.914 1.00 94.62 852 PRO A C 1
ATOM 6620 O O . PRO A 1 852 ? -3.127 -9.593 0.707 1.00 94.62 852 PRO A O 1
ATOM 6623 N N . ARG A 1 853 ? -1.851 -10.244 2.433 1.00 91.19 853 ARG A N 1
ATOM 6624 C CA . ARG A 1 853 ? -0.690 -10.680 1.644 1.00 91.19 853 ARG A CA 1
ATOM 6625 C C . ARG A 1 853 ? -0.531 -12.198 1.581 1.00 91.19 853 ARG A C 1
ATOM 6627 O O . ARG A 1 853 ? 0.499 -12.686 1.126 1.00 91.19 853 ARG A O 1
ATOM 6634 N N . SER A 1 854 ? -1.534 -12.953 2.021 1.00 91.31 854 SER A N 1
ATOM 6635 C CA . SER A 1 854 ? -1.514 -14.405 1.882 1.00 91.31 854 SER A CA 1
ATOM 6636 C C . SER A 1 854 ? -1.411 -14.830 0.410 1.00 91.31 854 SER A C 1
ATOM 6638 O O . SER A 1 854 ? -2.060 -14.271 -0.478 1.00 91.31 854 SER A O 1
ATOM 6640 N N . ASN A 1 855 ? -0.587 -15.848 0.181 1.00 88.19 855 ASN A N 1
ATOM 6641 C CA . ASN A 1 855 ? -0.386 -16.607 -1.046 1.00 88.19 855 ASN A CA 1
ATOM 6642 C C . ASN A 1 855 ? -1.117 -17.962 -1.003 1.00 88.19 855 ASN A C 1
ATOM 6644 O O . ASN A 1 855 ? -0.846 -18.826 -1.843 1.00 88.19 855 ASN A O 1
ATOM 6648 N N . GLY A 1 856 ? -1.993 -18.185 -0.012 1.00 80.88 856 GLY A N 1
ATOM 6649 C CA . GLY A 1 856 ? -2.622 -19.479 0.270 1.00 80.88 856 GLY A CA 1
ATOM 6650 C C . GLY A 1 856 ? -3.340 -20.086 -0.938 1.00 80.88 856 GLY A C 1
ATOM 6651 O O . GLY A 1 856 ? -3.161 -21.270 -1.235 1.00 80.88 856 GLY A O 1
ATOM 6652 N N . ALA A 1 857 ? -4.090 -19.265 -1.679 1.00 86.62 857 ALA A N 1
ATOM 6653 C CA . ALA A 1 857 ? -4.742 -19.655 -2.932 1.00 86.62 857 ALA A CA 1
ATOM 6654 C C . ALA A 1 857 ? -3.977 -19.160 -4.173 1.00 86.62 857 ALA A C 1
ATOM 6656 O O . ALA A 1 857 ? -3.658 -19.930 -5.085 1.00 86.62 857 ALA A O 1
ATOM 6657 N N . GLU A 1 858 ? -3.665 -17.868 -4.193 1.00 90.06 858 GLU A N 1
ATOM 6658 C CA . GLU A 1 858 ? -3.038 -17.150 -5.300 1.00 90.06 858 GLU A CA 1
ATOM 6659 C C . GLU A 1 858 ? -2.055 -16.108 -4.757 1.00 90.06 858 GLU A C 1
ATOM 6661 O O . GLU A 1 858 ? -2.184 -15.667 -3.619 1.00 90.06 858 GLU A O 1
ATOM 6666 N N . ARG A 1 859 ? -1.054 -15.726 -5.558 1.00 89.50 859 ARG A N 1
ATOM 6667 C CA . ARG A 1 859 ? 0.054 -14.853 -5.126 1.00 89.50 859 ARG A CA 1
ATOM 6668 C C . ARG A 1 859 ? -0.470 -13.518 -4.589 1.00 89.50 859 ARG A C 1
ATOM 6670 O O . ARG A 1 859 ? -1.070 -12.778 -5.358 1.00 89.50 859 ARG A O 1
ATOM 6677 N N . LEU A 1 860 ? -0.201 -13.195 -3.322 1.00 90.56 860 LEU A N 1
ATOM 6678 C CA . LEU A 1 860 ? -0.656 -11.975 -2.631 1.00 90.56 860 LEU A CA 1
ATOM 6679 C C . LEU A 1 860 ? -2.165 -11.692 -2.796 1.00 90.56 860 LEU A C 1
ATOM 6681 O O . LEU A 1 860 ? -2.601 -10.541 -2.795 1.00 90.56 860 LEU A O 1
ATOM 6685 N N . ALA A 1 861 ? -2.971 -12.736 -2.989 1.00 94.06 861 ALA A N 1
ATOM 6686 C CA . ALA A 1 861 ? -4.411 -12.605 -3.185 1.00 94.06 861 ALA A CA 1
ATOM 6687 C C . ALA A 1 861 ? -5.149 -12.259 -1.888 1.00 94.06 861 ALA A C 1
ATOM 6689 O O . ALA A 1 861 ? -6.232 -11.678 -1.939 1.00 94.06 861 ALA A O 1
ATOM 6690 N N . GLY A 1 862 ? -4.544 -12.570 -0.741 1.00 95.56 862 GLY A N 1
ATOM 6691 C CA . GLY A 1 862 ? -5.128 -12.387 0.578 1.00 95.56 862 GLY A CA 1
ATOM 6692 C C . GLY A 1 862 ? -6.026 -13.551 1.001 1.00 95.56 862 GLY A C 1
ATOM 6693 O O . GLY A 1 862 ? -6.609 -14.254 0.175 1.00 95.56 862 GLY A O 1
ATOM 6694 N N . GLU A 1 863 ? -6.129 -13.752 2.312 1.00 96.12 863 GLU A N 1
ATOM 6695 C CA . GLU A 1 863 ? -6.995 -14.758 2.932 1.00 96.12 863 GLU A CA 1
ATOM 6696 C C . GLU A 1 863 ? -7.614 -14.187 4.218 1.00 96.12 863 GLU A C 1
ATOM 6698 O O . GLU A 1 863 ? -7.013 -13.355 4.907 1.00 96.12 863 GLU A O 1
ATOM 6703 N N . VAL A 1 864 ? -8.833 -14.621 4.541 1.00 97.50 864 VAL A N 1
ATOM 6704 C CA . VAL A 1 864 ? -9.538 -14.274 5.782 1.00 97.50 864 VAL A CA 1
ATOM 6705 C C . VAL A 1 864 ? -9.828 -15.547 6.568 1.00 97.50 864 VAL A C 1
ATOM 6707 O O . VAL A 1 864 ? -10.323 -16.526 6.016 1.00 97.50 864 VAL A O 1
ATOM 6710 N N . TYR A 1 865 ? -9.538 -15.522 7.865 1.00 96.06 865 TYR A N 1
ATOM 6711 C CA . TYR A 1 865 ? -9.627 -16.660 8.774 1.00 96.06 865 TYR A CA 1
ATOM 6712 C C . TYR A 1 865 ? -10.663 -16.399 9.864 1.00 96.06 865 TYR A C 1
ATOM 6714 O O . TYR A 1 865 ? -10.703 -15.315 10.444 1.00 96.06 865 TYR A O 1
ATOM 6722 N N . ILE A 1 866 ? -11.480 -17.407 10.163 1.00 95.62 866 ILE A N 1
ATOM 6723 C CA . ILE A 1 866 ? -12.559 -17.334 11.146 1.00 95.62 866 ILE A CA 1
ATOM 6724 C C . ILE A 1 866 ? -12.267 -18.335 12.259 1.00 95.62 866 ILE A C 1
ATOM 6726 O O . ILE A 1 866 ? -12.137 -19.530 11.996 1.00 95.62 866 ILE A O 1
ATOM 6730 N N . TYR A 1 867 ? -12.194 -17.858 13.497 1.00 94.00 867 TYR A N 1
ATOM 6731 C CA . TYR A 1 867 ? -11.877 -18.649 14.683 1.00 94.00 867 TYR A CA 1
ATOM 6732 C C . TYR A 1 867 ? -13.035 -18.654 15.676 1.00 94.00 867 TYR A C 1
ATOM 6734 O O . TYR A 1 867 ? -13.689 -17.636 15.903 1.00 94.00 867 TYR A O 1
ATOM 6742 N N . THR A 1 868 ? -13.241 -19.803 16.314 1.00 90.44 868 THR A N 1
ATOM 6743 C CA . THR A 1 868 ? -14.137 -19.957 17.462 1.00 90.44 868 THR A CA 1
ATOM 6744 C C . THR A 1 868 ? -13.284 -20.240 18.693 1.00 90.44 868 THR A C 1
ATOM 6746 O O . THR A 1 868 ? -12.626 -21.281 18.732 1.00 90.44 868 THR A O 1
ATOM 6749 N N . LEU A 1 869 ? -13.293 -19.326 19.666 1.00 87.12 869 LEU A N 1
ATOM 6750 C CA . LEU A 1 869 ? -12.488 -19.412 20.890 1.00 87.12 869 LEU A CA 1
ATOM 6751 C C . LEU A 1 869 ? -13.252 -20.050 22.065 1.00 87.12 869 LEU A C 1
ATOM 6753 O O . LEU A 1 869 ? -14.512 -20.072 22.055 1.00 87.12 869 LEU A O 1
#

Radius of gyration: 27.79 Å; Cα contacts (8 Å, |Δi|>4): 2200; chains: 1; bounding box: 77×60×86 Å